Protein AF-A0A090BUZ8-F1 (afdb_monomer)

Sequence (1001 aa):
MTPTEHAFGETNLGSALNPQVFTLTNAGNISLKSPTFELTGANPLEFTFAGWGCNYKNVLLPNEQESCELMAQFIPITPGDKQADLTIQSANAPALKVPLTGTAKIPESCANVTTESVNSGDWNDPATWSANAIPREFDNVRINANHTIRGANFATVNALCIADNGVLESPDNQGTSLILHATSYLENKGIIRGQNGADQLATATTCNGDYWSTIGTPDCAQPGASLILSVGHNSENLLNNEGVIIAGRGGSGQLHHAYGGNVSLLGNVIVNHVTDTGCGIIKAGDGSLATPASAAERPGVPARCLDLLNQLTNAANDSDTAAPANNGRAGKGGDLTLWADSGLYSQGPVQVLAGNGGNCTAAQTQGGNGGRLRFNARQRVDLSGGYFAAGRGSTNCPQNGNSGAVGIEPSVISLAGAGTRIEGGDITIFGGDDWVLDLSHLDAAAIQADGDITLAVGKNGIIDLRGNSATILKAGGQVKLFSDEVLLDGNVNLKQVIQAKNIVVGPNKILYDVSFLGASKFAAQPGSGLTIPLTLANNGPTVDTYTLTLTNPQGWMISEFPATLEVKELSTYELPLQVTLPETRGASNSITVTATSQADPTVTATANILVTVAMEAAVVNPEPEPVMIDPEQPVTVNPELVTLSPTVIVPMPTSNPCPDSGTINWLCDNRERTLTNATVAENASIAGGYLAGEIDNQGLISQVTIQPETTLTGGRLTGTIINQGTLANFNFVGARVVGGTLAGQIINTSQIEGYFQDVHLAADTQITGGQLAGQISGEVQTPAVLKQLAIKPGSHLEHLIIGDAVTFAADVTFGEGVQFQDPSQDPRLISSPTEEPTPPATVICDSELPALGVTATNSKGKAVETTAQAAGGAAVNSGSFEPTVSVQLTDTVEVRGTLCVEASQVGLAAEIVVYAHYQPMDSTQVSAHYMLDSEGQVQLWDGEWEHLVALKSTILESKQSVTLYQGVFPVTGEVALSFGYRLADGTMIANAKTIVVKIAP

Radius of gyration: 33.7 Å; Cα contacts (8 Å, |Δi|>4): 3111; chains: 1; bounding box: 96×87×102 Å

Organism: NCBI:txid40754

InterPro domains:
  IPR013783 Immunoglobulin-like fold [G3DSA:2.60.40.10] (1-105)
  IPR013783 Immunoglobulin-like fold [G3DSA:2.60.40.10] (533-609)

Foldseek 3Di:
DPPLADEQEEDAAQAKGDWDKDKDAAQDQDKFAQKDKAKADDASLQKDWDDWQCVPPRIHHHDPVGIIITIMIGHGQDAAKDKIWTWIDTPPDDIRTYIYIYGYDYDCLLVDFPKEAPAADELCQLNRIPNSHRAAQDGSYEQDACHEYAADLEGHYQEYAYDANGEYEHNDQLQRAHHYEHAAEYHDQHEYEWAAHAAAAPPDPPQADDALQRESFPSHKHEWHAYHYEYHQDSRGEYRAQAEYEIYATYHYPQETAAWYAYEYYYQEYRFDYDPRGQSEYETYAQHQDDQDDPVVQPQGPPVNSVVVCVVNVHDPP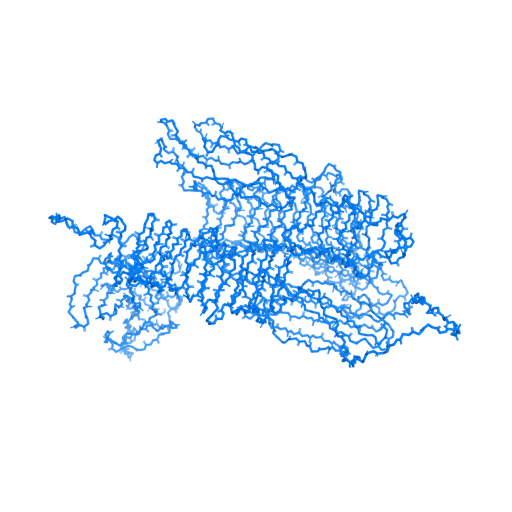PAPAAEDEQGEGYAWYAYEYAHAAEYHHEAAHYHETYAWGADHNHHQYTYAWYEYEYFYAHEYEQEQYAEETYDWYPHHNHTYAWYEYEYEYQAYHHAYENQAYETAEYEYEYEAPGEADPANYDAQNYEHQAEYEYAYYHNYEYEHENDQAAHEEHQAEYEAEEPYYHYDPVDDPVRNHHHPYYHYYYHDWDWAKEKDFRQEDEDAAQDKDKGWIKIFTRTNAKWKWQKDKDKPVPFDKPDFDRMDIAGHSGMDTRIIITGHHNDASDKIWMKMKIATPVHRVHMYIRTHIYTHHNDDDPPPDDPPPDDDDDDDDDDDDDDDDDDDDDDDDDDPAQAQPDLEEEAADEHEVAQHEREHHEYDQNYEYEEHEYYAEYHYNHEYEHYEYDDCHEHEEHEYEEEYEYNYEYEHYEYQYAEYEEYEYEYEYEYPHPNLHEYEHYEYEAAYEYADGEYEAEYEYDQVHAYEYEPYEYDAPHEYEQHEYEYNYYYDPRYYYDYNYHYPDVVPVPVPPPDDDDDDDDPPQLPPPDQFAWQAKWKAFPVRHTDDASKTKGKAKDWQPHGGDLEDEEELPIKMWIKMKIQHGPVQQQAKKFKWKKKWWDAPDPVDDTFIWIAECVRDTDGDPPDLVPTHGVDIDGHHSMDMDTNDTTGDNGAGKIWMKIWIAGPSRMIMIGNGTRIYGYDD

Secondary structure (DSSP, 8-state):
-BSS-EEEEEEETTPPPPPEEEEE---SSSPEES-EEEEESS-GGGEEEEEETTTT-SEE-SSTT--EEEEEEE--SSSEEEEEEEEEEETTEEEEEEEEEEEEE--GGGTS-SEEBSSSEETT-GGGBTTSS---TT-EEEE-TT-EEE--SSEEEEEEEE-TT-EEE-S-SSS--EEEEEEEEEEESSEEEPPPPPPPPTT--STTS-HHHHTTSTTSPPPPPPEEEEE--STT-EEEESSEEEPPPPPP-SSBPPPPPPEEEEEEEEEE---SS---EEEPPPSSSPPPPPGGGSTTS-HHHHHHHHHHHT-------PPP-S-EEPPPPPPEEEEEEEEEEE-SS-EEEPPPPPPP-TTEEEPPPPPPEEEEESSEEE-TT-EEEPPPPPSSSSBPPPPPPEEEEESSEE--STT-EEEESSEEEE--TT-EEE-TTPPTT-EEESS-EEEE--TT-EEE-TT--S--EEESSEEEEE-SEEE--TT--HHHHEESSEEEEES------EEEEE-SEEEE-TT-EEEE-EEEEE-SSS-EEEEEEEE-TT--EE----SEEEE-TTEEEE--EEEEPPSSTT-EEEEEEEEEESS-TT-EEEEEEEEEE-SS----PPPPPP-------------------------S---PBPPSSEEE-SEEEEEEEEEESEEE-TT-EEEEEEEESEEEESSEEES-EEPTT-EEESSEEESEEEESSEEES-EE-SSEEESSEEESEEEE--TT--EEES-EE-TT-EEESSEEESEEEE-SSS-EEEES-EEPTT-EEESEEE-TT-EE-TT-EE-TT-EESSGGG-TTT--------PPP-------SSPB--EEEE-TTS-B-----EEEEEEEETT---BSEEEEETT-EEEEEEEEE--TTTTT-EEEEEEEEEEEESSTTSPPEEEEE-TT--EEEE-S-GGGPPPSEEEEPPSEEEEEEEEEE-SS-EEEEEEEEEEETTS-EEEESSPEEEEEE-

Nearest PDB structures (foldseek):
  4yn3-assembly3_A  TM=6.699E-01  e=2.152E-03  Cucumis melo
  8jmw-assembly1_A  TM=7.048E-01  e=7.109E-03  Bacillus amyloliquefaciens
  3vta-assembly2_B  TM=6.366E-01  e=3.826E-03  Cucumis melo
  3vta-assembly1_A  TM=6.314E-01  e=3.826E-03  Cucumis melo
  1wic-assembly1_A  TM=4.695E-01  e=1.320E-01  Mus musculus

Solvent-accessible surface area (backbone atoms only — not comparable to full-atom values): 48483 Å² total; per-residue (Å²): 92,43,63,62,54,49,71,78,47,77,41,46,57,64,36,70,53,81,62,46,72,31,41,42,55,35,87,54,91,60,61,43,40,52,66,44,79,45,70,34,73,85,36,29,83,30,42,44,77,73,49,69,65,47,84,85,48,63,53,42,46,51,41,87,91,44,60,31,40,38,23,40,26,48,36,24,75,60,74,44,82,42,39,25,23,49,32,39,38,29,85,82,50,79,70,45,72,27,47,36,36,36,32,20,37,74,75,63,50,77,75,59,62,66,33,34,45,74,49,58,35,46,46,81,38,27,81,21,24,69,66,61,43,57,81,40,56,83,28,16,36,33,40,38,60,73,26,45,31,30,34,39,68,65,49,44,22,23,19,40,30,30,32,58,62,6,33,44,29,16,58,38,38,66,12,39,27,27,31,38,39,16,58,39,28,34,40,34,41,13,37,40,34,20,30,48,13,38,50,34,45,94,82,52,84,73,57,79,61,60,66,82,80,26,51,53,38,90,53,24,7,7,26,8,0,19,35,38,42,34,24,27,73,50,92,86,14,32,34,41,33,25,13,37,39,34,20,2,29,11,3,52,32,79,38,39,27,7,32,16,4,31,29,39,41,40,20,13,21,36,33,31,28,55,52,100,85,32,40,14,34,37,34,17,3,24,1,27,62,29,84,74,85,57,74,88,79,47,70,77,44,56,65,71,46,53,53,49,49,51,65,74,65,62,62,54,88,83,77,64,83,53,78,60,79,46,94,14,33,23,4,34,13,4,36,24,39,42,40,16,65,36,31,30,39,40,33,40,48,16,37,43,32,18,1,29,7,2,43,31,50,38,27,18,38,35,20,1,27,16,4,34,25,37,43,38,11,54,48,24,34,33,40,23,20,10,41,36,29,20,4,47,27,10,84,58,30,87,36,54,21,52,39,7,37,28,43,38,28,30,56,29,46,39,45,47,32,66,50,23,33,40,37,24,15,35,34,39,41,40,30,30,62,70,19,54,45,43,54,29,44,45,35,71,55,20,36,36,19,64,28,34,34,38,40,28,16,9,60,80,2,34,38,34,44,31,74,45,93,41,38,27,39,34,23,66,28,34,36,36,41,20,25,69,40,76,45,56,43,98,90,55,56,69,76,56,34,38,44,46,78,43,82,46,78,46,63,42,38,78,64,78,44,56,43,70,46,65,66,53,40,50,74,45,55,52,61,36,79,44,78,42,72,34,29,44,31,29,58,11,67,52,66,45,41,26,43,40,48,78,46,57,86,74,67,63,54,59,60,94,72,70,59,61,50,77,37,51,39,62,29,74,46,85,51,69,45,46,38,42,42,58,71,54,58,58,42,68,38,55,36,35,41,34,40,29,35,67,86,45,74,86,38,64,27,74,44,63,32,38,41,35,21,37,78,62,82,77,82,74,74,75,73,80,75,82,81,84,76,84,91,85,85,89,81,93,78,87,89,79,95,77,86,88,80,84,85,88,82,89,75,72,90,63,61,45,64,47,64,58,49,44,80,40,71,49,69,24,31,33,55,88,39,65,37,31,49,27,34,33,33,66,78,11,34,40,34,39,16,34,38,33,44,52,32,44,32,48,15,40,42,29,42,33,35,38,33,66,86,12,39,39,36,36,28,37,39,32,45,51,32,44,32,50,17,35,45,26,46,28,38,34,55,23,53,34,38,38,40,28,36,38,32,40,53,33,38,32,70,23,90,75,70,13,30,43,29,44,32,36,30,35,63,65,12,34,42,35,37,35,33,39,34,40,50,38,39,33,28,84,93,38,42,15,38,39,25,49,24,38,38,38,67,70,16,39,36,28,13,30,32,43,41,63,71,56,47,71,37,96,55,49,43,77,51,66,66,56,43,46,76,51,62,90,74,30,79,84,69,67,65,78,79,88,70,81,86,70,77,80,78,75,58,74,63,89,58,96,40,36,80,29,42,55,45,36,28,37,68,82,75,45,79,47,93,74,62,41,28,21,26,26,16,35,17,56,76,87,50,73,51,30,44,65,43,79,43,44,52,82,41,41,36,41,28,44,36,35,39,26,44,31,79,92,52,44,68,38,58,30,30,34,33,38,38,33,43,38,42,52,68,53,86,89,54,77,69,47,38,32,29,26,34,68,84,71,47,86,38,86,41,92,82,53,77,89,73,62,48,44,37,42,79,44,67,36,47,62,62,43,78,43,82,78,45,76,46,58,58,94,63,50,20,37,39,36,36,41,46,34,40,33,35,86,81,44,34,34,38,30,41,59,46,57,31,33,42,36,28,42,120

Mean predicted aligned error: 18.59 Å

Structure (mmCIF, N/CA/C/O backbone):
data_AF-A0A090BUZ8-F1
#
_entry.id   AF-A0A090BUZ8-F1
#
loop_
_atom_site.group_PDB
_atom_site.id
_atom_site.type_symbol
_atom_site.label_atom_id
_atom_site.label_alt_id
_atom_site.label_comp_id
_atom_site.label_asym_id
_atom_site.label_entity_id
_atom_site.label_seq_id
_atom_site.pdbx_PDB_ins_code
_atom_site.Cartn_x
_atom_site.Cartn_y
_atom_site.Cartn_z
_atom_site.occupancy
_atom_site.B_iso_or_equiv
_atom_site.auth_seq_id
_atom_site.auth_comp_id
_atom_site.auth_asym_id
_atom_site.auth_atom_id
_atom_site.pdbx_PDB_model_num
ATOM 1 N N . MET A 1 1 ? -13.950 -18.345 27.714 1.00 87.44 1 MET A N 1
ATOM 2 C CA . MET A 1 1 ? -13.983 -17.910 26.309 1.00 87.44 1 MET A CA 1
ATOM 3 C C . MET A 1 1 ? -15.000 -18.761 25.592 1.00 87.44 1 MET A C 1
ATOM 5 O O . MET A 1 1 ? -15.018 -19.962 25.851 1.00 87.44 1 MET A O 1
ATOM 9 N N . THR A 1 2 ? -15.801 -18.159 24.724 1.00 90.31 2 THR A N 1
ATOM 10 C CA . THR A 1 2 ? -16.690 -18.886 23.816 1.00 90.31 2 THR A CA 1
ATOM 11 C C . THR A 1 2 ? -16.447 -18.385 22.386 1.00 90.31 2 THR A C 1
ATOM 13 O O . THR A 1 2 ? -16.564 -17.180 22.181 1.00 90.31 2 THR A O 1
ATOM 16 N N . PRO A 1 3 ? -16.107 -19.257 21.415 1.00 93.94 3 PRO A N 1
ATOM 17 C CA . PRO A 1 3 ? -15.815 -20.685 21.589 1.00 93.94 3 PRO A CA 1
ATOM 18 C C . PRO A 1 3 ? -14.489 -20.932 22.348 1.00 93.94 3 PRO A C 1
ATOM 20 O O . PRO A 1 3 ? -13.706 -20.012 22.581 1.00 93.94 3 PRO A O 1
ATOM 23 N N . THR A 1 4 ? -14.259 -22.172 22.796 1.00 94.38 4 THR A N 1
ATOM 24 C CA . THR A 1 4 ? -13.039 -22.574 23.534 1.00 94.38 4 THR A CA 1
ATOM 25 C C . THR A 1 4 ? -11.878 -22.985 22.632 1.00 94.38 4 THR A C 1
ATOM 27 O O . THR A 1 4 ? -10.758 -23.111 23.114 1.00 94.38 4 THR A O 1
ATOM 30 N N . GLU A 1 5 ? -12.150 -23.190 21.348 1.00 96.06 5 GLU A N 1
ATOM 31 C CA . GLU A 1 5 ? -11.200 -23.467 20.272 1.00 96.06 5 GLU A CA 1
ATOM 32 C C . GLU A 1 5 ? -11.844 -23.049 18.945 1.00 96.06 5 GLU A C 1
ATOM 34 O O . GLU A 1 5 ? -13.068 -22.884 18.876 1.00 96.06 5 GLU A O 1
ATOM 39 N N . HIS A 1 6 ? -11.049 -22.889 17.891 1.00 97.00 6 HIS A N 1
ATOM 40 C CA . HIS A 1 6 ? -11.582 -22.650 16.555 1.00 97.00 6 HIS A CA 1
ATOM 41 C C . HIS A 1 6 ? -10.697 -23.247 15.455 1.00 97.00 6 HIS A C 1
ATOM 43 O O . HIS A 1 6 ? -9.470 -23.143 15.491 1.00 97.00 6 HIS A O 1
ATOM 49 N N . ALA A 1 7 ? -11.341 -23.845 14.454 1.00 96.62 7 ALA A N 1
ATOM 50 C CA . ALA A 1 7 ? -10.709 -24.308 13.228 1.00 96.62 7 ALA A CA 1
ATOM 51 C C . ALA A 1 7 ? -11.248 -23.476 12.062 1.00 96.62 7 ALA A C 1
ATOM 53 O O . ALA A 1 7 ? -12.424 -23.587 11.719 1.00 96.62 7 ALA A O 1
ATOM 54 N N . PHE A 1 8 ? -10.389 -22.655 11.462 1.00 94.94 8 PHE A N 1
ATOM 55 C CA . PHE A 1 8 ? -10.758 -21.768 10.359 1.00 94.94 8 PHE A CA 1
ATOM 56 C C . PHE A 1 8 ? -10.991 -22.530 9.045 1.00 94.94 8 PHE A C 1
ATOM 58 O O . PHE A 1 8 ? -11.668 -22.030 8.155 1.00 94.94 8 PHE A O 1
ATOM 65 N N . GLY A 1 9 ? -10.476 -23.756 8.926 1.00 94.56 9 GLY A N 1
ATOM 66 C CA . GLY A 1 9 ? -10.553 -24.544 7.697 1.00 94.56 9 GLY A CA 1
ATOM 67 C C . GLY A 1 9 ? -9.393 -24.248 6.748 1.00 94.56 9 GLY A C 1
ATOM 68 O O . GLY A 1 9 ? -8.289 -23.932 7.193 1.00 94.56 9 GLY A O 1
ATOM 69 N N . GLU A 1 10 ? -9.630 -24.403 5.446 1.00 93.69 10 GLU A N 1
ATOM 70 C CA . GLU A 1 10 ? -8.595 -24.289 4.415 1.00 93.69 10 GLU A CA 1
ATOM 71 C C . GLU A 1 10 ? -8.710 -22.973 3.631 1.00 93.69 10 GLU A C 1
ATOM 73 O O . GLU A 1 10 ? -9.812 -22.558 3.274 1.00 93.69 10 GLU A O 1
ATOM 78 N N . THR A 1 11 ? -7.577 -22.346 3.310 1.00 91.31 11 THR A N 1
ATOM 79 C CA . THR A 1 11 ? -7.505 -21.156 2.443 1.00 91.31 11 THR A CA 1
ATOM 80 C C . THR A 1 11 ? -6.189 -21.117 1.662 1.00 91.31 11 THR A C 1
ATOM 82 O O . THR A 1 11 ? -5.243 -21.841 1.985 1.00 91.31 11 THR A O 1
ATOM 85 N N . ASN A 1 12 ? -6.119 -20.288 0.622 1.00 87.88 12 ASN A N 1
ATOM 86 C CA . ASN A 1 12 ? -4.880 -20.050 -0.118 1.00 87.88 12 ASN A CA 1
ATOM 87 C C . ASN A 1 12 ? -3.917 -19.170 0.693 1.00 87.88 12 ASN A C 1
ATOM 89 O O . ASN A 1 12 ? -4.334 -18.378 1.539 1.00 87.88 12 ASN A O 1
ATOM 93 N N . LEU A 1 13 ? -2.618 -19.276 0.408 1.00 88.69 13 LEU A N 1
ATOM 94 C CA . LEU A 1 13 ? -1.616 -18.372 0.971 1.00 88.69 13 LEU A CA 1
ATOM 95 C C . LEU A 1 13 ? -1.977 -16.902 0.739 1.00 88.69 13 LEU A C 1
ATOM 97 O O . LEU A 1 13 ? -2.411 -16.511 -0.344 1.00 88.69 13 LEU A O 1
ATOM 101 N N . GLY A 1 14 ? -1.799 -16.101 1.785 1.00 82.50 14 GLY A N 1
ATOM 102 C CA . GLY A 1 14 ? -2.089 -14.676 1.816 1.00 82.50 14 GLY A CA 1
ATOM 103 C C . GLY A 1 14 ? -3.578 -14.325 1.712 1.00 82.50 14 GLY A C 1
ATOM 104 O O . GLY A 1 14 ? -3.920 -13.147 1.738 1.00 82.50 14 GLY A O 1
ATOM 105 N N . SER A 1 15 ? -4.469 -15.319 1.619 1.00 85.12 15 SER A N 1
ATOM 106 C CA . SER A 1 15 ? -5.917 -15.118 1.588 1.00 85.12 15 SER A CA 1
ATOM 107 C C . SER A 1 15 ? -6.494 -15.197 2.996 1.00 85.12 15 SER A C 1
ATOM 109 O O . SER A 1 15 ? -6.349 -16.207 3.687 1.00 85.12 15 SER A O 1
ATOM 111 N N . ALA A 1 16 ? -7.185 -14.141 3.410 1.00 81.12 16 ALA A N 1
ATOM 112 C CA . ALA A 1 16 ? -7.809 -14.071 4.720 1.00 81.12 16 ALA A CA 1
ATOM 113 C C . ALA A 1 16 ? -9.181 -14.766 4.732 1.00 81.12 16 ALA A C 1
ATOM 115 O O . ALA A 1 16 ? -10.011 -14.536 3.852 1.00 81.12 16 ALA A O 1
ATOM 116 N N . LEU A 1 17 ? -9.447 -15.584 5.752 1.00 83.00 17 LEU A N 1
ATOM 117 C CA . LEU A 1 17 ? -10.798 -16.088 6.035 1.00 83.00 17 LEU A CA 1
ATOM 118 C C . LEU A 1 17 ? -11.575 -15.107 6.915 1.00 83.00 17 LEU A C 1
ATOM 120 O O . LEU A 1 17 ? -10.983 -14.211 7.504 1.00 83.00 17 LEU A O 1
ATOM 124 N N . ASN A 1 18 ? -12.897 -15.252 7.025 1.00 84.62 18 ASN A N 1
ATOM 125 C CA . ASN A 1 18 ? -13.693 -14.376 7.893 1.00 84.62 18 ASN A CA 1
ATOM 126 C C . ASN A 1 18 ? -13.179 -14.422 9.348 1.00 84.62 18 ASN A C 1
ATOM 128 O O . ASN A 1 18 ? -12.894 -15.516 9.848 1.00 84.62 18 ASN A O 1
ATOM 132 N N . PRO A 1 19 ? -13.079 -13.275 10.047 1.00 88.50 19 PRO A N 1
ATOM 133 C CA . PRO A 1 19 ? -12.709 -13.266 11.454 1.00 88.50 19 PRO A CA 1
ATOM 134 C C . PRO A 1 19 ? -13.686 -14.072 12.315 1.00 88.50 19 PRO A C 1
ATOM 136 O O . PRO A 1 19 ? -14.904 -13.969 12.174 1.00 88.50 19 PRO A O 1
ATOM 139 N N . GLN A 1 20 ? -13.144 -14.836 13.257 1.00 93.56 20 GLN A N 1
ATOM 140 C CA . GLN A 1 20 ? -13.897 -15.508 14.302 1.00 93.56 20 GLN A CA 1
ATOM 141 C C . GLN A 1 20 ? -14.005 -14.594 15.522 1.00 93.56 20 GLN A C 1
ATOM 143 O O . GLN A 1 20 ? -12.994 -14.200 16.104 1.00 93.56 20 GLN A O 1
ATOM 148 N N . VAL A 1 21 ? -15.238 -14.322 15.948 1.00 91.94 21 VAL A N 1
ATOM 149 C CA . VAL A 1 21 ? -15.533 -13.605 17.193 1.00 91.94 21 VAL A CA 1
ATOM 150 C C . VAL A 1 21 ? -15.407 -14.556 18.384 1.00 91.94 21 VAL A C 1
ATOM 152 O O . VAL A 1 21 ? -16.013 -15.628 18.406 1.00 91.94 21 VAL A O 1
ATOM 155 N N . PHE A 1 22 ? -14.647 -14.159 19.396 1.00 90.94 22 PHE A N 1
ATOM 156 C CA . PHE A 1 22 ? -14.552 -14.836 20.680 1.00 90.94 22 PHE A CA 1
ATOM 157 C C . PHE A 1 22 ? -15.075 -13.917 21.778 1.00 90.94 22 PHE A C 1
ATOM 159 O O . PHE A 1 22 ? -14.651 -12.769 21.906 1.00 90.94 22 PHE A O 1
ATOM 166 N N . THR A 1 23 ? -15.963 -14.441 22.614 1.00 89.50 23 THR A N 1
ATOM 167 C CA . THR A 1 23 ? -16.526 -13.716 23.752 1.00 89.50 23 THR A CA 1
ATOM 168 C C . THR A 1 23 ? -15.804 -14.121 25.036 1.00 89.50 23 THR A C 1
ATOM 170 O O . THR A 1 23 ? -15.844 -15.284 25.469 1.00 89.50 23 THR A O 1
ATOM 173 N N . LEU A 1 24 ? -15.147 -13.152 25.672 1.00 86.81 24 LEU A N 1
ATOM 174 C CA . LEU A 1 24 ? -14.530 -13.293 26.984 1.00 86.81 24 LEU A CA 1
ATOM 175 C C . LEU A 1 24 ? -15.514 -12.858 28.073 1.00 86.81 24 LEU A C 1
ATOM 177 O O . LEU A 1 24 ? -15.998 -11.731 28.083 1.00 86.81 24 LEU A O 1
ATOM 181 N N . THR A 1 25 ? -15.757 -13.746 29.033 1.00 86.31 25 THR A N 1
ATOM 182 C CA . THR A 1 25 ? -16.584 -13.495 30.220 1.00 86.31 25 THR A CA 1
ATOM 183 C C . THR A 1 25 ? -15.819 -13.887 31.477 1.00 86.31 25 THR A C 1
ATOM 185 O O . THR A 1 25 ? -15.222 -14.968 31.530 1.00 86.31 25 THR A O 1
ATOM 188 N N . ASN A 1 26 ? -15.876 -13.057 32.520 1.00 84.69 26 ASN A N 1
ATOM 189 C CA . ASN A 1 26 ? -15.350 -13.416 33.833 1.00 84.69 26 ASN A CA 1
ATOM 190 C C . ASN A 1 26 ? -16.404 -14.197 34.635 1.00 84.69 26 ASN A C 1
ATOM 192 O O . ASN A 1 26 ? -17.281 -13.620 35.276 1.00 84.69 26 ASN A O 1
ATOM 196 N N . ALA A 1 27 ? -16.297 -15.526 34.604 1.00 83.44 27 ALA A N 1
ATOM 197 C CA . ALA A 1 27 ? -17.161 -16.432 35.368 1.00 83.44 27 ALA A CA 1
ATOM 198 C C . ALA A 1 27 ? -16.758 -16.569 36.854 1.00 83.44 27 ALA A C 1
ATOM 200 O O . ALA A 1 27 ? -17.388 -17.316 37.603 1.00 83.44 27 ALA A O 1
ATOM 201 N N . GLY A 1 28 ? -15.675 -15.910 37.279 1.00 81.50 28 GLY A N 1
ATOM 202 C CA . GLY A 1 28 ? -15.225 -15.896 38.667 1.00 81.50 28 GLY A CA 1
ATOM 203 C C . GLY A 1 28 ? -15.998 -14.897 39.525 1.00 81.50 28 GLY A C 1
ATOM 204 O O . GLY A 1 28 ? -16.898 -14.211 39.061 1.00 81.50 28 GLY A O 1
ATOM 205 N N . ASN A 1 29 ? -15.609 -14.785 40.795 1.00 83.06 29 ASN A N 1
ATOM 206 C CA . ASN A 1 29 ? -16.148 -13.804 41.746 1.00 83.06 29 ASN A CA 1
ATOM 207 C C . ASN A 1 29 ? -15.154 -12.671 42.077 1.00 83.06 29 ASN A C 1
ATOM 209 O O . ASN A 1 29 ? -15.409 -11.868 42.973 1.00 83.06 29 ASN A O 1
ATOM 213 N N . ILE A 1 30 ? -14.017 -12.617 41.376 1.00 82.75 30 ILE A N 1
ATOM 214 C CA . ILE A 1 30 ? -12.979 -11.588 41.507 1.00 82.75 30 ILE A CA 1
ATOM 215 C C . ILE A 1 30 ? -12.757 -10.969 40.130 1.00 82.75 30 ILE A C 1
ATOM 217 O O . ILE A 1 30 ? -12.661 -11.691 39.141 1.00 82.75 30 ILE A O 1
ATOM 221 N N . SER A 1 31 ? -12.643 -9.645 40.059 1.00 80.44 31 SER A N 1
ATOM 222 C CA . SER A 1 31 ? -12.355 -8.948 38.805 1.00 80.44 31 SER A CA 1
ATOM 223 C C . SER A 1 31 ? -10.972 -9.312 38.258 1.00 80.44 31 SER A C 1
ATOM 225 O O . SER A 1 31 ? -9.987 -9.299 39.005 1.00 80.44 31 SER A O 1
ATOM 227 N N . LEU A 1 32 ? -10.882 -9.590 36.957 1.00 78.25 32 LEU A N 1
ATOM 228 C CA . LEU A 1 32 ? -9.600 -9.760 36.272 1.00 78.25 32 LEU A CA 1
ATOM 229 C C . LEU A 1 32 ? -8.986 -8.385 36.048 1.00 78.25 32 LEU A C 1
ATOM 231 O O . LEU A 1 32 ? -9.643 -7.498 35.505 1.00 78.25 32 LEU A O 1
ATOM 235 N N . LYS A 1 33 ? -7.745 -8.194 36.490 1.00 76.94 33 LYS A N 1
ATOM 236 C CA . LYS A 1 33 ? -7.022 -6.930 36.324 1.00 76.94 33 LYS A CA 1
ATOM 237 C C . LYS A 1 33 ? -6.078 -7.031 35.139 1.00 76.94 33 LYS A C 1
ATOM 239 O O . LYS A 1 33 ? -5.303 -7.988 35.064 1.00 76.94 33 LYS A O 1
ATOM 244 N N . SER A 1 34 ? -6.151 -6.038 34.260 1.00 70.56 34 SER A N 1
ATOM 245 C CA . SER A 1 34 ? -5.290 -5.880 33.087 1.00 70.56 34 SER A CA 1
ATOM 246 C C . SER A 1 34 ? -5.179 -7.167 32.262 1.00 70.56 34 SER A C 1
ATOM 248 O O . SER A 1 34 ? -4.090 -7.738 32.194 1.00 70.56 34 SER A O 1
ATOM 250 N N . PRO A 1 35 ? -6.294 -7.693 31.712 1.00 75.31 35 PRO A N 1
ATOM 251 C CA . PRO A 1 35 ? -6.203 -8.815 30.794 1.00 75.31 35 PRO A CA 1
ATOM 252 C C . PRO A 1 35 ? -5.400 -8.403 29.548 1.00 75.31 35 PRO A C 1
ATOM 254 O O . PRO A 1 35 ? -5.726 -7.400 28.918 1.00 75.31 35 PRO A O 1
ATOM 257 N N . THR A 1 36 ? -4.358 -9.157 29.205 1.00 75.50 36 THR A N 1
ATOM 258 C CA . THR A 1 36 ? -3.585 -9.004 27.964 1.00 75.50 36 THR A CA 1
ATOM 259 C C . THR A 1 36 ? -3.894 -10.154 27.018 1.00 75.50 36 THR A C 1
ATOM 261 O O . THR A 1 36 ? -4.194 -11.263 27.463 1.00 75.50 36 THR A O 1
ATOM 264 N N . PHE A 1 37 ? -3.836 -9.887 25.717 1.00 80.00 37 PHE A N 1
ATOM 265 C CA . PHE A 1 37 ? -4.193 -10.831 24.663 1.00 80.00 37 PHE A CA 1
ATOM 266 C C . PHE A 1 37 ? -3.013 -10.986 23.711 1.00 80.00 37 PHE A C 1
ATOM 268 O O . PHE A 1 37 ? -2.471 -9.996 23.233 1.00 80.00 37 PHE A O 1
ATOM 275 N N . GLU A 1 38 ? -2.615 -12.224 23.441 1.00 81.75 38 GLU A N 1
ATOM 276 C CA . GLU A 1 38 ? -1.449 -12.547 22.620 1.00 81.75 38 GLU A CA 1
ATOM 277 C C . GLU A 1 38 ? -1.756 -13.753 21.731 1.00 81.75 38 GLU A C 1
ATOM 279 O O . GLU A 1 38 ? -2.421 -14.698 22.160 1.00 81.75 38 GLU A O 1
ATOM 284 N N . LEU A 1 39 ? -1.228 -13.760 20.508 1.00 87.06 39 LEU A N 1
ATOM 285 C CA . LEU A 1 39 ? -1.165 -14.968 19.688 1.00 87.06 39 LEU A CA 1
ATOM 286 C C . LEU A 1 39 ? 0.162 -15.671 19.963 1.00 87.06 39 LEU A C 1
ATOM 288 O O . LEU A 1 39 ? 1.239 -15.093 19.853 1.00 87.06 39 LEU A O 1
ATOM 292 N N . THR A 1 40 ? 0.078 -16.933 20.361 1.00 88.88 40 THR A N 1
ATOM 293 C CA . THR A 1 40 ? 1.221 -17.747 20.796 1.00 88.88 40 THR A CA 1
ATOM 294 C C . THR A 1 40 ? 1.157 -19.130 20.147 1.00 88.88 40 THR A C 1
ATOM 296 O O . THR A 1 40 ? 0.261 -19.404 19.357 1.00 88.88 40 THR A O 1
ATOM 299 N N . GLY A 1 41 ? 2.089 -20.028 20.461 1.00 89.50 41 GLY A N 1
ATOM 300 C CA . GLY A 1 41 ? 2.080 -21.397 19.931 1.00 89.50 41 GLY A CA 1
ATOM 301 C C . GLY A 1 41 ? 3.052 -21.590 18.769 1.00 89.50 41 GLY A C 1
ATOM 302 O O . GLY A 1 41 ? 4.072 -20.907 18.701 1.00 89.50 41 GLY A O 1
ATOM 303 N N . ALA A 1 42 ? 2.777 -22.570 17.905 1.00 89.69 42 ALA A N 1
ATOM 304 C CA . ALA A 1 42 ? 3.715 -23.011 16.870 1.00 89.69 42 ALA A CA 1
ATOM 305 C C . ALA A 1 42 ? 3.783 -22.056 15.669 1.00 89.69 42 ALA A C 1
ATOM 307 O O . ALA A 1 42 ? 4.861 -21.838 15.121 1.00 89.69 42 ALA A O 1
ATOM 308 N N . ASN A 1 43 ? 2.644 -21.486 15.270 1.00 91.12 43 ASN A N 1
ATOM 309 C CA . ASN A 1 43 ? 2.514 -20.661 14.072 1.00 91.12 43 ASN A CA 1
ATOM 310 C C . ASN A 1 43 ? 1.732 -19.356 14.332 1.00 91.12 43 ASN A C 1
ATOM 312 O O . ASN A 1 43 ? 0.762 -19.085 13.629 1.00 91.12 43 ASN A O 1
ATOM 316 N N . PRO A 1 44 ? 2.104 -18.535 15.333 1.00 86.88 44 PRO A N 1
ATOM 317 C CA . PRO A 1 44 ? 1.327 -17.351 15.706 1.00 86.88 44 PRO A CA 1
ATOM 318 C C . PRO A 1 44 ? 1.236 -16.300 14.590 1.00 86.88 44 PRO A C 1
ATOM 320 O O . PRO A 1 44 ? 0.231 -15.608 14.524 1.00 86.88 44 PRO A O 1
ATOM 323 N N . LEU A 1 45 ? 2.234 -16.225 13.700 1.00 85.50 45 LEU A N 1
ATOM 324 C CA . LEU A 1 45 ? 2.282 -15.292 12.561 1.00 85.50 45 LEU A CA 1
ATOM 325 C C . LEU A 1 45 ? 1.264 -15.606 11.449 1.00 85.50 45 LEU A C 1
ATOM 327 O O . LEU A 1 45 ? 0.994 -14.778 10.589 1.00 85.50 45 LEU A O 1
ATOM 331 N N . GLU A 1 46 ? 0.676 -16.802 11.460 1.00 90.38 46 GLU A N 1
ATOM 332 C CA . GLU A 1 46 ? -0.347 -17.205 10.483 1.00 90.38 46 GLU A CA 1
ATOM 333 C C . GLU A 1 46 ? -1.755 -16.762 10.909 1.00 90.38 46 GLU A C 1
ATOM 335 O O . GLU A 1 46 ? -2.735 -16.933 10.180 1.00 90.38 46 GLU A O 1
ATOM 340 N N . PHE A 1 47 ? -1.871 -16.238 12.129 1.00 89.88 47 PHE A N 1
ATOM 341 C CA . PHE A 1 47 ? -3.107 -15.758 12.713 1.00 89.88 47 PHE A CA 1
ATOM 342 C C . PHE A 1 47 ? -2.933 -14.299 13.088 1.00 89.88 47 PHE A C 1
ATOM 344 O O . PHE A 1 47 ? -1.839 -13.813 13.363 1.00 89.88 47 PHE A O 1
ATOM 351 N N . THR A 1 48 ? -4.040 -13.581 13.133 1.00 83.94 48 THR A N 1
ATOM 352 C CA . THR A 1 48 ? -4.017 -12.182 13.514 1.00 83.94 48 THR A CA 1
ATOM 353 C C . THR A 1 48 ? -5.276 -11.788 14.247 1.00 83.94 48 THR A C 1
ATOM 355 O O . THR A 1 48 ? -6.296 -12.469 14.182 1.00 83.94 48 THR A O 1
ATOM 358 N N . PHE A 1 49 ? -5.206 -10.671 14.948 1.00 78.94 49 PHE A N 1
ATOM 359 C CA . PHE A 1 49 ? -6.376 -10.025 15.486 1.00 78.94 49 PHE A CA 1
ATOM 360 C C . PHE A 1 49 ? -7.017 -9.113 14.436 1.00 78.94 49 PHE A C 1
ATOM 362 O O . PHE A 1 49 ? -6.316 -8.399 13.725 1.00 78.94 49 PHE A O 1
ATOM 369 N N . ALA A 1 50 ? -8.346 -9.143 14.345 1.00 67.50 50 ALA A N 1
ATOM 370 C CA . ALA A 1 50 ? -9.117 -8.396 13.344 1.00 67.50 50 ALA A CA 1
ATOM 371 C C . ALA A 1 50 ? -10.032 -7.310 13.940 1.00 67.50 50 ALA A C 1
ATOM 373 O O . ALA A 1 50 ? -10.650 -6.555 13.203 1.00 67.50 50 ALA A O 1
ATOM 374 N N . GLY A 1 51 ? -10.145 -7.231 15.267 1.00 64.50 51 GLY A N 1
ATOM 375 C CA . GLY A 1 51 ? -11.014 -6.262 15.937 1.00 64.50 51 GLY A CA 1
ATOM 376 C C . GLY A 1 51 ? -11.171 -6.572 17.420 1.00 64.50 51 GLY A C 1
ATOM 377 O O . GLY A 1 51 ? -11.270 -7.740 17.806 1.00 64.50 51 GLY A O 1
ATOM 378 N N . TRP A 1 52 ? -11.103 -5.544 18.267 1.00 64.56 52 TRP A N 1
ATOM 379 C CA . TRP A 1 52 ? -11.051 -5.688 19.726 1.00 64.56 52 TRP A CA 1
ATOM 380 C C . TRP A 1 52 ? -12.128 -4.826 20.394 1.00 64.56 52 TRP A C 1
ATOM 382 O O . TRP A 1 52 ? -12.005 -3.608 20.476 1.00 64.56 52 TRP A O 1
ATOM 392 N N . GLY A 1 53 ? -13.144 -5.466 20.971 1.00 58.06 53 GLY A N 1
ATOM 393 C CA . GLY A 1 53 ? -14.129 -4.844 21.863 1.00 58.06 53 GLY A CA 1
ATOM 394 C C . GLY A 1 53 ? -13.679 -4.781 23.330 1.00 58.06 53 GLY A C 1
ATOM 395 O O . GLY A 1 53 ? -14.461 -4.408 24.200 1.00 58.06 53 GLY A O 1
ATOM 396 N N . CYS A 1 54 ? -12.435 -5.165 23.637 1.00 58.97 54 CYS A N 1
ATOM 397 C CA . CYS A 1 54 ? -11.898 -5.209 25.004 1.00 58.97 54 CYS A CA 1
ATOM 398 C C . CYS A 1 54 ? -11.027 -3.983 25.373 1.00 58.97 54 CYS A C 1
ATOM 400 O O . CYS A 1 54 ? -10.604 -3.866 26.523 1.00 58.97 54 CYS A O 1
ATOM 402 N N . ASN A 1 55 ? -10.769 -3.060 24.434 1.00 49.66 55 ASN A N 1
ATOM 403 C CA . ASN A 1 55 ? -9.720 -2.027 24.531 1.00 49.66 55 ASN A CA 1
ATOM 404 C C . ASN A 1 55 ? -9.872 -1.000 25.669 1.00 49.66 55 ASN A C 1
ATOM 406 O O . ASN A 1 55 ? -8.877 -0.410 26.082 1.00 49.66 55 ASN A O 1
ATOM 410 N N . TYR A 1 56 ? -11.078 -0.815 26.208 1.00 48.84 56 TYR A N 1
ATOM 411 C CA . TYR A 1 56 ? -11.362 0.154 27.273 1.00 48.84 56 TYR A CA 1
ATOM 412 C C . TYR A 1 56 ? -11.379 -0.461 28.686 1.00 48.84 56 TYR A C 1
ATOM 414 O O . TYR A 1 56 ? -11.472 0.261 29.682 1.00 48.84 56 TYR A O 1
ATOM 422 N N . LYS A 1 57 ? -11.298 -1.795 28.816 1.00 53.94 57 LYS A N 1
ATOM 423 C CA . LYS A 1 57 ? -11.457 -2.484 30.105 1.00 53.94 57 LYS A CA 1
ATOM 424 C C . LYS A 1 57 ? -10.110 -2.878 30.710 1.00 53.94 57 LYS A C 1
ATOM 426 O O . LYS A 1 57 ? -9.655 -4.010 30.591 1.00 53.94 57 LYS A O 1
ATOM 431 N N . ASN A 1 58 ? -9.531 -1.972 31.501 1.00 61.84 58 ASN A N 1
ATOM 432 C CA . ASN A 1 58 ? -8.414 -2.298 32.406 1.00 61.84 58 ASN A CA 1
ATOM 433 C C . ASN A 1 58 ? -8.803 -3.296 33.515 1.00 61.84 58 ASN A C 1
ATOM 435 O O . ASN A 1 58 ? -7.941 -3.827 34.220 1.00 61.84 58 ASN A O 1
ATOM 439 N N . VAL A 1 59 ? -10.102 -3.540 33.696 1.00 69.12 59 VAL A N 1
ATOM 440 C CA . VAL A 1 59 ? -10.656 -4.495 34.652 1.00 69.12 59 VAL A CA 1
ATOM 441 C C . VAL A 1 59 ? -11.870 -5.177 34.016 1.00 69.12 59 VAL A C 1
ATOM 443 O O . VAL A 1 59 ? -12.760 -4.487 33.532 1.00 69.12 59 VAL A O 1
ATOM 446 N N . LEU A 1 60 ? -11.930 -6.511 34.055 1.00 76.62 60 LEU A N 1
ATOM 447 C CA . LEU A 1 60 ? -13.113 -7.290 33.669 1.00 76.62 60 LEU A CA 1
ATOM 448 C C . LEU A 1 60 ? -13.837 -7.767 34.936 1.00 76.62 60 LEU A C 1
ATOM 450 O O . LEU A 1 60 ? -13.322 -8.630 35.664 1.00 76.62 60 LEU A O 1
ATOM 454 N N . LEU A 1 61 ? -14.994 -7.176 35.250 1.00 78.56 61 LEU A N 1
ATOM 455 C CA . LEU A 1 61 ? -15.745 -7.492 36.467 1.00 78.56 61 LEU A CA 1
ATOM 456 C C . LEU A 1 61 ? -16.387 -8.891 36.400 1.00 78.56 61 LEU A C 1
ATOM 458 O O . LEU A 1 61 ? -16.639 -9.395 35.309 1.00 78.56 61 LEU A O 1
ATOM 462 N N . PRO A 1 62 ? -16.644 -9.537 37.553 1.00 78.06 62 PRO A N 1
ATOM 463 C CA . PRO A 1 62 ? -17.495 -10.723 37.633 1.00 78.06 62 PRO A CA 1
ATOM 464 C C . PRO A 1 62 ? -18.879 -10.490 37.009 1.00 78.06 62 PRO A C 1
ATOM 466 O O . PRO A 1 62 ? -19.452 -9.422 37.230 1.00 78.06 62 PRO A O 1
ATOM 469 N N . ASN A 1 63 ? -19.441 -11.532 36.378 1.00 61.75 63 ASN A N 1
ATOM 470 C CA . ASN A 1 63 ? -20.829 -11.677 35.880 1.00 61.75 63 ASN A CA 1
ATOM 471 C C . ASN A 1 63 ? -21.044 -11.423 34.369 1.00 61.75 63 ASN A C 1
ATOM 473 O O . ASN A 1 63 ? -20.347 -10.641 33.730 1.00 61.75 63 ASN A O 1
ATOM 477 N N . GLU A 1 64 ? -22.073 -12.079 33.808 1.00 52.56 64 GLU A N 1
ATOM 478 C CA . GLU A 1 64 ? -22.429 -12.123 32.369 1.00 52.56 64 GLU A CA 1
ATOM 479 C C . GLU A 1 64 ? -22.777 -10.764 31.734 1.00 52.56 64 GLU A C 1
ATOM 481 O O . GLU A 1 64 ? -22.863 -10.662 30.515 1.00 52.56 64 GLU A O 1
ATOM 486 N N . GLN A 1 65 ? -22.961 -9.715 32.538 1.00 53.84 65 GLN A N 1
ATOM 487 C CA . GLN A 1 65 ? -23.319 -8.372 32.063 1.00 53.84 65 GLN A CA 1
ATOM 488 C C . GLN A 1 65 ? -22.106 -7.564 31.566 1.00 53.84 65 GLN A C 1
ATOM 490 O O . GLN A 1 65 ? -22.282 -6.512 30.958 1.00 53.84 65 GLN A O 1
ATOM 495 N N . GLU A 1 66 ? -20.882 -8.062 31.774 1.00 63.25 66 GLU A N 1
ATOM 496 C CA . GLU A 1 66 ? -19.654 -7.491 31.219 1.00 63.25 66 GLU A CA 1
ATOM 497 C C . GLU A 1 66 ? -18.851 -8.548 30.449 1.00 63.25 66 GLU A C 1
ATOM 499 O O . GLU A 1 66 ? -17.790 -8.998 30.883 1.00 63.25 66 GLU A O 1
ATOM 504 N N . SER A 1 67 ? -19.336 -8.936 29.271 1.00 73.50 67 SER A N 1
ATOM 505 C CA . SER A 1 67 ? -18.492 -9.596 28.274 1.00 73.50 67 SER A CA 1
ATOM 506 C C . SER A 1 67 ? -17.586 -8.577 27.567 1.00 73.50 67 SER A C 1
ATOM 508 O O . SER A 1 67 ? -17.794 -7.359 27.642 1.00 73.50 67 SER A O 1
ATOM 510 N N . CYS A 1 68 ? -16.539 -9.066 26.908 1.00 76.69 68 CYS A N 1
ATOM 511 C CA . CYS A 1 68 ? -15.877 -8.333 25.836 1.00 76.69 68 CYS A CA 1
ATOM 512 C C . CYS A 1 68 ? -15.589 -9.281 24.671 1.00 76.69 68 CYS A C 1
ATOM 514 O O . CYS A 1 68 ? -15.382 -10.480 24.874 1.00 76.69 68 CYS A O 1
ATOM 516 N N . GLU A 1 69 ? -15.631 -8.752 23.455 1.00 84.56 69 GLU A N 1
ATOM 517 C CA . GLU A 1 69 ? -15.422 -9.525 22.236 1.00 84.56 69 GLU A CA 1
ATOM 518 C C . GLU A 1 69 ? -14.046 -9.233 21.651 1.00 84.56 69 GLU A C 1
ATOM 520 O O . GLU A 1 69 ? -13.559 -8.103 21.685 1.00 84.56 69 GLU A O 1
ATOM 525 N N . LEU A 1 70 ? -13.417 -10.264 21.110 1.00 83.88 70 LEU A N 1
ATOM 526 C CA . LEU A 1 70 ? -12.159 -10.170 20.388 1.00 83.88 70 LEU A CA 1
ATOM 527 C C . LEU A 1 70 ? -12.266 -11.018 19.126 1.00 83.88 70 LEU A C 1
ATOM 529 O O . LEU A 1 70 ? -12.841 -12.104 19.146 1.00 83.88 70 LEU A O 1
ATOM 533 N N . MET A 1 71 ? -11.722 -10.528 18.026 1.00 86.50 71 MET A N 1
ATOM 534 C CA . MET A 1 71 ? -11.788 -11.209 16.742 1.00 86.50 71 MET A CA 1
ATOM 535 C C . MET A 1 71 ? -10.401 -11.704 16.362 1.00 86.50 71 MET A C 1
ATOM 537 O O . MET A 1 71 ? -9.462 -10.908 16.323 1.00 86.50 71 MET A O 1
ATOM 541 N N . ALA A 1 72 ? -10.274 -12.999 16.075 1.00 88.88 72 ALA A N 1
ATOM 542 C CA . ALA A 1 72 ? -9.065 -13.572 15.490 1.00 88.88 72 ALA A CA 1
ATOM 543 C C . ALA A 1 72 ? -9.352 -14.062 14.069 1.00 88.88 72 ALA A C 1
ATOM 545 O O . ALA A 1 72 ? -10.461 -14.487 13.762 1.00 88.88 72 ALA A O 1
ATOM 546 N N . GLN A 1 73 ? -8.355 -14.021 13.203 1.00 90.75 73 GLN A N 1
ATOM 547 C CA . GLN A 1 73 ? -8.467 -14.329 11.787 1.00 90.75 73 GLN A CA 1
ATOM 548 C C . GLN A 1 73 ? -7.275 -15.179 11.352 1.00 90.75 73 GLN A C 1
ATOM 550 O O . GLN A 1 73 ? -6.170 -14.999 11.863 1.00 90.75 73 GLN A O 1
ATOM 555 N N . PHE A 1 74 ? -7.495 -16.102 10.417 1.00 93.12 74 PHE A N 1
ATOM 556 C CA . PHE A 1 74 ? -6.439 -16.904 9.801 1.00 93.12 74 PHE A CA 1
ATOM 557 C C . PHE A 1 74 ? -6.034 -16.291 8.459 1.00 93.12 74 PHE A C 1
ATOM 559 O O . PHE A 1 74 ? -6.874 -16.156 7.563 1.00 93.12 74 PHE A O 1
ATOM 566 N N . ILE A 1 75 ? -4.762 -15.903 8.347 1.00 89.88 75 ILE A N 1
ATOM 567 C CA . ILE A 1 75 ? -4.146 -15.335 7.144 1.00 89.88 75 ILE A CA 1
ATOM 568 C C . ILE A 1 75 ? -2.787 -16.022 6.960 1.00 89.88 75 ILE A C 1
ATOM 570 O O . ILE A 1 75 ? -1.769 -15.527 7.449 1.00 89.88 75 ILE A O 1
ATOM 574 N N . PRO A 1 76 ? -2.751 -17.195 6.314 1.00 91.88 76 PRO A N 1
ATOM 575 C CA . PRO A 1 76 ? -1.529 -17.971 6.267 1.00 91.88 76 PRO A CA 1
ATOM 576 C C . PRO A 1 76 ? -0.497 -17.386 5.304 1.00 91.88 76 PRO A C 1
ATOM 578 O O . PRO A 1 76 ? -0.813 -17.041 4.170 1.00 91.88 76 PRO A O 1
ATOM 581 N N . ILE A 1 77 ? 0.759 -17.368 5.726 1.00 89.38 77 ILE A N 1
ATOM 582 C CA . ILE A 1 77 ? 1.933 -16.938 4.964 1.00 89.38 77 ILE A CA 1
ATOM 583 C C . ILE A 1 77 ? 2.850 -18.109 4.592 1.00 89.38 77 ILE A C 1
ATOM 585 O O . ILE A 1 77 ? 3.671 -17.968 3.690 1.00 89.38 77 ILE A O 1
ATOM 589 N N . THR A 1 78 ? 2.690 -19.278 5.223 1.00 90.38 78 THR A N 1
ATOM 590 C CA . THR A 1 78 ? 3.414 -20.505 4.853 1.00 90.38 78 THR A CA 1
ATOM 591 C C . THR A 1 78 ? 2.458 -21.678 4.590 1.00 90.38 78 THR A C 1
ATOM 593 O O . THR A 1 78 ? 1.379 -21.730 5.176 1.00 90.38 78 THR A O 1
ATOM 596 N N . PRO A 1 79 ? 2.780 -22.638 3.698 1.00 89.94 79 PRO A N 1
ATOM 597 C CA . PRO A 1 79 ? 1.852 -23.715 3.332 1.00 89.94 79 PRO A CA 1
ATOM 598 C C . PRO A 1 79 ? 1.696 -24.782 4.425 1.00 89.94 79 PRO A C 1
ATOM 600 O O . PRO A 1 79 ? 2.571 -24.947 5.280 1.00 89.94 79 PRO A O 1
ATOM 603 N N . GLY A 1 80 ? 0.608 -25.554 4.364 1.00 92.94 80 GLY A N 1
ATOM 604 C CA . GLY A 1 80 ? 0.323 -26.686 5.251 1.00 92.94 80 GLY A CA 1
ATOM 605 C C . GLY A 1 80 ? -0.502 -26.331 6.491 1.00 92.94 80 GLY A C 1
ATOM 606 O O . GLY A 1 80 ? -1.040 -25.230 6.604 1.00 92.94 80 GLY A O 1
ATOM 607 N N . ASP A 1 81 ? -0.611 -27.287 7.413 1.00 95.81 81 ASP A N 1
ATOM 608 C CA . ASP A 1 81 ? -1.394 -27.144 8.644 1.00 95.81 81 ASP A CA 1
ATOM 609 C C . ASP A 1 81 ? -0.721 -26.182 9.626 1.00 95.81 81 ASP A C 1
ATOM 611 O O . ASP A 1 81 ? 0.476 -26.298 9.907 1.00 95.81 81 ASP A O 1
ATOM 615 N N . LYS A 1 82 ? -1.506 -25.244 10.160 1.00 96.50 82 LYS A N 1
ATOM 616 C CA . LYS A 1 82 ? -1.085 -24.197 11.092 1.00 96.50 82 LYS A CA 1
ATOM 617 C C . LYS A 1 82 ? -1.829 -24.307 12.402 1.00 96.50 82 LYS A C 1
ATOM 619 O O . LYS A 1 82 ? -3.036 -24.553 12.435 1.00 96.50 82 LYS A O 1
ATOM 624 N N . GLN A 1 83 ? -1.096 -24.065 13.483 1.00 96.50 83 GLN A N 1
ATOM 625 C CA . GLN A 1 83 ? -1.643 -24.044 14.827 1.00 96.50 83 GLN A CA 1
ATOM 626 C C . GLN A 1 83 ? -1.079 -22.881 15.642 1.00 96.50 83 GLN A C 1
ATOM 628 O O . GLN A 1 83 ? 0.135 -22.682 15.721 1.00 96.50 83 GLN A O 1
ATOM 633 N N . ALA A 1 84 ? -1.963 -22.167 16.325 1.00 96.44 84 ALA A N 1
ATOM 634 C CA . ALA A 1 84 ? -1.621 -21.163 17.321 1.00 96.44 84 ALA A CA 1
ATOM 635 C C . ALA A 1 84 ? -2.555 -21.278 18.532 1.00 96.44 84 ALA A C 1
ATOM 637 O O . ALA A 1 84 ? -3.530 -22.023 18.519 1.00 96.44 84 ALA A O 1
ATOM 638 N N . ASP A 1 85 ? -2.250 -20.529 19.581 1.00 95.00 85 ASP A N 1
ATOM 639 C CA . ASP A 1 85 ? -3.108 -20.321 20.736 1.00 95.00 85 ASP A CA 1
ATOM 640 C C . ASP A 1 85 ? -3.384 -18.823 20.861 1.00 95.00 85 ASP A C 1
ATOM 642 O O . ASP A 1 85 ? -2.448 -18.028 20.996 1.00 95.00 85 ASP A O 1
ATOM 646 N N . LEU A 1 86 ? -4.658 -18.446 20.914 1.00 92.38 86 LEU A N 1
ATOM 647 C CA . LEU A 1 86 ? -5.067 -17.180 21.502 1.00 92.38 86 LEU A CA 1
ATOM 648 C C . LEU A 1 86 ? -4.892 -17.284 23.024 1.00 92.38 86 LEU A C 1
ATOM 650 O O . LEU A 1 86 ? -5.631 -18.001 23.704 1.00 92.38 86 LEU A O 1
ATOM 654 N N . THR A 1 87 ? -3.906 -16.573 23.557 1.00 89.06 87 THR A N 1
ATOM 655 C CA . THR A 1 87 ? -3.565 -16.556 24.978 1.00 89.06 87 THR A CA 1
ATOM 656 C C . THR A 1 87 ? -4.079 -15.280 25.634 1.00 89.06 87 THR A C 1
ATOM 658 O O . THR A 1 87 ? -3.791 -14.178 25.181 1.00 89.06 87 THR A O 1
ATOM 661 N N . ILE A 1 88 ? -4.812 -15.431 26.736 1.00 87.00 88 ILE A N 1
ATOM 662 C CA . ILE A 1 88 ? -5.251 -14.343 27.609 1.00 87.00 88 ILE A CA 1
ATOM 663 C C . ILE A 1 88 ? -4.505 -14.466 28.930 1.00 87.00 88 ILE A C 1
ATOM 665 O O . ILE A 1 88 ? -4.625 -15.487 29.611 1.00 87.00 88 ILE A O 1
ATOM 669 N N . GLN A 1 89 ? -3.764 -13.435 29.319 1.00 85.44 89 GLN A N 1
ATOM 670 C CA . GLN A 1 89 ? -3.087 -13.371 30.614 1.00 85.44 89 GLN A CA 1
ATOM 671 C C . GLN A 1 89 ? -3.735 -12.301 31.488 1.00 85.44 89 GLN A C 1
ATOM 673 O O . GLN A 1 89 ? -4.274 -11.329 30.984 1.00 85.44 89 GLN A O 1
ATOM 678 N N . SER A 1 90 ? -3.705 -12.459 32.809 1.00 82.75 90 SER A N 1
ATOM 679 C CA . SER A 1 90 ? -4.139 -11.416 33.743 1.00 82.75 90 SER A CA 1
ATOM 680 C C . SER A 1 90 ? -3.269 -11.462 34.991 1.00 82.75 90 SER A C 1
ATOM 682 O O . SER A 1 90 ? -2.857 -12.534 35.430 1.00 82.75 90 SER A O 1
ATOM 684 N N . ALA A 1 91 ? -3.005 -10.303 35.598 1.00 79.25 91 ALA A N 1
ATOM 685 C CA . ALA A 1 91 ? -2.100 -10.192 36.745 1.00 79.25 91 ALA A CA 1
ATOM 686 C C . ALA A 1 91 ? -2.524 -11.048 37.956 1.00 79.25 91 ALA A C 1
ATOM 688 O O . ALA A 1 91 ? -1.699 -11.379 38.807 1.00 79.25 91 ALA A O 1
ATOM 689 N N . ASN A 1 92 ? -3.813 -11.383 38.058 1.00 82.62 92 ASN A N 1
ATOM 690 C CA . ASN A 1 92 ? -4.393 -12.128 39.171 1.00 82.62 92 ASN A CA 1
ATOM 691 C C . ASN A 1 92 ? -5.114 -13.422 38.755 1.00 82.62 92 ASN A C 1
ATOM 693 O O . ASN A 1 92 ? -5.894 -13.945 39.554 1.00 82.62 92 ASN A O 1
ATOM 697 N N . ALA A 1 93 ? -4.855 -13.955 37.555 1.00 82.31 93 ALA A N 1
ATOM 698 C CA . ALA A 1 93 ? -5.417 -15.229 37.105 1.00 82.31 93 ALA A CA 1
ATOM 699 C C . ALA A 1 93 ? -4.433 -16.043 36.241 1.00 82.31 93 ALA A C 1
ATOM 701 O O . ALA A 1 93 ? -3.556 -15.467 35.599 1.00 82.31 93 ALA A O 1
ATOM 702 N N . PRO A 1 94 ? -4.561 -17.385 36.200 1.00 86.06 94 PRO A N 1
ATOM 703 C CA . PRO A 1 94 ? -3.804 -18.214 35.266 1.00 86.06 94 PRO A CA 1
ATOM 704 C C . PRO A 1 94 ? -4.079 -17.829 33.809 1.00 86.06 94 PRO A C 1
ATOM 706 O O . PRO A 1 94 ? -5.201 -17.449 33.474 1.00 86.06 94 PRO A O 1
ATOM 709 N N . ALA A 1 95 ? -3.074 -17.992 32.945 1.00 88.12 95 ALA A N 1
ATOM 710 C CA . ALA A 1 95 ? -3.241 -17.767 31.515 1.00 88.12 95 ALA A CA 1
ATOM 711 C C . ALA A 1 95 ? -4.267 -18.747 30.920 1.00 88.12 95 ALA A C 1
ATOM 713 O O . ALA A 1 95 ? -4.188 -19.959 31.145 1.00 88.12 95 ALA A O 1
ATOM 714 N N . LEU A 1 96 ? -5.215 -18.219 30.150 1.00 90.44 96 LEU A N 1
ATOM 715 C CA . LEU A 1 96 ? -6.181 -18.985 29.371 1.00 90.44 96 LEU A CA 1
ATOM 716 C C . LEU A 1 96 ? -5.666 -19.112 27.938 1.00 90.44 96 LEU A C 1
ATOM 718 O O . LEU A 1 96 ? -5.267 -18.114 27.353 1.00 90.44 96 LEU A O 1
ATOM 722 N N . LYS A 1 97 ? -5.706 -20.318 27.372 1.00 94.38 97 LYS A N 1
ATOM 723 C CA . LYS A 1 97 ? -5.322 -20.583 25.983 1.00 94.38 97 LYS A CA 1
ATOM 724 C C . LYS A 1 97 ? -6.504 -21.125 25.199 1.00 94.38 97 LYS A C 1
ATOM 726 O O . LYS A 1 97 ? -7.203 -22.011 25.689 1.00 94.38 97 LYS A O 1
ATOM 731 N N . VAL A 1 98 ? -6.705 -20.590 24.006 1.00 95.69 98 VAL A N 1
ATOM 732 C CA . VAL A 1 98 ? -7.783 -20.940 23.082 1.00 95.69 98 VAL A CA 1
ATOM 733 C C . VAL A 1 98 ? -7.126 -21.406 21.781 1.00 95.69 98 VAL A C 1
ATOM 735 O O . VAL A 1 98 ? -6.575 -20.568 21.064 1.00 95.69 98 VAL A O 1
ATOM 738 N N . PRO A 1 99 ? -7.126 -22.718 21.488 1.00 97.38 99 PRO A N 1
ATOM 739 C CA . PRO A 1 99 ? -6.463 -23.254 20.305 1.00 97.38 99 PRO A CA 1
ATOM 740 C C . PRO A 1 99 ? -7.092 -22.743 19.009 1.00 97.38 99 PRO A C 1
ATOM 742 O O . PRO A 1 99 ? -8.316 -22.723 18.864 1.00 97.38 99 PRO A O 1
ATOM 745 N N . LEU A 1 100 ? -6.239 -22.381 18.056 1.00 97.62 100 LEU A N 1
ATOM 746 C CA . LEU A 1 100 ? -6.579 -21.956 16.705 1.00 97.62 100 LEU A CA 1
ATOM 747 C C . LEU A 1 100 ? -5.902 -22.891 15.703 1.00 97.62 100 LEU A C 1
ATOM 749 O O . LEU A 1 100 ? -4.715 -23.194 15.836 1.00 97.62 100 LEU A O 1
ATOM 753 N N . THR A 1 101 ? -6.644 -23.337 14.693 1.00 97.56 101 THR A N 1
ATOM 754 C CA . THR A 1 101 ? -6.111 -24.183 13.614 1.00 97.56 101 THR A CA 1
ATOM 755 C C . THR A 1 101 ? -6.609 -23.736 12.245 1.00 97.56 101 THR A C 1
ATOM 757 O O . THR A 1 101 ? -7.693 -23.164 12.130 1.00 97.56 101 THR A O 1
ATOM 760 N N . GLY A 1 102 ? -5.825 -23.997 11.203 1.00 96.50 102 GLY A N 1
ATOM 761 C CA . GLY A 1 102 ? -6.179 -23.741 9.807 1.00 96.50 102 GLY A CA 1
ATOM 762 C C . GLY A 1 102 ? -5.172 -24.399 8.867 1.00 96.50 102 GLY A C 1
ATOM 763 O O . GLY A 1 102 ? -4.084 -24.771 9.301 1.00 96.50 102 GLY A O 1
ATOM 764 N N . THR A 1 103 ? -5.513 -24.548 7.592 1.00 95.75 103 THR A N 1
ATOM 765 C CA . THR A 1 103 ? -4.639 -25.173 6.589 1.00 95.75 103 THR A CA 1
ATOM 766 C C . THR A 1 103 ? -4.447 -24.238 5.404 1.00 95.75 103 THR A C 1
ATOM 768 O O . THR A 1 103 ? -5.401 -23.692 4.851 1.00 95.75 103 THR A O 1
ATOM 771 N N . ALA A 1 104 ? -3.195 -24.063 5.001 1.00 92.75 104 ALA A N 1
ATOM 772 C CA . ALA A 1 104 ? -2.805 -23.174 3.921 1.00 92.75 104 ALA A CA 1
ATOM 773 C C . ALA A 1 104 ? -2.445 -23.947 2.648 1.00 92.75 104 ALA A C 1
ATOM 775 O O . ALA A 1 104 ? -1.619 -24.866 2.686 1.00 92.75 104 ALA A O 1
ATOM 776 N N . LYS A 1 105 ? -3.015 -23.546 1.510 1.00 89.56 105 LYS A N 1
ATOM 777 C CA . LYS A 1 1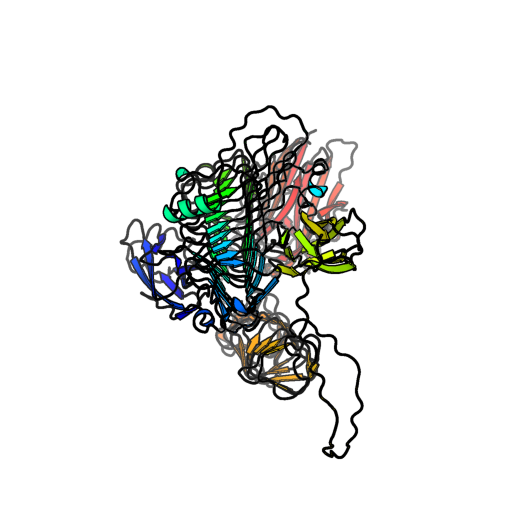05 ? -2.729 -24.121 0.189 1.00 89.56 105 LYS A CA 1
ATOM 778 C C . LYS A 1 105 ? -1.925 -23.158 -0.680 1.00 89.56 105 LYS A C 1
ATOM 780 O O . LYS A 1 105 ? -2.128 -21.947 -0.644 1.00 89.56 105 LYS A O 1
ATOM 785 N N . ILE A 1 106 ? -1.021 -23.717 -1.480 1.00 81.44 106 ILE A N 1
ATOM 786 C CA . ILE A 1 106 ? -0.367 -23.003 -2.583 1.00 81.44 106 ILE A CA 1
ATOM 787 C C . ILE A 1 106 ? -1.219 -23.122 -3.853 1.00 81.44 106 ILE A C 1
ATOM 789 O O . ILE A 1 106 ? -1.824 -24.179 -4.060 1.00 81.44 106 ILE A O 1
ATOM 793 N N . PRO A 1 107 ? -1.244 -22.096 -4.723 1.00 79.44 107 PRO A N 1
ATOM 794 C CA . PRO A 1 107 ? -1.848 -22.211 -6.046 1.00 79.44 107 PRO A CA 1
ATOM 795 C C . PRO A 1 107 ? -1.292 -23.408 -6.833 1.00 79.44 107 PRO A C 1
ATOM 797 O O . PRO A 1 107 ? -0.083 -23.655 -6.851 1.00 79.44 107 PRO A O 1
ATOM 800 N N . GLU A 1 108 ? -2.164 -24.141 -7.533 1.00 80.12 108 GLU A N 1
ATOM 801 C CA . GLU A 1 108 ? -1.769 -25.342 -8.288 1.00 80.12 108 GLU A CA 1
ATOM 802 C C . GLU A 1 108 ? -0.893 -25.039 -9.520 1.00 80.12 108 GLU A C 1
ATOM 804 O O . GLU A 1 108 ? -0.333 -25.960 -10.118 1.00 80.12 108 GLU A O 1
ATOM 809 N N . SER A 1 109 ? -0.723 -23.770 -9.909 1.00 85.44 109 SER A N 1
ATOM 810 C CA . SER A 1 109 ? 0.019 -23.383 -11.117 1.00 85.44 109 SER A CA 1
ATOM 811 C C . SER A 1 109 ? 1.446 -23.945 -11.146 1.00 85.44 109 SER A C 1
ATOM 813 O O . SER A 1 109 ? 1.889 -24.439 -12.182 1.00 85.44 109 SER A O 1
ATOM 815 N N . CYS A 1 110 ? 2.147 -23.970 -10.005 1.00 86.75 110 CYS A N 1
ATOM 816 C CA . CYS A 1 110 ? 3.492 -24.553 -9.924 1.00 86.75 110 CYS A CA 1
ATOM 817 C C . CYS A 1 110 ? 3.515 -26.083 -9.795 1.00 86.75 110 CYS A C 1
ATOM 819 O O . CYS A 1 110 ? 4.589 -26.678 -9.921 1.00 86.75 110 CYS A O 1
ATOM 821 N N . ALA A 1 111 ? 2.366 -26.736 -9.605 1.00 87.94 111 ALA A N 1
ATOM 822 C CA . ALA A 1 111 ? 2.220 -28.184 -9.754 1.00 87.94 111 ALA A CA 1
ATOM 823 C C . ALA A 1 111 ? 1.976 -28.584 -11.224 1.00 87.94 111 ALA A C 1
ATOM 825 O O . ALA A 1 111 ? 2.469 -29.622 -11.662 1.00 87.94 111 ALA A O 1
ATOM 826 N N . ASN A 1 112 ? 1.295 -27.732 -11.998 1.00 92.38 112 ASN A N 1
ATOM 827 C CA . ASN A 1 112 ? 0.887 -27.979 -13.385 1.00 92.38 112 ASN A CA 1
ATOM 828 C C . ASN A 1 112 ? 1.781 -27.250 -14.408 1.00 92.38 112 ASN A C 1
ATOM 830 O O . ASN A 1 112 ? 1.307 -26.422 -15.185 1.00 92.38 112 ASN A O 1
ATOM 834 N N . VAL A 1 113 ? 3.083 -27.544 -14.408 1.00 96.81 113 VAL A N 1
ATOM 835 C CA . VAL A 1 113 ? 4.063 -26.910 -15.312 1.00 96.81 113 VAL A CA 1
ATOM 836 C C . VAL A 1 113 ? 3.802 -27.274 -16.777 1.00 96.81 113 VAL A C 1
ATOM 838 O O . VAL A 1 113 ? 3.686 -28.453 -17.111 1.00 96.81 113 VAL A O 1
ATOM 841 N N . THR A 1 114 ? 3.753 -26.270 -17.657 1.00 97.75 114 THR A N 1
ATOM 842 C CA . THR A 1 114 ? 3.571 -26.457 -19.111 1.00 97.75 114 THR A CA 1
ATOM 843 C C . THR A 1 114 ? 4.891 -26.445 -19.870 1.00 97.75 114 THR A C 1
ATOM 845 O O . THR A 1 114 ? 5.011 -27.086 -20.912 1.00 97.75 114 THR A O 1
ATOM 848 N N . THR A 1 115 ? 5.886 -25.727 -19.350 1.00 98.25 115 THR A N 1
ATOM 849 C CA . THR A 1 115 ? 7.230 -25.649 -19.917 1.00 98.25 115 THR A CA 1
ATOM 850 C C . THR A 1 115 ? 8.248 -25.393 -18.811 1.00 98.25 115 THR A C 1
ATOM 852 O O . THR A 1 115 ? 7.988 -24.666 -17.851 1.00 98.25 115 THR A O 1
ATOM 855 N N . GLU A 1 116 ? 9.420 -26.003 -18.923 1.00 98.62 116 GLU A N 1
ATOM 856 C CA . GLU A 1 116 ? 10.486 -25.876 -17.933 1.00 98.62 116 GLU A CA 1
ATOM 857 C C . GLU A 1 116 ? 11.850 -25.735 -18.594 1.00 98.62 116 GLU A C 1
ATOM 859 O O . GLU A 1 116 ? 12.046 -26.176 -19.730 1.00 98.62 116 GLU A O 1
ATOM 864 N N . SER A 1 117 ? 12.805 -25.127 -17.892 1.00 98.62 117 SER A N 1
ATOM 865 C CA . SER A 1 117 ? 14.155 -24.999 -18.426 1.00 98.62 117 SER A CA 1
ATOM 866 C C . SER A 1 117 ? 14.861 -26.357 -18.482 1.00 98.62 117 SER A C 1
ATOM 868 O O . SER A 1 117 ? 14.952 -27.065 -17.475 1.00 98.62 117 SER A O 1
ATOM 870 N N . VAL A 1 118 ? 15.399 -26.715 -19.650 1.00 98.25 118 VAL A N 1
ATOM 871 C CA . VAL A 1 118 ? 16.167 -27.959 -19.865 1.00 98.25 118 VAL A CA 1
ATOM 872 C C . VAL A 1 118 ? 17.677 -27.756 -19.708 1.00 98.25 118 VAL A C 1
ATOM 874 O O . VAL A 1 118 ? 18.400 -28.708 -19.419 1.00 98.25 118 VAL A O 1
ATOM 877 N N . ASN A 1 119 ? 18.143 -26.511 -19.820 1.00 96.25 119 ASN A N 1
ATOM 878 C CA . ASN A 1 119 ? 19.500 -26.071 -19.506 1.00 96.25 119 ASN A CA 1
ATOM 879 C C . ASN A 1 119 ? 19.510 -24.582 -19.131 1.00 96.25 119 ASN A C 1
ATOM 881 O O . ASN A 1 119 ? 18.532 -23.865 -19.338 1.00 96.25 119 ASN A O 1
ATOM 885 N N . SER A 1 120 ? 20.642 -24.103 -18.612 1.00 98.31 120 SER A N 1
ATOM 886 C CA . SER A 1 120 ? 20.925 -22.664 -18.553 1.00 98.31 120 SER A CA 1
ATOM 887 C C . SER A 1 120 ? 20.977 -22.080 -19.965 1.00 98.31 120 SER A C 1
ATOM 889 O O . SER A 1 120 ? 21.543 -22.708 -20.863 1.00 98.31 120 SER A O 1
ATOM 891 N N . GLY A 1 121 ? 20.429 -20.887 -20.168 1.00 97.38 121 GLY A N 1
ATOM 892 C CA . GLY A 1 121 ? 20.288 -20.306 -21.501 1.00 97.38 121 GLY A CA 1
ATOM 893 C C . GLY A 1 121 ? 19.576 -18.960 -21.503 1.00 97.38 121 GLY A C 1
ATOM 894 O O . GLY A 1 121 ? 19.350 -18.356 -20.454 1.00 97.38 121 GLY A O 1
ATOM 895 N N . ASP A 1 122 ? 19.240 -18.486 -22.697 1.00 96.94 122 ASP A N 1
ATOM 896 C CA . ASP A 1 122 ? 18.472 -17.258 -22.895 1.00 96.94 122 ASP A CA 1
ATOM 897 C C . ASP A 1 122 ? 16.971 -17.556 -22.878 1.00 96.94 122 ASP A C 1
ATOM 899 O O . ASP A 1 122 ? 16.517 -18.527 -23.483 1.00 96.94 122 ASP A O 1
ATOM 903 N N . TRP A 1 123 ? 16.180 -16.695 -22.236 1.00 97.00 123 TRP A N 1
ATOM 904 C CA . TRP A 1 123 ? 14.719 -16.810 -22.187 1.00 97.00 123 TRP A CA 1
ATOM 905 C C . TRP A 1 123 ? 14.101 -16.851 -23.588 1.00 97.00 123 TRP A C 1
ATOM 907 O O . TRP A 1 123 ? 13.152 -17.590 -23.833 1.00 97.00 123 TRP A O 1
ATOM 917 N N . ASN A 1 124 ? 14.665 -16.080 -24.518 1.00 94.38 124 ASN A N 1
ATOM 918 C CA . ASN A 1 124 ? 14.191 -15.984 -25.898 1.00 94.38 124 ASN A CA 1
ATOM 919 C C . ASN A 1 124 ? 14.758 -17.072 -26.827 1.00 94.38 124 ASN A C 1
ATOM 921 O O . ASN A 1 124 ? 14.471 -17.041 -28.022 1.00 94.38 124 ASN A O 1
ATOM 925 N N . ASP A 1 125 ? 15.554 -18.017 -26.319 1.00 96.75 125 ASP A N 1
ATOM 926 C CA . ASP A 1 125 ? 15.998 -19.181 -27.086 1.00 96.75 125 ASP A CA 1
ATOM 927 C C . ASP A 1 125 ? 15.020 -20.351 -26.861 1.00 96.75 125 ASP A C 1
ATOM 929 O O . ASP A 1 125 ? 14.919 -20.850 -25.735 1.00 96.75 125 ASP A O 1
ATOM 933 N N . PRO A 1 126 ? 14.303 -20.827 -27.900 1.00 97.25 126 PRO A N 1
ATOM 934 C CA . PRO A 1 126 ? 13.437 -21.998 -27.794 1.00 97.25 126 PRO A CA 1
ATOM 935 C C . PRO A 1 126 ? 14.134 -23.234 -27.209 1.00 97.25 126 PRO A C 1
ATOM 937 O O . PRO A 1 126 ? 13.486 -23.996 -26.495 1.00 97.25 126 PRO A O 1
ATOM 940 N N . ALA A 1 127 ? 15.439 -23.415 -27.451 1.00 97.38 127 ALA A N 1
ATOM 941 C CA . ALA A 1 127 ? 16.201 -24.566 -26.965 1.00 97.38 127 ALA A CA 1
ATOM 942 C C . ALA A 1 127 ? 16.399 -24.569 -25.439 1.00 97.38 127 ALA A C 1
ATOM 944 O O . ALA A 1 127 ? 16.704 -25.613 -24.867 1.00 97.38 127 ALA A O 1
ATOM 945 N N . THR A 1 128 ? 16.199 -23.429 -24.771 1.00 98.19 128 THR A N 1
ATOM 946 C CA . THR A 1 128 ? 16.220 -23.324 -23.306 1.00 98.19 128 THR A CA 1
ATOM 947 C C . THR A 1 128 ? 15.051 -24.074 -22.660 1.00 98.19 128 THR A C 1
ATOM 949 O O . THR A 1 128 ? 15.156 -24.487 -21.503 1.00 98.19 128 THR A O 1
ATOM 952 N N . TRP A 1 129 ? 13.949 -24.284 -23.388 1.00 98.31 129 TRP A N 1
ATOM 953 C CA . TRP A 1 129 ? 12.661 -24.710 -22.842 1.00 98.31 129 TRP A CA 1
ATOM 954 C C . TRP A 1 129 ? 12.237 -26.097 -23.329 1.00 98.31 129 TRP A C 1
ATOM 956 O O . TRP A 1 129 ? 12.394 -26.439 -24.500 1.00 98.31 129 TRP A O 1
ATOM 966 N N . SER A 1 130 ? 11.622 -26.893 -22.452 1.00 98.38 130 SER A N 1
ATOM 967 C CA . SER A 1 130 ? 11.167 -28.257 -22.762 1.00 98.38 130 SER A CA 1
ATOM 968 C C . SER A 1 130 ? 10.107 -28.318 -23.867 1.00 98.38 130 SER A C 1
ATOM 970 O O . SER A 1 130 ? 10.048 -29.302 -24.605 1.00 98.38 130 SER A O 1
ATOM 972 N N . ALA A 1 131 ? 9.315 -27.254 -24.035 1.00 96.56 131 ALA A N 1
ATOM 973 C CA . ALA A 1 131 ? 8.360 -27.112 -25.134 1.00 96.56 131 ALA A CA 1
ATOM 974 C C . ALA A 1 131 ? 9.019 -26.777 -26.490 1.00 96.56 131 ALA A C 1
ATOM 976 O O . ALA A 1 131 ? 8.324 -26.720 -27.505 1.00 96.56 131 ALA A O 1
ATOM 977 N N . ASN A 1 132 ? 10.338 -26.538 -26.519 1.00 96.50 132 ASN A N 1
ATOM 978 C CA . ASN A 1 132 ? 11.083 -26.028 -27.672 1.00 96.50 132 ASN A CA 1
ATOM 979 C C . ASN A 1 132 ? 10.428 -24.772 -28.284 1.00 96.50 132 ASN A C 1
ATOM 981 O O . ASN A 1 132 ? 10.302 -24.633 -29.503 1.00 96.50 132 ASN A O 1
ATOM 985 N N . ALA A 1 133 ? 9.952 -23.882 -27.413 1.00 95.81 133 ALA A N 1
ATOM 986 C CA . ALA A 1 133 ? 9.266 -22.640 -27.742 1.00 95.81 133 ALA A CA 1
ATOM 987 C C . ALA A 1 133 ? 9.497 -21.611 -26.626 1.00 95.81 133 ALA A C 1
ATOM 989 O O . ALA A 1 133 ? 9.660 -21.983 -25.465 1.00 95.81 133 ALA A O 1
ATOM 990 N N . ILE A 1 134 ? 9.491 -20.324 -26.981 1.00 96.44 134 ILE A N 1
ATOM 991 C CA . ILE A 1 134 ? 9.584 -19.225 -26.008 1.00 96.44 134 ILE A CA 1
ATOM 992 C C . ILE A 1 134 ? 8.292 -19.203 -25.168 1.00 96.44 134 ILE A C 1
ATOM 994 O O . ILE A 1 134 ? 7.210 -19.237 -25.767 1.00 96.44 134 ILE A O 1
ATOM 998 N N . PRO A 1 135 ? 8.369 -19.131 -23.825 1.00 97.38 135 PRO A N 1
ATOM 999 C CA . PRO A 1 135 ? 7.193 -19.069 -22.969 1.00 97.38 135 PRO A CA 1
ATOM 1000 C C . PRO A 1 135 ? 6.317 -17.843 -23.232 1.00 97.38 135 PRO A C 1
ATOM 1002 O O . PRO A 1 135 ? 6.822 -16.751 -23.507 1.00 97.38 135 PRO A O 1
ATOM 1005 N N . ARG A 1 136 ? 5.001 -18.029 -23.123 1.00 93.12 136 ARG A N 1
ATOM 1006 C CA . ARG A 1 136 ? 3.955 -17.029 -23.381 1.00 93.12 136 ARG A CA 1
ATOM 1007 C C . ARG A 1 136 ? 2.958 -16.950 -22.224 1.00 93.12 136 ARG A C 1
ATOM 1009 O O . ARG A 1 136 ? 3.031 -17.712 -21.266 1.00 93.12 136 ARG A O 1
ATOM 1016 N N . GLU A 1 137 ? 1.988 -16.047 -22.347 1.00 92.88 137 GLU A N 1
ATOM 1017 C CA . GLU A 1 137 ? 1.040 -15.651 -21.292 1.00 92.88 137 GLU A CA 1
ATOM 1018 C C . GLU A 1 137 ? 0.193 -16.774 -20.674 1.00 92.88 137 GLU A C 1
ATOM 1020 O O . GLU A 1 137 ? -0.346 -16.597 -19.589 1.00 92.88 137 GLU A O 1
ATOM 1025 N N . PHE A 1 138 ? 0.073 -17.924 -21.337 1.00 94.31 138 PHE A N 1
ATOM 1026 C CA . PHE A 1 138 ? -0.672 -19.089 -20.848 1.00 94.31 138 PHE A CA 1
ATOM 1027 C C . PHE A 1 138 ? 0.230 -20.191 -20.274 1.00 94.31 138 PHE A C 1
ATOM 1029 O O . PHE A 1 138 ? -0.271 -21.216 -19.814 1.00 94.31 138 PHE A O 1
ATOM 1036 N N . ASP A 1 139 ? 1.552 -20.009 -20.305 1.00 97.56 139 ASP A N 1
ATOM 1037 C CA . ASP A 1 139 ? 2.496 -21.006 -19.817 1.00 97.56 139 ASP A CA 1
ATOM 1038 C C . ASP A 1 139 ? 2.717 -20.896 -18.302 1.00 97.56 139 ASP A C 1
ATOM 1040 O O . ASP A 1 139 ? 2.961 -19.815 -17.759 1.00 97.56 139 ASP A O 1
ATOM 1044 N N . ASN A 1 140 ? 2.691 -22.045 -17.625 1.00 97.69 140 ASN A N 1
ATOM 1045 C CA . ASN A 1 140 ? 3.215 -22.217 -16.274 1.00 97.69 140 ASN A CA 1
ATOM 1046 C C . ASN A 1 140 ? 4.691 -22.586 -16.393 1.00 97.69 140 ASN A C 1
ATOM 1048 O O . ASN A 1 140 ? 5.032 -23.741 -16.669 1.00 97.69 140 ASN A O 1
ATOM 1052 N N . VAL A 1 141 ? 5.556 -21.592 -16.228 1.00 98.50 141 VAL A N 1
ATOM 1053 C CA . VAL A 1 141 ? 6.989 -21.694 -16.492 1.00 98.50 141 VAL A CA 1
ATOM 1054 C C . VAL A 1 141 ? 7.734 -22.114 -15.238 1.00 98.50 141 VAL A C 1
ATOM 1056 O O . VAL A 1 141 ? 7.660 -21.434 -14.216 1.00 98.50 141 VAL A O 1
ATOM 1059 N N . ARG A 1 142 ? 8.529 -23.183 -15.329 1.00 98.56 142 ARG A N 1
ATOM 1060 C CA . ARG A 1 142 ? 9.478 -23.555 -14.273 1.00 98.56 142 ARG A CA 1
ATOM 1061 C C . ARG A 1 142 ? 10.923 -23.288 -14.678 1.00 98.56 142 ARG A C 1
ATOM 1063 O O . ARG A 1 142 ? 11.405 -23.797 -15.686 1.00 98.56 142 ARG A O 1
ATOM 1070 N N . ILE A 1 143 ? 11.652 -22.565 -13.834 1.00 98.62 143 ILE A N 1
ATOM 1071 C CA . ILE A 1 143 ? 13.114 -22.525 -13.886 1.00 98.62 143 ILE A CA 1
ATOM 1072 C C . ILE A 1 143 ? 13.636 -23.584 -12.923 1.00 98.62 143 ILE A C 1
ATOM 1074 O O . ILE A 1 143 ? 13.467 -23.476 -11.707 1.00 98.62 143 ILE A O 1
ATOM 1078 N N . ASN A 1 144 ? 14.243 -24.625 -13.487 1.00 98.50 144 ASN A N 1
ATOM 1079 C CA . ASN A 1 144 ? 14.761 -25.749 -12.726 1.00 98.50 144 ASN A CA 1
ATOM 1080 C C . ASN A 1 144 ? 15.986 -25.375 -11.885 1.00 98.50 144 ASN A C 1
ATOM 1082 O O . ASN A 1 144 ? 16.729 -24.437 -12.185 1.00 98.50 144 ASN A O 1
ATOM 1086 N N . ALA A 1 145 ? 16.189 -26.141 -10.814 1.00 97.38 145 ALA A N 1
ATOM 1087 C CA . ALA A 1 145 ? 17.302 -25.952 -9.895 1.00 97.38 145 ALA A CA 1
ATOM 1088 C C . ALA A 1 145 ? 18.646 -25.975 -10.639 1.00 97.38 145 ALA A C 1
ATOM 1090 O O . ALA A 1 145 ? 18.874 -26.819 -11.506 1.00 97.38 145 ALA A O 1
ATOM 1091 N N . ASN A 1 146 ? 19.559 -25.078 -10.259 1.00 96.75 146 ASN A N 1
ATOM 1092 C CA . ASN A 1 146 ? 20.884 -24.894 -10.865 1.00 96.75 146 ASN A CA 1
ATOM 1093 C C . ASN A 1 146 ? 20.886 -24.410 -12.326 1.00 96.75 146 ASN A C 1
ATOM 1095 O O . ASN A 1 146 ? 21.962 -24.290 -12.915 1.00 96.75 146 ASN A O 1
ATOM 1099 N N . HIS A 1 147 ? 19.729 -24.120 -12.926 1.00 98.44 147 HIS A N 1
ATOM 1100 C CA . HIS A 1 147 ? 19.682 -23.439 -14.217 1.00 98.44 147 HIS A CA 1
ATOM 1101 C C . HIS A 1 147 ? 19.762 -21.928 -14.012 1.00 98.44 147 HIS A C 1
ATOM 1103 O O . HIS A 1 147 ? 19.169 -21.375 -13.088 1.00 98.44 147 HIS A O 1
ATOM 1109 N N . THR A 1 148 ? 20.496 -21.256 -14.893 1.00 98.38 148 THR A N 1
ATOM 1110 C CA . THR A 1 148 ? 20.544 -19.795 -14.978 1.00 98.38 148 THR A CA 1
ATOM 1111 C C . THR A 1 148 ? 19.936 -19.364 -16.298 1.00 98.38 148 THR A C 1
ATOM 1113 O O . THR A 1 148 ? 20.438 -19.731 -17.362 1.00 98.38 148 THR A O 1
ATOM 1116 N N . ILE A 1 149 ? 18.848 -18.609 -16.215 1.00 98.56 149 ILE A N 1
ATOM 1117 C CA . ILE A 1 149 ? 18.110 -18.094 -17.359 1.00 98.56 149 ILE A CA 1
ATOM 1118 C C . ILE A 1 149 ? 18.356 -16.597 -17.451 1.00 98.56 149 ILE A C 1
ATOM 1120 O O . ILE A 1 149 ? 17.989 -15.849 -16.542 1.00 98.56 149 ILE A O 1
ATOM 1124 N N . ARG A 1 150 ? 18.963 -16.159 -18.555 1.00 97.44 150 ARG A N 1
ATOM 1125 C CA . ARG A 1 150 ? 19.033 -14.737 -18.901 1.00 97.44 150 ARG A CA 1
ATOM 1126 C C . ARG A 1 150 ? 17.668 -14.319 -19.426 1.00 97.44 150 ARG A C 1
ATOM 1128 O O . ARG A 1 150 ? 17.207 -14.824 -20.446 1.00 97.44 150 ARG A O 1
ATOM 1135 N N . GLY A 1 151 ? 16.990 -13.471 -18.671 1.00 91.88 151 GLY A N 1
ATOM 1136 C CA . GLY A 1 151 ? 15.625 -13.040 -18.916 1.00 91.88 151 GLY A CA 1
ATOM 1137 C C . GLY A 1 151 ? 15.480 -12.237 -20.203 1.00 91.88 151 GLY A C 1
ATOM 1138 O O . GLY A 1 151 ? 16.451 -11.742 -20.772 1.00 91.88 151 GLY A O 1
ATOM 1139 N N . ALA A 1 152 ? 14.240 -12.107 -20.662 1.00 86.44 152 ALA A N 1
ATOM 1140 C CA . ALA A 1 152 ? 13.889 -11.189 -21.735 1.00 86.44 152 ALA A CA 1
ATOM 1141 C C . ALA A 1 152 ? 13.764 -9.751 -21.204 1.00 86.44 152 ALA A C 1
ATOM 1143 O O . ALA A 1 152 ? 13.567 -9.532 -20.008 1.00 86.44 152 ALA A O 1
ATOM 1144 N N . ASN A 1 153 ? 13.817 -8.765 -22.106 1.00 75.69 153 ASN A N 1
ATOM 1145 C CA . ASN A 1 153 ? 13.529 -7.365 -21.762 1.00 75.69 153 ASN A CA 1
ATOM 1146 C C . ASN A 1 153 ? 12.102 -7.209 -21.206 1.00 75.69 153 ASN A C 1
ATOM 1148 O O . ASN A 1 153 ? 11.863 -6.391 -20.324 1.00 75.69 153 ASN A O 1
ATOM 1152 N N . PHE A 1 154 ? 11.168 -7.997 -21.743 1.00 85.69 154 PHE A N 1
ATOM 1153 C CA . PHE A 1 154 ? 9.785 -8.097 -21.301 1.00 85.69 154 PHE A CA 1
ATOM 1154 C C . PHE A 1 154 ? 9.287 -9.528 -21.523 1.00 85.69 154 PHE A C 1
ATOM 1156 O O . PHE A 1 154 ? 9.517 -10.094 -22.594 1.00 85.69 154 PHE A O 1
ATOM 1163 N N . ALA A 1 155 ? 8.604 -10.101 -20.535 1.00 88.44 155 ALA A N 1
ATOM 1164 C CA . ALA A 1 155 ? 7.933 -11.391 -20.656 1.00 88.44 155 ALA A CA 1
ATOM 1165 C C . ALA A 1 155 ? 6.583 -11.384 -19.929 1.00 88.44 155 ALA A C 1
ATOM 1167 O O . ALA A 1 155 ? 6.454 -10.824 -18.839 1.00 88.44 155 ALA A O 1
ATOM 1168 N N . THR A 1 156 ? 5.597 -12.066 -20.510 1.00 93.56 156 THR A N 1
ATOM 1169 C CA . THR A 1 156 ? 4.310 -12.348 -19.867 1.00 93.56 156 THR A CA 1
ATOM 1170 C C . THR A 1 156 ? 4.078 -13.851 -19.848 1.00 93.56 156 THR A C 1
ATOM 1172 O O . THR A 1 156 ? 4.236 -14.504 -20.879 1.00 93.56 156 THR A O 1
ATOM 1175 N N . VAL A 1 157 ? 3.722 -14.392 -18.685 1.00 97.00 157 VAL A N 1
ATOM 1176 C CA . VAL A 1 157 ? 3.482 -15.826 -18.443 1.00 97.00 157 VAL A CA 1
ATOM 1177 C C . VAL A 1 157 ? 2.246 -16.020 -17.572 1.00 97.00 157 VAL A C 1
ATOM 1179 O O . VAL A 1 157 ? 1.815 -15.072 -16.917 1.00 97.00 157 VAL A O 1
ATOM 1182 N N . ASN A 1 158 ? 1.691 -17.231 -17.509 1.00 95.75 158 ASN A N 1
ATOM 1183 C CA . ASN A 1 158 ? 0.585 -17.488 -16.586 1.00 95.75 158 ASN A CA 1
ATOM 1184 C C . ASN A 1 158 ? 1.096 -17.596 -15.152 1.00 95.75 158 ASN A C 1
ATOM 1186 O O . ASN A 1 158 ? 0.588 -16.940 -14.238 1.00 95.75 158 ASN A O 1
ATOM 1190 N N . ALA A 1 159 ? 2.135 -18.409 -14.971 1.00 97.00 159 ALA A N 1
ATOM 1191 C CA . ALA A 1 159 ? 2.837 -18.532 -13.708 1.00 97.00 159 ALA A CA 1
ATOM 1192 C C . ALA A 1 159 ? 4.346 -18.654 -13.911 1.00 97.00 159 ALA A C 1
ATOM 1194 O O . ALA A 1 159 ? 4.804 -19.223 -14.903 1.00 97.00 159 ALA A O 1
ATOM 1195 N N . LEU A 1 160 ? 5.114 -18.149 -12.948 1.00 98.25 160 LEU A N 1
ATOM 1196 C CA . LEU A 1 160 ? 6.564 -18.311 -12.887 1.00 98.25 160 LEU A CA 1
ATOM 1197 C C . LEU A 1 160 ? 6.950 -19.029 -11.595 1.00 98.25 160 LEU A C 1
ATOM 1199 O O . LEU A 1 160 ? 6.667 -18.541 -10.507 1.00 98.25 160 LEU A O 1
ATOM 1203 N N . CYS A 1 161 ? 7.643 -20.154 -11.727 1.00 97.56 161 CYS A N 1
ATOM 1204 C CA . CYS A 1 161 ? 8.064 -21.004 -10.622 1.00 97.56 161 CYS A CA 1
ATOM 1205 C C . CYS A 1 161 ? 9.585 -21.168 -10.661 1.00 97.56 161 CYS A C 1
ATOM 1207 O O . CYS A 1 161 ? 10.121 -21.883 -11.512 1.00 97.56 161 CYS A O 1
ATOM 1209 N N . ILE A 1 162 ? 10.301 -20.518 -9.750 1.00 98.12 162 ILE A N 1
ATOM 1210 C CA . ILE A 1 162 ? 11.758 -20.634 -9.655 1.00 98.12 162 ILE A CA 1
ATOM 1211 C C . ILE A 1 162 ? 12.090 -21.601 -8.531 1.00 98.12 162 ILE A C 1
ATOM 1213 O O . ILE A 1 162 ? 11.872 -21.297 -7.359 1.00 98.12 162 ILE A O 1
ATOM 1217 N N . ALA A 1 163 ? 12.621 -22.765 -8.902 1.00 96.81 163 ALA A N 1
ATOM 1218 C CA . ALA A 1 163 ? 13.049 -23.778 -7.951 1.00 96.81 163 ALA A CA 1
ATOM 1219 C C . ALA A 1 163 ? 14.253 -23.307 -7.116 1.00 96.81 163 ALA A C 1
ATOM 1221 O O . ALA A 1 163 ? 14.975 -22.386 -7.505 1.00 96.81 163 ALA A O 1
ATOM 1222 N N . ASP A 1 164 ? 14.508 -23.990 -5.998 1.00 94.00 164 ASP A N 1
ATOM 1223 C CA . ASP A 1 164 ? 15.700 -23.773 -5.172 1.00 94.00 164 ASP A CA 1
ATOM 1224 C C . ASP A 1 164 ? 16.976 -23.753 -6.030 1.00 94.00 164 ASP A C 1
ATOM 1226 O O . ASP A 1 164 ? 17.205 -24.639 -6.857 1.00 94.00 164 ASP A O 1
ATOM 1230 N N . ASN A 1 165 ? 17.831 -22.747 -5.829 1.00 91.88 165 ASN A N 1
ATOM 1231 C CA . ASN A 1 165 ? 19.059 -22.509 -6.608 1.00 91.88 165 ASN A CA 1
ATOM 1232 C C . ASN A 1 165 ? 18.861 -22.298 -8.126 1.00 91.88 165 ASN A C 1
ATOM 1234 O O . ASN A 1 165 ? 19.847 -22.238 -8.863 1.00 91.88 165 ASN A O 1
ATOM 1238 N N . GLY A 1 166 ? 17.628 -22.203 -8.625 1.00 97.81 166 GLY A N 1
ATOM 1239 C CA . GLY A 1 166 ? 17.347 -21.671 -9.957 1.00 97.81 166 GLY A CA 1
ATOM 1240 C C . GLY A 1 166 ? 17.611 -20.165 -9.987 1.00 97.81 166 GLY A C 1
ATOM 1241 O O . GLY A 1 166 ? 17.402 -19.473 -8.988 1.00 97.81 166 GLY A O 1
ATOM 1242 N N . VAL A 1 167 ? 18.089 -19.645 -11.116 1.00 98.44 167 VAL A N 1
ATOM 1243 C CA . VAL A 1 167 ? 18.410 -18.222 -11.279 1.00 98.44 167 VAL A CA 1
ATOM 1244 C C . VAL A 1 167 ? 17.694 -17.666 -12.502 1.00 98.44 167 VAL A C 1
ATOM 1246 O O . VAL A 1 167 ? 17.886 -18.162 -13.610 1.00 98.44 167 VAL A O 1
ATOM 1249 N N . LEU A 1 168 ? 16.916 -16.605 -12.307 1.00 98.56 168 LEU A N 1
ATOM 1250 C CA . LEU A 1 168 ? 16.464 -15.711 -13.367 1.00 98.56 168 LEU A CA 1
ATOM 1251 C C . LEU A 1 168 ? 17.244 -14.405 -13.244 1.00 98.56 168 LEU A C 1
ATOM 1253 O O . LEU A 1 168 ? 17.206 -13.761 -12.197 1.00 98.56 168 LEU A O 1
ATOM 1257 N N . GLU A 1 169 ? 17.955 -14.002 -14.288 1.00 96.69 169 GLU A N 1
ATOM 1258 C CA . GLU A 1 169 ? 18.718 -12.755 -14.275 1.00 96.69 169 GLU A CA 1
ATOM 1259 C C . GLU A 1 169 ? 18.310 -11.792 -15.385 1.00 96.69 169 GLU A C 1
ATOM 1261 O O . GLU A 1 169 ? 17.736 -12.212 -16.383 1.00 96.69 169 GLU A O 1
ATOM 1266 N N . SER A 1 170 ? 18.577 -10.495 -15.227 1.00 94.69 170 SER A N 1
ATOM 1267 C CA . SER A 1 170 ? 18.333 -9.516 -16.294 1.00 94.69 170 SER A CA 1
ATOM 1268 C C . SER A 1 170 ? 19.108 -9.858 -17.577 1.00 94.69 170 SER A C 1
ATOM 1270 O O . SER A 1 170 ? 20.102 -10.584 -17.505 1.00 94.69 170 SER A O 1
ATOM 1272 N N . PRO A 1 171 ? 18.704 -9.328 -18.748 1.00 91.38 171 PRO A N 1
ATOM 1273 C CA . PRO A 1 171 ? 19.289 -9.717 -20.037 1.00 91.38 171 PRO A CA 1
ATOM 1274 C C . PRO A 1 171 ? 20.803 -9.482 -20.135 1.00 91.38 171 PRO A C 1
ATOM 1276 O O . PRO A 1 171 ? 21.546 -10.309 -20.661 1.00 91.38 171 PRO A O 1
ATOM 1279 N N . ASP A 1 172 ? 21.271 -8.353 -19.604 1.00 90.19 172 ASP A N 1
ATOM 1280 C CA . ASP A 1 172 ? 22.657 -7.912 -19.714 1.00 90.19 172 ASP A CA 1
ATOM 1281 C C . ASP A 1 172 ? 23.100 -7.082 -18.499 1.00 90.19 172 ASP A C 1
ATOM 1283 O O . ASP A 1 172 ? 22.315 -6.772 -17.599 1.00 90.19 172 ASP A O 1
ATOM 1287 N N . ASN A 1 173 ? 24.378 -6.701 -18.512 1.00 91.50 173 ASN A N 1
ATOM 1288 C CA . ASN A 1 173 ? 25.025 -5.796 -17.564 1.00 91.50 173 ASN A CA 1
ATOM 1289 C C . ASN A 1 173 ? 25.059 -4.330 -18.051 1.00 91.50 173 ASN A C 1
ATOM 1291 O O . ASN A 1 173 ? 25.861 -3.529 -17.573 1.00 91.50 173 ASN A O 1
ATOM 1295 N N . GLN A 1 174 ? 24.230 -3.965 -19.028 1.00 89.88 174 GLN A N 1
ATOM 1296 C CA . GLN A 1 174 ? 24.127 -2.609 -19.576 1.00 89.88 174 GLN A CA 1
ATOM 1297 C C . GLN A 1 174 ? 23.006 -1.803 -18.905 1.00 89.88 174 GLN A C 1
ATOM 1299 O O . GLN A 1 174 ? 22.666 -0.710 -19.361 1.00 89.88 174 GLN A O 1
ATOM 1304 N N . GLY A 1 175 ? 22.437 -2.320 -17.816 1.00 87.31 175 GLY A N 1
ATOM 1305 C CA . GLY A 1 175 ? 21.325 -1.704 -17.098 1.00 87.31 175 GLY A CA 1
ATOM 1306 C C . GLY A 1 175 ? 19.959 -1.993 -17.718 1.00 87.31 175 GLY A C 1
ATOM 1307 O O . GLY A 1 175 ? 18.989 -1.339 -17.339 1.00 87.31 175 GLY A O 1
ATOM 1308 N N . THR A 1 176 ? 19.864 -2.948 -18.651 1.00 88.31 176 THR A N 1
ATOM 1309 C CA . THR A 1 176 ? 18.581 -3.400 -19.199 1.00 88.31 176 THR A CA 1
ATOM 1310 C C . THR A 1 176 ? 17.758 -4.063 -18.098 1.00 88.31 176 THR A C 1
ATOM 1312 O O . THR A 1 176 ? 18.205 -5.011 -17.452 1.00 88.31 176 THR A O 1
ATOM 1315 N N . SER A 1 177 ? 16.554 -3.547 -17.859 1.00 89.62 177 SER A N 1
ATOM 1316 C CA . SER A 1 177 ? 15.656 -4.066 -16.828 1.00 89.62 177 SER A CA 1
ATOM 1317 C C . SER A 1 177 ? 15.122 -5.458 -17.150 1.00 89.62 177 SER A C 1
ATOM 1319 O O . SER A 1 177 ? 14.881 -5.791 -18.308 1.00 89.62 177 SER A O 1
ATOM 1321 N N . LEU A 1 178 ? 14.883 -6.244 -16.100 1.00 91.94 178 LEU A N 1
ATOM 1322 C CA . LEU A 1 178 ? 14.061 -7.446 -16.177 1.00 91.94 178 LEU A CA 1
ATOM 1323 C C . LEU A 1 178 ? 12.616 -7.056 -15.868 1.00 91.94 178 LEU A C 1
ATOM 1325 O O . LEU A 1 178 ? 12.318 -6.670 -14.734 1.00 91.94 178 LEU A O 1
ATOM 1329 N N . ILE A 1 179 ? 11.742 -7.150 -16.868 1.00 90.75 179 ILE A N 1
ATOM 1330 C CA . ILE A 1 179 ? 10.312 -6.868 -16.725 1.00 90.75 179 ILE A CA 1
ATOM 1331 C C . ILE A 1 179 ? 9.546 -8.164 -16.964 1.00 90.75 179 ILE A C 1
ATOM 1333 O O . ILE A 1 179 ? 9.607 -8.733 -18.055 1.00 90.75 179 ILE A O 1
ATOM 1337 N N . LEU A 1 180 ? 8.837 -8.641 -15.945 1.00 94.25 180 LEU A N 1
ATOM 1338 C CA . LEU A 1 180 ? 8.080 -9.883 -16.026 1.00 94.25 180 LEU A CA 1
ATOM 1339 C C . LEU A 1 180 ? 6.707 -9.732 -15.381 1.00 94.25 180 LEU A C 1
ATOM 1341 O O . LEU A 1 180 ? 6.597 -9.329 -14.224 1.00 94.25 180 LEU A O 1
ATOM 1345 N N . HIS A 1 181 ? 5.677 -10.113 -16.129 1.00 94.19 181 HIS A N 1
ATOM 1346 C CA . HIS A 1 181 ? 4.303 -10.183 -15.655 1.00 94.19 181 HIS A CA 1
ATOM 1347 C C . HIS A 1 181 ? 3.834 -11.642 -15.596 1.00 94.19 181 HIS A C 1
ATOM 1349 O O . HIS A 1 181 ? 3.832 -12.333 -16.615 1.00 94.19 181 HIS A O 1
ATOM 1355 N N . ALA A 1 182 ? 3.429 -12.111 -14.419 1.00 96.12 182 ALA A N 1
ATOM 1356 C CA . ALA A 1 182 ? 2.720 -13.373 -14.248 1.00 96.12 182 ALA A CA 1
ATOM 1357 C C . ALA A 1 182 ? 1.219 -13.092 -14.087 1.00 96.12 182 ALA A C 1
ATOM 1359 O O . ALA A 1 182 ? 0.810 -12.388 -13.171 1.00 96.12 182 ALA A O 1
ATOM 1360 N N . THR A 1 183 ? 0.358 -13.632 -14.940 1.00 93.12 183 THR A N 1
ATOM 1361 C CA . THR A 1 183 ? -1.075 -13.296 -14.874 1.00 93.12 183 THR A CA 1
ATOM 1362 C C . THR A 1 183 ? -1.770 -13.887 -13.644 1.00 93.12 183 THR A C 1
ATOM 1364 O O . THR A 1 183 ? -2.772 -13.322 -13.205 1.00 93.12 183 THR A O 1
ATOM 1367 N N . SER A 1 184 ? -1.237 -14.969 -13.054 1.00 91.75 184 SER A N 1
ATOM 1368 C CA . SER A 1 184 ? -1.836 -15.653 -11.896 1.00 91.75 184 SER A CA 1
ATOM 1369 C C . SER A 1 184 ? -0.909 -15.820 -10.686 1.00 91.75 184 SER A C 1
ATOM 1371 O O . SER A 1 184 ? -1.316 -15.536 -9.561 1.00 91.75 184 SER A O 1
ATOM 1373 N N . TYR A 1 185 ? 0.332 -16.282 -10.879 1.00 95.12 185 TYR A N 1
ATOM 1374 C CA . TYR A 1 185 ? 1.167 -16.716 -9.754 1.00 95.12 185 TYR A CA 1
ATOM 1375 C C . TYR A 1 185 ? 2.667 -16.550 -10.005 1.00 95.12 185 TYR A C 1
ATOM 1377 O O . TYR A 1 185 ? 3.178 -16.927 -11.059 1.00 95.12 185 TYR A O 1
ATOM 1385 N N . LEU A 1 186 ? 3.399 -16.044 -9.014 1.00 97.56 186 LEU A N 1
ATOM 1386 C CA . LEU A 1 186 ? 4.861 -16.044 -9.013 1.00 97.56 186 LEU A CA 1
ATOM 1387 C C . LEU A 1 186 ? 5.358 -16.697 -7.724 1.00 97.56 186 LEU A C 1
ATOM 1389 O O . LEU A 1 186 ? 5.122 -16.181 -6.637 1.00 97.56 186 LEU A O 1
ATOM 1393 N N . GLU A 1 187 ? 6.078 -17.809 -7.853 1.00 96.31 187 GLU A N 1
ATOM 1394 C CA . GLU A 1 187 ? 6.792 -18.474 -6.765 1.00 96.31 187 GLU A CA 1
ATOM 1395 C C . GLU A 1 187 ? 8.301 -18.336 -6.984 1.00 96.31 187 GLU A C 1
ATOM 1397 O O . GLU A 1 187 ? 8.847 -18.826 -7.977 1.00 96.31 187 GLU A O 1
ATOM 1402 N N . ASN A 1 188 ? 8.993 -17.703 -6.038 1.00 97.69 188 ASN A N 1
ATOM 1403 C CA . ASN A 1 188 ? 10.447 -17.617 -6.046 1.00 97.69 188 ASN A CA 1
ATOM 1404 C C . ASN A 1 188 ? 11.048 -18.325 -4.833 1.00 97.69 188 ASN A C 1
ATOM 1406 O O . ASN A 1 188 ? 11.026 -17.779 -3.732 1.00 97.69 188 ASN A O 1
ATOM 1410 N N . LYS A 1 189 ? 11.654 -19.495 -5.054 1.00 96.00 189 LYS A N 1
ATOM 1411 C CA . LYS A 1 189 ? 12.515 -20.183 -4.075 1.00 96.00 189 LYS A CA 1
ATOM 1412 C C . LYS A 1 189 ? 14.009 -20.034 -4.389 1.00 96.00 189 LYS A C 1
ATOM 1414 O O . LYS A 1 189 ? 14.860 -20.251 -3.532 1.00 96.00 189 LYS A O 1
ATOM 1419 N N . GLY A 1 190 ? 14.332 -19.635 -5.619 1.00 96.75 190 GLY A N 1
ATOM 1420 C CA . GLY A 1 190 ? 15.693 -19.401 -6.094 1.00 96.75 190 GLY A CA 1
ATOM 1421 C C . GLY A 1 190 ? 16.124 -17.935 -6.009 1.00 96.75 190 GLY A C 1
ATOM 1422 O O . GLY A 1 190 ? 15.969 -17.269 -4.983 1.00 96.75 190 GLY A O 1
ATOM 1423 N N . ILE A 1 191 ? 16.730 -17.440 -7.089 1.00 97.50 191 ILE A N 1
ATOM 1424 C CA . ILE A 1 191 ? 17.267 -16.080 -7.187 1.00 97.50 191 ILE A CA 1
ATOM 1425 C C . ILE A 1 191 ? 16.690 -15.389 -8.423 1.00 97.50 191 ILE A C 1
ATOM 1427 O O . ILE A 1 191 ? 16.910 -15.837 -9.546 1.00 97.50 191 ILE A O 1
ATOM 1431 N N . ILE A 1 192 ? 16.039 -14.245 -8.227 1.00 98.44 192 ILE A N 1
ATOM 1432 C CA . ILE A 1 192 ? 15.746 -13.277 -9.286 1.00 98.44 192 ILE A CA 1
ATOM 1433 C C . ILE A 1 192 ? 16.715 -12.114 -9.123 1.00 98.44 192 ILE A C 1
ATOM 1435 O O . ILE A 1 192 ? 16.723 -11.465 -8.075 1.00 98.44 192 ILE A O 1
ATOM 1439 N N . ARG A 1 193 ? 17.558 -11.843 -10.123 1.00 96.25 193 ARG A N 1
ATOM 1440 C CA . ARG A 1 193 ? 18.593 -10.809 -10.000 1.00 96.25 193 ARG A CA 1
ATOM 1441 C C . ARG A 1 193 ? 18.714 -9.864 -11.187 1.00 96.25 193 ARG A C 1
ATOM 1443 O O . ARG A 1 193 ? 18.682 -10.273 -12.339 1.00 96.25 193 ARG A O 1
ATOM 1450 N N . GLY A 1 194 ? 18.944 -8.589 -10.910 1.00 94.81 194 GLY A N 1
ATOM 1451 C CA . GLY A 1 194 ? 19.487 -7.661 -11.890 1.00 94.81 194 GLY A CA 1
ATOM 1452 C C . GLY A 1 194 ? 20.997 -7.854 -11.972 1.00 94.81 194 GLY A C 1
ATOM 1453 O O . GLY A 1 194 ? 21.671 -7.919 -10.944 1.00 94.81 194 GLY A O 1
ATOM 1454 N N . GLN A 1 195 ? 21.552 -7.948 -13.176 1.00 93.81 195 GLN A N 1
ATOM 1455 C CA . GLN A 1 195 ? 22.999 -7.920 -13.348 1.00 93.81 195 GLN A CA 1
ATOM 1456 C C . GLN A 1 195 ? 23.548 -6.544 -12.950 1.00 93.81 195 GLN A C 1
ATOM 1458 O O . GLN A 1 195 ? 22.931 -5.498 -13.181 1.00 93.81 195 GLN A O 1
ATOM 1463 N N . ASN A 1 196 ? 24.738 -6.554 -12.352 1.00 92.69 196 ASN A N 1
ATOM 1464 C CA . ASN A 1 196 ? 25.467 -5.334 -12.030 1.00 92.69 196 ASN A CA 1
ATOM 1465 C C . ASN A 1 196 ? 25.834 -4.592 -13.314 1.00 92.69 196 ASN A C 1
ATOM 1467 O O . ASN A 1 196 ? 26.266 -5.218 -14.277 1.00 92.69 196 ASN A O 1
ATOM 1471 N N . GLY A 1 197 ? 25.710 -3.270 -13.300 1.00 91.69 197 GLY A N 1
ATOM 1472 C CA . GLY A 1 197 ? 26.123 -2.419 -14.401 1.00 91.69 197 GLY A CA 1
ATOM 1473 C C . GLY A 1 197 ? 27.621 -2.541 -14.672 1.00 91.69 197 GLY A C 1
ATOM 1474 O O . GLY A 1 197 ? 28.430 -2.595 -13.742 1.00 91.69 197 GLY A O 1
ATOM 1475 N N . ALA A 1 198 ? 27.992 -2.589 -15.948 1.00 91.50 198 ALA A N 1
ATOM 1476 C CA . ALA A 1 198 ? 29.379 -2.572 -16.383 1.00 91.50 198 ALA A CA 1
ATOM 1477 C C . ALA A 1 198 ? 30.099 -1.292 -15.924 1.00 91.50 198 ALA A C 1
ATOM 1479 O O . ALA A 1 198 ? 29.558 -0.184 -15.999 1.00 91.50 198 ALA A O 1
ATOM 1480 N N . ASP A 1 199 ? 31.340 -1.453 -15.475 1.00 90.12 199 ASP A N 1
ATOM 1481 C CA . ASP A 1 199 ? 32.218 -0.335 -15.144 1.00 90.12 199 ASP A CA 1
ATOM 1482 C C . ASP A 1 199 ? 32.639 0.421 -16.419 1.00 90.12 199 ASP A C 1
ATOM 1484 O O . ASP A 1 199 ? 32.640 -0.127 -17.524 1.00 90.12 199 ASP A O 1
ATOM 1488 N N . GLN A 1 200 ? 33.030 1.687 -16.262 1.00 89.62 200 GLN A N 1
ATOM 1489 C CA . GLN A 1 200 ? 33.600 2.486 -17.345 1.00 89.62 200 GLN A CA 1
ATOM 1490 C C . GLN A 1 200 ? 34.839 1.790 -17.928 1.00 89.62 200 GLN A C 1
ATOM 1492 O O . GLN A 1 200 ? 35.747 1.384 -17.197 1.00 89.62 200 GLN A O 1
ATOM 1497 N N . LEU A 1 201 ? 34.931 1.727 -19.257 1.00 88.19 201 LEU A N 1
ATOM 1498 C CA . LEU A 1 201 ? 36.116 1.212 -19.932 1.00 88.19 201 LEU A CA 1
ATOM 1499 C C . LEU A 1 201 ? 37.309 2.147 -19.711 1.00 88.19 201 LEU A C 1
ATOM 1501 O O . LEU A 1 201 ? 37.203 3.367 -19.832 1.00 88.19 201 LEU A O 1
ATOM 1505 N N . ALA A 1 202 ? 38.491 1.575 -19.481 1.00 83.12 202 ALA A N 1
ATOM 1506 C CA . ALA A 1 202 ? 39.721 2.348 -19.284 1.00 83.12 202 ALA A CA 1
ATOM 1507 C C . ALA A 1 202 ? 40.080 3.259 -20.481 1.00 83.12 202 ALA A C 1
ATOM 1509 O O . ALA A 1 202 ? 40.828 4.221 -20.325 1.00 83.12 202 ALA A O 1
ATOM 1510 N N . THR A 1 203 ? 39.561 2.956 -21.674 1.00 85.00 203 THR A N 1
ATOM 1511 C CA . THR A 1 203 ? 39.769 3.713 -22.918 1.00 85.00 203 THR A CA 1
ATOM 1512 C C . THR A 1 203 ? 38.736 4.815 -23.153 1.00 85.00 203 THR A C 1
ATOM 1514 O O . THR A 1 203 ? 38.847 5.539 -24.143 1.00 85.00 203 THR A O 1
ATOM 1517 N N . ALA A 1 204 ? 37.726 4.949 -22.290 1.00 83.62 204 ALA A N 1
ATOM 1518 C CA . ALA A 1 204 ? 36.645 5.904 -22.486 1.00 83.62 204 ALA A CA 1
ATOM 1519 C C . ALA A 1 204 ? 37.145 7.350 -22.321 1.00 83.62 204 ALA A C 1
ATOM 1521 O O . ALA A 1 204 ? 37.712 7.711 -21.291 1.00 83.62 204 ALA A O 1
ATOM 1522 N N . THR A 1 205 ? 36.917 8.193 -23.332 1.00 79.38 205 THR A N 1
ATOM 1523 C CA . THR A 1 205 ? 37.324 9.617 -23.331 1.00 79.38 205 THR A CA 1
ATOM 1524 C C . THR A 1 205 ? 36.145 10.586 -23.211 1.00 79.38 205 THR A C 1
ATOM 1526 O O . THR A 1 205 ? 36.341 11.781 -22.995 1.00 79.38 205 THR A O 1
ATOM 1529 N N . THR A 1 206 ? 34.918 10.075 -23.320 1.00 80.06 206 THR A N 1
ATOM 1530 C CA . THR A 1 206 ? 33.662 10.838 -23.387 1.00 80.06 206 THR A CA 1
ATOM 1531 C C . THR A 1 206 ? 32.928 10.939 -22.048 1.00 80.06 206 THR A C 1
ATOM 1533 O O . THR A 1 206 ? 31.971 11.700 -21.944 1.00 80.06 206 THR A O 1
ATOM 1536 N N . CYS A 1 207 ? 33.390 10.252 -20.996 1.00 85.31 207 CYS A N 1
ATOM 1537 C CA . CYS A 1 207 ? 32.690 10.156 -19.706 1.00 85.31 207 CYS A CA 1
ATOM 1538 C C . CYS A 1 207 ? 32.883 11.367 -18.769 1.00 85.31 207 CYS A C 1
ATOM 1540 O O . CYS A 1 207 ? 32.908 11.215 -17.549 1.00 85.31 207 CYS A O 1
ATOM 1542 N N . ASN A 1 208 ? 33.035 12.563 -19.344 1.00 80.94 208 ASN A N 1
ATOM 1543 C CA . ASN A 1 208 ? 33.412 13.796 -18.641 1.00 80.94 208 ASN A CA 1
ATOM 1544 C C . ASN A 1 208 ? 32.302 14.872 -18.640 1.00 80.94 208 ASN A C 1
ATOM 1546 O O . ASN A 1 208 ? 32.573 16.016 -18.279 1.00 80.94 208 ASN A O 1
ATOM 1550 N N . GLY A 1 209 ? 31.095 14.542 -19.118 1.00 80.38 209 GLY A N 1
ATOM 1551 C CA . GLY A 1 209 ? 29.950 15.459 -19.196 1.00 80.38 209 GLY A CA 1
ATOM 1552 C C . GLY A 1 209 ? 29.107 15.501 -17.918 1.00 80.38 209 GLY A C 1
ATOM 1553 O O . GLY A 1 209 ? 29.466 14.913 -16.903 1.00 80.38 209 GLY A O 1
ATOM 1554 N N . ASP A 1 210 ? 27.947 16.164 -17.971 1.00 83.38 210 ASP A N 1
ATOM 1555 C CA . ASP A 1 210 ? 27.009 16.204 -16.843 1.00 83.38 210 ASP A CA 1
ATOM 1556 C C . ASP A 1 210 ? 26.508 14.798 -16.487 1.00 83.38 210 ASP A C 1
ATOM 1558 O O . ASP A 1 210 ? 26.252 13.982 -17.381 1.00 83.38 210 ASP A O 1
ATOM 1562 N N . TYR A 1 211 ? 26.294 14.544 -15.187 1.00 82.31 211 TYR A N 1
ATOM 1563 C CA . TYR A 1 211 ? 25.937 13.230 -14.634 1.00 82.31 211 TYR A CA 1
ATOM 1564 C C . TYR A 1 211 ? 24.861 12.513 -15.466 1.00 82.31 211 TYR A C 1
ATOM 1566 O O . TYR A 1 211 ? 25.159 11.534 -16.144 1.00 82.31 211 TYR A O 1
ATOM 1574 N N . TRP A 1 212 ? 23.636 13.050 -15.512 1.00 79.69 212 TRP A N 1
ATOM 1575 C CA . TRP A 1 212 ? 22.488 12.411 -16.175 1.00 79.69 212 TRP A CA 1
ATOM 1576 C C . TRP A 1 212 ? 22.622 12.241 -17.693 1.00 79.69 212 TRP A C 1
ATOM 1578 O O . TRP A 1 212 ? 21.891 11.447 -18.274 1.00 79.69 212 TRP A O 1
ATOM 1588 N N . SER A 1 213 ? 23.537 12.974 -18.330 1.00 77.19 213 SER A N 1
ATOM 158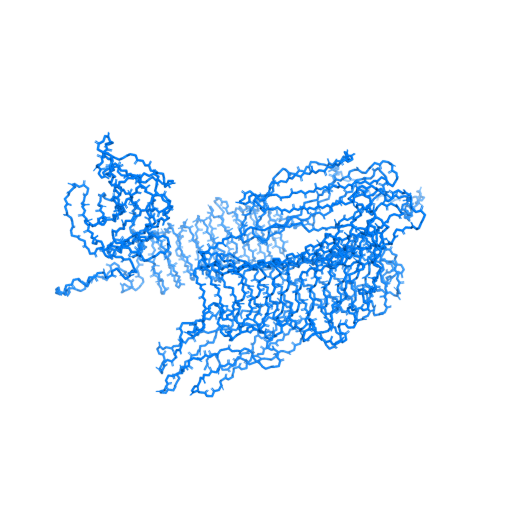9 C CA . SER A 1 213 ? 23.814 12.851 -19.767 1.00 77.19 213 SER A CA 1
ATOM 1590 C C . SER A 1 213 ? 24.924 11.847 -20.089 1.00 77.19 213 SER A C 1
ATOM 1592 O O . SER A 1 213 ? 25.071 11.449 -21.240 1.00 77.19 213 SER A O 1
ATOM 1594 N N . THR A 1 214 ? 25.695 11.437 -19.077 1.00 84.81 214 THR A N 1
ATOM 1595 C CA . THR A 1 214 ? 26.909 10.630 -19.238 1.00 84.81 214 THR A CA 1
ATOM 1596 C C . THR A 1 214 ? 26.710 9.185 -18.791 1.00 84.81 214 THR A C 1
ATOM 1598 O O . THR A 1 214 ? 27.173 8.263 -19.467 1.00 84.81 214 THR A O 1
ATOM 1601 N N . ILE A 1 215 ? 26.031 8.955 -17.661 1.00 87.38 215 ILE A N 1
ATOM 1602 C CA . ILE A 1 215 ? 25.844 7.593 -17.135 1.00 87.38 215 ILE A CA 1
ATOM 1603 C C . ILE A 1 215 ? 25.028 6.762 -18.127 1.00 87.38 215 ILE A C 1
ATOM 1605 O O . ILE A 1 215 ? 24.046 7.247 -18.683 1.00 87.38 215 ILE A O 1
ATOM 1609 N N . GLY A 1 216 ? 25.406 5.502 -18.334 1.00 86.12 216 GLY A N 1
ATOM 1610 C CA . GLY A 1 216 ? 24.666 4.579 -19.192 1.00 86.12 216 GLY A CA 1
ATOM 1611 C C . GLY A 1 216 ? 24.844 4.801 -20.696 1.00 86.12 216 GLY A C 1
ATOM 1612 O O . GLY A 1 216 ? 24.220 4.085 -21.481 1.00 86.12 216 GLY A O 1
ATOM 1613 N N . THR A 1 217 ? 25.684 5.758 -21.100 1.00 85.81 217 THR A N 1
ATOM 1614 C CA . THR A 1 217 ? 26.148 5.919 -22.489 1.00 85.81 217 THR A CA 1
ATOM 1615 C C . THR A 1 217 ? 27.264 4.914 -22.815 1.00 85.81 217 THR A C 1
ATOM 1617 O O . THR A 1 217 ? 27.828 4.333 -21.883 1.00 85.81 217 THR A O 1
ATOM 1620 N N . PRO A 1 218 ? 27.580 4.652 -24.101 1.00 84.75 218 PRO A N 1
ATOM 1621 C CA . PRO A 1 218 ? 28.634 3.707 -24.475 1.00 84.75 218 PRO A CA 1
ATOM 1622 C C . PRO A 1 218 ? 29.972 4.002 -23.783 1.00 84.75 218 PRO A C 1
ATOM 1624 O O . PRO A 1 218 ? 30.336 5.160 -23.594 1.00 84.75 218 PRO A O 1
ATOM 1627 N N . ASP A 1 219 ? 30.693 2.946 -23.403 1.00 87.94 219 ASP A N 1
ATOM 1628 C CA . ASP A 1 219 ? 31.991 2.959 -22.705 1.00 87.94 219 ASP A CA 1
ATOM 1629 C C . ASP A 1 219 ? 32.007 3.577 -21.290 1.00 87.94 219 ASP A C 1
ATOM 1631 O O . ASP A 1 219 ? 32.979 3.384 -20.555 1.00 87.94 219 ASP A O 1
ATOM 1635 N N . CYS A 1 220 ? 30.952 4.282 -20.876 1.00 89.81 220 CYS A N 1
ATOM 1636 C CA . CYS A 1 220 ? 30.804 4.842 -19.534 1.00 89.81 220 CYS A CA 1
ATOM 1637 C C . CYS A 1 220 ? 30.167 3.849 -18.555 1.00 89.81 220 CYS A C 1
ATOM 1639 O O . CYS A 1 220 ? 29.649 2.803 -18.946 1.00 89.81 220 CYS A O 1
ATOM 1641 N N . ALA A 1 221 ? 30.204 4.183 -17.261 1.00 90.31 221 ALA A N 1
ATOM 1642 C CA . ALA A 1 221 ? 29.594 3.364 -16.218 1.00 90.31 221 ALA A CA 1
ATOM 1643 C C . ALA A 1 221 ? 28.096 3.146 -16.492 1.00 90.31 221 ALA A C 1
ATOM 1645 O O . ALA A 1 221 ? 27.350 4.107 -16.715 1.00 90.31 221 ALA A O 1
ATOM 1646 N N . GLN A 1 222 ? 27.659 1.888 -16.470 1.00 91.56 222 GLN A N 1
ATOM 1647 C CA . GLN A 1 222 ? 26.277 1.502 -16.738 1.00 91.56 222 GLN A CA 1
ATOM 1648 C C . GLN A 1 222 ? 25.464 1.418 -15.443 1.00 91.56 222 GLN A C 1
ATOM 1650 O O . GLN A 1 222 ? 25.990 0.975 -14.419 1.00 91.56 222 GLN A O 1
ATOM 1655 N N . PRO A 1 223 ? 24.180 1.812 -15.463 1.00 92.00 223 PRO A N 1
ATOM 1656 C CA . PRO A 1 223 ? 23.268 1.555 -14.359 1.00 92.00 223 PRO A CA 1
ATOM 1657 C C . PRO A 1 223 ? 23.159 0.073 -14.022 1.00 92.00 223 PRO A C 1
ATOM 1659 O O . PRO A 1 223 ? 23.313 -0.787 -14.889 1.00 92.00 223 PRO A O 1
ATOM 1662 N N . GLY A 1 224 ? 22.831 -0.219 -12.770 1.00 92.44 224 GLY A N 1
ATOM 1663 C CA . GLY A 1 224 ? 22.409 -1.558 -12.391 1.00 92.44 224 GLY A CA 1
ATOM 1664 C C . GLY A 1 224 ? 21.039 -1.902 -12.975 1.00 92.44 224 GLY A C 1
ATOM 1665 O O . GLY A 1 224 ? 20.157 -1.044 -13.052 1.00 92.44 224 GLY A O 1
ATOM 1666 N N . ALA A 1 225 ? 20.843 -3.154 -13.390 1.00 92.81 225 ALA A N 1
ATOM 1667 C CA . ALA A 1 225 ? 19.568 -3.582 -13.954 1.00 92.81 225 ALA A CA 1
ATOM 1668 C C . ALA A 1 225 ? 18.450 -3.551 -12.898 1.00 92.81 225 ALA A C 1
ATOM 1670 O O . ALA A 1 225 ? 18.594 -4.117 -11.810 1.00 92.81 225 ALA A O 1
ATOM 1671 N N . SER A 1 226 ? 17.335 -2.891 -13.229 1.00 93.94 226 SER A N 1
ATOM 1672 C CA . SER A 1 226 ? 16.146 -2.846 -12.363 1.00 93.94 226 SER A CA 1
ATOM 1673 C C . SER A 1 226 ? 15.279 -4.095 -12.543 1.00 93.94 226 SER A C 1
ATOM 1675 O O . SER A 1 226 ? 15.277 -4.696 -13.619 1.00 93.94 226 SER A O 1
ATOM 1677 N N . LEU A 1 227 ? 14.521 -4.450 -11.509 1.00 94.88 227 LEU A N 1
ATOM 1678 C CA . LEU A 1 227 ? 13.582 -5.568 -11.492 1.00 94.88 227 LEU A CA 1
ATOM 1679 C C . LEU A 1 227 ? 12.154 -5.045 -11.368 1.00 94.88 227 LEU A C 1
ATOM 1681 O O . LEU A 1 227 ? 11.841 -4.332 -10.416 1.00 94.88 227 LEU A O 1
ATOM 1685 N N . ILE A 1 228 ? 11.296 -5.409 -12.316 1.00 93.06 228 ILE A N 1
ATOM 1686 C CA . ILE A 1 228 ? 9.873 -5.067 -12.307 1.00 93.06 228 ILE A CA 1
ATOM 1687 C C . ILE A 1 228 ? 9.112 -6.371 -12.468 1.00 93.06 228 ILE A C 1
ATOM 1689 O O . ILE A 1 228 ? 9.072 -6.945 -13.556 1.00 93.06 228 ILE A O 1
ATOM 1693 N N . LEU A 1 229 ? 8.567 -6.857 -11.360 1.00 95.50 229 LEU A N 1
ATOM 1694 C CA . LEU A 1 229 ? 7.838 -8.115 -11.307 1.00 95.50 229 LEU A CA 1
ATOM 1695 C C . LEU A 1 229 ? 6.404 -7.804 -10.908 1.00 95.50 229 LEU A C 1
ATOM 1697 O O . LEU A 1 229 ? 6.175 -7.170 -9.877 1.00 95.50 229 LEU A O 1
ATOM 1701 N N . SER A 1 230 ? 5.445 -8.246 -11.708 1.00 93.88 230 SER A N 1
ATOM 1702 C CA . SER A 1 230 ? 4.034 -8.077 -11.388 1.00 93.88 230 SER A CA 1
ATOM 1703 C C . SER A 1 230 ? 3.283 -9.393 -11.463 1.00 93.88 230 SER A C 1
ATOM 1705 O O . SER A 1 230 ? 3.553 -10.228 -12.325 1.00 93.88 230 SER A O 1
ATOM 1707 N N . VAL A 1 231 ? 2.327 -9.562 -10.559 1.00 93.94 231 VAL A N 1
ATOM 1708 C CA . VAL A 1 231 ? 1.306 -10.602 -10.635 1.00 93.94 231 VAL A CA 1
ATOM 1709 C C . VAL A 1 231 ? -0.042 -9.930 -10.900 1.00 93.94 231 VAL A C 1
ATOM 1711 O O . VAL A 1 231 ? -0.255 -8.807 -10.452 1.00 93.94 231 VAL A O 1
ATOM 1714 N N . GLY A 1 232 ? -0.943 -10.562 -11.656 1.00 87.50 232 GLY A N 1
ATOM 1715 C CA . GLY A 1 232 ? -2.270 -9.995 -11.922 1.00 87.50 232 GLY A CA 1
ATOM 1716 C C . GLY A 1 232 ? -3.052 -9.644 -10.644 1.00 87.50 232 GLY A C 1
ATOM 1717 O O . GLY A 1 232 ? -2.745 -10.127 -9.554 1.00 87.50 232 GLY A O 1
ATOM 1718 N N . HIS A 1 233 ? -4.123 -8.873 -10.799 1.00 84.69 233 HIS A N 1
ATOM 1719 C CA . HIS A 1 233 ? -4.836 -8.216 -9.695 1.00 84.69 233 HIS A CA 1
ATOM 1720 C C . HIS A 1 233 ? -6.048 -8.997 -9.144 1.00 84.69 233 HIS A C 1
ATOM 1722 O O . HIS A 1 233 ? -6.783 -8.492 -8.300 1.00 84.69 233 HIS A O 1
ATOM 1728 N N . ASN A 1 234 ? -6.287 -10.226 -9.612 1.00 85.88 234 ASN A N 1
ATOM 1729 C CA . ASN A 1 234 ? -7.406 -11.036 -9.123 1.00 85.88 234 ASN A CA 1
ATOM 1730 C C . ASN A 1 234 ? -7.180 -11.472 -7.668 1.00 85.88 234 ASN A C 1
ATOM 1732 O O . ASN A 1 234 ? -6.044 -11.669 -7.244 1.00 85.88 234 ASN A O 1
ATOM 1736 N N . SER A 1 235 ? -8.261 -11.709 -6.922 1.00 79.88 235 SER A N 1
ATOM 1737 C CA . SER A 1 235 ? -8.207 -12.031 -5.486 1.00 79.88 235 SER A CA 1
ATOM 1738 C C . SER A 1 235 ? -7.397 -13.288 -5.135 1.00 79.88 235 SER A C 1
ATOM 1740 O O . SER A 1 235 ? -6.922 -13.409 -4.012 1.00 79.88 235 SER A O 1
ATOM 1742 N N . GLU A 1 236 ? -7.237 -14.220 -6.076 1.00 82.62 236 GLU A N 1
ATOM 1743 C CA . GLU A 1 236 ? -6.486 -15.474 -5.891 1.00 82.62 236 GLU A CA 1
ATOM 1744 C C . GLU A 1 236 ? -5.004 -15.357 -6.276 1.00 82.62 236 GLU A C 1
ATOM 1746 O O . GLU A 1 236 ? -4.217 -16.274 -6.035 1.00 82.62 236 GLU A O 1
ATOM 1751 N N . ASN A 1 237 ? -4.621 -14.239 -6.891 1.00 89.88 237 ASN A N 1
ATOM 1752 C CA . ASN A 1 237 ? -3.289 -14.058 -7.428 1.00 89.88 237 ASN A CA 1
ATOM 1753 C C . ASN A 1 237 ? -2.286 -13.703 -6.333 1.00 89.88 237 ASN A C 1
ATOM 1755 O O . ASN A 1 237 ? -2.543 -12.857 -5.472 1.00 89.88 237 ASN A O 1
ATOM 1759 N N . LEU A 1 238 ? -1.110 -14.322 -6.417 1.00 93.25 238 LEU A N 1
ATOM 1760 C CA . LEU A 1 238 ? -0.114 -14.286 -5.355 1.00 93.25 238 LEU A CA 1
ATOM 1761 C C . LEU A 1 238 ? 1.307 -14.155 -5.912 1.00 93.25 238 LEU A C 1
ATOM 1763 O O . LEU A 1 238 ? 1.715 -14.885 -6.816 1.00 93.25 238 LEU A O 1
ATOM 1767 N N . LEU A 1 239 ? 2.086 -13.266 -5.303 1.00 96.56 239 LEU A N 1
ATOM 1768 C CA . LEU A 1 239 ? 3.543 -13.275 -5.376 1.00 96.56 239 LEU A CA 1
ATOM 1769 C C . LEU A 1 239 ? 4.075 -13.874 -4.071 1.00 96.56 239 LEU A C 1
ATOM 1771 O O . LEU A 1 239 ? 3.986 -13.238 -3.025 1.00 96.56 239 LEU A O 1
ATOM 1775 N N . ASN A 1 240 ? 4.624 -15.086 -4.126 1.00 95.50 240 ASN A N 1
ATOM 1776 C CA . ASN A 1 240 ? 5.257 -15.759 -2.995 1.00 95.50 240 ASN A CA 1
ATOM 1777 C C . ASN A 1 240 ? 6.785 -15.752 -3.152 1.00 95.50 240 ASN A C 1
ATOM 1779 O O . ASN A 1 240 ? 7.329 -16.396 -4.054 1.00 95.50 240 ASN A O 1
ATOM 1783 N N . ASN A 1 241 ? 7.482 -15.046 -2.263 1.00 97.06 241 ASN A N 1
ATOM 1784 C CA . ASN A 1 241 ? 8.937 -15.011 -2.209 1.00 97.06 241 ASN A CA 1
ATOM 1785 C C . ASN A 1 241 ? 9.473 -15.716 -0.956 1.00 97.06 241 ASN A C 1
ATOM 1787 O O . ASN A 1 241 ? 9.308 -15.244 0.167 1.00 97.06 241 ASN A O 1
ATOM 1791 N N . GLU A 1 242 ? 10.202 -16.801 -1.191 1.00 94.25 242 GLU A N 1
ATOM 1792 C CA . GLU A 1 242 ? 11.004 -17.527 -0.202 1.00 94.25 242 GLU A CA 1
ATOM 1793 C C . GLU A 1 242 ? 12.505 -17.346 -0.474 1.00 94.25 242 GLU A C 1
ATOM 1795 O O . GLU A 1 242 ? 13.334 -17.466 0.424 1.00 94.25 242 GLU A O 1
ATOM 1800 N N . GLY A 1 243 ? 12.871 -17.056 -1.721 1.00 95.81 243 GLY A N 1
ATOM 1801 C CA . GLY A 1 243 ? 14.240 -16.932 -2.199 1.00 95.81 243 GLY A CA 1
ATOM 1802 C C . GLY A 1 243 ? 14.821 -15.525 -2.052 1.00 95.81 243 GLY A C 1
ATOM 1803 O O . GLY A 1 243 ? 14.665 -14.846 -1.031 1.00 95.81 243 GLY A O 1
ATOM 1804 N N . VAL A 1 244 ? 15.543 -15.098 -3.090 1.00 97.12 244 VAL A N 1
ATOM 1805 C CA . VAL A 1 244 ? 16.171 -13.774 -3.176 1.00 97.12 244 VAL A CA 1
ATOM 1806 C C . VAL A 1 244 ? 15.680 -13.028 -4.410 1.00 97.12 244 VAL A C 1
ATOM 1808 O O . VAL A 1 244 ? 15.710 -13.569 -5.513 1.00 97.12 244 VAL A O 1
ATOM 1811 N N . ILE A 1 245 ? 15.301 -11.767 -4.234 1.00 98.44 245 ILE A N 1
ATOM 1812 C CA . ILE A 1 245 ? 15.057 -10.799 -5.306 1.00 98.44 245 ILE A CA 1
ATOM 1813 C C . ILE A 1 245 ? 16.050 -9.652 -5.111 1.00 98.44 245 ILE A C 1
ATOM 1815 O O . ILE A 1 245 ? 15.998 -8.964 -4.094 1.00 98.44 245 ILE A O 1
ATOM 1819 N N . ILE A 1 246 ? 16.981 -9.441 -6.043 1.00 96.31 246 ILE A N 1
ATOM 1820 C CA . ILE A 1 246 ? 18.026 -8.417 -5.886 1.00 96.31 246 ILE A CA 1
ATOM 1821 C C . ILE A 1 246 ? 18.333 -7.663 -7.181 1.00 96.31 246 ILE A C 1
ATOM 1823 O O . ILE A 1 246 ? 18.776 -8.257 -8.154 1.00 96.31 246 ILE A O 1
ATOM 1827 N N . ALA A 1 247 ? 18.135 -6.347 -7.218 1.00 95.19 247 ALA A N 1
ATOM 1828 C CA . ALA A 1 247 ? 18.495 -5.546 -8.390 1.00 95.19 247 ALA A CA 1
ATOM 1829 C C . ALA A 1 247 ? 20.011 -5.300 -8.491 1.00 95.19 247 ALA A C 1
ATOM 1831 O O . ALA A 1 247 ? 20.753 -5.399 -7.512 1.00 95.19 247 ALA A O 1
ATOM 1832 N N . GLY A 1 248 ? 20.468 -4.969 -9.698 1.00 93.38 248 GLY A N 1
ATOM 1833 C CA . GLY A 1 248 ? 21.887 -4.820 -9.997 1.00 93.38 248 GLY A CA 1
ATOM 1834 C C . GLY A 1 248 ? 22.502 -3.579 -9.358 1.00 93.38 248 GLY A C 1
ATOM 1835 O O . GLY A 1 248 ? 21.881 -2.520 -9.297 1.00 93.38 248 GLY A O 1
ATOM 1836 N N . ARG A 1 249 ? 23.759 -3.675 -8.932 1.00 91.94 249 ARG A N 1
ATOM 1837 C CA . ARG A 1 249 ? 24.580 -2.528 -8.518 1.00 91.94 249 ARG A CA 1
ATOM 1838 C C . ARG A 1 249 ? 24.933 -1.649 -9.720 1.00 91.94 249 ARG A C 1
ATOM 1840 O O . ARG A 1 249 ? 25.141 -2.172 -10.811 1.00 91.94 249 ARG A O 1
ATOM 1847 N N . GLY A 1 250 ? 25.069 -0.342 -9.523 1.00 91.31 250 GLY A N 1
ATOM 1848 C CA . GLY A 1 250 ? 25.629 0.557 -10.532 1.00 91.31 250 GLY A CA 1
ATOM 1849 C C . GLY A 1 250 ? 27.119 0.309 -10.800 1.00 91.31 250 GLY A C 1
ATOM 1850 O O . GLY A 1 250 ? 27.885 -0.013 -9.886 1.00 91.31 250 GLY A O 1
ATOM 1851 N N . GLY A 1 251 ? 27.535 0.464 -12.057 1.00 89.94 251 GLY A N 1
ATOM 1852 C CA . GLY A 1 251 ? 28.932 0.379 -12.474 1.00 89.94 251 GLY A CA 1
ATOM 1853 C C . GLY A 1 251 ? 29.794 1.524 -11.936 1.00 89.94 251 GLY A C 1
ATOM 1854 O O . GLY A 1 251 ? 29.334 2.646 -11.691 1.00 89.94 251 GLY A O 1
ATOM 1855 N N . SER A 1 252 ? 31.080 1.251 -11.768 1.00 86.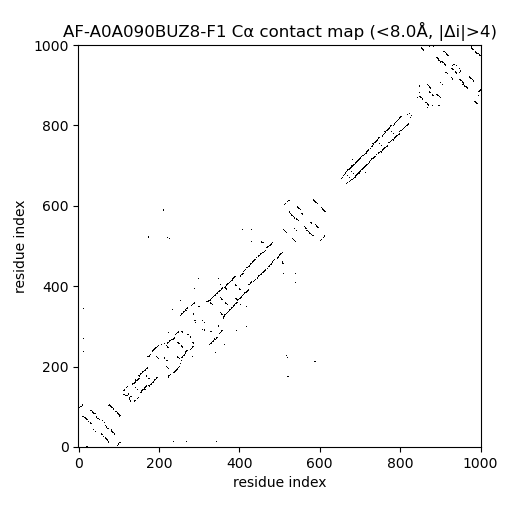81 252 SER A N 1
ATOM 1856 C CA . SER A 1 252 ? 32.079 2.222 -11.344 1.00 86.81 252 SER A CA 1
ATOM 1857 C C . SER A 1 252 ? 32.582 3.057 -12.521 1.00 86.81 252 SER A C 1
ATOM 1859 O O . SER A 1 252 ? 32.979 2.513 -13.547 1.00 86.81 252 SER A O 1
ATOM 1861 N N . GLY A 1 253 ? 32.608 4.383 -12.372 1.00 86.12 253 GLY A N 1
ATOM 1862 C CA . GLY A 1 253 ? 33.198 5.294 -13.355 1.00 86.12 253 GLY A CA 1
ATOM 1863 C C . GLY A 1 253 ? 34.311 6.140 -12.753 1.00 86.12 253 GLY A C 1
ATOM 1864 O O . GLY A 1 253 ? 34.395 6.295 -11.536 1.00 86.12 253 GLY A O 1
ATOM 1865 N N . GLN A 1 254 ? 35.164 6.700 -13.611 1.00 81.81 254 GLN A N 1
ATOM 1866 C CA . GLN A 1 254 ? 36.268 7.557 -13.178 1.00 81.81 254 GLN A CA 1
ATOM 1867 C C . GLN A 1 254 ? 35.754 8.873 -12.606 1.00 81.81 254 GLN A C 1
ATOM 1869 O O . GLN A 1 254 ? 36.180 9.265 -11.532 1.00 81.81 254 GLN A O 1
ATOM 1874 N N . LEU A 1 255 ? 34.834 9.548 -13.303 1.00 82.94 255 LEU A N 1
ATOM 1875 C CA . LEU A 1 255 ? 34.236 10.797 -12.825 1.00 82.94 255 LEU A CA 1
ATOM 1876 C C . LEU A 1 255 ? 32.874 10.557 -12.169 1.00 82.94 255 LEU A C 1
ATOM 1878 O O . LEU A 1 255 ? 32.589 11.103 -11.104 1.00 82.94 255 LEU A O 1
ATOM 1882 N N . HIS A 1 256 ? 32.038 9.709 -12.766 1.00 86.81 256 HIS A N 1
ATOM 1883 C CA . HIS A 1 256 ? 30.690 9.456 -12.273 1.00 86.81 256 HIS A CA 1
ATOM 1884 C C . HIS A 1 256 ? 30.407 7.965 -12.108 1.00 86.81 256 HIS A C 1
ATOM 1886 O O . HIS A 1 256 ? 30.500 7.207 -13.071 1.00 86.81 256 HIS A O 1
ATOM 1892 N N . HIS A 1 257 ? 30.017 7.559 -10.900 1.00 89.44 257 HIS A N 1
ATOM 1893 C CA . HIS A 1 257 ? 29.492 6.217 -10.662 1.00 89.44 257 HIS A CA 1
ATOM 1894 C C . HIS A 1 257 ? 28.014 6.150 -11.056 1.00 89.44 257 HIS A C 1
ATOM 1896 O O . HIS A 1 257 ? 27.253 7.105 -10.855 1.00 89.44 257 HIS A O 1
ATOM 1902 N N . ALA A 1 258 ? 27.603 5.019 -11.621 1.00 90.44 258 ALA A N 1
ATOM 1903 C CA . ALA A 1 258 ? 26.236 4.824 -12.067 1.00 90.44 258 ALA A CA 1
ATOM 1904 C C . ALA A 1 258 ? 25.300 4.471 -10.913 1.00 90.44 258 ALA A C 1
ATOM 1906 O O . ALA A 1 258 ? 25.725 3.917 -9.913 1.00 90.44 258 ALA A O 1
ATOM 1907 N N . TYR A 1 259 ? 24.015 4.773 -11.046 1.00 91.19 259 TYR A N 1
ATOM 1908 C CA . TYR A 1 259 ? 23.026 4.433 -10.025 1.00 91.19 259 TYR A CA 1
ATOM 1909 C C . TYR A 1 259 ? 22.677 2.933 -10.027 1.00 91.19 259 TYR A C 1
ATOM 1911 O O . TYR A 1 259 ? 22.825 2.238 -11.037 1.00 91.19 259 TYR A O 1
ATOM 1919 N N . GLY A 1 260 ? 22.218 2.437 -8.878 1.00 91.88 260 GLY A N 1
ATOM 1920 C CA . GLY A 1 260 ? 21.743 1.065 -8.713 1.00 91.88 260 GLY A CA 1
ATOM 1921 C C . GLY A 1 260 ? 20.341 0.854 -9.286 1.00 91.88 260 GLY A C 1
ATOM 1922 O O . GLY A 1 260 ? 19.571 1.801 -9.446 1.00 91.88 260 GLY A O 1
ATOM 1923 N N . GLY A 1 261 ? 20.017 -0.395 -9.613 1.00 92.81 261 GLY A N 1
ATOM 1924 C CA . GLY A 1 261 ? 18.716 -0.774 -10.159 1.00 92.81 261 GLY A CA 1
ATOM 1925 C C . GLY A 1 261 ? 17.603 -0.721 -9.112 1.00 92.81 261 GLY A C 1
ATOM 1926 O O . GLY A 1 261 ? 17.811 -1.076 -7.950 1.00 92.81 261 GLY A O 1
ATOM 1927 N N . ASN A 1 262 ? 16.410 -0.311 -9.535 1.00 93.88 262 ASN A N 1
ATOM 1928 C CA . ASN A 1 262 ? 15.215 -0.296 -8.691 1.00 93.88 262 ASN A CA 1
ATOM 1929 C C . ASN A 1 262 ? 14.603 -1.699 -8.572 1.00 93.88 262 ASN A C 1
ATOM 1931 O O . ASN A 1 262 ? 14.823 -2.554 -9.431 1.00 93.88 262 ASN A O 1
ATOM 1935 N N . VAL A 1 263 ? 13.785 -1.915 -7.545 1.00 95.75 263 VAL A N 1
ATOM 1936 C CA . VAL A 1 263 ? 12.900 -3.084 -7.438 1.00 95.75 263 VAL A CA 1
ATOM 1937 C C . VAL A 1 263 ? 11.461 -2.601 -7.290 1.00 95.75 263 VAL A C 1
ATOM 1939 O O . VAL A 1 263 ? 11.148 -1.857 -6.363 1.00 95.75 263 VAL A O 1
ATOM 1942 N N . SER A 1 264 ? 10.585 -3.043 -8.186 1.00 94.56 264 SER A N 1
ATOM 1943 C CA . SER A 1 264 ? 9.143 -2.806 -8.122 1.00 94.56 264 SER A CA 1
ATOM 1944 C C . SER A 1 264 ? 8.417 -4.144 -8.170 1.00 94.56 264 SER A C 1
ATOM 1946 O O . SER A 1 264 ? 8.487 -4.847 -9.178 1.00 94.56 264 SER A O 1
ATOM 1948 N N . LEU A 1 265 ? 7.751 -4.498 -7.072 1.00 95.81 265 LEU A N 1
ATOM 1949 C CA . LEU A 1 265 ? 6.919 -5.695 -6.973 1.00 95.81 265 LEU A CA 1
ATOM 1950 C C . LEU A 1 265 ? 5.458 -5.272 -6.887 1.00 95.81 265 LEU A C 1
ATOM 1952 O O . LEU A 1 265 ? 5.106 -4.508 -5.990 1.00 95.81 265 LEU A O 1
ATOM 1956 N N . LEU A 1 266 ? 4.633 -5.760 -7.810 1.00 92.69 266 LEU A N 1
ATOM 1957 C CA . LEU A 1 266 ? 3.205 -5.455 -7.864 1.00 92.69 266 LEU A CA 1
ATOM 1958 C C . LEU A 1 266 ? 2.383 -6.745 -7.816 1.00 92.69 266 LEU A C 1
ATOM 1960 O O . LEU A 1 266 ? 2.760 -7.743 -8.427 1.00 92.69 266 LEU A O 1
ATOM 1964 N N . GLY A 1 267 ? 1.250 -6.742 -7.129 1.00 91.56 267 GLY A N 1
ATOM 1965 C CA . GLY A 1 267 ? 0.323 -7.872 -7.160 1.00 91.56 267 GLY A CA 1
ATOM 1966 C C . GLY A 1 267 ? -0.949 -7.616 -6.372 1.00 91.56 267 GLY A C 1
ATOM 1967 O O . GLY A 1 267 ? -1.091 -6.579 -5.736 1.00 91.56 267 GLY A O 1
ATOM 1968 N N . ASN A 1 268 ? -1.876 -8.572 -6.380 1.00 90.31 268 ASN A N 1
ATOM 1969 C CA . ASN A 1 268 ? -3.006 -8.529 -5.454 1.00 90.31 268 ASN A CA 1
ATOM 1970 C C . ASN A 1 268 ? -2.552 -8.799 -4.010 1.00 90.31 268 ASN A C 1
ATOM 1972 O O . ASN A 1 268 ? -2.781 -7.983 -3.116 1.00 90.31 268 ASN A O 1
ATOM 1976 N N . VAL A 1 269 ? -1.855 -9.920 -3.802 1.00 92.44 269 VAL A N 1
ATOM 1977 C CA . VAL A 1 269 ? -1.217 -10.263 -2.529 1.00 92.44 269 VAL A CA 1
ATOM 1978 C C . VAL A 1 269 ? 0.264 -10.556 -2.741 1.00 92.44 269 VAL A C 1
ATOM 1980 O O . VAL A 1 269 ? 0.649 -11.266 -3.673 1.00 92.44 269 VAL A O 1
ATOM 1983 N N . ILE A 1 270 ? 1.099 -10.020 -1.853 1.00 95.62 270 ILE A N 1
ATOM 1984 C CA . ILE A 1 270 ? 2.539 -10.277 -1.815 1.00 95.62 270 ILE A CA 1
ATOM 1985 C C . ILE A 1 270 ? 2.871 -10.918 -0.469 1.00 95.62 270 ILE A C 1
ATOM 1987 O O . ILE A 1 270 ? 2.635 -10.327 0.584 1.00 95.62 270 ILE A O 1
ATOM 1991 N N . VAL A 1 271 ? 3.453 -12.112 -0.505 1.00 95.19 271 VAL A N 1
ATOM 1992 C CA . VAL A 1 271 ? 3.973 -12.820 0.665 1.00 95.19 271 VAL A CA 1
ATOM 1993 C C . VAL A 1 271 ? 5.485 -12.941 0.527 1.00 95.19 271 VAL A C 1
ATOM 1995 O O . VAL A 1 271 ? 5.998 -13.434 -0.476 1.00 95.19 271 VAL A O 1
ATOM 1998 N N . ASN A 1 272 ? 6.209 -12.502 1.549 1.00 95.56 272 ASN A N 1
ATOM 1999 C CA . ASN A 1 272 ? 7.650 -12.650 1.673 1.00 95.56 272 ASN A CA 1
ATOM 2000 C C . ASN A 1 272 ? 7.959 -13.271 3.034 1.00 95.56 272 ASN A C 1
ATOM 2002 O O . ASN A 1 272 ? 7.599 -12.708 4.067 1.00 95.56 272 ASN A O 1
ATOM 2006 N N . HIS A 1 273 ? 8.613 -14.427 3.049 1.00 91.31 273 HIS A N 1
ATOM 2007 C CA . HIS A 1 273 ? 8.871 -15.139 4.294 1.00 91.31 273 HIS A CA 1
ATOM 2008 C C . HIS A 1 273 ? 10.173 -15.940 4.243 1.00 91.31 273 HIS A C 1
ATOM 2010 O O . HIS A 1 273 ? 10.731 -16.227 3.184 1.00 91.31 273 HIS A O 1
ATOM 2016 N N . VAL A 1 274 ? 10.676 -16.294 5.425 1.00 89.81 274 VAL A N 1
ATOM 2017 C CA . VAL A 1 274 ? 11.853 -17.153 5.584 1.00 89.81 274 VAL A CA 1
ATOM 2018 C C . VAL A 1 274 ? 11.394 -18.588 5.833 1.00 89.81 274 VAL A C 1
ATOM 2020 O O . VAL A 1 274 ? 10.555 -18.826 6.697 1.00 89.81 274 VAL A O 1
ATOM 2023 N N . THR A 1 275 ? 11.976 -19.548 5.117 1.00 88.75 275 THR A N 1
ATOM 2024 C CA . THR A 1 275 ? 11.809 -20.992 5.370 1.00 88.75 275 THR A CA 1
ATOM 2025 C C . THR A 1 275 ? 13.114 -21.591 5.896 1.00 88.75 275 THR A C 1
ATOM 2027 O O . THR A 1 275 ? 14.086 -20.868 6.106 1.00 88.75 275 THR A O 1
ATOM 2030 N N . ASP A 1 276 ? 13.194 -22.907 6.107 1.00 84.12 276 ASP A N 1
ATOM 2031 C CA . ASP A 1 276 ? 14.444 -23.560 6.536 1.00 84.12 276 ASP A CA 1
ATOM 2032 C C . ASP A 1 276 ? 15.582 -23.408 5.508 1.00 84.12 276 ASP A C 1
ATOM 2034 O O . ASP A 1 276 ? 16.758 -23.344 5.882 1.00 84.12 276 ASP A O 1
ATOM 2038 N N . THR A 1 277 ? 15.238 -23.298 4.221 1.00 84.00 277 THR A N 1
ATOM 2039 C CA . THR A 1 277 ? 16.175 -23.212 3.087 1.00 84.00 277 THR A CA 1
ATOM 2040 C C . THR A 1 277 ? 16.139 -21.862 2.369 1.00 84.00 277 THR A C 1
ATOM 2042 O O . THR A 1 277 ? 17.177 -21.414 1.882 1.00 84.00 277 THR A O 1
ATOM 2045 N N . GLY A 1 278 ? 14.996 -21.174 2.365 1.00 88.81 278 GLY A N 1
ATOM 2046 C CA . GLY A 1 278 ? 14.791 -19.842 1.790 1.00 88.81 278 GLY A CA 1
ATOM 2047 C C . GLY A 1 278 ? 15.203 -18.710 2.733 1.00 88.81 278 GLY A C 1
ATOM 2048 O O . GLY A 1 278 ? 15.414 -18.932 3.925 1.00 88.81 278 GLY A O 1
ATOM 2049 N N . CYS A 1 279 ? 15.371 -17.499 2.211 1.00 90.31 279 CYS A N 1
ATOM 2050 C CA . CYS A 1 279 ? 15.828 -16.327 2.958 1.00 90.31 279 CYS A CA 1
ATOM 2051 C C . CYS A 1 279 ? 14.892 -15.114 2.914 1.00 90.31 279 CYS A C 1
ATOM 2053 O O . CYS A 1 279 ? 15.141 -14.177 3.671 1.00 90.31 279 CYS A O 1
ATOM 2055 N N . GLY A 1 280 ? 13.862 -15.101 2.061 1.00 93.44 280 GLY A N 1
ATOM 2056 C CA . GLY A 1 280 ? 12.905 -13.992 1.973 1.00 93.44 280 GLY A CA 1
ATOM 2057 C C . GLY A 1 280 ? 13.575 -12.620 1.803 1.00 93.44 280 GLY A C 1
ATOM 2058 O O . GLY A 1 280 ? 13.213 -11.654 2.480 1.00 93.44 280 GLY A O 1
ATOM 2059 N N . ILE A 1 281 ? 14.628 -12.547 0.979 1.00 95.50 281 ILE A N 1
ATOM 2060 C CA . ILE A 1 281 ? 15.412 -11.319 0.771 1.00 95.50 281 ILE A CA 1
ATOM 2061 C C . ILE A 1 281 ? 14.864 -10.573 -0.437 1.00 95.50 281 ILE A C 1
ATOM 2063 O O . ILE A 1 281 ? 14.773 -11.138 -1.526 1.00 95.50 281 ILE A O 1
ATOM 2067 N N . ILE A 1 282 ? 14.617 -9.276 -0.273 1.00 98.00 282 ILE A N 1
ATOM 2068 C CA . ILE A 1 282 ? 14.319 -8.353 -1.365 1.00 98.00 282 ILE A CA 1
ATOM 2069 C C . ILE A 1 282 ? 15.252 -7.146 -1.228 1.00 98.00 282 ILE A C 1
ATOM 2071 O O . ILE A 1 282 ? 15.249 -6.466 -0.204 1.00 98.00 282 ILE A O 1
ATOM 2075 N N . LYS A 1 283 ? 16.082 -6.865 -2.235 1.00 96.06 283 LYS A N 1
ATOM 2076 C CA . LYS A 1 283 ? 17.042 -5.756 -2.183 1.00 96.06 283 LYS A CA 1
ATOM 2077 C C . LYS A 1 283 ? 17.136 -4.977 -3.495 1.00 96.06 283 LYS A C 1
ATOM 2079 O O . LYS A 1 283 ? 17.348 -5.556 -4.554 1.00 96.06 283 LYS A O 1
ATOM 2084 N N . ALA A 1 284 ? 17.062 -3.652 -3.427 1.00 95.56 284 ALA A N 1
ATOM 2085 C CA . ALA A 1 284 ? 17.412 -2.792 -4.553 1.00 95.56 284 ALA A CA 1
ATOM 2086 C C . ALA A 1 284 ? 18.933 -2.590 -4.658 1.00 95.56 284 ALA A C 1
ATOM 2088 O O . ALA A 1 284 ? 19.683 -2.756 -3.688 1.00 95.56 284 ALA A O 1
ATOM 2089 N N . GLY A 1 285 ? 19.385 -2.256 -5.862 1.00 93.12 285 GLY A N 1
ATOM 2090 C CA . GLY A 1 285 ? 20.794 -2.200 -6.216 1.00 93.12 285 GLY A CA 1
ATOM 2091 C C . GLY A 1 285 ? 21.516 -1.019 -5.583 1.00 93.12 285 GLY A C 1
ATOM 2092 O O . GLY A 1 285 ? 20.979 0.083 -5.509 1.00 93.12 285 GLY A O 1
ATOM 2093 N N . ASP A 1 286 ? 22.757 -1.215 -5.154 1.00 91.31 286 ASP A N 1
ATOM 2094 C CA . ASP A 1 286 ? 23.563 -0.127 -4.598 1.00 91.31 286 ASP A CA 1
ATOM 2095 C C . ASP A 1 286 ? 24.124 0.777 -5.711 1.00 91.31 286 ASP A C 1
ATOM 2097 O O . ASP A 1 286 ? 24.374 0.337 -6.834 1.00 91.31 286 ASP A O 1
ATOM 2101 N N . GLY A 1 287 ? 24.340 2.055 -5.405 1.00 85.94 287 GLY A N 1
ATOM 2102 C CA . GLY A 1 287 ? 24.821 3.057 -6.360 1.00 85.94 287 GLY A CA 1
ATOM 2103 C C . GLY A 1 287 ? 26.314 2.991 -6.701 1.00 85.94 287 GLY A C 1
ATOM 2104 O O . GLY A 1 287 ? 26.797 3.823 -7.451 1.00 85.94 287 GLY A O 1
ATOM 2105 N N . SER A 1 288 ? 27.067 2.067 -6.106 1.00 75.06 288 SER A N 1
ATOM 2106 C CA . SER A 1 288 ? 28.393 1.574 -6.523 1.00 75.06 288 SER A CA 1
ATOM 2107 C C . SER A 1 288 ? 28.929 0.702 -5.379 1.00 75.06 288 SER A C 1
ATOM 2109 O O . SER A 1 288 ? 28.156 -0.017 -4.750 1.00 75.06 288 SER A O 1
ATOM 2111 N N . LEU A 1 289 ? 30.237 0.721 -5.096 1.00 66.50 289 LEU A N 1
ATOM 2112 C CA . LEU A 1 289 ? 30.817 0.099 -3.906 1.00 66.50 289 LEU A CA 1
ATOM 2113 C C . LEU A 1 289 ? 30.293 0.815 -2.648 1.00 66.50 289 LEU A C 1
ATOM 2115 O O . LEU A 1 289 ? 30.775 1.883 -2.265 1.00 66.50 289 LEU A O 1
ATOM 2119 N N . ALA A 1 290 ? 29.271 0.233 -2.028 1.00 58.72 290 ALA A N 1
ATOM 2120 C CA . ALA A 1 290 ? 28.743 0.663 -0.742 1.00 58.72 290 ALA A CA 1
ATOM 2121 C C . ALA A 1 290 ? 29.399 -0.127 0.399 1.00 58.72 290 ALA A C 1
ATOM 2123 O O . ALA A 1 290 ? 29.902 -1.237 0.205 1.00 58.72 290 ALA A O 1
ATOM 2124 N N . THR A 1 291 ? 29.396 0.442 1.604 1.00 57.22 291 THR A N 1
ATOM 2125 C CA . THR A 1 291 ? 29.853 -0.271 2.799 1.00 57.22 291 THR A CA 1
ATOM 2126 C C . THR A 1 291 ? 28.895 -1.429 3.114 1.00 57.22 291 THR A C 1
ATOM 2128 O O . THR A 1 291 ? 27.677 -1.227 3.129 1.00 57.22 291 THR A O 1
ATOM 2131 N N . PRO A 1 292 ? 29.408 -2.646 3.369 1.00 55.47 292 PRO A N 1
ATOM 2132 C CA . PRO A 1 292 ? 28.567 -3.758 3.788 1.00 55.47 292 PRO A CA 1
ATOM 2133 C C . PRO A 1 292 ? 27.992 -3.488 5.181 1.00 55.47 292 PRO A C 1
ATOM 2135 O O . PRO A 1 292 ? 28.672 -2.932 6.045 1.00 55.47 292 PRO A O 1
ATOM 2138 N N . ALA A 1 293 ? 26.749 -3.914 5.403 1.00 52.00 293 ALA A N 1
ATOM 2139 C CA . ALA A 1 293 ? 26.151 -3.910 6.733 1.00 52.00 293 ALA A CA 1
ATOM 2140 C C . ALA A 1 293 ? 26.726 -5.062 7.574 1.00 52.00 293 ALA A C 1
ATOM 2142 O O . ALA A 1 293 ? 26.960 -6.165 7.076 1.00 52.00 293 ALA A O 1
ATOM 2143 N N . SER A 1 294 ? 26.956 -4.816 8.858 1.00 53.22 294 SER A N 1
ATOM 2144 C CA . SER A 1 294 ? 27.480 -5.805 9.798 1.00 53.22 294 SER A CA 1
ATOM 2145 C C . SER A 1 294 ? 26.370 -6.678 10.393 1.00 53.22 294 SER A C 1
ATOM 2147 O O . SER A 1 294 ? 25.228 -6.250 10.541 1.00 53.22 294 SER A O 1
ATOM 2149 N N . ALA A 1 295 ? 26.714 -7.897 10.822 1.00 52.38 295 ALA A N 1
ATOM 2150 C CA . ALA A 1 295 ? 25.779 -8.798 11.508 1.00 52.38 295 ALA A CA 1
ATOM 2151 C C . ALA A 1 295 ? 25.186 -8.201 12.800 1.00 52.38 295 ALA A C 1
ATOM 2153 O O . ALA A 1 295 ? 24.082 -8.559 13.199 1.00 52.38 295 ALA A O 1
ATOM 2154 N N . ALA A 1 296 ? 25.899 -7.269 13.441 1.00 50.66 296 ALA A N 1
ATOM 2155 C CA . ALA A 1 296 ? 25.422 -6.570 14.631 1.00 50.66 296 ALA A CA 1
ATOM 2156 C C . ALA A 1 296 ? 24.247 -5.617 14.338 1.00 50.66 296 ALA A C 1
ATOM 2158 O O . ALA A 1 296 ? 23.502 -5.279 15.253 1.00 50.66 296 ALA A O 1
ATOM 2159 N N . GLU A 1 297 ? 24.068 -5.205 13.080 1.00 60.44 297 GLU A N 1
ATOM 2160 C CA . GLU A 1 297 ? 23.002 -4.291 12.652 1.00 60.44 297 GLU A CA 1
ATOM 2161 C C . GLU A 1 297 ? 21.698 -5.021 12.294 1.00 60.44 297 GLU A C 1
ATOM 2163 O O . GLU A 1 297 ? 20.685 -4.365 12.084 1.00 60.44 297 GLU A O 1
ATOM 2168 N N . ARG A 1 298 ? 21.694 -6.364 12.219 1.00 73.06 298 ARG A N 1
ATOM 2169 C CA . ARG A 1 298 ? 20.545 -7.160 11.735 1.00 73.06 298 ARG A CA 1
ATOM 2170 C C . ARG A 1 298 ? 20.204 -8.334 12.660 1.00 73.06 298 ARG A C 1
ATOM 2172 O O . ARG A 1 298 ? 20.367 -9.496 12.275 1.00 73.06 298 ARG A O 1
ATOM 2179 N N . PRO A 1 299 ? 19.773 -8.056 13.902 1.00 66.38 299 PRO A N 1
ATOM 2180 C CA . PRO A 1 299 ? 19.422 -9.096 14.862 1.00 66.38 299 PRO A CA 1
ATOM 2181 C C . PRO A 1 299 ? 18.236 -9.936 14.360 1.00 66.38 299 PRO A C 1
ATOM 2183 O O . PRO A 1 299 ? 17.297 -9.405 13.782 1.00 66.38 299 PRO A O 1
ATOM 2186 N N . GLY A 1 300 ? 18.277 -11.251 14.587 1.00 73.12 300 GLY A N 1
ATOM 2187 C CA . GLY A 1 300 ? 17.193 -12.179 14.223 1.00 73.12 300 GLY A CA 1
ATOM 2188 C C . GLY A 1 300 ? 17.298 -12.791 12.822 1.00 73.12 300 GLY A C 1
ATOM 2189 O O . GLY A 1 300 ? 16.740 -13.861 12.594 1.00 73.12 300 GLY A O 1
ATOM 2190 N N . VAL A 1 301 ? 18.076 -12.194 11.913 1.00 80.25 301 VAL A N 1
ATOM 2191 C CA . VAL A 1 301 ? 18.303 -12.732 10.562 1.00 80.25 301 VAL A CA 1
ATOM 2192 C C . VAL A 1 301 ? 19.175 -13.998 10.616 1.00 80.25 301 VAL A C 1
ATOM 2194 O O . VAL A 1 301 ? 20.246 -13.973 11.233 1.00 80.25 301 VAL A O 1
ATOM 2197 N N . PRO A 1 302 ? 18.795 -15.106 9.943 1.00 86.25 302 PRO A N 1
ATOM 2198 C CA . PRO A 1 302 ? 19.640 -16.293 9.867 1.00 86.25 302 PRO A CA 1
ATOM 2199 C C . PRO A 1 302 ? 21.012 -15.982 9.254 1.00 86.25 302 PRO A C 1
ATOM 2201 O O . PRO A 1 302 ? 21.096 -15.387 8.180 1.00 86.25 302 PRO A O 1
ATOM 2204 N N . ALA A 1 303 ? 22.094 -16.454 9.883 1.00 85.50 303 ALA A N 1
ATOM 2205 C CA . ALA A 1 303 ? 23.466 -16.207 9.417 1.00 85.50 303 ALA A CA 1
ATOM 2206 C C . ALA A 1 303 ? 23.680 -16.599 7.943 1.00 85.50 303 ALA A C 1
ATOM 2208 O O . ALA A 1 303 ? 24.266 -15.833 7.184 1.00 85.50 303 ALA A O 1
ATOM 2209 N N . ARG A 1 304 ? 23.098 -17.728 7.503 1.00 89.06 304 ARG A N 1
ATOM 2210 C CA . ARG A 1 304 ? 23.138 -18.166 6.095 1.00 89.06 304 ARG A CA 1
ATOM 2211 C C . ARG A 1 304 ? 22.568 -17.128 5.122 1.00 89.06 304 ARG A C 1
ATOM 2213 O O . ARG A 1 304 ? 23.070 -16.990 4.013 1.00 89.06 304 ARG A O 1
ATOM 2220 N N . CYS A 1 305 ? 21.538 -16.395 5.538 1.00 88.75 305 CYS A N 1
ATOM 2221 C CA . CYS A 1 305 ? 20.889 -15.380 4.719 1.00 88.75 305 CYS A CA 1
ATOM 2222 C C . CYS A 1 305 ? 21.699 -14.088 4.677 1.00 88.75 305 CYS A C 1
ATOM 2224 O O . CYS A 1 305 ? 21.748 -13.432 3.639 1.00 88.75 305 CYS A O 1
ATOM 2226 N N . LEU A 1 306 ? 22.385 -13.745 5.768 1.00 84.44 306 LEU A N 1
ATOM 2227 C CA . LEU A 1 306 ? 23.332 -12.635 5.771 1.00 84.44 306 LEU A CA 1
ATOM 2228 C C . LEU A 1 306 ? 24.553 -12.937 4.889 1.00 84.44 306 LEU A C 1
ATOM 2230 O O . LEU A 1 306 ? 24.953 -12.092 4.092 1.00 84.44 306 LEU A O 1
ATOM 2234 N N . ASP A 1 307 ? 25.105 -14.148 4.980 1.00 84.94 307 ASP A N 1
ATOM 2235 C CA . ASP A 1 307 ? 26.219 -14.587 4.137 1.00 84.94 307 ASP A CA 1
ATOM 2236 C C . ASP A 1 307 ? 25.831 -14.593 2.656 1.00 84.94 307 ASP A C 1
ATOM 2238 O O . ASP A 1 307 ? 26.578 -14.073 1.827 1.00 84.94 307 ASP A O 1
ATOM 2242 N N . LEU A 1 308 ? 24.646 -15.121 2.323 1.00 87.25 308 LEU A N 1
ATOM 2243 C CA . LEU A 1 308 ? 24.114 -15.100 0.960 1.00 87.25 308 LEU A CA 1
ATOM 2244 C C . LEU A 1 308 ? 23.943 -13.666 0.450 1.00 87.25 308 LEU A C 1
ATOM 2246 O O . LEU A 1 308 ? 24.372 -13.349 -0.657 1.00 87.25 308 LEU A O 1
ATOM 2250 N N . LEU A 1 309 ? 23.368 -12.779 1.262 1.00 85.88 309 LEU A N 1
ATOM 2251 C CA . LEU A 1 309 ? 23.213 -11.379 0.889 1.00 85.88 309 LEU A CA 1
ATOM 2252 C C . LEU A 1 309 ? 24.564 -10.710 0.618 1.00 85.88 309 LEU A C 1
ATOM 2254 O O . LEU A 1 309 ? 24.707 -10.034 -0.400 1.00 85.88 309 LEU A O 1
ATOM 2258 N N . ASN A 1 310 ? 25.555 -10.928 1.486 1.00 81.06 310 ASN A N 1
ATOM 2259 C CA . ASN A 1 310 ? 26.908 -10.386 1.336 1.00 81.06 310 ASN A CA 1
ATOM 2260 C C . ASN A 1 310 ? 27.601 -10.910 0.068 1.00 81.06 310 ASN A C 1
ATOM 2262 O O . ASN A 1 310 ? 28.257 -10.144 -0.638 1.00 81.06 310 ASN A O 1
ATOM 2266 N N . GLN A 1 311 ? 27.422 -12.194 -0.254 1.00 83.38 311 GLN A N 1
ATOM 2267 C CA . GLN A 1 311 ? 27.926 -12.788 -1.496 1.00 83.38 311 GLN A CA 1
ATOM 2268 C C . GLN A 1 311 ? 27.278 -12.159 -2.735 1.00 83.38 311 GLN A C 1
ATOM 2270 O O . GLN A 1 311 ? 27.962 -11.895 -3.720 1.00 83.38 311 GLN A O 1
ATOM 2275 N N . LEU A 1 312 ? 25.972 -11.888 -2.694 1.00 82.12 312 LEU A N 1
ATOM 2276 C CA . LEU A 1 312 ? 25.239 -11.326 -3.832 1.00 82.12 312 LEU A CA 1
ATOM 2277 C C . LEU A 1 312 ? 25.472 -9.821 -4.023 1.00 82.12 312 LEU A C 1
ATOM 2279 O O . LEU A 1 312 ? 25.360 -9.329 -5.143 1.00 82.12 312 LEU A O 1
ATOM 2283 N N . THR A 1 313 ? 25.830 -9.091 -2.965 1.00 74.56 313 THR A N 1
ATOM 2284 C CA . THR A 1 313 ? 26.117 -7.647 -3.037 1.00 74.56 313 THR A CA 1
ATOM 2285 C C . THR A 1 313 ? 27.572 -7.311 -3.374 1.00 74.56 313 THR A C 1
ATOM 2287 O O . THR A 1 313 ? 27.828 -6.179 -3.776 1.00 74.56 313 THR A O 1
ATOM 2290 N N . ASN A 1 314 ? 28.513 -8.268 -3.284 1.00 56.75 314 ASN A N 1
ATOM 2291 C CA . ASN A 1 314 ? 29.945 -8.096 -3.598 1.00 56.75 314 ASN A CA 1
ATOM 2292 C C . ASN A 1 314 ? 30.529 -6.765 -3.078 1.00 56.75 314 ASN A C 1
ATOM 2294 O O . ASN A 1 314 ? 30.991 -5.916 -3.845 1.00 56.75 314 ASN A O 1
ATOM 2298 N N . ALA A 1 315 ? 30.514 -6.584 -1.756 1.00 47.56 315 ALA A N 1
ATOM 2299 C CA . ALA A 1 315 ? 31.136 -5.437 -1.105 1.00 47.56 315 ALA A CA 1
ATOM 2300 C C . ALA A 1 315 ? 32.662 -5.441 -1.316 1.00 47.56 315 ALA A C 1
ATOM 2302 O O . ALA A 1 315 ? 33.352 -6.353 -0.860 1.00 47.56 315 ALA A O 1
ATOM 2303 N N . ALA A 1 316 ? 33.207 -4.412 -1.969 1.00 41.41 316 ALA A N 1
ATOM 2304 C CA . ALA A 1 316 ? 34.643 -4.147 -1.933 1.00 41.41 316 ALA A CA 1
ATOM 2305 C C . ALA A 1 316 ? 34.943 -3.058 -0.895 1.00 41.41 316 ALA A C 1
ATOM 2307 O O . ALA A 1 316 ? 34.232 -2.058 -0.800 1.00 41.41 316 ALA A O 1
ATOM 2308 N N . ASN A 1 317 ? 36.022 -3.254 -0.137 1.00 38.28 317 ASN A N 1
ATOM 2309 C CA . ASN A 1 317 ? 36.618 -2.217 0.698 1.00 38.28 317 ASN A CA 1
ATOM 2310 C C . ASN A 1 317 ? 37.335 -1.220 -0.217 1.00 38.28 317 ASN A C 1
ATOM 2312 O O . ASN A 1 317 ? 38.503 -1.433 -0.540 1.00 38.28 317 ASN A O 1
ATOM 2316 N N . ASP A 1 318 ? 36.657 -0.161 -0.651 1.00 43.12 318 ASP A N 1
ATOM 2317 C CA . ASP A 1 318 ? 37.363 0.950 -1.284 1.00 43.12 318 ASP A CA 1
ATOM 2318 C C . ASP A 1 318 ? 37.922 1.866 -0.191 1.00 43.12 318 ASP A C 1
ATOM 2320 O O . ASP A 1 318 ? 37.203 2.629 0.456 1.00 43.12 318 ASP A O 1
ATOM 2324 N N . SER A 1 319 ? 39.208 1.685 0.099 1.00 38.38 319 SER A N 1
ATOM 2325 C CA . SER A 1 319 ? 39.956 2.456 1.090 1.00 38.38 319 SER A CA 1
ATOM 2326 C C . SER A 1 319 ? 40.765 3.591 0.456 1.00 38.38 319 SER A C 1
ATOM 2328 O O . SER A 1 319 ? 41.733 4.039 1.072 1.00 38.38 319 SER A O 1
ATOM 2330 N N . ASP A 1 320 ? 40.462 4.015 -0.776 1.00 42.19 320 ASP A N 1
ATOM 2331 C CA . ASP A 1 320 ? 41.315 4.976 -1.475 1.00 42.19 320 ASP A CA 1
ATOM 2332 C C . ASP A 1 320 ? 41.084 6.419 -0.985 1.00 42.19 320 ASP A C 1
ATOM 2334 O O . ASP A 1 320 ? 40.095 7.082 -1.293 1.00 42.19 320 ASP A O 1
ATOM 2338 N N . THR A 1 321 ? 42.017 6.909 -0.166 1.00 38.69 321 THR A N 1
ATOM 2339 C CA . THR A 1 321 ? 41.972 8.207 0.532 1.00 38.69 321 THR A CA 1
ATOM 2340 C C . THR A 1 321 ? 42.601 9.362 -0.261 1.00 38.69 321 THR A C 1
ATOM 2342 O O . THR A 1 321 ? 43.115 10.313 0.337 1.00 38.69 321 THR A O 1
ATOM 2345 N N . ALA A 1 322 ? 42.658 9.299 -1.592 1.00 42.59 322 ALA A N 1
ATOM 2346 C CA . ALA A 1 322 ? 43.258 10.379 -2.376 1.00 42.59 322 ALA A CA 1
ATOM 2347 C C . ALA A 1 322 ? 42.338 11.618 -2.473 1.00 42.59 322 ALA A C 1
ATOM 2349 O O . ALA A 1 322 ? 41.114 11.524 -2.525 1.00 42.59 322 ALA A O 1
ATOM 2350 N N . ALA A 1 323 ? 42.953 12.806 -2.450 1.00 42.62 323 ALA A N 1
ATOM 2351 C CA . ALA A 1 323 ? 42.245 14.084 -2.406 1.00 42.62 323 ALA A CA 1
ATOM 2352 C C . ALA A 1 323 ? 41.469 14.352 -3.716 1.00 42.62 323 ALA A C 1
ATOM 2354 O O . ALA A 1 323 ? 42.061 14.237 -4.792 1.00 42.62 323 ALA A O 1
ATOM 2355 N N . PRO A 1 324 ? 40.182 14.745 -3.641 1.00 49.94 324 PRO A N 1
ATOM 2356 C CA . PRO A 1 324 ? 39.320 14.891 -4.807 1.00 49.94 324 PRO A CA 1
ATOM 2357 C C . PRO A 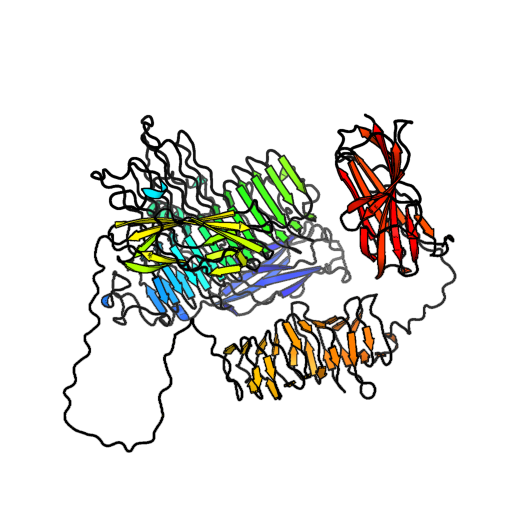1 324 ? 39.742 16.046 -5.721 1.00 49.94 324 PRO A C 1
ATOM 2359 O O . PRO A 1 324 ? 39.957 17.163 -5.251 1.00 49.94 324 PRO A O 1
ATOM 2362 N N . ALA A 1 325 ? 39.835 15.788 -7.031 1.00 51.94 325 ALA A N 1
ATOM 2363 C CA . ALA A 1 325 ? 40.283 16.777 -8.023 1.00 51.94 325 ALA A CA 1
ATOM 2364 C C . ALA A 1 325 ? 39.174 17.340 -8.942 1.00 51.94 325 ALA A C 1
ATOM 2366 O O . ALA A 1 325 ? 39.405 18.366 -9.577 1.00 51.94 325 ALA A O 1
ATOM 2367 N N . ASN A 1 326 ? 37.986 16.712 -9.018 1.00 61.66 326 ASN A N 1
ATOM 2368 C CA . ASN A 1 326 ? 36.952 17.011 -10.029 1.00 61.66 326 ASN A CA 1
ATOM 2369 C C . ASN A 1 326 ? 35.509 17.032 -9.461 1.00 61.66 326 ASN A C 1
ATOM 2371 O O . ASN A 1 326 ? 35.257 16.535 -8.368 1.00 61.66 326 ASN A O 1
ATOM 2375 N N . ASN A 1 327 ? 34.534 17.557 -10.223 1.00 69.94 327 ASN A N 1
ATOM 2376 C CA . ASN A 1 327 ? 33.101 17.641 -9.851 1.00 69.94 327 ASN A CA 1
ATOM 2377 C C . ASN A 1 327 ? 32.322 16.312 -10.026 1.00 69.94 327 ASN A C 1
ATOM 2379 O O . ASN A 1 327 ? 31.139 16.309 -10.378 1.00 69.94 327 ASN A O 1
ATOM 2383 N N . GLY A 1 328 ? 32.988 15.174 -9.825 1.00 73.94 328 GLY A N 1
ATOM 2384 C CA . GLY A 1 328 ? 32.398 13.848 -9.974 1.00 73.94 328 GLY A CA 1
ATOM 2385 C C . GLY A 1 328 ? 31.318 13.538 -8.935 1.00 73.94 328 GLY A C 1
ATOM 2386 O O . GLY A 1 328 ? 31.273 14.145 -7.861 1.00 73.94 328 GLY A O 1
ATOM 2387 N N . ARG A 1 32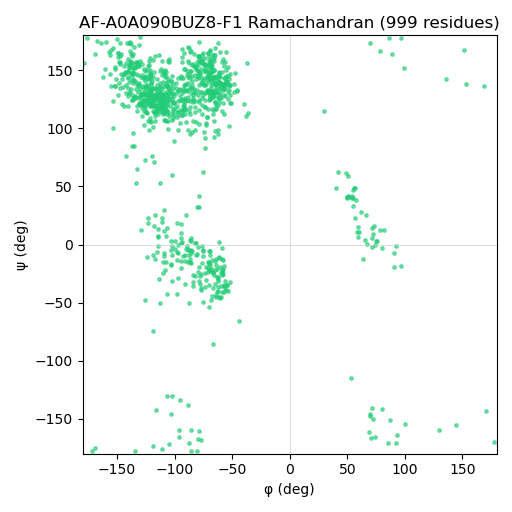9 ? 30.459 12.557 -9.237 1.00 85.31 329 ARG A N 1
ATOM 2388 C CA . ARG A 1 329 ? 29.356 12.131 -8.354 1.00 85.31 329 ARG A CA 1
ATOM 2389 C C . ARG A 1 329 ? 29.333 10.619 -8.187 1.00 85.31 329 ARG A C 1
ATOM 2391 O O . ARG A 1 329 ? 29.475 9.898 -9.176 1.00 85.31 329 ARG A O 1
ATOM 2398 N N . ALA A 1 330 ? 29.128 10.152 -6.964 1.00 87.44 330 ALA A N 1
ATOM 2399 C CA . ALA A 1 330 ? 28.837 8.753 -6.707 1.00 87.44 330 ALA A CA 1
ATOM 2400 C C . ALA A 1 330 ? 27.367 8.421 -7.014 1.00 87.44 330 ALA A C 1
ATOM 2402 O O . ALA A 1 330 ? 26.520 9.313 -7.104 1.00 87.44 330 ALA A O 1
ATOM 2403 N N . GLY A 1 331 ? 27.074 7.145 -7.259 1.00 88.94 331 GLY A N 1
ATOM 2404 C CA . GLY A 1 331 ? 25.771 6.739 -7.762 1.00 88.94 331 GLY A CA 1
ATOM 2405 C C . GLY A 1 331 ? 24.729 6.665 -6.658 1.00 88.94 331 GLY A C 1
ATOM 2406 O O . GLY A 1 331 ? 25.022 6.319 -5.512 1.00 88.94 331 GLY A O 1
ATOM 2407 N N . LYS A 1 332 ? 23.489 6.997 -7.013 1.00 91.94 332 LYS A N 1
ATOM 2408 C CA . LYS A 1 332 ? 22.332 6.831 -6.130 1.00 91.94 332 LYS A CA 1
ATOM 2409 C C . LYS A 1 332 ? 22.028 5.338 -5.954 1.00 91.94 332 LYS A C 1
ATOM 2411 O O . LYS A 1 332 ? 22.102 4.584 -6.924 1.00 91.94 332 LYS A O 1
ATOM 2416 N N . GLY A 1 333 ? 21.654 4.924 -4.750 1.00 92.25 333 GLY A N 1
ATOM 2417 C CA . GLY A 1 333 ? 21.045 3.617 -4.534 1.00 92.25 333 GLY A CA 1
ATOM 2418 C C . GLY A 1 333 ? 19.655 3.511 -5.173 1.00 92.25 333 GLY A C 1
ATOM 2419 O O . GLY A 1 333 ? 18.933 4.506 -5.283 1.00 92.25 333 GLY A O 1
ATOM 2420 N N . GLY A 1 334 ? 19.297 2.311 -5.618 1.00 92.81 334 GLY A N 1
ATOM 2421 C CA . GLY A 1 334 ? 18.009 2.015 -6.235 1.00 92.81 334 GLY A CA 1
ATOM 2422 C C . GLY A 1 334 ? 16.855 2.084 -5.236 1.00 92.81 334 GLY A C 1
ATOM 2423 O O . GLY A 1 334 ? 16.996 1.696 -4.074 1.00 92.81 334 GLY A O 1
ATOM 2424 N N . ASP A 1 335 ? 15.710 2.572 -5.698 1.00 93.88 335 ASP A N 1
ATOM 2425 C CA . ASP A 1 335 ? 14.476 2.618 -4.917 1.00 93.88 335 ASP A CA 1
ATOM 2426 C C . ASP A 1 335 ? 13.809 1.228 -4.893 1.00 93.88 335 ASP A C 1
ATOM 2428 O O . ASP A 1 335 ? 13.919 0.448 -5.844 1.00 93.88 335 ASP A O 1
ATOM 2432 N N . LEU A 1 336 ? 13.115 0.912 -3.801 1.00 95.81 336 LEU A N 1
ATOM 2433 C CA . LEU A 1 336 ? 12.394 -0.345 -3.607 1.00 95.81 336 LEU A CA 1
ATOM 2434 C C . LEU A 1 336 ? 10.929 -0.040 -3.292 1.00 95.81 336 LEU A C 1
ATOM 2436 O O . LEU A 1 336 ? 10.633 0.732 -2.380 1.00 95.81 336 LEU A O 1
ATOM 2440 N N . THR A 1 337 ? 10.004 -0.624 -4.049 1.00 94.50 337 THR A N 1
ATOM 2441 C CA . THR A 1 337 ? 8.562 -0.487 -3.809 1.00 94.50 337 THR A CA 1
ATOM 2442 C C . THR A 1 337 ? 7.861 -1.834 -3.906 1.00 94.50 337 THR A C 1
ATOM 2444 O O . THR A 1 337 ? 7.998 -2.539 -4.906 1.00 94.50 337 THR A O 1
ATOM 2447 N N . LEU A 1 338 ? 7.105 -2.168 -2.861 1.00 95.31 338 LEU A N 1
ATOM 2448 C CA . LEU A 1 338 ? 6.154 -3.275 -2.839 1.00 95.31 338 LEU A CA 1
ATOM 2449 C C . LEU A 1 338 ? 4.748 -2.687 -2.835 1.00 95.31 338 LEU A C 1
ATOM 2451 O O . LEU A 1 338 ? 4.416 -1.878 -1.968 1.00 95.31 338 LEU A O 1
ATOM 2455 N N . TRP A 1 339 ? 3.951 -3.105 -3.808 1.00 92.19 339 TRP A N 1
ATOM 2456 C CA . TRP A 1 339 ? 2.596 -2.633 -4.018 1.00 92.19 339 TRP A CA 1
ATOM 2457 C C . TRP A 1 339 ? 1.635 -3.816 -4.086 1.00 92.19 339 TRP A C 1
ATOM 2459 O O . TRP A 1 339 ? 1.708 -4.618 -5.019 1.00 92.19 339 TRP A O 1
ATOM 2469 N N . ALA A 1 340 ? 0.731 -3.915 -3.117 1.00 91.56 340 ALA A N 1
ATOM 2470 C CA . ALA A 1 340 ? -0.304 -4.939 -3.085 1.00 91.56 340 ALA A CA 1
ATOM 2471 C C . ALA A 1 340 ? -1.703 -4.311 -3.175 1.00 91.56 340 ALA A C 1
ATOM 2473 O O . ALA A 1 340 ? -2.007 -3.369 -2.454 1.00 91.56 340 ALA A O 1
ATOM 2474 N N . ASP A 1 341 ? -2.599 -4.834 -4.007 1.00 87.00 341 ASP A N 1
ATOM 2475 C CA . ASP A 1 341 ? -3.973 -4.309 -4.043 1.00 87.00 341 ASP A CA 1
ATOM 2476 C C . ASP A 1 341 ? -4.797 -4.714 -2.821 1.00 87.00 341 ASP A C 1
ATOM 2478 O O . ASP A 1 341 ? -5.748 -4.020 -2.479 1.00 87.00 341 ASP A O 1
ATOM 2482 N N . SER A 1 342 ? -4.448 -5.817 -2.160 1.00 86.69 342 SER A N 1
ATOM 2483 C CA . SER A 1 342 ? -5.107 -6.298 -0.946 1.00 86.69 342 SER A CA 1
ATOM 2484 C C . SER A 1 342 ? -4.113 -6.342 0.213 1.00 86.69 342 SER A C 1
ATOM 2486 O O . SER A 1 342 ? -4.144 -5.465 1.081 1.00 86.69 342 SER A O 1
ATOM 2488 N N . GLY A 1 343 ? -3.210 -7.324 0.219 1.00 89.19 343 GLY A N 1
ATOM 2489 C CA . GLY A 1 343 ? -2.378 -7.633 1.380 1.00 89.19 343 GLY A CA 1
ATOM 2490 C C . GLY A 1 343 ? -0.896 -7.753 1.052 1.00 89.19 343 GLY A C 1
ATOM 2491 O O . GLY A 1 343 ? -0.502 -8.452 0.119 1.00 89.19 343 GLY A O 1
ATOM 2492 N N . LEU A 1 344 ? -0.062 -7.114 1.864 1.00 93.50 344 LEU A N 1
ATOM 2493 C CA . LEU A 1 344 ? 1.376 -7.326 1.886 1.00 93.50 344 LEU A CA 1
ATOM 2494 C C . LEU A 1 344 ? 1.781 -7.965 3.216 1.00 93.50 344 LEU A C 1
ATOM 2496 O O . LEU A 1 344 ? 1.641 -7.351 4.272 1.00 93.50 344 LEU A O 1
ATOM 2500 N N . TYR A 1 345 ? 2.352 -9.163 3.155 1.00 92.81 345 TYR A N 1
ATOM 2501 C CA . TYR A 1 345 ? 2.792 -9.922 4.321 1.00 92.81 345 TYR A CA 1
ATOM 2502 C C . TYR A 1 345 ? 4.280 -10.233 4.194 1.00 92.81 345 TYR A C 1
ATOM 2504 O O . TYR A 1 345 ? 4.675 -11.164 3.496 1.00 92.81 345 TYR A O 1
ATOM 2512 N N . SER A 1 346 ? 5.121 -9.444 4.856 1.00 91.94 346 SER A N 1
ATOM 2513 C CA . SER A 1 346 ? 6.571 -9.634 4.880 1.00 91.94 346 SER A CA 1
ATOM 2514 C C . SER A 1 346 ? 7.022 -9.855 6.319 1.00 91.94 346 SER A C 1
ATOM 2516 O O . SER A 1 346 ? 7.556 -8.943 6.941 1.00 91.94 346 SER A O 1
ATOM 2518 N N . GLN A 1 347 ? 6.784 -11.056 6.846 1.00 86.25 347 GLN A N 1
ATOM 2519 C CA . GLN A 1 347 ? 6.886 -11.354 8.278 1.00 86.25 347 GLN A CA 1
ATOM 2520 C C . GLN A 1 347 ? 8.029 -12.318 8.623 1.00 86.25 347 GLN A C 1
ATOM 2522 O O . GLN A 1 347 ? 8.548 -13.050 7.776 1.00 86.25 347 GLN A O 1
ATOM 2527 N N . GLY A 1 348 ? 8.392 -12.360 9.905 1.00 83.81 348 GLY A N 1
ATOM 2528 C CA . GLY A 1 348 ? 9.537 -13.116 10.404 1.00 83.81 348 GLY A CA 1
ATOM 2529 C C . GLY A 1 348 ? 10.860 -12.432 10.042 1.00 83.81 348 GLY A C 1
ATOM 2530 O O . GLY A 1 348 ? 10.855 -11.275 9.643 1.00 83.81 348 GLY A O 1
ATOM 2531 N N . PRO A 1 349 ? 12.014 -13.111 10.147 1.00 88.00 349 PRO A N 1
ATOM 2532 C CA . PRO A 1 349 ? 13.334 -12.483 10.022 1.00 88.00 349 PRO A CA 1
ATOM 2533 C C . PRO A 1 349 ? 13.759 -12.210 8.562 1.00 88.00 349 PRO A C 1
ATOM 2535 O O . PRO A 1 349 ? 14.903 -12.460 8.167 1.00 88.00 349 PRO A O 1
ATOM 2538 N N . VAL A 1 350 ? 12.820 -11.730 7.745 1.00 91.69 350 VAL A N 1
ATOM 2539 C CA . VAL A 1 350 ? 13.013 -11.307 6.355 1.00 91.69 350 VAL A CA 1
ATOM 2540 C C . VAL A 1 350 ? 13.827 -10.018 6.263 1.00 91.69 350 VAL A C 1
ATOM 2542 O O . VAL A 1 350 ? 13.954 -9.263 7.230 1.00 91.69 350 VAL A O 1
ATOM 2545 N N . GLN A 1 351 ? 14.367 -9.746 5.073 1.00 92.75 351 GLN A N 1
ATOM 2546 C CA . GLN A 1 351 ? 15.112 -8.519 4.790 1.00 92.75 351 GLN A CA 1
ATOM 2547 C C . GLN A 1 351 ? 14.556 -7.830 3.546 1.00 92.75 351 GLN A C 1
ATOM 2549 O O . GLN A 1 351 ? 14.625 -8.395 2.454 1.00 92.75 351 GLN A O 1
ATOM 2554 N N . VAL A 1 352 ? 14.087 -6.589 3.694 1.00 95.81 352 VAL A N 1
ATOM 2555 C CA . VAL A 1 352 ? 13.671 -5.742 2.566 1.00 95.81 352 VAL A CA 1
ATOM 2556 C C . VAL A 1 352 ? 14.452 -4.431 2.593 1.00 95.81 352 VAL A C 1
ATOM 2558 O O . VAL A 1 352 ? 14.325 -3.630 3.517 1.00 95.81 352 VAL A O 1
ATOM 2561 N N . LEU A 1 353 ? 15.305 -4.226 1.592 1.00 94.75 353 LEU A N 1
ATOM 2562 C CA . LEU A 1 353 ? 16.373 -3.228 1.646 1.00 94.75 353 LEU A CA 1
ATOM 2563 C C . LEU A 1 353 ? 16.415 -2.392 0.371 1.00 94.75 353 LEU A C 1
ATOM 2565 O O . LEU A 1 353 ? 16.700 -2.919 -0.704 1.00 94.75 353 LEU A O 1
ATOM 2569 N N . ALA A 1 354 ? 16.230 -1.081 0.467 1.00 95.75 354 ALA A N 1
ATOM 2570 C CA . ALA A 1 354 ? 16.565 -0.220 -0.661 1.00 95.75 354 ALA A CA 1
ATOM 2571 C C . ALA A 1 354 ? 18.097 -0.166 -0.883 1.00 95.75 354 ALA A C 1
ATOM 2573 O O . ALA A 1 354 ? 18.901 -0.650 -0.076 1.00 95.75 354 ALA A O 1
ATOM 2574 N N . GLY A 1 355 ? 18.517 0.368 -2.027 1.00 93.44 355 GLY A N 1
ATOM 2575 C CA . GLY A 1 355 ? 19.923 0.447 -2.406 1.00 93.44 355 GLY A CA 1
ATOM 2576 C C . GLY A 1 355 ? 20.667 1.511 -1.609 1.00 93.44 355 GLY A C 1
ATOM 2577 O O . GLY A 1 355 ? 20.177 2.626 -1.458 1.00 93.44 355 GLY A O 1
ATOM 2578 N N . ASN A 1 356 ? 21.874 1.219 -1.143 1.00 91.69 356 ASN A N 1
ATOM 2579 C CA . ASN A 1 356 ? 22.750 2.211 -0.528 1.00 91.69 356 ASN A CA 1
ATOM 2580 C C . ASN A 1 356 ? 23.352 3.138 -1.590 1.00 91.69 356 ASN A C 1
ATOM 2582 O O . ASN A 1 356 ? 23.612 2.733 -2.727 1.00 91.69 356 ASN A O 1
ATOM 2586 N N . GLY A 1 357 ? 23.610 4.383 -1.205 1.00 89.69 357 GLY A N 1
ATOM 2587 C CA . GLY A 1 357 ? 24.384 5.313 -2.011 1.00 89.69 357 GLY A CA 1
ATOM 2588 C C . GLY A 1 357 ? 25.844 4.877 -2.137 1.00 89.69 357 GLY A C 1
ATOM 2589 O O . GLY A 1 357 ? 26.438 4.363 -1.189 1.00 89.69 357 GLY A O 1
ATOM 2590 N N . GLY A 1 358 ? 26.431 5.082 -3.314 1.00 85.56 358 GLY A N 1
ATOM 2591 C CA . GLY A 1 358 ? 27.839 4.784 -3.566 1.00 85.56 358 GLY A CA 1
ATOM 2592 C C . GLY A 1 358 ? 28.782 5.743 -2.837 1.00 85.56 358 GLY A C 1
ATOM 2593 O O . GLY A 1 358 ? 28.497 6.940 -2.741 1.00 85.56 358 GLY A O 1
ATOM 2594 N N . ASN A 1 359 ? 29.921 5.241 -2.357 1.00 81.00 359 ASN A N 1
ATOM 2595 C CA . ASN A 1 359 ? 30.979 6.084 -1.790 1.00 81.00 359 ASN A CA 1
ATOM 2596 C C . ASN A 1 359 ? 31.792 6.800 -2.880 1.00 81.00 359 ASN A C 1
ATOM 2598 O O . ASN A 1 359 ? 31.822 6.374 -4.035 1.00 81.00 359 ASN A O 1
ATOM 2602 N N . CYS A 1 360 ? 32.443 7.903 -2.502 1.00 78.62 360 CYS A N 1
ATOM 2603 C CA . CYS A 1 360 ? 33.344 8.641 -3.381 1.00 78.62 360 CYS A CA 1
ATOM 2604 C C . CYS A 1 360 ? 34.730 7.997 -3.413 1.00 78.62 360 CYS A C 1
ATOM 2606 O O . CYS A 1 360 ? 35.225 7.530 -2.390 1.00 78.62 360 CYS A O 1
ATOM 2608 N N . THR A 1 361 ? 35.376 8.074 -4.575 1.00 76.31 361 THR A N 1
ATOM 2609 C CA . THR A 1 361 ? 36.827 7.904 -4.726 1.00 76.31 361 THR A CA 1
ATOM 2610 C C . THR A 1 361 ? 37.481 9.277 -4.943 1.00 76.31 361 THR A C 1
ATOM 2612 O O . THR A 1 361 ? 36.822 10.319 -4.860 1.00 76.31 361 THR A O 1
ATOM 2615 N N . ALA A 1 362 ? 38.773 9.308 -5.278 1.00 69.62 362 ALA A N 1
ATOM 2616 C CA . ALA A 1 362 ? 39.571 10.523 -5.483 1.00 69.62 362 ALA A CA 1
ATOM 2617 C C . ALA A 1 362 ? 39.102 11.467 -6.615 1.00 69.62 362 ALA A C 1
ATOM 2619 O O . ALA A 1 362 ? 39.754 12.469 -6.906 1.00 69.62 362 ALA A O 1
ATOM 2620 N N . ALA A 1 363 ? 38.003 11.170 -7.303 1.00 71.31 363 ALA A N 1
ATOM 2621 C CA . ALA A 1 363 ? 37.479 11.983 -8.397 1.00 71.31 363 ALA A CA 1
ATOM 2622 C C . ALA A 1 363 ? 36.069 12.539 -8.137 1.00 71.31 363 ALA A C 1
ATOM 2624 O O . ALA A 1 363 ? 35.610 13.385 -8.909 1.00 71.31 363 ALA A O 1
ATOM 2625 N N . GLN A 1 364 ? 35.392 12.108 -7.066 1.00 79.06 364 GLN A N 1
ATOM 2626 C CA . GLN A 1 364 ? 34.032 12.529 -6.728 1.00 79.06 364 GLN A CA 1
ATOM 2627 C C . GLN A 1 364 ? 34.016 13.462 -5.517 1.00 79.06 364 GLN A C 1
ATOM 2629 O O . GLN A 1 364 ? 34.698 13.239 -4.519 1.00 79.06 364 GLN A O 1
ATOM 2634 N N . THR A 1 365 ? 33.191 14.504 -5.591 1.00 81.38 365 THR A N 1
ATOM 2635 C CA . THR A 1 365 ? 32.962 15.434 -4.475 1.00 81.38 365 THR A CA 1
ATOM 2636 C C . THR A 1 365 ? 31.585 15.267 -3.848 1.00 81.38 365 THR A C 1
ATOM 2638 O O . THR A 1 365 ? 31.415 15.622 -2.681 1.00 81.38 365 THR A O 1
ATOM 2641 N N . GLN A 1 366 ? 30.626 14.696 -4.585 1.00 87.00 366 GLN A N 1
ATOM 2642 C CA . GLN A 1 366 ? 29.273 14.428 -4.110 1.00 87.00 366 GLN A CA 1
ATOM 2643 C C . GLN A 1 366 ? 29.000 12.930 -3.992 1.00 87.00 366 GLN A C 1
ATOM 2645 O O . GLN A 1 366 ? 29.164 12.169 -4.946 1.00 87.00 366 GLN A O 1
ATOM 2650 N N . GLY A 1 367 ? 28.531 12.548 -2.816 1.00 86.81 367 GLY A N 1
ATOM 2651 C CA . GLY A 1 367 ? 28.139 11.206 -2.455 1.00 86.81 367 GLY A CA 1
ATOM 2652 C C . GLY A 1 367 ? 26.795 10.761 -3.004 1.00 86.81 367 GLY A C 1
ATOM 2653 O O . GLY A 1 367 ? 25.927 11.576 -3.325 1.00 86.81 367 GLY A O 1
ATOM 2654 N N . GLY A 1 368 ? 26.630 9.445 -3.110 1.00 89.44 368 GLY A N 1
ATOM 2655 C CA . GLY A 1 368 ? 25.386 8.831 -3.535 1.00 89.44 368 GLY A CA 1
ATOM 2656 C C . GLY A 1 368 ? 24.324 8.942 -2.449 1.00 89.44 368 GLY A C 1
ATOM 2657 O O . GLY A 1 368 ? 24.575 8.595 -1.295 1.00 89.44 368 GLY A O 1
ATOM 2658 N N . ASN A 1 369 ? 23.123 9.383 -2.816 1.00 92.69 369 ASN A N 1
ATOM 2659 C CA . ASN A 1 369 ? 21.968 9.275 -1.927 1.00 92.69 369 ASN A CA 1
ATOM 2660 C C . ASN A 1 369 ? 21.505 7.815 -1.848 1.00 92.69 369 ASN A C 1
ATOM 2662 O O . ASN A 1 369 ? 21.600 7.075 -2.832 1.00 92.69 369 ASN A O 1
ATOM 2666 N N . GLY A 1 370 ? 20.966 7.424 -0.700 1.00 92.69 370 GLY A N 1
ATOM 2667 C CA . GLY A 1 370 ? 20.280 6.152 -0.546 1.00 92.69 370 GLY A CA 1
ATOM 2668 C C . GLY A 1 370 ? 18.957 6.104 -1.314 1.00 92.69 370 GLY A C 1
ATOM 2669 O O . GLY A 1 370 ? 18.322 7.132 -1.570 1.00 92.69 370 GLY A O 1
ATOM 2670 N N . GLY A 1 371 ? 18.552 4.899 -1.696 1.00 94.00 371 GLY A N 1
ATOM 2671 C CA . GLY A 1 371 ? 17.257 4.625 -2.305 1.00 94.00 371 GLY A CA 1
ATOM 2672 C C . GLY A 1 371 ? 16.116 4.682 -1.291 1.00 94.00 371 GLY A C 1
ATOM 2673 O O . GLY A 1 371 ? 16.302 4.396 -0.107 1.00 94.00 371 GLY A O 1
ATOM 2674 N N . ARG A 1 372 ? 14.925 5.056 -1.753 1.00 94.81 372 ARG A N 1
ATOM 2675 C CA . ARG A 1 372 ? 13.695 5.082 -0.951 1.00 94.81 372 ARG A CA 1
ATOM 2676 C C . ARG A 1 372 ? 13.103 3.683 -0.815 1.00 94.81 372 ARG A C 1
ATOM 2678 O O . ARG A 1 372 ? 13.216 2.876 -1.736 1.00 94.81 372 ARG A O 1
ATOM 2685 N N . LEU A 1 373 ? 12.434 3.436 0.304 1.00 96.25 373 LEU A N 1
ATOM 2686 C CA . LEU A 1 373 ? 11.686 2.210 0.568 1.00 96.25 373 LEU A CA 1
ATOM 2687 C C . LEU A 1 373 ? 10.196 2.536 0.694 1.00 96.25 373 LEU A C 1
ATOM 2689 O O . LEU A 1 373 ? 9.838 3.428 1.462 1.00 96.25 373 LEU A O 1
ATOM 2693 N N . ARG A 1 374 ? 9.340 1.830 -0.052 1.00 94.50 374 ARG A N 1
ATOM 2694 C CA . ARG A 1 374 ? 7.883 1.982 0.032 1.00 94.50 374 ARG A CA 1
ATOM 2695 C C . ARG A 1 374 ? 7.143 0.658 0.164 1.00 94.50 374 ARG A C 1
ATOM 2697 O O . ARG A 1 374 ? 7.453 -0.299 -0.550 1.00 94.50 374 ARG A O 1
ATOM 2704 N N . PHE A 1 375 ? 6.135 0.665 1.027 1.00 94.44 375 PHE A N 1
ATOM 2705 C CA . PHE A 1 375 ? 5.177 -0.418 1.218 1.00 94.44 375 PHE A CA 1
ATOM 2706 C C . PHE A 1 375 ? 3.769 0.145 1.125 1.00 94.44 375 PHE A C 1
ATOM 2708 O O . PHE A 1 375 ? 3.403 0.969 1.960 1.00 94.44 375 PHE A O 1
ATOM 2715 N N . ASN A 1 376 ? 3.004 -0.322 0.141 1.00 89.75 376 ASN A N 1
ATOM 2716 C CA . ASN A 1 376 ? 1.630 0.117 -0.064 1.00 89.75 376 ASN A CA 1
ATOM 2717 C C . ASN A 1 376 ? 0.697 -1.090 -0.157 1.00 89.75 376 ASN A C 1
ATOM 2719 O O . ASN A 1 376 ? 0.977 -2.012 -0.934 1.00 89.75 376 ASN A O 1
ATOM 2723 N N . ALA A 1 377 ? -0.403 -1.080 0.602 1.00 88.62 377 ALA A N 1
ATOM 2724 C CA . ALA A 1 377 ? -1.490 -2.032 0.387 1.00 88.62 377 ALA A CA 1
ATOM 2725 C C . ALA A 1 377 ? -2.869 -1.519 0.810 1.00 88.62 377 ALA A C 1
ATOM 2727 O O . ALA A 1 377 ? -3.029 -1.015 1.917 1.00 88.62 377 ALA A O 1
ATOM 2728 N N . ARG A 1 378 ? -3.910 -1.740 -0.008 1.00 79.69 378 ARG A N 1
ATOM 2729 C CA . ARG A 1 378 ? -5.246 -1.193 0.304 1.00 79.69 378 ARG A CA 1
ATOM 2730 C C . ARG A 1 378 ? -5.924 -1.808 1.510 1.00 79.69 378 ARG A C 1
ATOM 2732 O O . ARG A 1 378 ? -6.852 -1.194 2.012 1.00 79.69 378 ARG A O 1
ATOM 2739 N N . GLN A 1 379 ? -5.575 -3.017 1.935 1.00 78.56 379 GLN A N 1
ATOM 2740 C CA . GLN A 1 379 ? -6.207 -3.617 3.114 1.00 78.56 379 GLN A CA 1
ATOM 2741 C C . GLN A 1 379 ? -5.218 -3.744 4.254 1.00 78.56 379 GLN A C 1
ATOM 2743 O O . GLN A 1 379 ? -5.532 -3.331 5.367 1.00 78.56 379 GLN A O 1
ATOM 2748 N N . ARG A 1 380 ? -4.034 -4.312 4.001 1.00 83.75 380 ARG A N 1
ATOM 2749 C CA . ARG A 1 380 ? -3.114 -4.626 5.092 1.00 83.75 380 ARG A CA 1
ATOM 2750 C C . ARG A 1 380 ? -1.651 -4.689 4.683 1.00 83.75 380 ARG A C 1
ATOM 2752 O O . ARG A 1 380 ? -1.306 -5.351 3.710 1.00 83.75 380 ARG A O 1
ATOM 2759 N N . VAL A 1 381 ? -0.792 -4.102 5.510 1.00 88.88 381 VAL A N 1
ATOM 2760 C CA . VAL A 1 381 ? 0.660 -4.317 5.512 1.00 88.88 381 VAL A CA 1
ATOM 2761 C C . VAL A 1 381 ? 1.052 -4.937 6.854 1.00 88.88 381 VAL A C 1
ATOM 2763 O O . VAL A 1 381 ? 0.843 -4.341 7.909 1.00 88.88 381 VAL A O 1
ATOM 2766 N N . ASP A 1 382 ? 1.624 -6.137 6.825 1.00 88.50 382 ASP A N 1
ATOM 2767 C CA . ASP A 1 382 ? 2.157 -6.821 8.005 1.00 88.50 382 ASP A CA 1
ATOM 2768 C C . ASP A 1 382 ? 3.659 -7.050 7.846 1.00 88.50 382 ASP A C 1
ATOM 2770 O O . ASP A 1 382 ? 4.100 -7.788 6.959 1.00 88.50 382 ASP A O 1
ATOM 2774 N N . LEU A 1 383 ? 4.437 -6.383 8.695 1.00 89.69 383 LEU A N 1
ATOM 2775 C CA . LEU A 1 383 ? 5.903 -6.366 8.661 1.00 89.69 383 LEU A CA 1
ATOM 2776 C C . LEU A 1 383 ? 6.505 -6.963 9.945 1.00 89.69 383 LEU A C 1
ATOM 2778 O O . LEU A 1 383 ? 7.677 -6.748 10.256 1.00 89.69 383 LEU A O 1
ATOM 2782 N N . SER A 1 384 ? 5.702 -7.679 10.727 1.00 83.81 384 SER A N 1
ATOM 2783 C CA . SER A 1 384 ? 6.095 -8.201 12.035 1.00 83.81 384 SER A CA 1
ATOM 2784 C C . SER A 1 384 ? 7.355 -9.084 11.977 1.00 83.81 384 SER A C 1
ATOM 2786 O O . SER A 1 384 ? 7.464 -10.030 11.199 1.00 83.81 384 SER A O 1
ATOM 2788 N N . GLY A 1 385 ? 8.345 -8.773 12.818 1.00 83.38 385 GLY A N 1
ATOM 2789 C CA . GLY A 1 385 ? 9.587 -9.536 12.981 1.00 83.38 385 GLY A CA 1
ATOM 2790 C C . GLY A 1 385 ? 10.678 -9.300 11.926 1.00 83.38 385 GLY A C 1
ATOM 2791 O O . GLY A 1 385 ? 11.758 -9.880 12.065 1.00 83.38 385 GLY A O 1
ATOM 2792 N N . GLY A 1 386 ? 10.428 -8.479 10.900 1.00 89.00 386 GLY A N 1
ATOM 2793 C CA . GLY A 1 386 ? 11.360 -8.272 9.783 1.00 89.00 386 GLY A CA 1
ATOM 2794 C C . GLY A 1 386 ? 12.310 -7.084 9.935 1.00 89.00 386 GLY A C 1
ATOM 2795 O O . GLY A 1 386 ? 12.137 -6.222 10.798 1.00 89.00 386 GLY A O 1
ATOM 2796 N N . TYR A 1 387 ? 13.318 -7.024 9.058 1.00 91.31 387 TYR A N 1
ATOM 2797 C CA . TYR A 1 387 ? 14.254 -5.903 8.951 1.00 91.31 387 TYR A CA 1
ATOM 2798 C C . TYR A 1 387 ? 14.050 -5.147 7.629 1.00 91.31 387 TYR A C 1
ATOM 2800 O O . TYR A 1 387 ? 14.313 -5.669 6.539 1.00 91.31 387 TYR A O 1
ATOM 2808 N N . PHE A 1 388 ? 13.621 -3.893 7.739 1.00 93.81 388 PHE A N 1
ATOM 2809 C CA . PHE A 1 388 ? 13.245 -3.019 6.633 1.00 93.81 388 PHE A CA 1
ATOM 2810 C C . PHE A 1 388 ? 14.102 -1.761 6.679 1.00 93.81 388 PHE A C 1
ATOM 2812 O O . PHE A 1 388 ? 14.101 -1.042 7.675 1.00 93.81 388 PHE A O 1
ATOM 2819 N N . ALA A 1 389 ? 14.847 -1.477 5.617 1.00 94.00 389 ALA A N 1
ATOM 2820 C CA . ALA A 1 389 ? 15.707 -0.301 5.606 1.00 94.00 389 ALA A CA 1
ATOM 2821 C C . ALA A 1 389 ? 15.688 0.407 4.257 1.00 94.00 389 ALA A C 1
ATOM 2823 O O . ALA A 1 389 ? 15.902 -0.207 3.206 1.00 94.00 389 ALA A O 1
ATOM 2824 N N . ALA A 1 390 ? 15.483 1.721 4.292 1.00 96.12 390 ALA A N 1
ATOM 2825 C CA . ALA A 1 390 ? 15.858 2.563 3.174 1.00 96.12 390 ALA A CA 1
ATOM 2826 C C . ALA A 1 390 ? 17.389 2.580 3.012 1.00 96.12 390 ALA A C 1
ATOM 2828 O O . ALA A 1 390 ? 18.153 2.203 3.904 1.00 96.12 390 ALA A O 1
ATOM 2829 N N . GLY A 1 391 ? 17.846 3.009 1.842 1.00 93.06 391 GLY A N 1
ATOM 2830 C CA . GLY A 1 391 ? 19.260 3.074 1.532 1.00 93.06 391 GLY A CA 1
ATOM 2831 C C . GLY A 1 391 ? 19.971 4.084 2.415 1.00 93.06 391 GLY A C 1
ATOM 2832 O O . GLY A 1 391 ? 19.486 5.200 2.599 1.00 93.06 391 GLY A O 1
ATOM 2833 N N . ARG A 1 392 ? 21.162 3.746 2.898 1.00 91.00 392 ARG A N 1
ATOM 2834 C CA . ARG A 1 392 ? 22.026 4.718 3.573 1.00 91.00 392 ARG A CA 1
ATOM 2835 C C . ARG A 1 392 ? 22.696 5.619 2.544 1.00 91.00 392 ARG A C 1
ATOM 2837 O O . ARG A 1 392 ? 23.122 5.154 1.484 1.00 91.00 392 ARG A O 1
ATOM 2844 N N . GLY A 1 393 ? 22.786 6.908 2.853 1.00 88.69 393 GLY A N 1
ATOM 2845 C CA . GLY A 1 393 ? 23.624 7.827 2.092 1.00 88.69 393 GLY A CA 1
ATOM 2846 C C . GLY A 1 393 ? 25.105 7.496 2.279 1.00 88.69 393 GLY A C 1
ATOM 2847 O O . GLY A 1 393 ? 25.505 6.916 3.290 1.00 88.69 393 GLY A O 1
ATOM 2848 N N . SER A 1 394 ? 25.941 7.851 1.310 1.00 85.56 394 SER A N 1
ATOM 2849 C CA . SER A 1 394 ? 27.383 7.626 1.429 1.00 85.56 394 SER A CA 1
ATOM 2850 C C . SER A 1 394 ? 27.993 8.454 2.566 1.00 85.56 394 SER A C 1
ATOM 2852 O O . SER A 1 394 ? 27.719 9.652 2.660 1.00 85.56 394 SER A O 1
ATOM 2854 N N . THR A 1 395 ? 28.899 7.873 3.350 1.00 77.81 395 THR A N 1
ATOM 2855 C CA . THR A 1 395 ? 29.540 8.560 4.489 1.00 77.81 395 THR A CA 1
ATOM 2856 C C . THR A 1 395 ? 30.960 9.053 4.204 1.00 77.81 395 THR A C 1
ATOM 2858 O O . THR A 1 395 ? 31.528 9.773 5.026 1.00 77.81 395 THR A O 1
ATOM 2861 N N . ASN A 1 396 ? 31.532 8.669 3.058 1.00 77.69 396 ASN A N 1
ATOM 2862 C CA . ASN A 1 396 ? 32.937 8.895 2.712 1.00 77.69 396 ASN A CA 1
ATOM 2863 C C . ASN A 1 396 ? 33.092 9.881 1.541 1.00 77.69 396 ASN A C 1
ATOM 2865 O O . ASN A 1 396 ? 33.733 9.564 0.542 1.00 77.69 396 ASN A O 1
ATOM 2869 N N . CYS A 1 397 ? 32.489 11.068 1.637 1.00 80.12 397 CYS A N 1
ATOM 2870 C CA . CYS A 1 397 ? 32.538 12.088 0.587 1.00 80.12 397 CYS A CA 1
ATOM 2871 C C . CYS A 1 397 ? 32.710 13.507 1.159 1.00 80.12 397 CYS A C 1
ATOM 2873 O O . CYS A 1 397 ? 32.263 13.782 2.272 1.00 80.12 397 CYS A O 1
ATOM 2875 N N . PRO A 1 398 ? 33.285 14.460 0.395 1.00 84.44 398 PRO A N 1
ATOM 2876 C CA . PRO A 1 398 ? 33.286 15.876 0.781 1.00 84.44 398 PRO A CA 1
ATOM 2877 C C . PRO A 1 398 ? 31.878 16.441 1.003 1.00 84.44 398 PRO A C 1
ATOM 2879 O O . PRO A 1 398 ? 31.672 17.283 1.876 1.00 84.44 398 PRO A O 1
ATOM 2882 N N . GLN A 1 399 ? 30.914 15.987 0.202 1.00 88.94 399 GLN A N 1
ATOM 2883 C CA . GLN A 1 399 ? 29.484 16.158 0.425 1.00 88.94 399 GLN A CA 1
ATOM 2884 C C . GLN A 1 399 ? 28.863 14.767 0.505 1.00 88.94 399 GLN A C 1
ATOM 2886 O O . GLN A 1 399 ? 28.750 14.085 -0.512 1.00 88.94 399 GLN A O 1
ATOM 2891 N N . ASN A 1 400 ? 28.504 14.334 1.710 1.00 87.56 400 ASN A N 1
ATOM 2892 C CA . ASN A 1 400 ? 27.855 13.044 1.922 1.00 87.56 400 ASN A CA 1
ATOM 2893 C C . ASN A 1 400 ? 26.466 13.007 1.278 1.00 87.56 400 ASN A C 1
ATOM 2895 O O . ASN A 1 400 ? 25.803 14.036 1.140 1.00 87.56 400 ASN A O 1
ATOM 2899 N N . GLY A 1 401 ? 26.052 11.812 0.866 1.00 89.19 401 GLY A N 1
ATOM 2900 C CA . GLY A 1 401 ? 24.697 11.589 0.388 1.00 89.19 401 GLY A CA 1
ATOM 2901 C C . GLY A 1 401 ? 23.714 11.514 1.550 1.00 89.19 401 GLY A C 1
ATOM 2902 O O . GLY A 1 401 ? 24.086 11.188 2.677 1.00 89.19 401 GLY A O 1
ATOM 2903 N N . ASN A 1 402 ? 22.447 11.777 1.258 1.00 93.56 402 ASN A N 1
ATOM 2904 C CA . ASN A 1 402 ? 21.364 11.633 2.225 1.00 93.56 402 ASN A CA 1
ATOM 2905 C C . ASN A 1 402 ? 20.841 10.193 2.232 1.00 93.56 402 ASN A C 1
ATOM 2907 O O . ASN A 1 402 ? 20.743 9.564 1.173 1.00 93.56 402 ASN A O 1
ATOM 2911 N N . SER A 1 403 ? 20.471 9.690 3.408 1.00 94.06 403 SER A N 1
ATOM 2912 C CA . SER A 1 403 ? 19.722 8.438 3.537 1.00 94.06 403 SER A CA 1
ATOM 2913 C C . SER A 1 403 ? 18.350 8.564 2.866 1.00 94.06 403 SER A C 1
ATOM 2915 O O . SER A 1 403 ? 17.730 9.629 2.872 1.00 94.06 403 SER A O 1
ATOM 2917 N N . GLY A 1 404 ? 17.894 7.484 2.237 1.00 95.31 404 GLY A N 1
ATOM 2918 C CA . GLY A 1 404 ? 16.590 7.426 1.588 1.00 95.31 404 GLY A CA 1
ATOM 2919 C C . GLY A 1 404 ? 15.455 7.422 2.607 1.00 95.31 404 GLY A C 1
ATOM 2920 O O . GLY A 1 404 ? 15.627 6.974 3.737 1.00 95.31 404 GLY A O 1
ATOM 2921 N N . ALA A 1 405 ? 14.289 7.922 2.210 1.00 96.00 405 ALA A N 1
ATOM 2922 C CA . ALA A 1 405 ? 13.106 7.919 3.064 1.00 96.00 405 ALA A CA 1
ATOM 2923 C C . ALA A 1 405 ? 12.389 6.557 3.049 1.00 96.00 405 ALA A C 1
ATOM 2925 O O . ALA A 1 405 ? 12.455 5.830 2.050 1.00 96.00 405 ALA A O 1
ATOM 2926 N N . VAL A 1 406 ? 11.674 6.255 4.132 1.00 96.19 406 VAL A N 1
ATOM 2927 C CA . VAL A 1 406 ? 10.712 5.150 4.221 1.00 96.19 406 VAL A CA 1
ATOM 2928 C C . VAL A 1 406 ? 9.302 5.736 4.200 1.00 96.19 406 VAL A C 1
ATOM 2930 O O . VAL A 1 406 ? 8.992 6.611 5.005 1.00 96.19 406 VAL A O 1
ATOM 2933 N N . GLY A 1 407 ? 8.463 5.255 3.287 1.00 93.38 407 GLY A N 1
ATOM 2934 C CA . GLY A 1 407 ? 7.034 5.563 3.239 1.00 93.38 407 GLY A CA 1
ATOM 2935 C C . GLY A 1 407 ? 6.217 4.288 3.397 1.00 93.38 407 GLY A C 1
ATOM 2936 O O . GLY A 1 407 ? 6.472 3.312 2.690 1.00 93.38 407 GLY A O 1
ATOM 2937 N N . ILE A 1 408 ? 5.267 4.278 4.326 1.00 86.19 408 ILE A N 1
ATOM 2938 C CA . ILE A 1 408 ? 4.365 3.144 4.533 1.00 86.19 408 ILE A CA 1
ATOM 2939 C C . ILE A 1 408 ? 2.940 3.665 4.592 1.00 86.19 408 ILE A C 1
ATOM 2941 O O . ILE A 1 408 ? 2.630 4.476 5.466 1.00 86.19 408 ILE A O 1
ATOM 2945 N N . GLU A 1 409 ? 2.105 3.167 3.688 1.00 82.00 409 GLU A N 1
ATOM 2946 C CA . GLU A 1 409 ? 0.672 3.437 3.679 1.00 82.00 409 GLU A CA 1
ATOM 2947 C C . GLU A 1 409 ? -0.088 2.115 3.507 1.00 82.00 409 GLU A C 1
ATOM 2949 O O . GLU A 1 409 ? 0.046 1.421 2.492 1.00 82.00 409 GLU A O 1
ATOM 2954 N N . PRO A 1 410 ? -0.858 1.723 4.529 1.00 70.06 410 PRO A N 1
ATOM 2955 C CA . PRO A 1 410 ? -1.922 0.752 4.336 1.00 70.06 410 PRO A CA 1
ATOM 2956 C C . PRO A 1 410 ? -3.258 1.187 4.943 1.00 70.06 410 PRO A C 1
ATOM 2958 O O . PRO A 1 410 ? -3.294 2.060 5.799 1.00 70.06 410 PRO A O 1
ATOM 2961 N N . SER A 1 411 ? -4.343 0.448 4.678 1.00 61.25 411 SER A N 1
ATOM 2962 C CA . SER A 1 411 ? -5.582 0.573 5.485 1.00 61.25 411 SER A CA 1
ATOM 2963 C C . SER A 1 411 ? -5.516 -0.102 6.859 1.00 61.25 411 SER A C 1
ATOM 2965 O O . SER A 1 411 ? -6.326 0.205 7.724 1.00 61.25 411 SER A O 1
ATOM 2967 N N . VAL A 1 412 ? -4.546 -0.990 7.093 1.00 63.03 412 VAL A N 1
ATOM 2968 C CA . VAL A 1 412 ? -4.188 -1.536 8.414 1.00 63.03 412 VAL A CA 1
ATOM 2969 C C . VAL A 1 412 ? -2.694 -1.844 8.405 1.00 63.03 412 VAL A C 1
ATOM 2971 O O . VAL A 1 412 ? -2.225 -2.556 7.513 1.00 63.03 412 VAL A O 1
ATOM 2974 N N . ILE A 1 413 ? -1.936 -1.358 9.390 1.00 73.12 413 ILE A N 1
ATOM 2975 C CA . ILE A 1 413 ? -0.538 -1.766 9.578 1.00 73.12 413 ILE A CA 1
ATOM 2976 C C . ILE A 1 413 ? -0.387 -2.601 10.843 1.00 73.12 413 ILE A C 1
ATOM 2978 O O . ILE A 1 413 ? -0.874 -2.236 11.908 1.00 73.12 413 ILE A O 1
ATOM 2982 N N . SER A 1 414 ? 0.339 -3.707 10.724 1.00 72.88 414 SER A N 1
ATOM 2983 C CA . 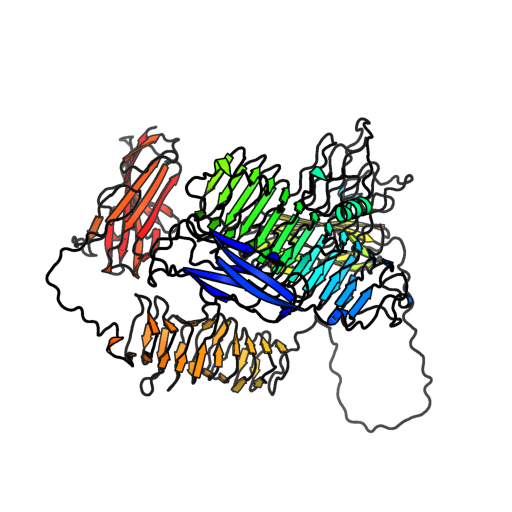SER A 1 414 ? 0.843 -4.456 11.868 1.00 72.88 414 SER A CA 1
ATOM 2984 C C . SER A 1 414 ? 2.366 -4.430 11.835 1.00 72.88 414 SER A C 1
ATOM 2986 O O . SER A 1 414 ? 2.997 -5.020 10.953 1.00 72.88 414 SER A O 1
ATOM 2988 N N . LEU A 1 415 ? 2.957 -3.716 12.795 1.00 75.75 415 LEU A N 1
ATOM 2989 C CA . LEU A 1 415 ? 4.393 -3.777 13.089 1.00 75.75 415 LEU A CA 1
ATOM 2990 C C . LEU A 1 415 ? 4.691 -4.607 14.349 1.00 75.75 415 LEU A C 1
ATOM 2992 O O . LEU A 1 415 ? 5.862 -4.815 14.676 1.00 75.75 415 LEU A O 1
ATOM 2996 N N . ALA A 1 416 ? 3.645 -5.070 15.043 1.00 62.66 416 ALA A N 1
ATOM 2997 C CA . ALA A 1 416 ? 3.715 -5.704 16.352 1.00 62.66 416 ALA A CA 1
ATOM 2998 C C . ALA A 1 416 ? 4.575 -6.979 16.332 1.00 62.66 416 ALA A C 1
ATOM 3000 O O . ALA A 1 416 ? 4.400 -7.856 15.487 1.00 62.66 416 ALA A O 1
ATOM 3001 N N . GLY A 1 417 ? 5.506 -7.090 17.283 1.00 62.88 417 GLY A N 1
ATOM 3002 C CA . GLY A 1 417 ? 6.364 -8.264 17.445 1.00 62.88 417 GLY A CA 1
ATOM 3003 C C . GLY A 1 417 ? 7.836 -7.933 17.691 1.00 62.88 417 GLY A C 1
ATOM 3004 O O . GLY A 1 417 ? 8.412 -7.013 17.106 1.00 62.88 417 GLY A O 1
ATOM 3005 N N . ALA A 1 418 ? 8.473 -8.731 18.550 1.00 64.88 418 ALA A N 1
ATOM 3006 C CA . ALA A 1 418 ? 9.916 -8.666 18.760 1.00 64.88 418 ALA A CA 1
ATOM 3007 C C . ALA A 1 418 ? 10.660 -8.965 17.443 1.00 64.88 418 ALA A C 1
ATOM 3009 O O . ALA A 1 418 ? 10.288 -9.864 16.692 1.00 64.88 418 ALA A O 1
ATOM 3010 N N . GLY A 1 419 ? 11.727 -8.219 17.167 1.00 77.00 419 GLY A N 1
ATOM 3011 C CA . GLY A 1 419 ? 12.531 -8.329 15.948 1.00 77.00 419 GLY A CA 1
ATOM 3012 C C . GLY A 1 419 ? 12.192 -7.333 14.834 1.00 77.00 419 GLY A C 1
ATOM 3013 O O . GLY A 1 419 ? 13.073 -7.080 14.017 1.00 77.00 419 GLY A O 1
ATOM 3014 N N . THR A 1 420 ? 11.009 -6.697 14.824 1.00 87.06 420 THR A N 1
ATOM 3015 C CA . THR A 1 420 ? 10.664 -5.689 13.798 1.00 87.06 420 THR A CA 1
ATOM 3016 C C . THR A 1 420 ? 11.631 -4.503 13.851 1.00 87.06 420 THR A C 1
ATOM 3018 O O . THR A 1 420 ? 11.817 -3.892 14.909 1.00 87.06 420 THR A O 1
ATOM 3021 N N . ARG A 1 421 ? 12.262 -4.157 12.725 1.00 91.00 421 ARG A N 1
ATOM 3022 C CA . ARG A 1 421 ? 13.167 -3.004 12.592 1.00 91.00 421 ARG A CA 1
ATOM 3023 C C . ARG A 1 421 ? 12.881 -2.229 11.312 1.00 91.00 421 ARG A C 1
ATOM 3025 O O . ARG A 1 421 ? 12.902 -2.813 10.235 1.00 91.00 421 ARG A O 1
ATOM 3032 N N . ILE A 1 422 ? 12.673 -0.920 11.432 1.00 93.94 422 ILE A N 1
ATOM 3033 C CA . ILE A 1 422 ? 12.502 0.013 10.314 1.00 93.94 422 ILE A CA 1
ATOM 3034 C C . ILE A 1 422 ? 13.553 1.119 10.427 1.00 93.94 422 ILE A C 1
ATOM 3036 O O . ILE A 1 422 ? 13.585 1.840 11.424 1.00 93.94 422 ILE A O 1
ATOM 3040 N N . GLU A 1 423 ? 14.399 1.265 9.407 1.00 95.06 423 GLU A N 1
ATOM 3041 C CA . GLU A 1 423 ? 15.471 2.269 9.365 1.00 95.06 423 GLU A CA 1
ATOM 3042 C C . GLU A 1 423 ? 15.399 3.143 8.104 1.00 95.06 423 GLU A C 1
ATOM 3044 O O . GLU A 1 423 ? 15.153 2.652 7.000 1.00 95.06 423 GLU A O 1
ATOM 3049 N N . GLY A 1 424 ? 15.662 4.443 8.238 1.00 95.62 424 GLY A N 1
ATOM 3050 C CA . GLY A 1 424 ? 15.711 5.348 7.089 1.00 95.62 424 GLY A CA 1
ATOM 3051 C C . GLY A 1 424 ? 16.207 6.754 7.403 1.00 95.62 424 GLY A C 1
ATOM 3052 O O . GLY A 1 424 ? 16.577 7.068 8.529 1.00 95.62 424 GLY A O 1
ATOM 3053 N N . GLY A 1 425 ? 16.217 7.605 6.377 1.00 95.56 425 GLY A N 1
ATOM 3054 C CA . GLY A 1 425 ? 16.434 9.044 6.498 1.00 95.56 425 GLY A CA 1
ATOM 3055 C C . GLY A 1 425 ? 15.268 9.691 7.235 1.00 95.56 425 GLY A C 1
ATOM 3056 O O . GLY A 1 425 ? 15.314 9.821 8.451 1.00 95.56 425 GLY A O 1
ATOM 3057 N N . ASP A 1 426 ? 14.214 10.034 6.501 1.00 97.12 426 ASP A N 1
ATOM 3058 C CA . ASP A 1 426 ? 12.909 10.350 7.087 1.00 97.12 426 ASP A CA 1
ATOM 3059 C C . ASP A 1 426 ? 12.008 9.111 7.022 1.00 97.12 426 ASP A C 1
ATOM 3061 O O . ASP A 1 426 ? 12.060 8.352 6.048 1.00 97.12 426 ASP A O 1
ATOM 3065 N N . ILE A 1 427 ? 11.179 8.901 8.042 1.00 97.81 427 ILE A N 1
ATOM 3066 C CA . ILE A 1 427 ? 10.198 7.811 8.080 1.00 97.81 427 ILE A CA 1
ATOM 3067 C C . ILE A 1 427 ? 8.804 8.414 8.192 1.00 97.81 427 ILE A C 1
ATOM 3069 O O . ILE A 1 427 ? 8.503 9.113 9.159 1.00 97.81 427 ILE A O 1
ATOM 3073 N N . THR A 1 428 ? 7.940 8.096 7.235 1.00 95.81 428 THR A N 1
ATOM 3074 C CA . THR A 1 428 ? 6.530 8.489 7.251 1.00 95.81 428 THR A CA 1
ATOM 3075 C C . THR A 1 428 ? 5.669 7.234 7.221 1.00 95.81 428 THR A C 1
ATOM 3077 O O . THR A 1 428 ? 5.742 6.452 6.274 1.00 95.81 428 THR A O 1
ATOM 3080 N N . ILE A 1 429 ? 4.856 7.048 8.257 1.00 93.56 429 ILE A N 1
ATOM 3081 C CA . ILE A 1 429 ? 3.836 5.998 8.324 1.00 93.56 429 ILE A CA 1
ATOM 3082 C C . ILE A 1 429 ? 2.501 6.709 8.453 1.00 93.56 429 ILE A C 1
ATOM 3084 O O . ILE A 1 429 ? 2.314 7.503 9.380 1.00 93.56 429 ILE A O 1
ATOM 3088 N N . PHE A 1 430 ? 1.604 6.478 7.506 1.00 91.62 430 PHE A N 1
ATOM 3089 C CA . PHE A 1 430 ? 0.353 7.211 7.460 1.00 91.62 430 PHE A CA 1
ATOM 3090 C C . PHE A 1 430 ? -0.804 6.372 6.929 1.00 91.62 430 PHE A C 1
ATOM 3092 O O . PHE A 1 430 ? -0.578 5.301 6.374 1.00 91.62 430 PHE A O 1
ATOM 3099 N N . GLY A 1 431 ? -2.026 6.846 7.164 1.00 86.12 431 GLY A N 1
ATOM 3100 C CA . GLY A 1 431 ? -3.259 6.185 6.745 1.00 86.12 431 GLY A CA 1
ATOM 3101 C C . GLY A 1 431 ? -4.451 7.144 6.702 1.00 86.12 431 GLY A C 1
ATOM 3102 O O . GLY A 1 431 ? -4.341 8.315 7.081 1.00 86.12 431 GLY A O 1
ATOM 3103 N N . GLY A 1 432 ? -5.582 6.638 6.210 1.00 84.19 432 GLY A N 1
ATOM 3104 C CA . GLY A 1 432 ? -6.834 7.381 6.041 1.00 84.19 432 GLY A CA 1
ATOM 3105 C C . GLY A 1 432 ? -7.657 7.572 7.317 1.00 84.19 432 GLY A C 1
ATOM 3106 O O . GLY A 1 432 ? -7.146 7.479 8.433 1.00 84.19 432 GLY A O 1
ATOM 3107 N N . ASP A 1 433 ? -8.944 7.866 7.135 1.00 80.75 433 ASP A N 1
ATOM 3108 C CA . ASP A 1 433 ? -9.924 7.963 8.223 1.00 80.75 433 ASP A CA 1
ATOM 3109 C C . ASP A 1 433 ? -10.203 6.582 8.858 1.00 80.75 433 ASP A C 1
ATOM 3111 O O . ASP A 1 433 ? -9.981 5.541 8.239 1.00 80.75 433 ASP A O 1
ATOM 3115 N N . ASP A 1 434 ? -10.665 6.581 10.112 1.00 71.56 434 ASP A N 1
ATOM 3116 C CA . ASP A 1 434 ? -10.988 5.414 10.951 1.00 71.56 434 ASP A CA 1
ATOM 3117 C C . ASP A 1 434 ? -9.817 4.429 11.145 1.00 71.56 434 ASP A C 1
ATOM 3119 O O . ASP A 1 434 ? -9.994 3.248 11.458 1.00 71.56 434 ASP A O 1
ATOM 3123 N N . TRP A 1 435 ? -8.592 4.923 10.963 1.00 75.75 435 TRP A N 1
ATOM 3124 C CA . TRP A 1 435 ? -7.396 4.096 10.892 1.00 75.75 435 TRP A CA 1
ATOM 3125 C C . TRP A 1 435 ? -6.745 3.828 12.250 1.00 75.75 435 TRP A C 1
ATOM 3127 O O . TRP A 1 435 ? -6.655 4.715 13.098 1.00 75.75 435 TRP A O 1
ATOM 3137 N N . VAL A 1 436 ? -6.199 2.624 12.439 1.00 74.44 436 VAL A N 1
ATOM 3138 C CA . VAL A 1 436 ? -5.430 2.263 13.640 1.00 74.44 436 VAL A CA 1
ATOM 3139 C C . VAL A 1 436 ? -3.978 1.972 13.269 1.00 74.44 436 VAL A C 1
ATOM 3141 O O . VAL A 1 436 ? -3.676 0.983 12.600 1.00 74.44 436 VAL A O 1
ATOM 3144 N N . LEU A 1 437 ? -3.074 2.818 13.765 1.00 82.31 437 LEU A N 1
ATOM 3145 C CA . LEU A 1 437 ? -1.631 2.609 13.729 1.00 82.31 437 LEU A CA 1
ATOM 3146 C C . LEU A 1 437 ? -1.198 1.788 14.944 1.00 82.31 437 LEU A C 1
ATOM 3148 O O . LEU A 1 437 ? -0.955 2.352 16.014 1.00 82.31 437 LEU A O 1
ATOM 3152 N N . ASP A 1 438 ? -1.078 0.471 14.791 1.00 77.94 438 ASP A N 1
ATOM 3153 C CA . ASP A 1 438 ? -0.615 -0.395 15.877 1.00 77.94 438 ASP A CA 1
ATOM 3154 C C . ASP A 1 438 ? 0.923 -0.446 15.945 1.00 77.94 438 ASP A C 1
ATOM 3156 O O . ASP A 1 438 ? 1.598 -1.063 15.112 1.00 77.94 438 ASP A O 1
ATOM 3160 N N . LEU A 1 439 ? 1.477 0.221 16.960 1.00 84.12 439 LEU A N 1
ATOM 3161 C CA . LEU A 1 439 ? 2.894 0.214 17.331 1.00 84.12 439 LEU A CA 1
ATOM 3162 C C . LEU A 1 439 ? 3.098 -0.387 18.728 1.00 84.12 439 LEU A C 1
ATOM 3164 O O . LEU A 1 439 ? 4.062 -0.047 19.424 1.00 84.12 439 LEU A O 1
ATOM 3168 N N . SER A 1 440 ? 2.186 -1.250 19.169 1.00 77.50 440 SER A N 1
ATOM 3169 C CA . SER A 1 440 ? 2.265 -1.904 20.467 1.00 77.50 440 SER A CA 1
ATOM 3170 C C . SER A 1 440 ? 3.312 -3.025 20.491 1.00 77.50 440 SER A C 1
ATOM 3172 O O . SER A 1 440 ? 3.676 -3.605 19.465 1.00 77.50 440 SER A O 1
ATOM 3174 N N . HIS A 1 441 ? 3.821 -3.332 21.688 1.00 77.94 441 HIS A N 1
ATOM 3175 C CA . HIS A 1 441 ? 4.707 -4.483 21.933 1.00 77.94 441 HIS A CA 1
ATOM 3176 C C . HIS A 1 441 ? 5.957 -4.555 21.029 1.00 77.94 441 HIS A C 1
ATOM 3178 O O . HIS A 1 441 ? 6.368 -5.632 20.584 1.00 77.94 441 HIS A O 1
ATOM 3184 N N . LEU A 1 442 ? 6.580 -3.406 20.766 1.00 83.94 442 LEU A N 1
ATOM 3185 C CA . LEU A 1 442 ? 7.791 -3.289 19.964 1.00 83.94 442 LEU A CA 1
ATOM 3186 C C . LEU A 1 442 ? 9.061 -3.377 20.819 1.00 83.94 442 LEU A C 1
ATOM 3188 O O . LEU A 1 442 ? 9.120 -2.965 21.981 1.00 83.94 442 LEU A O 1
ATOM 3192 N N . ASP A 1 443 ? 10.132 -3.868 20.201 1.00 85.19 443 ASP A N 1
ATOM 3193 C CA . ASP A 1 443 ? 11.464 -3.834 20.797 1.00 85.19 443 ASP A CA 1
ATOM 3194 C C . ASP A 1 443 ? 12.024 -2.409 20.891 1.00 85.19 443 ASP A C 1
ATOM 3196 O O . ASP A 1 443 ? 11.700 -1.511 20.109 1.00 85.19 443 ASP A O 1
ATOM 3200 N N . ALA A 1 444 ? 13.003 -2.233 21.780 1.00 87.31 444 ALA A N 1
ATOM 3201 C CA . ALA A 1 444 ? 13.782 -1.006 21.835 1.00 87.31 444 ALA A CA 1
ATOM 3202 C C . ALA A 1 444 ? 14.403 -0.659 20.466 1.00 87.31 444 ALA A C 1
ATOM 3204 O O . ALA A 1 444 ? 15.083 -1.479 19.845 1.00 87.31 444 ALA A O 1
ATOM 3205 N N . ALA A 1 445 ? 14.230 0.601 20.060 1.00 86.62 445 ALA A N 1
ATOM 3206 C CA . ALA A 1 445 ? 14.676 1.157 18.787 1.00 86.62 445 ALA A CA 1
ATOM 3207 C C . ALA A 1 445 ? 14.115 0.422 17.554 1.00 86.62 445 ALA A C 1
ATOM 3209 O O . ALA A 1 445 ? 14.829 0.248 16.568 1.00 86.62 445 ALA A O 1
ATOM 3210 N N . ALA A 1 446 ? 12.853 -0.009 17.613 1.00 91.12 446 ALA A N 1
ATOM 3211 C CA . ALA A 1 446 ? 12.168 -0.625 16.481 1.00 91.12 446 ALA A CA 1
ATOM 3212 C C . ALA A 1 446 ? 12.131 0.281 15.239 1.00 91.12 446 ALA A C 1
ATOM 3214 O O . ALA A 1 446 ? 12.361 -0.205 14.138 1.00 91.12 446 ALA A O 1
ATOM 3215 N N . ILE A 1 447 ? 11.896 1.587 15.399 1.00 94.38 447 ILE A N 1
ATOM 3216 C CA . ILE A 1 447 ? 11.820 2.541 14.282 1.00 94.38 447 ILE A CA 1
ATOM 3217 C C . ILE A 1 447 ? 12.876 3.629 14.480 1.00 94.38 447 ILE A C 1
ATOM 3219 O O . ILE A 1 447 ? 12.860 4.346 15.487 1.00 94.38 447 ILE A O 1
ATOM 3223 N N . GLN A 1 448 ? 13.806 3.746 13.531 1.00 95.75 448 GLN A N 1
ATOM 3224 C CA . GLN A 1 448 ? 14.955 4.645 13.618 1.00 95.75 448 GLN A CA 1
ATOM 3225 C C . GLN A 1 448 ? 15.110 5.497 12.356 1.00 95.75 448 GLN A C 1
ATOM 3227 O O . GLN A 1 448 ? 15.310 4.976 11.263 1.00 95.75 448 GLN A O 1
ATOM 3232 N N . ALA A 1 449 ? 15.072 6.815 12.529 1.00 97.06 449 ALA A N 1
ATOM 3233 C CA . ALA A 1 449 ? 15.257 7.791 11.464 1.00 97.06 449 ALA A CA 1
ATOM 3234 C C . ALA A 1 449 ? 16.491 8.669 11.726 1.00 97.06 449 ALA A C 1
ATOM 3236 O O . ALA A 1 449 ? 16.657 9.200 12.830 1.00 97.06 449 ALA A O 1
ATOM 3237 N N . ASP A 1 450 ? 17.325 8.883 10.706 1.00 94.81 450 ASP A N 1
ATOM 3238 C CA . ASP A 1 450 ? 18.393 9.896 10.749 1.00 94.81 450 ASP A CA 1
ATOM 3239 C C . ASP A 1 450 ? 17.800 11.319 10.844 1.00 94.81 450 ASP A C 1
ATOM 3241 O O . ASP A 1 450 ? 18.370 12.211 11.481 1.00 94.81 450 ASP A O 1
ATOM 3245 N N . GLY A 1 451 ? 16.642 11.520 10.211 1.00 96.38 451 GLY A N 1
ATOM 3246 C CA . GLY A 1 451 ? 15.848 12.741 10.160 1.00 96.38 451 GLY A CA 1
ATOM 3247 C C . GLY A 1 451 ? 14.583 12.647 11.012 1.00 96.38 451 GLY A C 1
ATOM 3248 O O . GLY A 1 451 ? 14.651 12.322 12.201 1.00 96.38 451 GLY A O 1
ATOM 3249 N N . ASP A 1 452 ? 13.441 12.997 10.428 1.00 97.62 452 ASP A N 1
ATOM 3250 C CA . ASP A 1 452 ? 12.147 13.053 11.109 1.00 97.62 452 ASP A CA 1
ATOM 3251 C C . ASP A 1 452 ? 11.403 11.704 11.050 1.00 97.62 452 ASP A C 1
ATOM 3253 O O . ASP A 1 452 ? 11.484 10.967 10.067 1.00 97.62 452 ASP A O 1
ATOM 3257 N N . ILE A 1 453 ? 10.605 11.415 12.082 1.00 98.38 453 ILE A N 1
ATOM 3258 C CA . ILE A 1 453 ? 9.544 10.397 12.021 1.00 98.38 453 ILE A CA 1
ATOM 3259 C C . ILE A 1 453 ? 8.199 11.121 12.030 1.00 98.38 453 ILE A C 1
ATOM 3261 O O . ILE A 1 453 ? 7.929 11.926 12.923 1.00 98.38 453 ILE A O 1
ATOM 3265 N N . THR A 1 454 ? 7.343 10.828 11.059 1.00 97.19 454 THR A N 1
ATOM 3266 C CA . THR A 1 454 ? 5.972 11.340 10.990 1.00 97.19 454 THR A CA 1
ATOM 3267 C C . THR A 1 454 ? 4.995 10.175 11.013 1.00 97.19 454 THR A C 1
ATOM 3269 O O . THR A 1 454 ? 5.028 9.321 10.132 1.00 97.19 454 THR A O 1
ATOM 3272 N N . LEU A 1 455 ? 4.130 10.156 12.023 1.00 95.38 455 LEU A N 1
ATOM 3273 C CA . LEU A 1 455 ? 3.019 9.224 12.161 1.00 95.38 455 LEU A CA 1
ATOM 3274 C C . LEU A 1 455 ? 1.725 10.024 11.999 1.00 95.38 455 LEU A C 1
ATOM 3276 O O . LEU A 1 455 ? 1.497 10.953 12.779 1.00 95.38 455 LEU A O 1
ATOM 3280 N N . ALA A 1 456 ? 0.925 9.727 10.977 1.00 93.25 456 ALA A N 1
ATOM 3281 C CA . ALA A 1 456 ? -0.248 10.536 10.645 1.00 93.25 456 ALA A CA 1
ATOM 3282 C C . ALA A 1 456 ? -1.451 9.694 10.228 1.00 93.25 456 ALA A C 1
ATOM 3284 O O . ALA A 1 456 ? -1.351 8.862 9.339 1.00 93.25 456 ALA A O 1
ATOM 3285 N N . VAL A 1 457 ? -2.592 9.932 10.856 1.00 88.06 457 VAL A N 1
ATOM 3286 C CA . VAL A 1 457 ? -3.836 9.200 10.599 1.00 88.06 457 VAL A CA 1
ATOM 3287 C C . VAL A 1 457 ? -4.956 10.203 10.337 1.00 88.06 457 VAL A C 1
ATOM 3289 O O . VAL A 1 457 ? -4.853 11.357 10.765 1.00 88.06 457 VAL A O 1
ATOM 3292 N N . GLY A 1 458 ? -5.997 9.790 9.618 1.00 82.00 458 GLY A N 1
ATOM 3293 C CA . GLY A 1 458 ? -7.185 10.598 9.348 1.00 82.00 458 GLY A CA 1
ATOM 3294 C C . GLY A 1 458 ? -8.143 10.687 10.538 1.00 82.00 458 GLY A C 1
ATOM 3295 O O . GLY A 1 458 ? -7.811 10.333 11.674 1.00 82.00 458 GLY A O 1
ATOM 3296 N N . LYS A 1 459 ? -9.348 11.191 10.280 1.00 79.88 459 LYS A N 1
ATOM 3297 C CA . LYS A 1 459 ? -10.407 11.378 11.278 1.00 79.88 459 LYS A CA 1
ATOM 3298 C C . LYS A 1 459 ? -10.738 10.060 11.980 1.00 79.88 459 LYS A C 1
ATOM 3300 O O . LYS A 1 459 ? -10.755 9.019 11.346 1.00 79.88 459 LYS A O 1
ATOM 3305 N N . ASN A 1 460 ? -11.028 10.113 13.276 1.00 70.75 460 ASN A N 1
ATOM 3306 C CA . ASN A 1 460 ? -11.215 8.979 14.187 1.00 70.75 460 ASN A CA 1
ATOM 3307 C C . ASN A 1 460 ? -9.995 8.047 14.291 1.00 70.75 460 ASN A C 1
ATOM 3309 O O . ASN A 1 460 ? -10.100 6.957 14.853 1.00 70.75 460 ASN A O 1
ATOM 3313 N N . GLY A 1 461 ? -8.844 8.448 13.748 1.00 69.62 461 GLY A N 1
ATOM 3314 C CA . GLY A 1 461 ? -7.667 7.604 13.721 1.00 69.62 461 GLY A CA 1
ATOM 3315 C C . GLY A 1 461 ? -6.934 7.560 15.063 1.00 69.62 461 GLY A C 1
ATOM 3316 O O . GLY A 1 461 ? -6.837 8.555 15.794 1.00 69.62 461 GLY A O 1
ATOM 3317 N N . ILE A 1 462 ? -6.363 6.395 15.357 1.00 77.62 462 ILE A N 1
ATOM 3318 C CA . ILE A 1 462 ? -5.712 6.056 16.622 1.00 77.62 462 ILE A CA 1
ATOM 3319 C C . ILE A 1 462 ? -4.251 5.691 16.362 1.00 77.62 462 ILE A C 1
ATOM 3321 O O . ILE A 1 462 ? -3.942 4.935 15.443 1.00 77.62 462 ILE A O 1
ATOM 3325 N N . ILE A 1 463 ? -3.350 6.172 17.218 1.00 85.06 463 ILE A N 1
ATOM 3326 C CA . ILE A 1 463 ? -1.973 5.674 17.304 1.00 85.06 463 ILE A CA 1
ATOM 3327 C C . ILE A 1 463 ? -1.815 4.896 18.608 1.00 85.06 463 ILE A C 1
ATOM 3329 O O . ILE A 1 463 ? -1.875 5.483 19.688 1.00 85.06 463 ILE A O 1
ATOM 3333 N N . ASP A 1 464 ? -1.598 3.585 18.527 1.00 80.56 464 ASP A N 1
ATOM 3334 C CA . ASP A 1 464 ? -1.444 2.724 19.700 1.00 80.56 464 ASP A CA 1
ATOM 3335 C C . ASP A 1 464 ? 0.032 2.475 20.034 1.00 80.56 464 ASP A C 1
ATOM 3337 O O . ASP A 1 464 ? 0.762 1.843 19.275 1.00 80.56 464 ASP A O 1
ATOM 3341 N N . LEU A 1 465 ? 0.478 2.978 21.187 1.00 85.31 465 LEU A N 1
ATOM 3342 C CA . LEU A 1 465 ? 1.835 2.820 21.719 1.00 85.31 465 LEU A CA 1
ATOM 3343 C C . LEU A 1 465 ? 1.856 1.989 23.015 1.00 85.31 465 LEU A C 1
ATOM 3345 O O . LEU A 1 465 ? 2.866 2.000 23.730 1.00 85.31 465 LEU A O 1
ATOM 3349 N N . ARG A 1 466 ? 0.769 1.290 23.358 1.00 79.38 466 ARG A N 1
ATOM 3350 C CA . ARG A 1 466 ? 0.663 0.470 24.577 1.00 79.38 466 ARG A CA 1
ATOM 3351 C C . ARG A 1 466 ? 1.609 -0.733 24.556 1.00 79.38 466 ARG A C 1
ATOM 3353 O O . ARG A 1 466 ? 2.129 -1.135 23.520 1.00 79.38 466 ARG A O 1
ATOM 3360 N N . GLY A 1 467 ? 1.892 -1.299 25.726 1.00 77.50 467 GLY A N 1
ATOM 3361 C CA . GLY A 1 467 ? 2.775 -2.462 25.853 1.00 77.50 467 GLY A CA 1
ATOM 3362 C C . GLY A 1 467 ? 4.264 -2.178 25.616 1.00 77.50 467 GLY A C 1
ATOM 3363 O O . GLY A 1 467 ? 5.068 -3.111 25.621 1.00 77.50 467 GLY A O 1
ATOM 3364 N N . ASN A 1 468 ? 4.654 -0.911 25.438 1.00 84.06 468 ASN A N 1
ATOM 3365 C CA . ASN A 1 468 ? 6.037 -0.496 25.215 1.00 84.06 468 ASN A CA 1
ATOM 3366 C C . ASN A 1 468 ? 6.659 0.069 26.498 1.00 84.06 468 ASN A C 1
ATOM 3368 O O . ASN A 1 468 ? 6.281 1.135 26.983 1.00 84.06 468 ASN A O 1
ATOM 3372 N N . SER A 1 469 ? 7.678 -0.612 27.028 1.00 78.25 469 SER A N 1
ATOM 3373 C CA . SER A 1 469 ? 8.399 -0.181 28.239 1.00 78.25 469 SER A CA 1
ATOM 3374 C C . SER A 1 469 ? 9.765 0.462 27.965 1.00 78.25 469 SER A C 1
ATOM 3376 O O . SER A 1 469 ? 10.501 0.771 28.903 1.00 78.25 469 SER A O 1
ATOM 3378 N N . ALA A 1 470 ? 10.142 0.620 26.695 1.00 88.00 470 ALA A N 1
ATOM 3379 C CA . ALA A 1 470 ? 11.422 1.172 26.256 1.00 88.00 470 ALA A CA 1
ATOM 3380 C C . ALA A 1 470 ? 11.224 2.187 25.123 1.00 88.00 470 ALA A C 1
ATOM 3382 O O . ALA A 1 470 ? 10.143 2.304 24.555 1.00 88.00 470 ALA A O 1
ATOM 3383 N N . THR A 1 471 ? 12.287 2.913 24.775 1.00 93.88 471 THR A N 1
ATOM 3384 C CA . THR A 1 471 ? 12.285 3.802 23.610 1.00 93.88 471 THR A CA 1
ATOM 3385 C C . THR A 1 471 ? 12.185 2.985 22.328 1.00 93.88 471 THR A C 1
ATOM 3387 O O . THR A 1 471 ? 13.143 2.292 21.981 1.00 93.88 471 THR A O 1
ATOM 3390 N N . ILE A 1 472 ? 11.064 3.099 21.621 1.00 93.75 472 ILE A N 1
ATOM 3391 C CA . ILE A 1 472 ? 10.773 2.378 20.374 1.00 93.75 472 ILE A CA 1
ATOM 3392 C C . ILE A 1 472 ? 10.959 3.258 19.133 1.00 93.75 472 ILE A C 1
ATOM 3394 O O . ILE A 1 472 ? 11.399 2.754 18.103 1.00 93.75 472 ILE A O 1
ATOM 3398 N N . LEU A 1 473 ? 10.721 4.571 19.250 1.00 96.44 473 LEU A N 1
ATOM 3399 C CA . LEU A 1 473 ? 10.942 5.549 18.182 1.00 96.44 473 LEU A CA 1
ATOM 3400 C C . LEU A 1 473 ? 12.215 6.350 18.469 1.00 96.44 473 LEU A C 1
ATOM 3402 O O . LEU A 1 473 ? 12.324 6.984 19.524 1.00 96.44 473 LEU A O 1
ATOM 3406 N N . LYS A 1 474 ? 13.169 6.356 17.535 1.00 97.44 474 LYS A N 1
ATOM 3407 C CA . LYS A 1 474 ? 14.377 7.191 17.608 1.00 97.44 474 LYS A CA 1
ATOM 3408 C C . LYS A 1 474 ? 14.523 8.040 16.354 1.00 97.44 474 LYS A C 1
ATOM 3410 O O . LYS A 1 474 ? 14.690 7.501 15.270 1.00 97.44 474 LYS A O 1
ATOM 3415 N N . ALA A 1 475 ? 14.524 9.356 16.517 1.00 97.56 475 ALA A N 1
ATOM 3416 C CA . ALA A 1 475 ? 14.708 10.305 15.426 1.00 97.56 475 ALA A CA 1
ATOM 3417 C C . ALA A 1 475 ? 15.910 11.217 15.701 1.00 97.56 475 ALA A C 1
ATOM 3419 O O . ALA A 1 475 ? 16.031 11.793 16.789 1.00 97.56 475 ALA A O 1
ATOM 3420 N N . GLY A 1 476 ? 16.784 11.399 14.710 1.00 96.00 476 GLY A N 1
ATOM 3421 C CA . GLY A 1 476 ? 17.803 12.452 14.739 1.00 96.00 476 GLY A CA 1
ATOM 3422 C C . GLY A 1 476 ? 17.201 13.859 14.602 1.00 96.00 476 GLY A C 1
ATOM 3423 O O . GLY A 1 476 ? 17.814 14.849 15.026 1.00 96.00 476 GLY A O 1
ATOM 3424 N N . GLY A 1 477 ? 15.994 13.952 14.043 1.00 96.06 477 GLY A N 1
ATOM 3425 C CA . GLY A 1 477 ? 15.142 15.131 13.931 1.00 96.06 477 GLY A CA 1
ATOM 3426 C C . GLY A 1 477 ? 14.011 15.141 14.962 1.00 96.06 477 GLY A C 1
ATOM 3427 O O . GLY A 1 477 ? 14.243 15.016 16.169 1.00 96.06 477 GLY A O 1
ATOM 3428 N N . GLN A 1 478 ? 12.790 15.370 14.494 1.00 96.56 478 GLN A N 1
ATOM 3429 C CA . GLN A 1 478 ? 11.573 15.432 15.300 1.00 96.56 478 GLN A CA 1
ATOM 3430 C C . GLN A 1 478 ? 10.723 14.176 15.120 1.00 96.56 478 GLN A C 1
ATOM 3432 O O . GLN A 1 478 ? 10.801 13.499 14.099 1.00 96.56 478 GLN A O 1
ATOM 3437 N N . VAL A 1 479 ? 9.863 13.904 16.098 1.00 97.62 479 VAL A N 1
ATOM 3438 C CA . VAL A 1 479 ? 8.785 12.920 15.960 1.00 97.62 479 VAL A CA 1
ATOM 3439 C C . VAL A 1 479 ? 7.456 13.660 15.983 1.00 97.62 479 VAL A C 1
ATOM 3441 O O . VAL A 1 479 ? 7.184 14.390 16.936 1.00 97.62 479 VAL A O 1
ATOM 3444 N N . LYS A 1 480 ? 6.658 13.499 14.927 1.00 96.12 480 LYS A N 1
ATOM 3445 C CA . LYS A 1 480 ? 5.346 14.130 14.750 1.00 96.12 480 LYS A CA 1
ATOM 3446 C C . LYS A 1 480 ? 4.263 13.060 14.834 1.00 96.12 480 LYS A C 1
ATOM 3448 O O . LYS A 1 480 ? 4.338 12.079 14.101 1.00 96.12 480 LYS A O 1
ATOM 3453 N N . LEU A 1 481 ? 3.291 13.258 15.717 1.00 94.44 481 LEU A N 1
ATOM 3454 C CA . LEU A 1 481 ? 2.124 12.400 15.902 1.00 94.44 481 LEU A CA 1
ATOM 3455 C C . LEU A 1 481 ? 0.877 13.212 15.538 1.00 94.44 481 LEU A C 1
ATOM 3457 O O . LEU A 1 481 ? 0.595 14.215 16.194 1.00 94.44 481 LEU A O 1
ATOM 3461 N N . PHE A 1 482 ? 0.166 12.803 14.492 1.00 92.62 482 PHE A N 1
ATOM 3462 C CA . PHE A 1 482 ? -1.078 13.425 14.041 1.00 92.62 482 PHE A CA 1
ATOM 3463 C C . PHE A 1 482 ? -2.198 12.396 14.115 1.00 92.62 482 PHE A C 1
ATOM 3465 O O . PHE A 1 482 ? -2.277 11.526 13.252 1.00 92.62 482 PHE A O 1
ATOM 3472 N N . SER A 1 483 ? -3.025 12.470 15.153 1.00 85.19 483 SER A N 1
ATOM 3473 C CA . SER A 1 483 ? -4.151 11.559 15.373 1.00 85.19 483 SER A CA 1
ATOM 3474 C C . SER A 1 483 ? -5.210 12.197 16.261 1.00 85.19 483 SER A C 1
ATOM 3476 O O . SER A 1 483 ? -4.951 13.213 16.909 1.00 85.19 483 SER A O 1
ATOM 3478 N N . ASP A 1 484 ? -6.403 11.602 16.292 1.00 75.12 484 ASP A N 1
ATOM 3479 C CA . ASP A 1 484 ? -7.433 11.993 17.258 1.00 75.12 484 ASP A CA 1
ATOM 3480 C C . ASP A 1 484 ? -7.162 11.391 18.636 1.00 75.12 484 ASP A C 1
ATOM 3482 O O . ASP A 1 484 ? -7.431 12.026 19.657 1.00 75.12 484 ASP A O 1
ATOM 3486 N N . GLU A 1 485 ? -6.558 10.202 18.671 1.00 79.94 485 GLU A N 1
ATOM 3487 C CA . GLU A 1 485 ? -6.183 9.531 19.910 1.00 79.94 485 GLU A CA 1
ATOM 3488 C C . GLU A 1 485 ? -4.772 8.929 19.832 1.00 79.94 485 GLU A C 1
ATOM 3490 O O . GLU A 1 485 ? -4.341 8.410 18.798 1.00 79.94 485 GLU A O 1
ATOM 3495 N N . VAL A 1 486 ? -4.032 9.004 20.943 1.00 82.81 486 VAL A N 1
ATOM 3496 C CA . VAL A 1 486 ? -2.753 8.306 21.136 1.00 82.81 486 VAL A CA 1
ATOM 3497 C C . VAL A 1 486 ? -2.857 7.467 22.406 1.00 82.81 486 VAL A C 1
ATOM 3499 O O . VAL A 1 486 ? -2.954 8.014 23.506 1.00 82.81 486 VAL A O 1
ATOM 3502 N N . LEU A 1 487 ? -2.820 6.143 22.267 1.00 79.00 487 LEU A N 1
ATOM 3503 C CA . LEU A 1 487 ? -2.954 5.210 23.382 1.00 79.00 487 LEU A CA 1
ATOM 3504 C C . LEU A 1 487 ? -1.590 4.896 24.000 1.00 79.00 487 LEU A C 1
ATOM 3506 O O . LEU A 1 487 ? -0.630 4.568 23.307 1.00 79.00 487 LEU A O 1
ATOM 3510 N N . LEU A 1 488 ? -1.513 4.964 25.328 1.00 82.44 488 LEU A N 1
ATOM 3511 C CA . LEU A 1 488 ? -0.331 4.645 26.131 1.00 82.44 488 LEU A CA 1
ATOM 3512 C C . LEU A 1 488 ? -0.752 3.859 27.374 1.00 82.44 488 LEU A C 1
ATOM 3514 O O . LEU A 1 488 ? -1.876 3.995 27.863 1.00 82.44 488 LEU A O 1
ATOM 3518 N N . ASP A 1 489 ? 0.163 3.062 27.923 1.00 78.69 489 ASP A N 1
ATOM 3519 C CA . ASP A 1 489 ? -0.066 2.429 29.222 1.00 78.69 489 ASP A CA 1
ATOM 3520 C C . ASP A 1 489 ? -0.169 3.505 30.313 1.00 78.69 489 ASP A C 1
ATOM 3522 O O . ASP A 1 489 ? 0.564 4.491 30.292 1.00 78.69 489 ASP A O 1
ATOM 3526 N N . GLY A 1 490 ? -1.024 3.304 31.322 1.00 68.06 490 GLY A N 1
ATOM 3527 C CA . GLY A 1 490 ? -1.370 4.353 32.299 1.00 68.06 490 GLY A CA 1
ATOM 3528 C C . GLY A 1 490 ? -0.208 4.954 33.114 1.00 68.06 490 GLY A C 1
ATOM 3529 O O . GLY A 1 490 ? -0.392 5.986 33.752 1.00 68.06 490 GLY A O 1
ATOM 3530 N N . ASN A 1 491 ? 0.982 4.340 33.095 1.00 78.12 491 ASN A N 1
ATOM 3531 C CA . ASN A 1 491 ? 2.198 4.842 33.754 1.00 78.12 491 ASN A CA 1
ATOM 3532 C C . ASN A 1 491 ? 3.317 5.238 32.768 1.00 78.12 491 ASN A C 1
ATOM 3534 O O . ASN A 1 491 ? 4.436 5.523 33.203 1.00 78.12 491 ASN A O 1
ATOM 3538 N N . VAL A 1 492 ? 3.048 5.219 31.462 1.00 81.62 492 VAL A N 1
ATOM 3539 C CA . VAL A 1 492 ? 4.014 5.502 30.398 1.00 81.62 492 VAL A CA 1
ATOM 3540 C C . VAL A 1 492 ? 3.676 6.842 29.747 1.00 81.62 492 VAL A C 1
ATOM 3542 O O . VAL A 1 492 ? 2.522 7.142 29.465 1.00 81.62 492 VAL A O 1
ATOM 3545 N N . ASN A 1 493 ? 4.691 7.669 29.502 1.00 85.50 493 ASN A N 1
ATOM 3546 C CA . ASN A 1 493 ? 4.560 8.912 28.742 1.00 85.50 493 ASN A CA 1
ATOM 3547 C C . ASN A 1 493 ? 5.398 8.879 27.456 1.00 85.50 493 ASN A C 1
ATOM 3549 O O . ASN A 1 493 ? 6.354 8.111 27.337 1.00 85.50 493 ASN A O 1
ATOM 3553 N N . LEU A 1 494 ? 5.089 9.779 26.516 1.00 90.81 494 LEU A N 1
ATOM 3554 C CA . LEU A 1 494 ? 5.746 9.841 25.205 1.00 90.81 494 LEU A CA 1
ATOM 3555 C C . LEU A 1 494 ? 7.278 9.938 25.279 1.00 90.81 494 LEU A C 1
ATOM 3557 O O . LEU A 1 494 ? 7.957 9.336 24.459 1.00 90.81 494 LEU A O 1
ATOM 3561 N N . LYS A 1 495 ? 7.855 10.623 26.276 1.00 90.56 495 LYS A N 1
ATOM 3562 C CA . LYS A 1 495 ? 9.323 10.756 26.402 1.00 90.56 495 LYS A CA 1
ATOM 3563 C C . LYS A 1 495 ? 10.025 9.457 26.805 1.00 90.56 495 LYS A C 1
ATOM 3565 O O . LYS A 1 495 ? 11.246 9.382 26.716 1.00 90.56 495 LYS A O 1
ATOM 3570 N N . GLN A 1 496 ? 9.289 8.460 27.295 1.00 90.69 496 GLN A N 1
ATOM 3571 C CA . GLN A 1 496 ? 9.846 7.142 27.611 1.00 90.69 496 GLN A CA 1
ATOM 3572 C C . GLN A 1 496 ? 9.907 6.253 26.365 1.00 90.69 496 GLN A C 1
ATOM 3574 O O . GLN A 1 496 ? 10.876 5.512 26.190 1.00 90.69 496 GLN A O 1
ATOM 3579 N N . VAL A 1 497 ? 8.912 6.371 25.482 1.00 94.00 497 VAL A N 1
ATOM 3580 C CA . VAL A 1 497 ? 8.794 5.568 24.255 1.00 94.00 497 VAL A CA 1
ATOM 3581 C C . VAL A 1 497 ? 9.399 6.249 23.019 1.00 94.00 497 VAL A C 1
ATOM 3583 O O . VAL A 1 497 ? 9.693 5.571 22.036 1.00 94.00 497 VAL A O 1
ATOM 3586 N N . ILE A 1 498 ? 9.687 7.554 23.087 1.00 96.12 498 ILE A N 1
ATOM 3587 C CA . ILE A 1 498 ? 10.231 8.364 21.987 1.00 96.12 498 ILE A CA 1
ATOM 3588 C C . ILE A 1 498 ? 11.518 9.087 22.399 1.00 96.12 498 ILE A C 1
ATOM 3590 O O . ILE A 1 498 ? 11.553 9.816 23.390 1.00 96.12 498 ILE A O 1
ATOM 3594 N N . GLN A 1 499 ? 12.554 8.966 21.567 1.00 97.25 499 GLN A N 1
ATOM 3595 C CA . GLN A 1 499 ? 13.775 9.767 21.619 1.00 97.25 499 GLN A CA 1
ATOM 3596 C C . GLN A 1 499 ? 13.881 10.621 20.352 1.00 97.25 499 GLN A C 1
ATOM 3598 O O . GLN A 1 499 ? 14.061 10.097 19.257 1.00 97.25 499 GLN A O 1
ATOM 3603 N N . ALA A 1 500 ? 13.808 11.941 20.506 1.00 96.75 500 ALA A N 1
ATOM 3604 C CA . ALA A 1 500 ? 13.877 12.898 19.404 1.00 96.75 500 ALA A CA 1
ATOM 3605 C C . ALA A 1 500 ? 14.362 14.264 19.899 1.00 96.75 500 ALA A C 1
ATOM 3607 O O . ALA A 1 500 ? 14.364 14.519 21.107 1.00 96.75 500 ALA A O 1
ATOM 3608 N N . LYS A 1 501 ? 14.721 15.173 18.982 1.00 93.69 501 LYS A N 1
ATOM 3609 C CA . LYS A 1 501 ? 14.984 16.580 19.338 1.00 93.69 501 LYS A CA 1
ATOM 3610 C C . LYS A 1 501 ? 13.721 17.261 19.857 1.00 93.69 501 LYS A C 1
ATOM 3612 O O . LYS A 1 501 ? 13.784 17.937 20.875 1.00 93.69 501 LYS A O 1
ATOM 3617 N N . ASN A 1 502 ? 12.599 17.047 19.169 1.00 90.94 502 ASN A N 1
ATOM 3618 C CA . ASN A 1 502 ? 11.271 17.522 19.552 1.00 90.94 502 ASN A CA 1
ATOM 3619 C C . ASN A 1 502 ? 10.240 16.411 19.344 1.00 90.94 502 ASN A C 1
ATOM 3621 O O . ASN A 1 502 ? 10.368 15.613 18.416 1.00 90.94 502 ASN A O 1
ATOM 3625 N N . ILE A 1 503 ? 9.207 16.410 20.183 1.00 92.44 503 ILE A N 1
ATOM 3626 C CA . ILE A 1 503 ? 8.003 15.598 20.006 1.00 92.44 503 ILE A CA 1
ATOM 3627 C C . ILE A 1 503 ? 6.865 16.582 19.749 1.00 92.44 503 ILE A C 1
ATOM 3629 O O . ILE A 1 503 ? 6.621 17.461 20.575 1.00 92.44 503 ILE A O 1
ATOM 3633 N N . VAL A 1 504 ? 6.219 16.458 18.596 1.00 89.12 504 VAL A N 1
ATOM 3634 C CA . VAL A 1 504 ? 5.101 17.296 18.163 1.00 89.12 504 VAL A CA 1
ATOM 3635 C C . VAL A 1 504 ? 3.862 16.417 18.127 1.00 89.12 504 VAL A C 1
ATOM 3637 O O . VAL A 1 504 ? 3.871 15.380 17.472 1.00 89.12 504 VAL A O 1
ATOM 3640 N N . VAL A 1 505 ? 2.812 16.827 18.829 1.00 88.00 505 VAL A N 1
ATOM 3641 C CA . VAL A 1 505 ? 1.503 16.167 18.790 1.00 88.00 505 VAL A CA 1
ATOM 3642 C C . VAL A 1 505 ? 0.512 17.178 18.236 1.00 88.00 505 VAL A C 1
ATOM 3644 O O . VAL A 1 505 ? 0.480 18.318 18.701 1.00 88.00 505 VAL A O 1
ATOM 3647 N N . GLY A 1 506 ? -0.238 16.787 17.215 1.00 76.62 506 GLY A N 1
ATOM 3648 C CA . GLY A 1 506 ? -1.246 17.616 16.567 1.00 76.62 506 GLY A CA 1
ATOM 3649 C C . GLY A 1 506 ? -2.503 16.811 16.239 1.00 76.62 506 GLY A C 1
ATOM 3650 O O . GLY A 1 506 ? -2.504 15.595 16.431 1.00 76.62 506 GLY A O 1
ATOM 3651 N N . PRO A 1 507 ? -3.562 17.480 15.750 1.00 78.12 507 PRO A N 1
ATOM 3652 C CA . PRO A 1 507 ? -4.781 16.798 15.323 1.00 78.12 507 PRO A CA 1
ATOM 3653 C C . PRO A 1 507 ? -4.495 15.814 14.184 1.00 78.12 507 PRO A C 1
ATOM 3655 O O . PRO A 1 507 ? -3.439 15.893 13.545 1.00 78.12 507 PRO A O 1
ATOM 3658 N N . ASN A 1 508 ? -5.456 14.925 13.916 1.00 85.31 508 ASN A N 1
ATOM 3659 C CA . ASN A 1 508 ? -5.439 14.048 12.749 1.00 85.31 508 ASN A CA 1
ATOM 3660 C C . ASN A 1 508 ? -5.116 14.818 11.451 1.00 85.31 508 ASN A C 1
ATOM 3662 O O . ASN A 1 508 ? -5.416 16.011 11.312 1.00 85.31 508 ASN A O 1
ATOM 3666 N N . LYS A 1 509 ? -4.439 14.150 10.515 1.00 89.06 509 LYS A N 1
ATOM 3667 C CA . LYS A 1 509 ? -3.968 14.756 9.271 1.00 89.06 509 LYS A CA 1
ATOM 3668 C C . LYS A 1 509 ? -3.825 13.715 8.166 1.00 89.06 509 LYS A C 1
ATOM 3670 O O . LYS A 1 509 ? -3.000 12.813 8.269 1.00 89.06 509 LYS A O 1
ATOM 3675 N N . ILE A 1 510 ? -4.516 13.947 7.052 1.00 89.44 510 ILE A N 1
ATOM 3676 C CA . ILE A 1 510 ? -4.270 13.241 5.792 1.00 89.44 510 ILE A CA 1
ATOM 3677 C C . ILE A 1 510 ? -2.973 13.752 5.151 1.00 89.44 510 ILE A C 1
ATOM 3679 O O . ILE A 1 510 ? -2.764 14.964 5.020 1.00 89.44 510 ILE A O 1
ATOM 3683 N N . LEU A 1 511 ? -2.096 12.825 4.762 1.00 92.44 511 LEU A N 1
ATOM 3684 C CA . LEU A 1 511 ? -0.878 13.107 4.004 1.00 92.44 511 LEU A CA 1
ATOM 3685 C C . LEU A 1 511 ? -1.027 12.625 2.560 1.00 92.44 511 LEU A C 1
ATOM 3687 O O . LEU A 1 511 ? -1.631 11.588 2.309 1.00 92.44 511 LEU A O 1
ATOM 3691 N N . TYR A 1 512 ? -0.424 13.363 1.632 1.00 93.00 512 TYR A N 1
ATOM 3692 C CA . TYR A 1 512 ? -0.342 12.993 0.222 1.00 93.00 512 TYR A CA 1
ATOM 3693 C C . TYR A 1 512 ? 1.059 12.455 -0.078 1.00 93.00 512 TYR A C 1
ATOM 3695 O O . TYR A 1 512 ? 2.056 12.992 0.410 1.00 93.00 512 TYR A O 1
ATOM 3703 N N . ASP A 1 513 ? 1.152 11.412 -0.898 1.00 93.56 513 ASP A N 1
ATOM 3704 C CA . ASP A 1 513 ? 2.421 10.916 -1.427 1.00 93.56 513 ASP A CA 1
ATOM 3705 C C . ASP A 1 513 ? 2.217 10.373 -2.843 1.00 93.56 513 ASP A C 1
ATOM 3707 O O . ASP A 1 513 ? 1.170 9.826 -3.187 1.00 93.56 513 ASP A O 1
ATOM 3711 N N . VAL A 1 514 ? 3.238 10.535 -3.679 1.00 94.06 514 VAL A N 1
ATOM 3712 C CA . VAL A 1 514 ? 3.220 10.070 -5.065 1.00 94.06 514 VAL A CA 1
ATOM 3713 C C . VAL A 1 514 ? 4.546 9.422 -5.423 1.00 94.06 514 VAL A C 1
ATOM 3715 O O . VAL A 1 514 ? 5.626 9.790 -4.941 1.00 94.06 514 VAL A O 1
ATOM 3718 N N . SER A 1 515 ? 4.487 8.427 -6.300 1.00 92.19 515 SER A N 1
ATOM 3719 C CA . SER A 1 515 ? 5.684 7.804 -6.845 1.00 92.19 515 SER A CA 1
ATOM 3720 C C . SER A 1 515 ? 5.500 7.330 -8.275 1.00 92.19 515 SER A C 1
ATOM 3722 O O . SER A 1 515 ? 4.389 7.086 -8.731 1.00 92.19 515 SER A O 1
ATOM 3724 N N . PHE A 1 516 ? 6.618 7.205 -8.984 1.00 90.62 516 PHE A N 1
ATOM 3725 C CA . PHE A 1 516 ? 6.660 6.507 -10.258 1.00 90.62 516 PHE A CA 1
ATOM 3726 C C . PHE A 1 516 ? 7.236 5.112 -10.053 1.00 90.62 516 PHE A C 1
ATOM 3728 O O . PHE A 1 516 ? 8.273 4.958 -9.403 1.00 90.62 516 PHE A O 1
ATOM 3735 N N . LEU A 1 517 ? 6.586 4.121 -10.651 1.00 84.81 517 LEU A N 1
ATOM 3736 C CA . LEU A 1 517 ? 7.075 2.757 -10.793 1.00 84.81 517 LEU A CA 1
ATOM 3737 C C . LEU A 1 517 ? 7.447 2.558 -12.264 1.00 84.81 517 LEU A C 1
ATOM 3739 O O . LEU A 1 517 ? 6.737 3.015 -13.160 1.00 84.81 517 LEU A O 1
ATOM 3743 N N . GLY A 1 518 ? 8.586 1.928 -12.527 1.00 74.06 518 GLY A N 1
ATOM 3744 C CA . GLY A 1 518 ? 9.073 1.754 -13.891 1.00 74.06 518 GLY A CA 1
ATOM 3745 C C . GLY A 1 518 ? 10.589 1.679 -13.980 1.00 74.06 518 GLY A C 1
ATOM 3746 O O . GLY A 1 518 ? 11.319 1.967 -13.025 1.00 74.06 518 GLY A O 1
ATOM 3747 N N . ALA A 1 519 ? 11.066 1.262 -15.148 1.00 72.56 519 ALA A N 1
ATOM 3748 C CA . ALA A 1 519 ? 12.489 1.099 -15.387 1.00 72.56 519 ALA A CA 1
ATOM 3749 C C . ALA A 1 519 ? 13.154 2.451 -15.648 1.00 72.56 519 ALA A C 1
ATOM 3751 O O . ALA A 1 519 ? 12.576 3.368 -16.230 1.00 72.56 519 ALA A O 1
ATOM 3752 N N . SER A 1 520 ? 14.408 2.552 -15.228 1.00 73.81 520 SER A N 1
ATOM 3753 C CA . SER A 1 520 ? 15.226 3.755 -15.372 1.00 73.81 520 SER A CA 1
ATOM 3754 C C . SER A 1 520 ? 15.961 3.830 -16.712 1.00 73.81 520 SER A C 1
ATOM 3756 O O . SER A 1 520 ? 16.430 4.907 -17.083 1.00 73.81 520 SER A O 1
ATOM 3758 N N . LYS A 1 521 ? 16.053 2.719 -17.460 1.00 83.56 521 LYS A N 1
ATOM 3759 C CA . LYS A 1 521 ? 16.730 2.660 -18.759 1.00 83.56 521 LYS A CA 1
ATOM 3760 C C . LYS A 1 521 ? 15.999 1.765 -19.760 1.00 83.56 521 LYS A C 1
ATOM 3762 O O . LYS A 1 521 ? 15.607 0.650 -19.429 1.00 83.56 521 LYS A O 1
ATOM 3767 N N . PHE A 1 522 ? 15.903 2.237 -21.000 1.00 85.06 522 PHE A N 1
ATOM 3768 C CA . PHE A 1 522 ? 15.391 1.483 -22.144 1.00 85.06 522 PHE A CA 1
ATOM 3769 C C . PHE A 1 522 ? 16.298 1.649 -23.365 1.00 85.06 522 PHE A C 1
ATOM 3771 O O . PHE A 1 522 ? 16.936 2.688 -23.544 1.00 85.06 522 PHE A O 1
ATOM 3778 N N . ALA A 1 523 ? 16.316 0.639 -24.233 1.00 83.50 523 ALA A N 1
ATOM 3779 C CA . ALA A 1 523 ? 17.033 0.678 -25.500 1.00 83.50 523 ALA A CA 1
ATOM 3780 C C . ALA A 1 523 ? 16.185 0.078 -26.626 1.00 83.50 523 ALA A C 1
ATOM 3782 O O . ALA A 1 523 ? 15.503 -0.928 -26.426 1.00 83.50 523 ALA A O 1
ATOM 3783 N N . ALA A 1 524 ? 16.248 0.678 -27.813 1.00 85.44 524 ALA A N 1
ATOM 3784 C CA . ALA A 1 524 ? 15.586 0.160 -29.009 1.00 85.44 524 ALA A CA 1
ATOM 3785 C C . ALA A 1 524 ? 16.378 0.488 -30.287 1.00 85.44 524 ALA A C 1
ATOM 3787 O O . ALA A 1 524 ? 17.414 1.161 -30.256 1.00 85.44 524 ALA A O 1
ATOM 3788 N N . GLN A 1 525 ? 15.930 -0.060 -31.418 1.00 87.19 525 GLN A N 1
ATOM 3789 C CA . GLN A 1 525 ? 16.603 0.095 -32.709 1.00 87.19 525 GLN A CA 1
ATOM 3790 C C . GLN A 1 525 ? 16.432 1.516 -33.282 1.00 87.19 525 GLN A C 1
ATOM 3792 O O . GLN A 1 525 ? 15.444 2.188 -32.966 1.00 87.19 525 GLN A O 1
ATOM 3797 N N . PRO A 1 526 ? 17.361 1.982 -34.139 1.00 89.94 526 PRO A N 1
ATOM 3798 C CA . PRO A 1 526 ? 17.229 3.274 -34.814 1.00 89.94 526 PRO A CA 1
ATOM 3799 C C . PRO A 1 526 ? 15.907 3.406 -35.574 1.00 89.94 526 PRO A C 1
ATOM 3801 O O . PRO A 1 526 ? 15.441 2.435 -36.170 1.00 89.94 526 PRO A O 1
ATOM 3804 N N . GLY A 1 527 ? 15.297 4.592 -35.516 1.00 88.38 527 GLY A N 1
ATOM 3805 C CA . GLY A 1 527 ? 14.052 4.904 -36.230 1.00 88.38 527 GLY A CA 1
ATOM 3806 C C . GLY A 1 527 ? 12.782 4.230 -35.685 1.00 88.38 527 GLY A C 1
ATOM 3807 O O . GLY A 1 527 ? 11.698 4.466 -36.214 1.00 88.38 527 GLY A O 1
ATOM 3808 N N . SER A 1 528 ? 12.882 3.393 -34.645 1.00 90.69 528 SER A N 1
ATOM 3809 C CA . SER A 1 528 ? 11.734 2.664 -34.084 1.00 90.69 528 SER A CA 1
ATOM 3810 C C . SER A 1 528 ? 10.924 3.488 -33.073 1.00 90.69 528 SER A C 1
ATOM 3812 O O . SER A 1 528 ? 11.436 4.416 -32.443 1.00 90.69 528 SER A O 1
ATOM 3814 N N . GLY A 1 529 ? 9.645 3.134 -32.908 1.00 89.38 529 GLY A N 1
ATOM 3815 C CA . GLY A 1 529 ? 8.816 3.599 -31.796 1.00 89.38 529 GLY A CA 1
ATOM 3816 C C . GLY A 1 529 ? 9.009 2.703 -30.572 1.00 89.38 529 GLY A C 1
ATOM 3817 O O . GLY A 1 529 ? 8.932 1.481 -30.683 1.00 89.38 529 GLY A O 1
ATOM 3818 N N . LEU A 1 530 ? 9.255 3.307 -29.414 1.00 88.75 530 LEU A N 1
ATOM 3819 C CA . LEU A 1 530 ? 9.436 2.635 -28.133 1.00 88.75 530 LEU A CA 1
ATOM 3820 C C . LEU A 1 530 ? 8.323 3.047 -27.168 1.00 88.75 530 LEU A C 1
ATOM 3822 O O . LEU A 1 530 ? 8.177 4.228 -26.855 1.00 88.75 530 LEU A O 1
ATOM 3826 N N . THR A 1 531 ? 7.593 2.062 -26.648 1.00 88.31 531 THR A N 1
ATOM 3827 C CA . THR A 1 531 ? 6.652 2.247 -25.540 1.00 88.31 531 THR A CA 1
ATOM 3828 C C . THR A 1 531 ? 7.369 2.031 -24.215 1.00 88.31 531 THR A C 1
ATOM 3830 O O . THR A 1 531 ? 7.829 0.927 -23.930 1.00 88.31 531 THR A O 1
ATOM 3833 N N . ILE A 1 532 ? 7.450 3.072 -23.395 1.00 86.69 532 ILE A N 1
ATOM 3834 C CA . ILE A 1 532 ? 7.998 3.001 -22.042 1.00 86.69 532 ILE A CA 1
ATOM 3835 C C . ILE A 1 532 ? 6.841 2.763 -21.060 1.00 86.69 532 ILE A C 1
ATOM 3837 O O . ILE A 1 532 ? 5.993 3.650 -20.924 1.00 86.69 532 ILE A O 1
ATOM 3841 N N . PRO A 1 533 ? 6.784 1.606 -20.373 1.00 84.38 533 PRO A N 1
ATOM 3842 C CA . PRO A 1 533 ? 5.809 1.352 -19.320 1.00 84.38 533 PRO A CA 1
ATOM 3843 C C . PRO A 1 533 ? 6.206 2.128 -18.059 1.00 84.38 533 PRO A C 1
ATOM 3845 O O . PRO A 1 533 ? 7.075 1.708 -17.292 1.00 84.38 533 PRO A O 1
ATOM 3848 N N . LEU A 1 534 ? 5.597 3.297 -17.880 1.00 87.50 534 LEU A N 1
ATOM 3849 C CA . LEU A 1 534 ? 5.694 4.099 -16.668 1.00 87.50 534 LEU A CA 1
ATOM 3850 C C . LEU A 1 534 ? 4.365 3.989 -15.924 1.00 87.50 534 LEU A C 1
ATOM 3852 O O . LEU A 1 534 ? 3.309 4.081 -16.538 1.00 87.50 534 LEU A O 1
ATOM 3856 N N . THR A 1 535 ? 4.407 3.830 -14.611 1.00 89.88 535 THR A N 1
ATOM 3857 C CA . THR A 1 535 ? 3.212 3.738 -13.772 1.00 89.88 535 THR A CA 1
ATOM 3858 C C . THR A 1 535 ? 3.269 4.842 -12.731 1.00 89.88 535 THR A C 1
ATOM 3860 O O . THR A 1 535 ? 4.268 4.978 -12.023 1.00 89.88 535 THR A O 1
ATOM 3863 N N . LEU A 1 536 ? 2.212 5.647 -12.638 1.00 93.81 536 LEU A N 1
ATOM 3864 C CA . LEU A 1 536 ? 2.047 6.628 -11.571 1.00 93.81 536 LEU A CA 1
ATOM 3865 C C . LEU A 1 536 ? 1.274 5.978 -10.426 1.00 93.81 536 LEU A C 1
ATOM 3867 O O . LEU A 1 536 ? 0.242 5.356 -10.654 1.00 93.81 536 LEU A O 1
ATOM 3871 N N . ALA A 1 537 ? 1.767 6.125 -9.207 1.00 92.06 537 ALA A N 1
ATOM 3872 C CA . ALA A 1 537 ? 1.153 5.583 -8.010 1.00 92.06 537 ALA A CA 1
ATOM 3873 C C . ALA A 1 537 ? 0.759 6.725 -7.071 1.00 92.06 537 ALA A C 1
ATOM 3875 O O . ALA A 1 537 ? 1.633 7.480 -6.630 1.00 92.06 537 ALA A O 1
ATOM 3876 N N . ASN A 1 538 ? -0.540 6.834 -6.778 1.00 93.06 538 ASN A N 1
ATOM 3877 C CA . ASN A 1 538 ? -1.031 7.634 -5.663 1.00 93.06 538 ASN A CA 1
ATOM 3878 C C . ASN A 1 538 ? -0.879 6.798 -4.396 1.00 93.06 538 ASN A C 1
ATOM 3880 O O . ASN A 1 538 ? -1.626 5.846 -4.183 1.00 93.06 538 ASN A O 1
ATOM 3884 N N . ASN A 1 539 ? 0.115 7.142 -3.584 1.00 90.69 539 ASN A N 1
ATOM 3885 C CA . ASN A 1 539 ? 0.405 6.438 -2.340 1.00 90.69 539 ASN A CA 1
ATOM 3886 C C . ASN A 1 539 ? -0.423 7.002 -1.168 1.00 90.69 539 ASN A C 1
ATOM 3888 O O . ASN A 1 539 ? -0.172 6.622 -0.035 1.00 90.69 539 ASN A O 1
ATOM 3892 N N . GLY A 1 540 ? -1.322 7.960 -1.415 1.00 90.69 540 GLY A N 1
ATOM 3893 C CA . GLY A 1 540 ? -2.163 8.601 -0.411 1.00 90.69 540 GLY A CA 1
ATOM 3894 C C . GLY A 1 540 ? -3.478 7.858 -0.138 1.00 90.69 540 GLY A C 1
ATOM 3895 O O . GLY A 1 540 ? -3.985 7.167 -1.028 1.00 90.69 540 GLY A O 1
ATOM 3896 N N . PRO A 1 541 ? -4.076 8.063 1.053 1.00 87.50 541 PRO A N 1
ATOM 3897 C CA . PRO A 1 541 ? -5.370 7.492 1.439 1.00 87.50 541 PRO A CA 1
ATOM 3898 C C . PRO A 1 541 ? -6.568 8.183 0.773 1.00 87.50 541 PRO A C 1
ATOM 3900 O O . PRO A 1 541 ? -7.710 7.777 0.974 1.00 87.50 541 PRO A O 1
ATOM 3903 N N . THR A 1 542 ? -6.338 9.251 0.009 1.00 90.50 542 THR A N 1
ATOM 3904 C CA . THR A 1 542 ? -7.380 10.004 -0.690 1.00 90.50 542 THR A CA 1
ATOM 3905 C C . THR A 1 542 ? -7.058 10.122 -2.174 1.00 90.50 542 THR A C 1
ATOM 3907 O O . THR A 1 542 ? -5.896 10.106 -2.588 1.00 90.50 542 THR A O 1
ATOM 3910 N N . VAL A 1 543 ? -8.106 10.222 -2.994 1.00 93.19 543 VAL A N 1
ATOM 3911 C CA . VAL A 1 543 ? -7.974 10.542 -4.419 1.00 93.19 543 VAL A CA 1
ATOM 3912 C C . VAL A 1 543 ? -7.211 11.856 -4.599 1.00 93.19 543 VAL A C 1
ATOM 3914 O O . VAL A 1 543 ? -7.421 12.817 -3.858 1.00 93.19 543 VAL A O 1
ATOM 3917 N N . ASP A 1 544 ? -6.335 11.901 -5.599 1.00 96.25 544 ASP A N 1
ATOM 3918 C CA . ASP A 1 544 ? -5.552 13.087 -5.928 1.00 96.25 544 ASP A CA 1
ATOM 3919 C C . ASP A 1 544 ? -5.456 13.260 -7.445 1.00 96.25 544 ASP A C 1
ATOM 3921 O O . ASP A 1 544 ? -5.526 12.304 -8.223 1.00 96.25 544 ASP A O 1
ATOM 3925 N N . THR A 1 545 ? -5.289 14.506 -7.870 1.00 97.88 545 THR A N 1
ATOM 3926 C CA . THR A 1 545 ? -5.015 14.862 -9.256 1.00 97.88 545 THR A CA 1
ATOM 3927 C C . THR A 1 545 ? -3.599 15.391 -9.363 1.00 97.88 545 THR A C 1
ATOM 3929 O O . THR A 1 545 ? -3.214 16.335 -8.681 1.00 97.88 545 THR A O 1
ATOM 3932 N N . TYR A 1 546 ? -2.820 14.825 -10.276 1.00 97.75 546 TYR A N 1
ATOM 3933 C CA . TYR A 1 546 ? -1.437 15.219 -10.490 1.00 97.75 546 TYR A CA 1
ATOM 3934 C C . TYR A 1 546 ? -1.303 16.100 -11.716 1.00 97.75 546 TYR A C 1
ATOM 3936 O O . TYR A 1 546 ? -1.751 15.741 -12.802 1.00 97.75 546 TYR A O 1
ATOM 3944 N N . THR A 1 547 ? -0.619 17.229 -11.560 1.00 98.12 547 THR A N 1
ATOM 3945 C CA . THR A 1 547 ? -0.095 18.008 -12.683 1.00 98.12 547 THR A CA 1
ATOM 3946 C C . THR A 1 547 ? 1.175 17.337 -13.185 1.00 98.12 547 THR A C 1
ATOM 3948 O O . THR A 1 547 ? 2.112 17.123 -12.414 1.00 98.12 547 THR A O 1
ATOM 3951 N N . LEU A 1 548 ? 1.211 17.004 -14.472 1.00 97.25 548 LEU A N 1
ATOM 3952 C CA . LEU A 1 548 ? 2.311 16.285 -15.096 1.00 97.25 548 LEU A CA 1
ATOM 3953 C C . LEU A 1 548 ? 3.127 17.218 -15.991 1.00 97.25 548 LEU A C 1
ATOM 3955 O O . LEU A 1 548 ? 2.593 17.939 -16.834 1.00 97.25 548 LEU A O 1
ATOM 3959 N N . THR A 1 549 ? 4.447 17.186 -15.827 1.00 95.06 549 THR A N 1
ATOM 3960 C CA . THR A 1 549 ? 5.387 17.916 -16.685 1.00 95.06 549 THR A CA 1
ATOM 3961 C C . THR A 1 549 ? 6.428 16.968 -17.258 1.00 95.06 549 THR A C 1
ATOM 3963 O O . THR A 1 549 ? 6.860 16.024 -16.596 1.00 95.06 549 THR A O 1
ATOM 3966 N N . LEU A 1 550 ? 6.828 17.218 -18.504 1.00 94.44 550 LEU A N 1
ATOM 3967 C CA . LEU A 1 550 ? 7.788 16.395 -19.229 1.00 94.44 550 LEU A CA 1
ATOM 3968 C C . LEU A 1 550 ? 8.919 17.266 -19.775 1.00 94.44 550 LEU A C 1
ATOM 3970 O O . LEU A 1 550 ? 8.680 18.263 -20.454 1.00 94.44 550 LEU A O 1
ATOM 3974 N N . THR A 1 551 ? 10.160 16.865 -19.504 1.00 92.31 551 THR A N 1
ATOM 3975 C CA . THR A 1 551 ? 11.368 17.463 -20.082 1.00 92.31 551 THR A CA 1
ATOM 3976 C C . THR A 1 551 ? 12.050 16.460 -21.005 1.00 92.31 551 THR A C 1
ATOM 3978 O O . THR A 1 551 ? 12.286 15.315 -20.630 1.00 92.31 551 THR A O 1
ATOM 3981 N N . ASN A 1 552 ? 12.385 16.910 -22.214 1.00 91.81 552 ASN A N 1
ATOM 3982 C CA . ASN A 1 552 ? 12.975 16.103 -23.280 1.00 91.81 552 ASN A CA 1
ATOM 3983 C C . ASN A 1 552 ? 14.119 16.893 -23.948 1.00 91.81 552 ASN A C 1
ATOM 3985 O O . ASN A 1 552 ? 13.888 17.586 -24.943 1.00 91.81 552 ASN A O 1
ATOM 3989 N N . PRO A 1 553 ? 15.345 16.846 -23.394 1.00 89.38 553 PRO A N 1
ATOM 3990 C CA . PRO A 1 553 ? 16.443 17.722 -23.810 1.00 89.38 553 PRO A CA 1
ATOM 3991 C C . PRO A 1 553 ? 16.885 17.543 -25.266 1.00 89.38 553 PRO A C 1
ATOM 3993 O O . PRO A 1 553 ? 17.325 18.505 -25.888 1.00 89.38 553 PRO A O 1
ATOM 3996 N N . GLN A 1 554 ? 16.772 16.329 -25.814 1.00 90.25 554 GLN A N 1
ATOM 3997 C CA . GLN A 1 554 ? 17.165 16.044 -27.200 1.00 90.25 554 GLN A CA 1
ATOM 3998 C C . GLN A 1 554 ? 16.033 16.261 -28.212 1.00 90.25 554 GLN A C 1
ATOM 4000 O O . GLN A 1 554 ? 16.238 16.056 -29.407 1.00 90.25 554 GLN A O 1
ATOM 4005 N N . GLY A 1 555 ? 14.837 16.650 -27.757 1.00 90.69 555 GLY A N 1
ATOM 4006 C CA . GLY A 1 555 ? 13.702 16.946 -28.630 1.00 90.69 555 GLY A CA 1
ATOM 4007 C C . GLY A 1 555 ? 13.228 15.757 -29.470 1.00 90.69 555 GLY A C 1
ATOM 4008 O O . GLY A 1 555 ? 12.717 15.961 -30.569 1.00 90.69 555 GLY A O 1
ATOM 4009 N N . TRP A 1 556 ? 13.417 14.518 -28.993 1.00 93.06 556 TRP A N 1
ATOM 4010 C CA . TRP A 1 556 ? 12.901 13.327 -29.682 1.00 93.06 556 TRP A CA 1
ATOM 4011 C C . TRP A 1 556 ? 11.374 13.388 -29.763 1.00 93.06 556 TRP A C 1
ATOM 4013 O O . TRP A 1 556 ? 10.734 13.960 -28.884 1.00 93.06 556 TRP A O 1
ATOM 4023 N N . MET A 1 557 ? 10.771 12.825 -30.808 1.00 92.00 557 MET A N 1
ATOM 4024 C CA . MET A 1 557 ? 9.317 12.898 -30.965 1.00 92.00 557 MET A CA 1
ATOM 4025 C C . MET A 1 557 ? 8.635 12.021 -29.909 1.00 92.00 557 MET A C 1
ATOM 4027 O O . MET A 1 557 ? 8.927 10.830 -29.808 1.00 92.00 557 MET A O 1
ATOM 4031 N N . ILE A 1 558 ? 7.737 12.622 -29.130 1.00 91.06 558 ILE A N 1
ATOM 4032 C CA . ILE A 1 558 ? 6.931 11.965 -28.096 1.00 91.06 558 ILE A CA 1
ATOM 4033 C C . ILE A 1 558 ? 5.459 12.171 -28.465 1.00 91.06 558 ILE A C 1
ATOM 4035 O O . ILE A 1 558 ? 5.101 13.248 -28.948 1.00 91.06 558 ILE A O 1
ATOM 4039 N N . SER A 1 559 ? 4.625 11.142 -28.293 1.00 86.00 559 SER A N 1
ATOM 4040 C CA . SER A 1 559 ? 3.173 11.261 -28.497 1.00 86.00 559 SER A CA 1
ATOM 4041 C C . SER A 1 559 ? 2.538 12.262 -27.525 1.00 86.00 559 SER A C 1
ATOM 4043 O O . SER A 1 559 ? 3.183 12.744 -26.597 1.00 86.00 559 SER A O 1
ATOM 4045 N N . GLU A 1 560 ? 1.251 12.559 -27.710 1.00 85.69 560 GLU A N 1
ATOM 4046 C CA . GLU A 1 560 ? 0.503 13.356 -26.735 1.00 85.69 560 GLU A CA 1
ATOM 4047 C C . GLU A 1 560 ? 0.637 12.750 -25.327 1.00 85.69 560 GLU A C 1
ATOM 4049 O O . GLU A 1 560 ? 0.547 11.532 -25.150 1.00 85.69 560 GLU A O 1
ATOM 4054 N N . PHE A 1 561 ? 0.924 13.610 -24.349 1.00 87.25 561 PHE A N 1
ATOM 4055 C CA . PHE A 1 561 ? 1.141 13.253 -22.952 1.00 87.25 561 PHE A CA 1
ATOM 4056 C C . PHE A 1 561 ? 0.212 14.118 -22.092 1.00 87.25 561 PHE A C 1
ATOM 4058 O O . PHE A 1 561 ? 0.182 15.337 -22.296 1.00 87.25 561 PHE A O 1
ATOM 4065 N N . PRO A 1 562 ? -0.573 13.529 -21.173 1.00 93.69 562 PRO A N 1
ATOM 4066 C CA . PRO A 1 562 ? -1.587 14.270 -20.433 1.00 93.69 562 PRO A CA 1
ATOM 4067 C C . PRO A 1 562 ? -0.950 15.327 -19.525 1.00 93.69 562 PRO A C 1
ATOM 4069 O O . PRO A 1 562 ? 0.059 15.071 -18.875 1.00 93.69 562 PRO A O 1
ATOM 4072 N N . ALA A 1 563 ? -1.560 16.513 -19.459 1.00 94.31 563 ALA A N 1
ATOM 4073 C CA . ALA A 1 563 ? -1.118 17.582 -18.559 1.00 94.31 563 ALA A CA 1
ATOM 4074 C C . ALA A 1 563 ? -1.560 17.348 -17.105 1.00 94.31 563 ALA A C 1
ATOM 4076 O O . ALA A 1 563 ? -0.908 17.824 -16.177 1.00 94.31 563 ALA A O 1
ATOM 4077 N N . THR A 1 564 ? -2.663 16.624 -16.903 1.00 96.69 564 THR A N 1
ATOM 4078 C CA . THR A 1 564 ? -3.193 16.262 -15.586 1.00 96.69 564 THR A CA 1
ATOM 4079 C C . THR A 1 564 ? -3.701 14.826 -15.577 1.00 96.69 564 THR A C 1
ATOM 4081 O O . THR A 1 564 ? -4.213 14.354 -16.593 1.00 96.69 564 THR A O 1
ATOM 4084 N N . LEU A 1 565 ? -3.602 14.151 -14.434 1.00 97.19 565 LEU A N 1
ATOM 4085 C CA . LEU A 1 565 ? -4.072 12.779 -14.253 1.00 97.19 565 LEU A CA 1
ATOM 4086 C C . LEU A 1 565 ? -4.647 12.600 -12.844 1.00 97.19 565 LEU A C 1
ATOM 4088 O O . LEU A 1 565 ? -3.923 12.780 -11.869 1.00 97.19 565 LEU A O 1
ATOM 4092 N N . GLU A 1 566 ? -5.927 12.243 -12.745 1.00 97.06 566 GLU A N 1
ATOM 4093 C CA . GLU A 1 566 ? -6.561 11.846 -11.483 1.00 97.06 566 GLU A CA 1
ATOM 4094 C C . GLU A 1 566 ? -6.277 10.367 -11.208 1.00 97.06 566 GLU A C 1
ATOM 4096 O O . GLU A 1 566 ? -6.447 9.517 -12.086 1.00 97.06 566 GLU A O 1
ATOM 4101 N N . VAL A 1 567 ? -5.829 10.054 -9.994 1.00 95.06 567 VAL A N 1
ATOM 4102 C CA . VAL A 1 567 ? -5.559 8.686 -9.553 1.00 95.06 567 VAL A CA 1
ATOM 4103 C C . VAL A 1 567 ? -6.221 8.479 -8.197 1.00 95.06 567 VAL A C 1
ATOM 4105 O O . VAL A 1 567 ? -5.996 9.243 -7.256 1.00 95.06 567 VAL A O 1
ATOM 4108 N N . LYS A 1 568 ? -7.040 7.427 -8.101 1.00 92.25 568 LYS A N 1
ATOM 4109 C CA . LYS A 1 568 ? -7.715 7.036 -6.856 1.00 92.25 568 LYS A CA 1
ATOM 4110 C C . LYS A 1 568 ? -6.715 6.802 -5.726 1.00 92.25 568 LYS A C 1
ATOM 4112 O O . LYS A 1 568 ? -5.550 6.497 -5.983 1.00 92.25 568 LYS A O 1
ATOM 4117 N N . GLU A 1 569 ? -7.199 6.914 -4.500 1.00 88.06 569 GLU A N 1
ATOM 4118 C CA . GLU A 1 569 ? -6.482 6.520 -3.295 1.00 88.06 569 GLU A CA 1
ATOM 4119 C C . GLU A 1 569 ? -5.884 5.123 -3.443 1.00 88.06 569 GLU A C 1
ATOM 4121 O O . GLU A 1 569 ? -6.516 4.214 -4.006 1.00 88.06 569 GLU A O 1
ATOM 4126 N N . LEU A 1 570 ? -4.645 4.971 -2.972 1.00 86.62 570 LEU A N 1
ATOM 4127 C CA . LEU A 1 570 ? -3.903 3.710 -2.991 1.00 86.62 570 LEU A CA 1
ATOM 4128 C C . LEU A 1 570 ? -4.106 2.942 -4.289 1.00 86.62 570 LEU A C 1
ATOM 4130 O O . LEU A 1 570 ? -4.457 1.759 -4.309 1.00 86.62 570 LEU A O 1
ATOM 4134 N N . SER A 1 571 ? -3.942 3.654 -5.399 1.00 88.00 571 SER A N 1
ATOM 4135 C CA . SER A 1 571 ? -4.101 3.113 -6.737 1.00 88.00 571 SER A CA 1
ATOM 4136 C C . SER A 1 571 ? -2.913 3.481 -7.598 1.00 88.00 571 SER A C 1
ATOM 4138 O O . SER A 1 571 ? -2.255 4.509 -7.424 1.00 88.00 571 SER A O 1
ATOM 4140 N N . THR A 1 572 ? -2.677 2.634 -8.587 1.00 89.19 572 THR A N 1
ATOM 4141 C CA . THR A 1 572 ? -1.763 2.934 -9.678 1.00 89.19 572 THR A CA 1
ATOM 4142 C C . THR A 1 572 ? -2.537 3.273 -10.944 1.00 89.19 572 THR A C 1
ATOM 4144 O O . THR A 1 572 ? -3.716 2.938 -11.086 1.00 89.19 572 THR A O 1
ATOM 4147 N N . TYR A 1 573 ? -1.862 3.964 -11.855 1.00 91.81 573 TYR A N 1
ATOM 4148 C CA . TYR A 1 573 ? -2.323 4.242 -13.202 1.00 91.81 573 TYR A CA 1
ATOM 4149 C C . TYR A 1 573 ? -1.173 4.005 -14.184 1.00 91.81 573 TYR A C 1
ATOM 4151 O O . TYR A 1 573 ? -0.089 4.580 -14.038 1.00 91.81 573 TYR A O 1
ATOM 4159 N N . GLU A 1 574 ? -1.398 3.160 -15.190 1.00 89.62 574 GLU A N 1
ATOM 4160 C CA . GLU A 1 574 ? -0.430 2.933 -16.263 1.00 89.62 574 GLU A CA 1
ATOM 4161 C C . GLU A 1 574 ? -0.389 4.140 -17.206 1.00 89.62 574 GLU A C 1
ATOM 4163 O O . GLU A 1 574 ? -1.370 4.499 -17.855 1.00 89.62 574 GLU A O 1
ATOM 4168 N N . LEU A 1 575 ? 0.775 4.770 -17.289 1.00 89.94 575 LEU A N 1
ATOM 4169 C CA . LEU A 1 575 ? 1.043 5.986 -18.045 1.00 89.94 575 LEU A CA 1
ATOM 4170 C C . LEU A 1 575 ? 2.101 5.703 -19.129 1.00 89.94 575 LEU A C 1
ATOM 4172 O O . LEU A 1 575 ? 3.248 6.139 -19.008 1.00 89.94 575 LEU A O 1
ATOM 4176 N N . PRO A 1 576 ? 1.764 4.948 -20.192 1.00 88.81 576 PRO A N 1
ATOM 4177 C CA . PRO A 1 576 ? 2.730 4.582 -21.219 1.00 88.81 576 PRO A CA 1
ATOM 4178 C C . PRO A 1 576 ? 3.241 5.817 -21.968 1.00 88.81 576 PRO A C 1
ATOM 4180 O O . PRO A 1 576 ? 2.464 6.638 -22.457 1.00 88.81 576 PRO A O 1
ATOM 4183 N N . LEU A 1 577 ? 4.560 5.920 -22.113 1.00 89.81 577 LEU A N 1
ATOM 4184 C CA . LEU A 1 577 ? 5.215 7.007 -22.837 1.00 89.81 577 LEU A CA 1
ATOM 4185 C C . LEU A 1 577 ? 5.750 6.493 -24.179 1.00 89.81 577 LEU A C 1
ATOM 4187 O O . LEU A 1 577 ? 6.660 5.667 -24.209 1.00 89.81 577 LEU A O 1
ATOM 4191 N N . GLN A 1 578 ? 5.203 6.984 -25.294 1.00 91.31 578 GLN A N 1
ATOM 4192 C CA . GLN A 1 578 ? 5.648 6.600 -26.639 1.00 91.31 578 GLN A CA 1
ATOM 4193 C C . GLN A 1 578 ? 6.729 7.555 -27.142 1.00 91.31 578 GLN A C 1
ATOM 4195 O O . GLN A 1 578 ? 6.486 8.754 -27.290 1.00 91.31 578 GLN A O 1
ATOM 4200 N N . VAL A 1 579 ? 7.910 7.021 -27.448 1.00 93.31 579 VAL A N 1
ATOM 4201 C CA . VAL A 1 579 ? 9.075 7.782 -27.915 1.00 93.31 579 VAL A CA 1
ATOM 4202 C C . VAL A 1 579 ? 9.513 7.259 -29.279 1.00 93.31 579 VAL A C 1
ATOM 4204 O O . VAL A 1 579 ? 9.745 6.066 -29.440 1.00 93.31 579 VAL A O 1
ATOM 4207 N N . THR A 1 580 ? 9.675 8.139 -30.265 1.00 93.44 580 THR A N 1
ATOM 4208 C CA . THR A 1 580 ? 10.280 7.784 -31.560 1.00 93.44 580 THR A CA 1
ATOM 4209 C C . THR A 1 580 ? 11.782 8.040 -31.508 1.00 93.44 580 THR A C 1
ATOM 4211 O O . THR A 1 580 ? 12.217 9.174 -31.285 1.00 93.44 580 THR A O 1
ATOM 4214 N N . LEU A 1 581 ? 12.576 6.989 -31.707 1.00 92.88 581 LEU A N 1
ATOM 4215 C CA . LEU A 1 581 ? 14.034 7.054 -31.653 1.00 92.88 581 LEU A CA 1
ATOM 4216 C C . LEU A 1 581 ? 14.612 7.628 -32.959 1.00 92.88 581 LEU A C 1
ATOM 4218 O O . LEU A 1 581 ? 14.102 7.329 -34.040 1.00 92.88 581 LEU A O 1
ATOM 4222 N N . PRO A 1 582 ? 15.704 8.416 -32.904 1.00 93.62 582 PRO A N 1
ATOM 4223 C CA . PRO A 1 582 ? 16.380 8.893 -34.105 1.00 93.62 582 PRO A CA 1
ATOM 4224 C C . PRO A 1 582 ? 17.129 7.760 -34.826 1.00 93.62 582 PRO A C 1
ATOM 4226 O O . PRO A 1 582 ? 17.422 6.710 -34.256 1.00 93.62 582 PRO A O 1
ATOM 4229 N N . GLU A 1 583 ? 17.512 8.008 -36.079 1.00 92.25 583 GLU A N 1
ATOM 4230 C CA . GLU A 1 583 ? 18.340 7.086 -36.881 1.00 92.25 583 GLU A CA 1
ATOM 4231 C C . GLU A 1 583 ? 19.799 6.993 -36.387 1.00 92.25 583 GLU A C 1
ATOM 4233 O O . GLU A 1 583 ? 20.551 6.078 -36.731 1.00 92.25 583 GLU A O 1
ATOM 4238 N N . THR A 1 584 ? 20.232 7.956 -35.571 1.00 90.19 584 THR A N 1
ATOM 4239 C CA . THR A 1 584 ? 21.604 8.034 -35.066 1.00 90.19 584 THR A CA 1
ATOM 4240 C C . THR A 1 584 ? 21.855 6.960 -34.007 1.00 90.19 584 THR A C 1
ATOM 4242 O O . THR A 1 584 ? 21.473 7.109 -32.846 1.00 90.19 584 THR A O 1
ATOM 4245 N N . ARG A 1 585 ? 22.549 5.885 -34.392 1.00 85.06 585 ARG A N 1
ATOM 4246 C CA . ARG A 1 585 ? 22.999 4.822 -33.476 1.00 85.06 585 ARG A CA 1
ATOM 4247 C C . ARG A 1 585 ? 23.824 5.386 -32.321 1.00 85.06 585 ARG A C 1
ATOM 4249 O O . ARG A 1 585 ? 24.674 6.249 -32.523 1.00 85.06 585 ARG A O 1
ATOM 4256 N N . GLY A 1 586 ? 23.585 4.873 -31.116 1.00 80.38 586 GLY A N 1
ATOM 4257 C CA . GLY A 1 586 ? 24.247 5.314 -29.887 1.00 80.38 586 GLY A CA 1
ATOM 4258 C C . GLY A 1 586 ? 23.781 6.666 -29.353 1.00 80.38 586 GLY A C 1
ATOM 4259 O O . GLY A 1 586 ? 24.277 7.084 -28.310 1.00 80.38 586 GLY A O 1
ATOM 4260 N N . ALA A 1 587 ? 22.839 7.347 -30.018 1.00 87.25 587 ALA A N 1
ATOM 4261 C CA . ALA A 1 587 ? 22.217 8.533 -29.447 1.00 87.25 587 ALA A CA 1
ATOM 4262 C C . ALA A 1 587 ? 21.478 8.170 -28.151 1.00 87.25 587 ALA A C 1
ATOM 4264 O O . ALA A 1 587 ? 20.900 7.088 -28.030 1.00 87.25 587 ALA A O 1
ATOM 4265 N N . SER A 1 588 ? 21.488 9.082 -27.188 1.00 88.25 588 SER A N 1
ATOM 4266 C CA . SER A 1 588 ? 20.820 8.912 -25.903 1.00 88.25 588 SER A CA 1
ATOM 4267 C C . SER A 1 588 ? 19.998 10.144 -25.557 1.00 88.25 588 SER A C 1
ATOM 4269 O O . SER A 1 588 ? 20.293 11.250 -26.010 1.00 88.25 588 SER A O 1
ATOM 4271 N N . ASN A 1 589 ? 18.959 9.953 -24.751 1.00 89.38 589 ASN A N 1
ATOM 4272 C CA . ASN A 1 589 ? 18.107 11.021 -24.258 1.00 89.38 589 ASN A CA 1
ATOM 4273 C C . ASN A 1 589 ? 17.658 10.710 -22.829 1.00 89.38 589 ASN A C 1
ATOM 4275 O O . ASN A 1 589 ? 17.279 9.578 -22.536 1.00 89.38 589 ASN A O 1
ATOM 4279 N N . SER A 1 590 ? 17.706 11.706 -21.947 1.00 89.50 590 SER A N 1
ATOM 4280 C CA . SER A 1 590 ? 17.249 11.580 -20.562 1.00 89.50 590 SER A CA 1
ATOM 4281 C C . SER A 1 590 ? 15.919 12.308 -20.433 1.00 89.50 590 SER A C 1
ATOM 4283 O O . SER A 1 590 ? 15.883 13.538 -20.386 1.00 89.50 590 SER A O 1
ATOM 4285 N N . ILE A 1 591 ? 14.827 11.548 -20.479 1.00 90.88 591 ILE A N 1
ATOM 4286 C CA . ILE A 1 591 ? 13.470 12.078 -20.376 1.00 90.88 591 ILE A CA 1
ATOM 4287 C C . ILE A 1 591 ? 13.105 12.134 -18.896 1.00 90.88 591 ILE A C 1
ATOM 4289 O O . ILE A 1 591 ? 13.192 11.130 -18.187 1.00 90.88 591 ILE A O 1
ATOM 4293 N N . THR A 1 592 ? 12.678 13.306 -18.439 1.00 91.69 592 THR A N 1
ATOM 4294 C CA . THR A 1 592 ? 12.240 13.509 -17.058 1.00 91.69 592 THR A CA 1
ATOM 4295 C C . THR A 1 592 ? 10.743 13.758 -17.034 1.00 91.69 592 THR A C 1
ATOM 4297 O O . THR A 1 592 ? 10.265 14.688 -17.685 1.00 91.69 592 THR A O 1
ATOM 4300 N N . VAL A 1 593 ? 10.020 12.953 -16.262 1.00 94.19 593 VAL A N 1
ATOM 4301 C CA . VAL A 1 593 ? 8.593 13.140 -15.987 1.00 94.19 593 VAL A CA 1
ATOM 4302 C C . VAL A 1 593 ? 8.441 13.524 -14.524 1.00 94.19 593 VAL A C 1
ATOM 4304 O O . VAL A 1 593 ? 8.966 12.833 -13.651 1.00 94.19 593 VAL A O 1
ATOM 4307 N N . THR A 1 594 ? 7.721 14.607 -14.251 1.00 95.75 594 THR A N 1
ATOM 4308 C CA . THR A 1 594 ? 7.416 15.051 -12.890 1.00 95.75 594 THR A CA 1
ATOM 4309 C C . THR A 1 594 ? 5.912 15.083 -12.686 1.00 95.75 594 THR A C 1
ATOM 4311 O O . THR A 1 594 ? 5.200 15.683 -13.488 1.00 95.75 594 THR A O 1
ATOM 4314 N N . ALA A 1 595 ? 5.457 14.468 -11.600 1.00 97.62 595 ALA A N 1
ATOM 4315 C CA . ALA A 1 595 ? 4.100 14.570 -11.090 1.00 97.62 595 ALA A CA 1
ATOM 4316 C C . ALA A 1 595 ? 4.094 15.467 -9.849 1.00 97.62 595 ALA A C 1
ATOM 4318 O O . ALA A 1 595 ? 4.912 15.279 -8.947 1.00 97.62 595 ALA A O 1
ATOM 4319 N N . THR A 1 596 ? 3.174 16.424 -9.806 1.00 98.00 596 THR A N 1
ATOM 4320 C CA . THR A 1 596 ? 2.950 17.323 -8.667 1.00 98.00 596 THR A CA 1
ATOM 4321 C C . THR A 1 596 ? 1.506 17.190 -8.222 1.00 98.00 596 THR A C 1
ATOM 4323 O O . THR A 1 596 ? 0.608 17.397 -9.039 1.00 98.00 596 THR A O 1
ATOM 4326 N N . SER A 1 597 ? 1.288 16.840 -6.956 1.00 97.81 597 SER A N 1
ATOM 4327 C CA . SER A 1 597 ? -0.055 16.776 -6.372 1.00 97.81 597 SER A CA 1
ATOM 4328 C C . SER A 1 597 ? -0.738 18.142 -6.467 1.00 97.81 597 SER A C 1
ATOM 4330 O O . SER A 1 597 ? -0.107 19.181 -6.255 1.00 97.81 597 SER A O 1
ATOM 4332 N N . GLN A 1 598 ? -2.019 18.160 -6.833 1.00 97.38 598 GLN A N 1
ATOM 4333 C CA . GLN A 1 598 ? -2.827 19.378 -6.792 1.00 97.38 598 GLN A CA 1
ATOM 4334 C C . GLN A 1 598 ? -3.409 19.619 -5.400 1.00 97.38 598 GLN A C 1
ATOM 4336 O O . GLN A 1 598 ? -3.646 20.774 -5.045 1.00 97.38 598 GLN A O 1
ATOM 4341 N N . ALA A 1 599 ? -3.601 18.561 -4.610 1.00 94.38 599 ALA A N 1
ATOM 4342 C CA . ALA A 1 599 ? -4.056 18.673 -3.232 1.00 94.38 599 ALA A CA 1
ATOM 4343 C C . ALA A 1 599 ? -2.957 19.200 -2.288 1.00 94.38 599 ALA A C 1
ATOM 4345 O O . ALA A 1 599 ? -3.241 20.009 -1.403 1.00 94.38 599 ALA A O 1
ATOM 4346 N N . ASP A 1 600 ? -1.696 18.816 -2.513 1.00 95.69 600 ASP A N 1
ATOM 4347 C CA . ASP A 1 600 ? -0.520 19.366 -1.834 1.00 95.69 600 ASP A CA 1
ATOM 4348 C C . ASP A 1 600 ? 0.625 19.625 -2.835 1.00 95.69 600 ASP A C 1
ATOM 4350 O O . ASP A 1 600 ? 1.432 18.736 -3.116 1.00 95.69 600 ASP A O 1
ATOM 4354 N N . PRO A 1 601 ? 0.775 20.867 -3.338 1.00 95.38 601 PRO A N 1
ATOM 4355 C CA . PRO A 1 601 ? 1.812 21.212 -4.313 1.00 95.38 601 PRO A CA 1
ATOM 4356 C C . PRO A 1 601 ? 3.261 21.012 -3.841 1.00 95.38 601 PRO A C 1
ATOM 4358 O O . PRO A 1 601 ? 4.185 21.121 -4.651 1.00 95.38 601 PRO A O 1
ATOM 4361 N N . THR A 1 602 ? 3.496 20.751 -2.549 1.00 94.50 602 THR A N 1
ATOM 4362 C CA . THR A 1 602 ? 4.830 20.403 -2.036 1.00 94.50 602 THR A CA 1
ATOM 4363 C C . THR A 1 602 ? 5.195 18.942 -2.303 1.00 94.50 602 THR A C 1
ATOM 4365 O O . THR A 1 602 ? 6.379 18.592 -2.330 1.00 94.50 602 THR A O 1
ATOM 4368 N N . VAL A 1 603 ? 4.197 18.096 -2.568 1.00 94.44 603 VAL A N 1
ATOM 4369 C CA . VAL A 1 603 ? 4.361 16.674 -2.849 1.00 94.44 603 VAL A CA 1
ATOM 4370 C C . VAL A 1 603 ? 4.603 16.478 -4.343 1.00 94.44 603 VAL A C 1
ATOM 4372 O O . VAL A 1 603 ? 3.756 16.749 -5.198 1.00 94.44 603 VAL A O 1
ATOM 4375 N N . THR A 1 604 ? 5.805 15.996 -4.664 1.00 95.69 604 THR A N 1
ATOM 4376 C CA . THR A 1 604 ? 6.244 15.766 -6.043 1.00 95.69 604 THR A CA 1
ATOM 4377 C C . THR A 1 604 ? 6.988 14.441 -6.194 1.00 95.69 604 THR A C 1
ATOM 4379 O O . THR A 1 604 ? 7.722 14.005 -5.303 1.00 95.69 604 THR A O 1
ATOM 4382 N N . ALA A 1 605 ? 6.836 13.817 -7.360 1.00 93.56 605 ALA A N 1
ATOM 4383 C CA . ALA A 1 605 ? 7.608 12.656 -7.786 1.00 93.56 605 ALA A CA 1
ATOM 4384 C C . ALA A 1 605 ? 8.253 12.917 -9.143 1.00 93.56 605 ALA A C 1
ATOM 4386 O O . ALA A 1 605 ? 7.638 13.513 -10.023 1.00 93.56 605 ALA A O 1
ATOM 4387 N N . THR A 1 606 ? 9.473 12.417 -9.331 1.00 91.88 606 THR A N 1
ATOM 4388 C CA . THR A 1 606 ? 10.205 12.545 -10.593 1.00 91.88 606 THR A CA 1
ATOM 4389 C C . THR A 1 606 ? 10.731 11.188 -11.041 1.00 91.88 606 THR A C 1
ATOM 4391 O O . THR A 1 606 ? 11.450 10.525 -10.293 1.00 91.88 606 THR A O 1
ATOM 4394 N N . ALA A 1 607 ? 10.415 10.803 -12.276 1.00 89.62 607 ALA A N 1
ATOM 4395 C CA . ALA A 1 607 ? 11.032 9.689 -12.980 1.00 89.62 607 ALA A CA 1
ATOM 4396 C C . ALA A 1 607 ? 12.081 10.221 -13.961 1.00 89.62 607 ALA A C 1
ATOM 4398 O O . ALA A 1 607 ? 11.781 11.086 -14.784 1.00 89.62 607 ALA A O 1
ATOM 4399 N N . ASN A 1 608 ? 13.303 9.690 -13.884 1.00 87.44 608 ASN A N 1
ATOM 4400 C CA . ASN A 1 608 ? 14.365 9.960 -14.852 1.00 87.44 608 ASN A CA 1
ATOM 4401 C C . ASN A 1 608 ? 14.588 8.702 -15.687 1.00 87.44 608 ASN A C 1
ATOM 4403 O O . ASN A 1 608 ? 15.006 7.677 -15.147 1.00 87.44 608 ASN A O 1
ATOM 4407 N N . ILE A 1 609 ? 14.294 8.791 -16.982 1.00 88.00 609 ILE A N 1
ATOM 4408 C CA . ILE A 1 609 ? 14.297 7.656 -17.900 1.00 88.00 609 ILE A CA 1
ATOM 4409 C C . ILE A 1 609 ? 15.355 7.896 -18.972 1.00 88.00 609 ILE A C 1
ATOM 4411 O O . ILE A 1 609 ? 15.235 8.802 -19.799 1.00 88.00 609 ILE A O 1
ATOM 4415 N N . LEU A 1 610 ? 16.394 7.066 -18.971 1.00 87.44 610 LEU A N 1
ATOM 4416 C CA . LEU A 1 610 ? 17.423 7.076 -20.001 1.00 87.44 610 LEU A CA 1
ATOM 4417 C C . LEU A 1 610 ? 16.993 6.192 -21.175 1.00 87.44 610 LEU A C 1
ATOM 4419 O O . LEU A 1 610 ? 16.853 4.980 -21.030 1.00 87.44 610 LEU A O 1
ATOM 4423 N N . VAL A 1 611 ? 16.843 6.780 -22.356 1.00 89.50 611 VAL A N 1
ATOM 4424 C CA . VAL A 1 611 ? 16.553 6.051 -23.594 1.00 89.50 611 VAL A CA 1
ATOM 4425 C C . VAL A 1 611 ? 17.785 6.078 -24.490 1.00 89.50 611 VAL A C 1
ATOM 4427 O O . VAL A 1 611 ? 18.325 7.153 -24.754 1.00 89.50 611 VAL A O 1
ATOM 4430 N N . THR A 1 612 ? 18.239 4.918 -24.970 1.00 87.12 612 THR A N 1
ATOM 4431 C CA . THR A 1 612 ? 19.385 4.810 -25.887 1.00 87.12 612 THR A CA 1
ATOM 4432 C C . THR A 1 612 ? 19.025 4.129 -27.209 1.00 87.12 612 THR A C 1
ATOM 4434 O O . THR A 1 612 ? 18.198 3.219 -27.274 1.00 87.12 612 THR A O 1
ATOM 4437 N N . VAL A 1 613 ? 19.673 4.564 -28.291 1.00 86.62 613 VAL A N 1
ATOM 4438 C CA . VAL A 1 613 ? 19.593 3.918 -29.605 1.00 86.62 613 VAL A CA 1
ATOM 4439 C C . VAL A 1 613 ? 20.674 2.845 -29.698 1.00 86.62 613 VAL A C 1
ATOM 4441 O O . VAL A 1 613 ? 21.860 3.140 -29.538 1.00 86.62 613 VAL A O 1
ATOM 4444 N N . ALA A 1 614 ? 20.287 1.606 -29.990 1.00 80.25 614 ALA A N 1
ATOM 4445 C CA . ALA A 1 614 ? 21.207 0.473 -30.054 1.00 80.25 614 ALA A CA 1
ATOM 4446 C C . ALA A 1 614 ? 22.372 0.697 -31.046 1.00 80.25 614 ALA A C 1
ATOM 4448 O O . ALA A 1 614 ? 22.179 1.137 -32.186 1.00 80.25 614 ALA A O 1
ATOM 4449 N N . MET A 1 615 ? 23.594 0.365 -30.610 1.00 68.50 615 MET A N 1
ATOM 4450 C CA . MET A 1 615 ? 24.814 0.444 -31.430 1.00 68.50 615 MET A CA 1
ATOM 4451 C C . MET A 1 615 ? 24.842 -0.621 -32.536 1.00 68.50 615 MET A C 1
ATOM 4453 O O . MET A 1 615 ? 25.272 -0.329 -33.649 1.00 68.50 615 MET A O 1
ATOM 4457 N N . GLU A 1 616 ? 24.310 -1.815 -32.272 1.00 60.94 616 GLU A N 1
ATOM 4458 C CA . GLU A 1 616 ? 24.210 -2.908 -33.244 1.00 60.94 616 GLU A CA 1
ATOM 4459 C C . GLU A 1 616 ? 22.754 -3.145 -33.667 1.00 60.94 616 GLU A C 1
ATOM 4461 O O . GLU A 1 616 ? 21.809 -2.906 -32.907 1.00 60.94 616 GLU A O 1
ATOM 4466 N N . ALA A 1 617 ? 22.557 -3.597 -34.908 1.00 46.56 617 ALA A N 1
ATOM 4467 C CA . ALA A 1 617 ? 21.270 -4.141 -35.316 1.00 46.56 617 ALA A CA 1
ATOM 4468 C C . ALA A 1 617 ? 21.023 -5.407 -34.489 1.00 46.56 617 ALA A C 1
ATOM 4470 O O . ALA A 1 617 ? 21.840 -6.324 -34.534 1.00 46.56 617 ALA A O 1
ATOM 4471 N N . ALA A 1 618 ? 19.929 -5.452 -33.724 1.00 41.69 618 ALA A N 1
ATOM 4472 C CA . ALA A 1 618 ? 19.496 -6.691 -33.094 1.00 41.69 618 ALA A CA 1
ATOM 4473 C C . ALA A 1 618 ? 19.427 -7.756 -34.191 1.00 41.69 618 ALA A C 1
ATOM 4475 O O . ALA A 1 618 ? 18.856 -7.505 -35.255 1.00 41.69 618 ALA A O 1
ATOM 4476 N N . VAL A 1 619 ? 20.061 -8.905 -33.962 1.00 33.19 619 VAL A N 1
ATOM 4477 C CA . VAL A 1 619 ? 19.989 -10.035 -34.883 1.00 33.19 619 VAL A CA 1
ATOM 4478 C C . VAL A 1 619 ? 18.523 -10.452 -34.945 1.00 33.19 619 VAL A C 1
ATOM 4480 O O . VAL A 1 619 ? 18.017 -11.123 -34.050 1.00 33.19 619 VAL A O 1
ATOM 4483 N N . VAL A 1 620 ? 17.819 -9.997 -35.979 1.00 33.44 620 VAL A N 1
ATOM 4484 C CA . VAL A 1 620 ? 16.507 -10.520 -36.336 1.00 33.44 620 VAL A CA 1
ATOM 4485 C C . VAL A 1 620 ? 16.765 -11.954 -36.767 1.00 33.44 620 VAL A C 1
ATOM 4487 O O . VAL A 1 620 ? 17.343 -12.193 -37.827 1.00 33.44 620 VAL A O 1
ATOM 4490 N N . ASN A 1 621 ? 16.396 -12.910 -35.921 1.00 34.22 621 ASN A N 1
ATOM 4491 C CA . ASN A 1 621 ? 16.253 -14.284 -36.371 1.00 34.22 621 ASN A CA 1
ATOM 4492 C C . ASN A 1 621 ? 15.141 -14.247 -37.434 1.00 34.22 621 ASN A C 1
ATOM 4494 O O . ASN A 1 621 ? 14.058 -13.745 -37.116 1.00 34.22 621 ASN A O 1
ATOM 4498 N N . PRO A 1 622 ? 15.396 -14.636 -38.696 1.00 33.91 622 PRO A N 1
ATOM 4499 C CA . PRO A 1 622 ? 14.398 -14.498 -39.740 1.00 33.91 622 PRO A CA 1
ATOM 4500 C C . PRO A 1 622 ? 13.158 -15.296 -39.345 1.00 33.91 622 PRO A C 1
ATOM 4502 O O . PRO A 1 622 ? 13.238 -16.482 -39.019 1.00 33.91 622 PRO A O 1
ATOM 4505 N N . GLU A 1 623 ? 12.017 -14.613 -39.357 1.00 38.56 623 GLU A N 1
ATOM 4506 C CA . GLU A 1 623 ? 10.700 -15.233 -39.376 1.00 38.56 623 GLU A CA 1
ATOM 4507 C C . GLU A 1 623 ? 10.717 -16.354 -40.436 1.00 38.56 623 GLU A C 1
ATOM 4509 O O . GLU A 1 623 ? 11.259 -16.134 -41.527 1.00 38.56 623 GLU A O 1
ATOM 4514 N N . PRO A 1 624 ? 10.234 -17.575 -40.136 1.00 38.19 624 PRO A N 1
ATOM 4515 C CA . PRO A 1 624 ? 10.294 -18.666 -41.098 1.00 38.19 624 PRO A CA 1
ATOM 4516 C C . PRO A 1 624 ? 9.552 -18.254 -42.371 1.00 38.19 624 PRO A C 1
ATOM 4518 O O . PRO A 1 624 ? 8.372 -17.906 -42.320 1.00 38.19 624 PRO A O 1
ATOM 4521 N N . GLU A 1 625 ? 10.261 -18.271 -43.505 1.00 34.19 625 GLU A N 1
ATOM 4522 C CA . GLU A 1 625 ? 9.691 -17.919 -44.804 1.00 34.19 625 GLU A CA 1
ATOM 4523 C C . GLU A 1 625 ? 8.401 -18.720 -45.057 1.00 34.19 625 GLU A C 1
ATOM 4525 O O . GLU A 1 625 ? 8.364 -19.932 -44.799 1.00 34.19 625 GLU A O 1
ATOM 4530 N N . PRO A 1 626 ? 7.335 -18.088 -45.580 1.00 37.75 626 PRO A N 1
ATOM 4531 C CA . PRO A 1 626 ? 6.125 -18.806 -45.933 1.00 37.75 626 PRO A CA 1
ATOM 4532 C C . PRO A 1 626 ? 6.448 -19.836 -47.016 1.00 37.75 626 PRO A C 1
ATOM 4534 O O . PRO A 1 626 ? 6.936 -19.512 -48.100 1.00 37.75 626 PRO A O 1
ATOM 4537 N N . VAL A 1 627 ? 6.156 -21.099 -46.709 1.00 33.75 627 VAL A N 1
ATOM 4538 C CA . VAL A 1 627 ? 6.268 -22.221 -47.640 1.00 33.75 627 VAL A CA 1
ATOM 4539 C C . VAL A 1 627 ? 5.411 -21.925 -48.873 1.00 33.75 627 VAL A C 1
ATOM 4541 O O . VAL A 1 627 ? 4.183 -21.884 -48.800 1.00 33.75 627 VAL A O 1
ATOM 4544 N N . MET A 1 628 ? 6.065 -21.720 -50.016 1.00 34.22 628 MET A N 1
ATOM 4545 C CA . MET A 1 628 ? 5.418 -21.612 -51.321 1.00 34.22 628 MET A CA 1
ATOM 4546 C C . MET A 1 628 ? 4.786 -22.957 -51.692 1.00 34.22 628 MET A C 1
ATOM 4548 O O . MET A 1 628 ? 5.496 -23.944 -51.887 1.00 34.22 628 MET A O 1
ATOM 4552 N N . ILE A 1 629 ? 3.457 -22.995 -51.804 1.00 33.34 629 ILE A N 1
ATOM 4553 C CA . ILE A 1 629 ? 2.720 -24.143 -52.341 1.00 33.34 629 ILE A CA 1
ATOM 4554 C C . ILE A 1 629 ? 2.424 -23.879 -53.825 1.00 33.34 629 ILE A C 1
ATOM 4556 O O . ILE A 1 629 ? 1.829 -22.863 -54.180 1.00 33.34 629 ILE A O 1
ATOM 4560 N N . ASP A 1 630 ? 2.879 -24.803 -54.668 1.00 33.53 630 ASP A N 1
ATOM 4561 C CA . ASP A 1 630 ? 2.674 -24.882 -56.120 1.00 33.53 630 ASP A CA 1
ATOM 4562 C C . ASP A 1 630 ? 1.178 -25.086 -56.468 1.00 33.53 630 ASP A C 1
ATOM 4564 O O . ASP A 1 630 ? 0.547 -25.978 -55.887 1.00 33.53 630 ASP A O 1
ATOM 4568 N N . PRO A 1 631 ? 0.562 -24.285 -57.365 1.00 40.62 631 PRO A N 1
ATOM 4569 C CA . PRO A 1 631 ? -0.862 -24.368 -57.640 1.00 40.62 631 PRO A CA 1
ATOM 4570 C C . PRO A 1 631 ? -1.143 -25.219 -58.882 1.00 40.62 631 PRO A C 1
ATOM 4572 O O . PRO A 1 631 ? -1.150 -24.710 -59.998 1.00 40.62 631 PRO A O 1
ATOM 4575 N N . GLU A 1 632 ? -1.507 -26.487 -58.701 1.00 39.41 632 GLU A N 1
ATOM 4576 C CA . GLU A 1 632 ? -2.251 -27.220 -59.732 1.00 39.41 632 GLU A CA 1
ATOM 4577 C C . GLU A 1 632 ? -3.109 -28.343 -59.123 1.00 39.41 632 GLU A C 1
ATOM 4579 O O . GLU A 1 632 ? -2.618 -29.418 -58.795 1.00 39.41 632 GLU A O 1
ATOM 4584 N N . GLN A 1 633 ? -4.410 -28.060 -58.965 1.00 32.50 633 GLN A N 1
ATOM 4585 C CA . GLN A 1 633 ? -5.588 -28.885 -59.317 1.00 32.50 633 GLN A CA 1
ATOM 4586 C C . GLN A 1 633 ? -6.796 -28.541 -58.406 1.00 32.50 633 GLN A C 1
ATOM 4588 O O . GLN A 1 633 ? -6.629 -28.337 -57.204 1.00 32.50 633 GLN A O 1
ATOM 4593 N N . PRO A 1 634 ? -8.023 -28.438 -58.959 1.00 35.28 634 PRO A N 1
ATOM 4594 C CA . PRO A 1 634 ? -9.130 -27.723 -58.329 1.00 35.28 634 PRO A CA 1
ATOM 4595 C C . PRO A 1 634 ? -10.045 -28.638 -57.504 1.00 35.28 634 PRO A C 1
ATOM 4597 O O . PRO A 1 634 ? -10.370 -29.749 -57.921 1.00 35.28 634 PRO A O 1
ATOM 4600 N N . VAL A 1 635 ? -10.571 -28.120 -56.391 1.00 30.22 635 VAL A N 1
ATOM 4601 C CA . VAL A 1 635 ? -11.766 -28.673 -55.738 1.00 30.22 635 VAL A CA 1
ATOM 4602 C C . VAL A 1 635 ? -12.843 -27.593 -55.723 1.00 30.22 635 VAL A C 1
ATOM 4604 O O . VAL A 1 635 ? -12.650 -26.487 -55.228 1.00 30.22 635 VAL A O 1
ATOM 4607 N N . THR A 1 636 ? -13.968 -27.915 -56.349 1.00 30.95 636 THR A N 1
ATOM 4608 C CA . THR A 1 636 ? -15.139 -27.063 -56.554 1.00 30.95 636 THR A CA 1
ATOM 4609 C C . THR A 1 636 ? -15.888 -26.782 -55.254 1.00 30.95 636 THR A C 1
ATOM 4611 O O . THR A 1 636 ? -16.324 -27.724 -54.592 1.00 30.95 636 THR A O 1
ATOM 4614 N N . VAL A 1 637 ? -16.149 -25.504 -54.962 1.00 29.45 637 VAL A N 1
ATOM 4615 C CA . VAL A 1 637 ? -17.160 -25.074 -53.983 1.00 29.45 637 VAL A CA 1
ATOM 4616 C C . VAL A 1 637 ? -18.072 -24.028 -54.632 1.00 29.45 637 VAL A C 1
ATOM 4618 O O . VAL A 1 637 ? -17.603 -23.095 -55.282 1.00 29.45 637 VAL A O 1
ATOM 4621 N N . ASN A 1 638 ? -19.380 -24.250 -54.508 1.00 29.50 638 ASN A N 1
ATOM 4622 C CA . ASN A 1 638 ? -20.474 -23.414 -55.012 1.00 29.50 638 ASN A CA 1
ATOM 4623 C C . ASN A 1 638 ? -20.583 -22.108 -54.184 1.00 29.50 638 ASN A C 1
ATOM 4625 O O . ASN A 1 638 ? -20.359 -22.176 -52.975 1.00 29.50 638 ASN A O 1
ATOM 4629 N N . PRO A 1 639 ? -20.917 -20.944 -54.779 1.00 36.56 639 PRO A N 1
ATOM 4630 C CA . PRO A 1 639 ? -20.753 -19.645 -54.144 1.00 36.56 639 PRO A CA 1
ATOM 4631 C C . PRO A 1 639 ? -22.045 -19.174 -53.473 1.00 36.56 639 PRO A C 1
ATOM 4633 O O . PRO A 1 639 ? -23.106 -19.152 -54.094 1.00 36.56 639 PRO A O 1
ATOM 4636 N N . GLU A 1 640 ? -21.931 -18.687 -52.243 1.00 30.88 640 GLU A N 1
ATOM 4637 C CA . GLU A 1 640 ? -22.904 -17.758 -51.679 1.00 30.88 640 GLU A CA 1
ATOM 4638 C C . GLU A 1 640 ? -22.141 -16.530 -51.166 1.00 30.88 640 GLU A C 1
ATOM 4640 O O . GLU A 1 640 ? -21.128 -16.646 -50.475 1.00 30.88 640 GLU A O 1
ATOM 4645 N N . LEU A 1 641 ? -22.556 -15.351 -51.638 1.00 35.28 641 LEU A N 1
ATOM 4646 C CA . LEU A 1 641 ? -21.897 -14.068 -51.403 1.00 35.28 641 LEU A CA 1
ATOM 4647 C C . LEU A 1 641 ? -21.978 -13.664 -49.925 1.00 35.28 641 LEU A C 1
ATOM 4649 O O . LEU A 1 641 ? -23.076 -13.479 -49.407 1.00 35.28 641 LEU A O 1
ATOM 4653 N N . VAL A 1 642 ? -20.831 -13.348 -49.317 1.00 26.23 642 VAL A N 1
ATOM 4654 C CA . VAL A 1 642 ? -20.752 -12.405 -48.191 1.00 26.23 642 VAL A CA 1
ATOM 4655 C C . VAL A 1 642 ? -19.644 -11.393 -48.475 1.00 26.23 642 VAL A C 1
ATOM 4657 O O . VAL A 1 642 ? -18.489 -11.736 -48.716 1.00 26.23 642 VAL A O 1
ATOM 4660 N N . THR A 1 643 ? -20.034 -10.125 -48.494 1.00 27.61 643 THR A N 1
ATOM 4661 C CA . THR A 1 643 ? -19.181 -8.946 -48.636 1.00 27.61 643 THR A CA 1
ATOM 4662 C C . THR A 1 643 ? -18.353 -8.712 -47.371 1.00 27.61 643 THR A C 1
ATOM 4664 O O . THR A 1 643 ? -18.900 -8.681 -46.271 1.00 27.61 643 THR A O 1
ATOM 4667 N N . LEU A 1 644 ? -17.045 -8.507 -47.540 1.00 26.38 644 LEU A N 1
ATOM 4668 C CA . LEU A 1 644 ? -16.090 -8.189 -46.475 1.00 26.38 644 LEU A CA 1
ATOM 4669 C C . LEU A 1 644 ? -16.271 -6.748 -45.961 1.00 26.38 644 LEU A C 1
ATOM 4671 O O . LEU A 1 644 ? -16.426 -5.820 -46.753 1.00 26.38 644 LEU A O 1
ATOM 4675 N N . SER A 1 645 ? -16.201 -6.582 -44.637 1.00 28.72 645 SER A N 1
ATOM 4676 C CA . SER A 1 645 ? -16.112 -5.294 -43.923 1.00 28.72 645 SER A CA 1
ATOM 4677 C C . SER A 1 645 ? -14.673 -5.062 -43.410 1.00 28.72 645 SER A C 1
ATOM 4679 O O . SER A 1 645 ? -13.929 -6.036 -43.281 1.00 28.72 645 SER A O 1
ATOM 4681 N N . PRO A 1 646 ? -14.248 -3.806 -43.155 1.00 32.75 646 PRO A N 1
ATOM 4682 C CA . PRO A 1 646 ? -12.839 -3.444 -42.976 1.00 32.75 646 PRO A CA 1
ATOM 4683 C C . PRO A 1 646 ? -12.255 -3.712 -41.573 1.00 32.75 646 PRO A C 1
ATOM 4685 O O . PRO A 1 646 ? -12.950 -3.642 -40.568 1.00 32.75 646 PRO A O 1
ATOM 4688 N N . THR A 1 647 ? -10.940 -3.971 -41.595 1.00 23.97 647 THR A N 1
ATOM 4689 C CA . THR A 1 647 ? -9.838 -3.766 -40.626 1.00 23.97 647 THR A CA 1
ATOM 4690 C C . THR A 1 647 ? -10.126 -3.790 -39.117 1.00 23.97 647 THR A C 1
ATOM 4692 O O . THR A 1 647 ? -10.711 -2.866 -38.559 1.00 23.97 647 THR A O 1
ATOM 4695 N N . VAL A 1 648 ? -9.559 -4.800 -38.444 1.00 26.38 648 VAL A N 1
ATOM 4696 C CA . VAL A 1 648 ? -9.558 -4.991 -36.984 1.00 26.38 648 VAL A CA 1
ATOM 4697 C C . VAL A 1 648 ? -8.274 -4.422 -36.363 1.00 26.38 648 VAL A C 1
ATOM 4699 O O . VAL A 1 648 ? -7.169 -4.805 -36.739 1.00 26.38 648 VAL A O 1
ATOM 4702 N N . ILE A 1 649 ? -8.453 -3.521 -35.397 1.00 22.95 649 ILE A N 1
ATOM 4703 C CA . ILE A 1 649 ? -7.474 -3.066 -34.398 1.00 22.95 649 ILE A CA 1
ATOM 4704 C C . ILE A 1 649 ? -7.612 -4.013 -33.195 1.00 22.95 649 ILE A C 1
ATOM 4706 O O . ILE A 1 649 ? -8.741 -4.269 -32.781 1.00 22.95 649 ILE A O 1
ATOM 4710 N N . VAL A 1 650 ? -6.518 -4.540 -32.636 1.00 23.50 650 VAL A N 1
ATOM 4711 C CA . VAL A 1 650 ? -6.566 -5.432 -31.456 1.00 23.50 650 VAL A CA 1
ATOM 4712 C C . VAL A 1 650 ? -6.342 -4.611 -30.168 1.00 23.50 650 VAL A C 1
ATOM 4714 O O . VAL A 1 650 ? -5.266 -4.030 -30.030 1.00 23.50 650 VAL A O 1
ATOM 4717 N N . PRO A 1 651 ? -7.322 -4.515 -29.243 1.00 28.55 651 PRO A N 1
ATOM 4718 C CA . PRO A 1 651 ? -7.190 -3.861 -27.934 1.00 28.55 651 PRO A CA 1
ATOM 4719 C C . PRO A 1 651 ? -6.624 -4.813 -26.855 1.00 28.55 651 PRO A C 1
ATOM 4721 O O . PRO A 1 651 ? -6.608 -6.025 -27.059 1.00 28.55 651 PRO A O 1
ATOM 4724 N N . MET A 1 652 ? -6.210 -4.248 -25.703 1.00 23.47 652 MET A N 1
ATOM 4725 C CA . MET A 1 652 ? -5.939 -4.919 -24.402 1.00 23.47 652 MET A CA 1
ATOM 4726 C C . MET A 1 652 ? -6.935 -6.056 -24.113 1.00 23.47 652 MET A C 1
ATOM 4728 O O . MET A 1 652 ? -8.043 -5.944 -24.640 1.00 23.47 652 MET A O 1
ATOM 4732 N N . PRO A 1 653 ? -6.623 -7.084 -23.279 1.00 31.81 653 PRO A N 1
ATOM 4733 C CA . PRO A 1 653 ? -7.523 -8.213 -23.049 1.00 31.81 653 PRO A CA 1
ATOM 4734 C C . PRO A 1 653 ? -8.882 -7.668 -22.651 1.00 31.81 653 PRO A C 1
ATOM 4736 O O . PRO A 1 653 ? -9.100 -7.159 -21.552 1.00 31.81 653 PRO A O 1
ATOM 4739 N N . THR A 1 654 ? -9.784 -7.679 -23.624 1.00 37.56 654 THR A N 1
ATOM 4740 C CA . THR A 1 654 ? -11.120 -7.192 -23.421 1.00 37.56 654 THR A CA 1
ATOM 4741 C C . THR A 1 654 ? -11.707 -8.203 -22.466 1.00 37.56 654 THR A C 1
ATOM 4743 O O . THR A 1 654 ? -11.846 -9.369 -22.837 1.00 37.56 654 THR A O 1
ATOM 4746 N N . SER A 1 655 ? -12.065 -7.772 -21.257 1.00 50.03 655 SER A N 1
ATOM 4747 C CA . SER A 1 655 ? -13.247 -8.324 -20.612 1.00 50.03 655 SER A CA 1
ATOM 4748 C C . SER A 1 655 ? -14.256 -8.561 -21.733 1.00 50.03 655 SER A C 1
ATOM 4750 O O . SER A 1 655 ? -14.576 -7.615 -22.465 1.00 50.03 655 SER A O 1
ATOM 4752 N N . ASN A 1 656 ? -14.572 -9.833 -22.021 1.00 61.75 656 ASN A N 1
ATOM 4753 C CA . ASN A 1 656 ? -15.402 -10.154 -23.178 1.00 61.75 656 ASN A CA 1
ATOM 4754 C C . ASN A 1 656 ? -16.635 -9.258 -23.061 1.00 61.75 656 ASN A C 1
ATOM 4756 O O . ASN A 1 656 ? -17.268 -9.291 -22.001 1.00 61.75 656 ASN A O 1
ATOM 4760 N N . PRO A 1 657 ? -16.934 -8.402 -24.055 1.00 74.69 657 PRO A N 1
ATOM 4761 C CA . PRO A 1 657 ? -18.100 -7.553 -23.952 1.00 74.69 657 PRO A CA 1
ATOM 4762 C C . PRO A 1 657 ? -19.305 -8.466 -23.776 1.00 74.69 657 PRO A C 1
ATOM 4764 O O . PRO A 1 657 ? -19.411 -9.491 -24.461 1.00 74.69 657 PRO A O 1
ATOM 4767 N N . CYS A 1 658 ? -20.183 -8.128 -22.838 1.00 82.38 658 CYS A N 1
ATOM 4768 C CA . CYS A 1 658 ? -21.416 -8.884 -22.697 1.00 82.38 658 CYS A CA 1
ATOM 4769 C C . CYS A 1 658 ? -22.165 -8.890 -24.046 1.00 82.38 658 CYS A C 1
ATOM 4771 O O . CYS A 1 658 ? -22.135 -7.886 -24.770 1.00 82.38 658 CYS A O 1
ATOM 4773 N N . PRO A 1 659 ? -22.789 -10.016 -24.437 1.00 86.69 659 PRO A N 1
ATOM 4774 C CA . PRO A 1 659 ? -23.658 -10.030 -25.608 1.00 86.69 659 PRO A CA 1
ATOM 4775 C C . PRO A 1 659 ? -24.813 -9.058 -25.361 1.00 86.69 659 PRO A C 1
ATOM 4777 O O . PRO A 1 659 ? -25.246 -8.934 -24.229 1.00 86.69 659 PRO A O 1
ATOM 4780 N N . ASP A 1 660 ? -25.348 -8.392 -26.384 1.00 85.69 660 ASP A N 1
ATOM 4781 C CA . ASP A 1 660 ? -26.403 -7.381 -26.172 1.00 85.69 660 ASP A CA 1
ATOM 4782 C C . ASP A 1 660 ? -27.739 -7.975 -25.674 1.00 85.69 660 ASP A C 1
ATOM 4784 O O . ASP A 1 660 ? -28.617 -7.230 -25.248 1.00 85.69 660 ASP A O 1
ATOM 4788 N N . SER A 1 661 ? -27.917 -9.303 -25.744 1.00 90.06 661 SER A N 1
ATOM 4789 C CA . SER A 1 661 ? -29.087 -10.043 -25.242 1.00 90.06 661 SER A CA 1
ATOM 4790 C C . SER A 1 661 ? -28.802 -11.549 -25.115 1.00 90.06 661 SER A C 1
ATOM 4792 O O . SER A 1 661 ? -27.764 -12.030 -25.577 1.00 90.06 661 SER A O 1
ATOM 4794 N N . GLY A 1 662 ? -29.739 -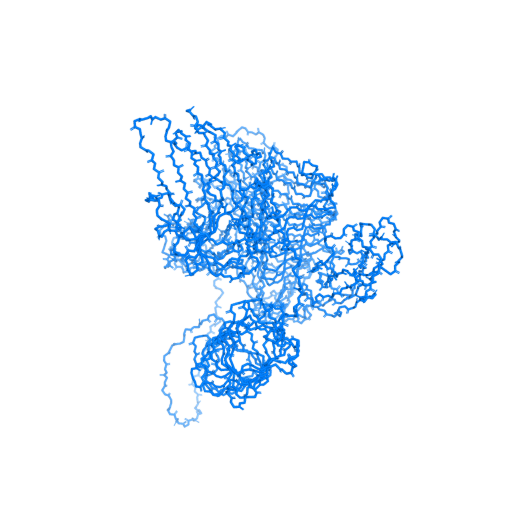12.312 -24.541 1.00 88.25 662 GLY A N 1
ATOM 4795 C CA . GLY A 1 662 ? -29.676 -13.778 -24.470 1.00 88.25 662 GLY A CA 1
ATOM 4796 C C . GLY A 1 662 ? -29.041 -14.324 -23.187 1.00 88.25 662 GLY A C 1
ATOM 4797 O O . GLY A 1 662 ? -28.950 -13.631 -22.178 1.00 88.25 662 GLY A O 1
ATOM 4798 N N . THR A 1 663 ? -28.651 -15.603 -23.193 1.00 92.75 663 THR A N 1
ATOM 4799 C CA . THR A 1 663 ? -28.084 -16.261 -22.005 1.00 92.75 663 THR A CA 1
ATOM 4800 C C . THR A 1 663 ? -26.587 -15.990 -21.877 1.00 92.75 663 THR A C 1
ATOM 4802 O O . THR A 1 663 ? -25.811 -16.319 -22.773 1.00 92.75 663 THR A O 1
ATOM 4805 N N . ILE A 1 664 ? -26.183 -15.449 -20.732 1.00 90.69 664 ILE A N 1
ATOM 4806 C CA . ILE A 1 664 ? -24.800 -15.184 -20.345 1.00 90.69 664 ILE A CA 1
ATOM 4807 C C . ILE A 1 664 ? -24.421 -16.203 -19.278 1.00 90.69 664 ILE A C 1
ATOM 4809 O O . ILE A 1 664 ? -25.008 -16.229 -18.202 1.00 90.69 664 ILE A O 1
ATOM 4813 N N . ASN A 1 665 ? -23.443 -17.054 -19.573 1.00 87.75 665 ASN A N 1
ATOM 4814 C CA . ASN A 1 665 ? -22.937 -18.080 -18.656 1.00 87.75 665 ASN A CA 1
ATOM 4815 C C . ASN A 1 665 ? -21.422 -17.962 -18.393 1.00 87.75 665 ASN A C 1
ATOM 4817 O O . ASN A 1 665 ? -20.791 -18.945 -18.011 1.00 87.75 665 ASN A O 1
ATOM 4821 N N . TRP A 1 666 ? -20.848 -16.770 -18.596 1.00 78.62 666 TRP A N 1
ATOM 4822 C CA . TRP A 1 666 ? -19.439 -16.448 -18.346 1.00 78.62 666 TRP A CA 1
ATOM 4823 C C . TRP A 1 666 ? -19.283 -15.055 -17.711 1.00 78.62 666 TRP A C 1
ATOM 4825 O O . TRP A 1 666 ? -20.254 -14.309 -17.582 1.00 78.62 666 TRP A O 1
ATOM 4835 N N . LEU A 1 667 ? -18.058 -14.708 -17.308 1.00 85.12 667 LEU A N 1
ATOM 4836 C CA . LEU A 1 667 ? -17.698 -13.372 -16.826 1.00 85.12 667 LEU A CA 1
ATOM 4837 C C . LEU A 1 667 ? -17.565 -12.396 -18.000 1.00 85.12 667 LEU A C 1
ATOM 4839 O O . LEU A 1 667 ? -16.715 -12.585 -18.872 1.00 85.12 667 LEU A O 1
ATOM 4843 N N . CYS A 1 668 ? -18.357 -11.333 -18.005 1.00 83.12 668 CYS A N 1
ATOM 4844 C CA . CYS A 1 668 ? -18.307 -10.303 -19.034 1.00 83.12 668 CYS A CA 1
ATOM 4845 C C . CYS A 1 668 ? -18.430 -8.903 -18.425 1.00 83.12 668 CYS A C 1
ATOM 4847 O O . CYS A 1 668 ? -18.948 -8.717 -17.324 1.00 83.12 668 CYS A O 1
ATOM 4849 N N . ASP A 1 669 ? -17.942 -7.908 -19.154 1.00 82.56 669 ASP A N 1
ATOM 4850 C CA . ASP A 1 669 ? -18.057 -6.499 -18.786 1.00 82.56 669 ASP A CA 1
ATOM 4851 C C . ASP A 1 669 ? -18.925 -5.805 -19.830 1.00 82.56 669 ASP A C 1
ATOM 4853 O O . ASP A 1 669 ? -18.638 -5.818 -21.031 1.00 82.56 669 ASP A O 1
ATOM 4857 N N . ASN A 1 670 ? -20.032 -5.241 -19.373 1.00 86.25 670 ASN A N 1
ATOM 4858 C CA . ASN A 1 670 ? -20.996 -4.553 -20.212 1.00 86.25 670 ASN A CA 1
ATOM 4859 C C . ASN A 1 670 ? -20.605 -3.070 -20.425 1.00 86.25 670 ASN A C 1
ATOM 4861 O O . ASN A 1 670 ? -21.199 -2.391 -21.260 1.00 86.25 670 ASN A O 1
ATOM 4865 N N . ARG A 1 671 ? -19.537 -2.577 -19.774 1.00 80.00 671 ARG A N 1
ATOM 4866 C CA . ARG A 1 671 ? -18.906 -1.257 -19.979 1.00 80.00 671 ARG A CA 1
ATOM 4867 C C . ARG A 1 671 ? -19.887 -0.089 -19.890 1.00 80.00 671 ARG A C 1
ATOM 4869 O O . ARG A 1 671 ? -20.429 0.147 -18.829 1.00 80.00 671 ARG A O 1
ATOM 4876 N N . GLU A 1 672 ? -20.119 0.655 -20.973 1.00 78.19 672 GLU A N 1
ATOM 4877 C CA . GLU A 1 672 ? -21.160 1.696 -21.080 1.00 78.19 672 GLU A CA 1
ATOM 4878 C C . GLU A 1 672 ? -22.285 1.275 -22.051 1.00 78.19 672 GLU A C 1
ATOM 4880 O O . GLU A 1 672 ? -23.014 2.110 -22.583 1.00 78.19 672 GLU A O 1
ATOM 4885 N N . ARG A 1 673 ? -22.415 -0.026 -22.346 1.00 84.62 673 ARG A N 1
ATOM 4886 C CA . ARG A 1 673 ? -23.401 -0.567 -23.296 1.00 84.62 673 ARG A CA 1
ATOM 4887 C C . ARG A 1 673 ? -24.695 -0.972 -22.600 1.00 84.62 673 ARG A C 1
ATOM 4889 O O . ARG A 1 673 ? -24.744 -1.100 -21.380 1.00 84.62 673 ARG A O 1
ATOM 4896 N N . THR A 1 674 ? -25.747 -1.174 -23.394 1.00 91.75 674 THR A N 1
ATOM 4897 C CA . THR A 1 674 ? -27.058 -1.620 -22.912 1.00 91.75 674 THR A CA 1
ATOM 4898 C C . THR A 1 674 ? -27.265 -3.108 -23.182 1.00 91.75 674 THR A C 1
ATOM 4900 O O . THR A 1 674 ? -27.425 -3.514 -24.331 1.00 91.75 674 THR A O 1
ATOM 4903 N N . LEU A 1 675 ? -27.320 -3.907 -22.118 1.00 92.88 675 LEU A N 1
ATOM 4904 C CA . LEU A 1 675 ? -27.696 -5.318 -22.158 1.00 92.88 675 LEU A CA 1
ATOM 4905 C C . LEU A 1 675 ? -29.218 -5.433 -22.044 1.00 92.88 675 LEU A C 1
ATOM 4907 O O . LEU A 1 675 ? -29.798 -4.939 -21.079 1.00 92.88 675 LEU A O 1
ATOM 4911 N N . THR A 1 676 ? -29.862 -6.084 -23.011 1.00 94.62 676 THR A N 1
ATOM 4912 C CA . THR A 1 676 ? -31.324 -6.125 -23.134 1.00 94.62 676 THR A CA 1
ATOM 4913 C C . THR A 1 676 ? -31.860 -7.554 -23.085 1.00 94.62 676 THR A C 1
ATOM 4915 O O . THR A 1 676 ? -31.379 -8.402 -23.827 1.00 94.62 676 THR A O 1
ATOM 4918 N N . ASN A 1 677 ? -32.907 -7.823 -22.299 1.00 93.62 677 ASN A N 1
ATOM 4919 C CA . ASN A 1 677 ? -33.609 -9.120 -22.281 1.00 93.62 677 ASN A CA 1
ATOM 4920 C C . ASN A 1 677 ? -32.659 -10.333 -22.128 1.00 93.62 677 ASN A C 1
ATOM 4922 O O . ASN A 1 677 ? -32.570 -11.188 -23.019 1.00 93.62 677 ASN A O 1
ATOM 4926 N N . ALA A 1 678 ? -31.887 -10.366 -21.041 1.00 93.69 678 ALA A N 1
ATOM 4927 C CA . ALA A 1 678 ? -30.801 -11.323 -20.845 1.00 93.69 678 ALA A CA 1
ATOM 4928 C C . ALA A 1 678 ? -31.026 -12.240 -19.639 1.00 93.69 678 ALA A C 1
ATOM 4930 O O . ALA A 1 678 ? -31.593 -11.834 -18.629 1.00 93.69 678 ALA A O 1
ATOM 4931 N N . THR A 1 679 ? -30.521 -13.470 -19.729 1.00 95.75 679 THR A N 1
ATOM 4932 C CA . THR A 1 679 ? -30.499 -14.422 -18.611 1.00 95.75 679 THR A CA 1
ATOM 4933 C C . THR A 1 679 ? -29.062 -14.621 -18.148 1.00 95.75 679 THR A C 1
ATOM 4935 O O . THR A 1 679 ? -28.244 -15.145 -18.900 1.00 95.75 679 THR A O 1
ATOM 4938 N N . VAL A 1 680 ? -28.743 -14.237 -16.919 1.00 95.06 680 VAL A N 1
ATOM 4939 C CA . VAL A 1 680 ? -27.421 -14.396 -16.303 1.00 95.06 680 VAL A CA 1
ATOM 4940 C C . VAL A 1 680 ? -27.414 -15.708 -15.525 1.00 95.06 680 VAL A C 1
ATOM 4942 O O . VAL A 1 680 ? -28.120 -15.843 -14.535 1.00 95.06 680 VAL A O 1
ATOM 4945 N N . ALA A 1 681 ? -26.658 -16.704 -15.978 1.00 89.12 681 ALA A N 1
ATOM 4946 C CA . ALA A 1 681 ? -26.592 -18.011 -15.327 1.00 89.12 681 ALA A CA 1
ATOM 4947 C C . ALA A 1 681 ? -25.839 -17.957 -13.982 1.00 89.12 681 ALA A C 1
ATOM 4949 O O . ALA A 1 681 ? -25.090 -17.024 -13.723 1.00 89.12 681 ALA A O 1
ATOM 4950 N N . GLU A 1 682 ? -25.975 -19.001 -13.159 1.00 84.19 682 GLU A N 1
ATOM 4951 C CA . GLU A 1 682 ? -25.423 -19.073 -11.790 1.00 84.19 682 GLU A CA 1
ATOM 4952 C C . GLU A 1 682 ? -23.906 -18.806 -11.693 1.00 84.19 682 GLU A C 1
ATOM 4954 O O . GLU A 1 682 ? -23.446 -18.159 -10.758 1.00 84.19 682 GLU A O 1
ATOM 4959 N N . ASN A 1 683 ? -23.135 -19.227 -12.703 1.00 76.06 683 ASN A N 1
ATOM 4960 C CA . ASN A 1 683 ? -21.680 -19.022 -12.766 1.00 76.06 683 ASN A CA 1
ATOM 4961 C C . ASN A 1 683 ? -21.260 -17.758 -13.542 1.00 76.06 683 ASN A C 1
ATOM 4963 O O . ASN A 1 683 ? -20.068 -17.537 -13.756 1.00 76.06 683 ASN A O 1
ATOM 4967 N N . ALA A 1 684 ? -22.212 -16.961 -14.033 1.00 83.31 684 ALA A N 1
ATOM 4968 C CA . ALA A 1 684 ? -21.915 -15.733 -14.759 1.00 83.31 684 ALA A CA 1
ATOM 4969 C C . ALA A 1 684 ? -21.727 -14.550 -13.808 1.00 83.31 684 ALA A C 1
ATOM 4971 O O . ALA A 1 684 ? -22.349 -14.461 -12.748 1.00 83.31 684 ALA A O 1
ATOM 4972 N N . SER A 1 685 ? -20.879 -13.614 -14.229 1.00 86.12 685 SER A N 1
ATOM 4973 C CA . SER A 1 685 ? -20.682 -12.344 -13.541 1.00 86.12 685 SER A CA 1
ATOM 4974 C C . SER A 1 685 ? -20.680 -11.217 -14.563 1.00 86.12 685 SER A C 1
ATOM 4976 O O . SER A 1 685 ? -19.951 -11.277 -15.551 1.00 86.12 685 SER A O 1
ATOM 4978 N N . ILE A 1 686 ? -21.497 -10.198 -14.331 1.00 89.56 686 ILE A N 1
ATOM 4979 C CA . ILE A 1 686 ? -21.620 -9.025 -15.196 1.00 89.56 686 ILE A CA 1
ATOM 4980 C C . ILE A 1 686 ? -21.191 -7.798 -14.408 1.00 89.56 686 ILE A C 1
ATOM 4982 O O . ILE A 1 686 ? -21.694 -7.557 -13.311 1.00 89.56 686 ILE A O 1
ATOM 4986 N N . ALA A 1 687 ? -20.281 -7.014 -14.976 1.00 84.94 687 ALA A N 1
ATOM 4987 C CA . ALA A 1 687 ? -19.873 -5.730 -14.420 1.00 84.94 687 ALA A CA 1
ATOM 4988 C C . ALA A 1 687 ? -20.182 -4.584 -15.393 1.00 84.94 687 ALA A C 1
ATOM 4990 O O . ALA A 1 687 ? -20.039 -4.756 -16.601 1.00 84.94 687 ALA A O 1
ATOM 4991 N N . GLY A 1 688 ? -20.570 -3.420 -14.871 1.00 80.38 688 GLY A N 1
ATOM 4992 C CA . GLY A 1 688 ? -20.681 -2.187 -15.655 1.00 80.38 688 GLY A CA 1
ATOM 4993 C C . GLY A 1 688 ? -21.938 -2.073 -16.527 1.00 80.38 688 GLY A C 1
ATOM 4994 O O . GLY A 1 688 ? -22.659 -3.035 -16.780 1.00 80.38 688 GLY A O 1
ATOM 4995 N N . GLY A 1 689 ? -22.194 -0.870 -17.030 1.00 89.81 689 GLY A N 1
ATOM 4996 C CA . GLY A 1 689 ? -23.130 -0.620 -18.129 1.00 89.81 689 GLY A CA 1
ATOM 4997 C C . GLY A 1 689 ? -24.587 -0.452 -17.730 1.00 89.81 689 GLY A C 1
ATOM 4998 O O . GLY A 1 689 ? -24.940 -0.324 -16.558 1.00 89.81 689 GLY A O 1
ATOM 4999 N N . TYR A 1 690 ? -25.436 -0.413 -18.752 1.00 93.31 690 TYR A N 1
ATOM 5000 C CA . TYR A 1 690 ? -26.876 -0.230 -18.640 1.00 93.31 690 TYR A CA 1
ATOM 5001 C C . TYR A 1 690 ? -27.599 -1.562 -18.840 1.00 93.31 690 TYR A C 1
ATOM 5003 O O . TYR A 1 690 ? -27.232 -2.339 -19.722 1.00 93.31 690 TYR A O 1
ATOM 5011 N N . LEU A 1 691 ? -28.652 -1.808 -18.068 1.00 95.69 691 LEU A N 1
ATOM 5012 C CA . LEU A 1 691 ? -29.539 -2.959 -18.243 1.00 95.69 691 LEU A CA 1
ATOM 5013 C C . LEU A 1 691 ? -30.924 -2.485 -18.692 1.00 95.69 691 LEU A C 1
ATOM 5015 O O . LEU A 1 691 ? -31.426 -1.504 -18.143 1.00 95.69 691 LEU A O 1
ATOM 5019 N N . ALA A 1 692 ? -31.510 -3.176 -19.674 1.00 95.81 692 ALA A N 1
ATOM 5020 C CA . ALA A 1 692 ? -32.798 -2.855 -20.285 1.00 95.81 692 ALA A CA 1
ATOM 5021 C C . ALA A 1 692 ? -33.721 -4.081 -20.431 1.00 95.81 692 ALA A C 1
ATOM 5023 O O . ALA A 1 692 ? -33.273 -5.196 -20.707 1.00 95.81 692 ALA A O 1
ATOM 5024 N N . GLY A 1 693 ? -35.034 -3.875 -20.319 1.00 95.19 693 GLY A N 1
ATOM 5025 C CA . GLY A 1 693 ? -36.029 -4.939 -20.501 1.00 95.19 693 GLY A CA 1
ATOM 5026 C C . GLY A 1 693 ? -36.041 -5.963 -19.359 1.00 95.19 693 GLY A C 1
ATOM 5027 O O . GLY A 1 693 ? -35.926 -5.590 -18.198 1.00 95.19 693 GLY A O 1
ATOM 5028 N N . GLU A 1 694 ? -36.206 -7.247 -19.674 1.00 96.50 694 GLU A N 1
ATOM 5029 C CA . GLU A 1 694 ? -36.341 -8.321 -18.678 1.00 96.50 694 GLU A CA 1
ATOM 5030 C C . GLU A 1 694 ? -35.007 -9.048 -18.441 1.00 96.50 694 GLU A C 1
ATOM 5032 O O . GLU A 1 694 ? -34.522 -9.784 -19.302 1.00 96.50 694 GLU A O 1
ATOM 5037 N N . ILE A 1 695 ? -34.403 -8.859 -17.268 1.00 97.75 695 ILE A N 1
ATOM 5038 C CA . ILE A 1 695 ? -33.144 -9.493 -16.865 1.00 97.75 695 ILE A CA 1
ATOM 5039 C C . ILE A 1 695 ? -33.422 -10.584 -15.823 1.00 97.75 695 ILE A C 1
ATOM 5041 O O . ILE A 1 695 ? -33.787 -10.288 -14.687 1.00 97.75 695 ILE A O 1
ATOM 5045 N N . ASP A 1 696 ? -33.210 -11.847 -16.186 1.00 96.69 696 ASP A N 1
ATOM 5046 C CA . ASP A 1 696 ? -33.287 -12.989 -15.262 1.00 96.69 696 ASP A CA 1
ATOM 5047 C C . ASP A 1 696 ? -31.884 -13.319 -14.751 1.00 96.69 696 ASP A C 1
ATOM 5049 O O . ASP A 1 696 ? -31.053 -13.857 -15.481 1.00 96.69 696 ASP A O 1
ATOM 5053 N N . ASN A 1 697 ? -31.588 -12.946 -13.513 1.00 97.19 697 ASN A N 1
ATOM 5054 C CA . ASN A 1 697 ? -30.287 -13.117 -12.897 1.00 97.19 697 ASN A CA 1
ATOM 5055 C C . ASN A 1 697 ? -30.271 -14.310 -11.941 1.00 97.19 697 ASN A C 1
ATOM 5057 O O . ASN A 1 697 ? -31.020 -14.373 -10.976 1.00 97.19 697 ASN A O 1
ATOM 5061 N N . GLN A 1 698 ? -29.338 -15.225 -12.158 1.00 92.88 698 GLN A N 1
ATOM 5062 C CA . GLN A 1 698 ? -28.987 -16.308 -11.241 1.00 92.88 698 GLN A CA 1
ATOM 5063 C C . GLN A 1 698 ? -27.529 -16.184 -10.761 1.00 92.88 698 GLN A C 1
ATOM 5065 O O . GLN A 1 698 ? -27.146 -16.863 -9.813 1.00 92.88 698 GLN A O 1
ATOM 5070 N N . GLY A 1 699 ? -26.727 -15.316 -11.393 1.00 87.44 699 GLY A N 1
ATOM 5071 C CA . GLY A 1 699 ? -25.306 -15.089 -11.114 1.00 87.44 699 GLY A CA 1
ATOM 5072 C C . GLY A 1 699 ? -25.033 -13.802 -10.327 1.00 87.44 699 GLY A C 1
ATOM 5073 O O . GLY A 1 699 ? -25.821 -13.403 -9.463 1.00 87.44 699 GLY A O 1
ATOM 5074 N N . LEU A 1 700 ? -23.897 -13.150 -10.604 1.00 86.69 700 LEU A N 1
ATOM 5075 C CA . LEU A 1 700 ? -23.475 -11.898 -9.961 1.00 86.69 700 LEU A CA 1
ATOM 5076 C C . LEU A 1 700 ? -23.587 -10.706 -10.922 1.00 86.69 700 LEU A C 1
ATOM 5078 O O . LEU A 1 700 ? -23.032 -10.734 -12.015 1.00 86.69 700 LEU A O 1
ATOM 5082 N N . ILE A 1 701 ? -24.236 -9.622 -10.502 1.00 96.25 701 ILE A N 1
ATOM 5083 C CA . ILE A 1 701 ? -24.267 -8.356 -11.250 1.00 96.25 701 ILE A CA 1
ATOM 5084 C C . ILE A 1 701 ? -23.680 -7.239 -10.379 1.00 96.25 701 ILE A C 1
ATOM 5086 O O . ILE A 1 701 ? -24.029 -7.108 -9.203 1.00 96.25 701 ILE A O 1
ATOM 5090 N N . SER A 1 702 ? -22.776 -6.438 -10.948 1.00 88.06 702 SER A N 1
ATOM 5091 C CA . SER A 1 702 ? -22.002 -5.417 -10.236 1.00 88.06 702 SER A CA 1
ATOM 5092 C C . SER A 1 702 ? -21.921 -4.096 -11.002 1.00 88.06 702 SER A C 1
ATOM 5094 O O . SER A 1 702 ? -21.685 -4.091 -12.206 1.00 88.06 702 SER A O 1
ATOM 5096 N N . GLN A 1 703 ? -22.037 -2.969 -10.293 1.00 86.38 703 GLN A N 1
ATOM 5097 C CA . GLN A 1 703 ? -21.766 -1.623 -10.833 1.00 86.38 703 GLN A CA 1
ATOM 5098 C C . GLN A 1 703 ? -22.570 -1.270 -12.103 1.00 86.38 703 GLN A C 1
ATOM 5100 O O . GLN A 1 703 ? -22.013 -0.780 -13.082 1.00 86.38 703 GLN A O 1
ATOM 5105 N N . VAL A 1 704 ? -23.880 -1.532 -12.099 1.00 92.69 704 VAL A N 1
ATOM 5106 C CA . VAL A 1 704 ? -24.762 -1.303 -13.259 1.00 92.69 704 VAL A CA 1
ATOM 5107 C C . VAL A 1 704 ? -25.759 -0.167 -13.028 1.00 92.69 704 VAL A C 1
ATOM 5109 O O . VAL A 1 704 ? -26.116 0.155 -11.892 1.00 92.69 704 VAL A O 1
ATOM 5112 N N . THR A 1 705 ? -26.261 0.397 -14.126 1.00 94.94 705 THR A N 1
ATOM 5113 C CA . THR A 1 705 ? -27.431 1.283 -14.136 1.00 94.94 705 THR A CA 1
ATOM 5114 C C . THR A 1 705 ? -28.633 0.558 -14.740 1.00 94.94 705 THR A C 1
ATOM 5116 O O . THR A 1 705 ? -28.598 0.126 -15.890 1.00 94.94 705 THR A O 1
ATOM 5119 N N . ILE A 1 706 ? -29.721 0.437 -13.986 1.00 97.12 706 ILE A N 1
ATOM 5120 C CA . ILE A 1 706 ? -30.991 -0.121 -14.464 1.00 97.12 706 ILE A CA 1
ATOM 5121 C C . ILE A 1 706 ? -31.770 0.994 -15.152 1.00 97.12 706 ILE A C 1
ATOM 5123 O O . ILE A 1 706 ? -32.031 2.022 -14.527 1.00 97.12 706 ILE A O 1
ATOM 5127 N N . GLN A 1 707 ? -32.131 0.808 -16.420 1.00 96.00 707 GLN A N 1
ATOM 5128 C CA . GLN A 1 707 ? -32.894 1.798 -17.179 1.00 96.00 707 GLN A CA 1
ATOM 5129 C C . GLN A 1 707 ? -34.381 1.815 -16.772 1.00 96.00 707 GLN A C 1
ATOM 5131 O O . GLN A 1 707 ? -34.866 0.871 -16.140 1.00 96.00 707 GLN A O 1
ATOM 5136 N N . PRO A 1 708 ? -35.140 2.866 -17.140 1.00 93.62 708 PRO A N 1
ATOM 5137 C CA . PRO A 1 708 ? -36.588 2.887 -16.950 1.00 93.62 708 PRO A CA 1
ATOM 5138 C C . PRO A 1 708 ? -37.262 1.674 -17.601 1.00 93.62 708 PRO A C 1
ATOM 5140 O O . PRO A 1 708 ? -36.759 1.139 -18.587 1.00 93.62 708 PRO A O 1
ATOM 5143 N N . GLU A 1 709 ? -38.392 1.235 -17.041 1.00 92.44 709 GLU A N 1
ATOM 5144 C CA . GLU A 1 709 ? -39.184 0.089 -17.539 1.00 92.44 709 GLU A CA 1
ATOM 5145 C C . GLU A 1 709 ? -38.438 -1.264 -17.562 1.00 92.44 709 GLU A C 1
ATOM 5147 O O . GLU A 1 709 ? -38.929 -2.237 -18.126 1.00 92.44 709 GLU A O 1
ATOM 5152 N N . THR A 1 710 ? -37.262 -1.345 -16.938 1.00 96.94 710 THR A N 1
ATOM 5153 C CA . THR A 1 710 ? -36.459 -2.574 -16.854 1.00 96.94 710 THR A CA 1
ATOM 5154 C C . THR A 1 710 ? -36.808 -3.348 -15.595 1.00 96.94 710 THR A C 1
ATOM 5156 O O . THR A 1 710 ? -36.882 -2.752 -14.522 1.00 96.94 710 THR A O 1
ATOM 5159 N N . THR A 1 711 ? -36.945 -4.667 -15.701 1.00 97.69 711 THR A N 1
ATOM 5160 C CA . THR A 1 711 ? -37.124 -5.572 -14.561 1.00 97.69 711 THR A CA 1
ATOM 5161 C C . THR A 1 711 ? -35.912 -6.485 -14.458 1.00 97.69 711 THR A C 1
ATOM 5163 O O . THR A 1 711 ? -35.640 -7.254 -15.373 1.00 97.69 711 THR A O 1
ATOM 5166 N N . LEU A 1 712 ? -35.189 -6.444 -13.343 1.00 98.19 712 LEU A N 1
ATOM 5167 C CA . LEU A 1 712 ? -34.142 -7.415 -13.022 1.00 98.19 712 LEU A CA 1
ATOM 5168 C C . LEU A 1 712 ? -34.620 -8.298 -11.881 1.00 98.19 712 LEU A C 1
ATOM 5170 O O . LEU A 1 712 ? -34.933 -7.788 -10.811 1.00 98.19 712 LEU A O 1
ATOM 5174 N N . THR A 1 713 ? -34.637 -9.613 -12.082 1.00 97.75 713 THR A N 1
ATOM 5175 C CA . THR A 1 713 ? -35.096 -10.581 -11.080 1.00 97.75 713 THR A CA 1
ATOM 5176 C C . THR A 1 713 ? -33.993 -11.571 -10.721 1.00 97.75 713 THR A C 1
ATOM 5178 O O . THR A 1 713 ? -33.442 -12.189 -11.619 1.00 97.75 713 THR A O 1
ATOM 5181 N N . GLY A 1 714 ? -33.714 -11.789 -9.433 1.00 92.81 714 GLY A N 1
ATOM 5182 C CA . GLY A 1 714 ? -32.885 -12.904 -8.961 1.00 92.81 714 GLY A CA 1
ATOM 5183 C C . GLY A 1 714 ? -31.398 -12.607 -8.705 1.00 92.81 714 GLY A C 1
ATOM 5184 O O . GLY A 1 714 ? -30.888 -11.505 -8.927 1.00 92.81 714 GLY A O 1
ATOM 5185 N N . GLY A 1 715 ? -30.696 -13.643 -8.232 1.00 93.69 715 GLY A N 1
ATOM 5186 C CA . GLY A 1 715 ? -29.236 -13.705 -8.121 1.00 93.69 715 GLY A CA 1
ATOM 5187 C C . GLY A 1 715 ? -28.628 -12.765 -7.076 1.00 93.69 715 GLY A C 1
ATOM 5188 O O . GLY A 1 715 ? -29.294 -12.318 -6.136 1.00 93.69 715 GLY A O 1
ATOM 5189 N N . ARG A 1 716 ? -27.321 -12.504 -7.207 1.00 91.62 716 ARG A N 1
ATOM 5190 C CA . ARG A 1 716 ? -26.559 -11.626 -6.309 1.00 91.62 716 ARG A CA 1
ATOM 5191 C C . ARG A 1 716 ? -26.268 -10.286 -6.968 1.00 91.62 716 ARG A C 1
ATOM 5193 O O . ARG A 1 716 ? -25.792 -10.231 -8.099 1.00 91.62 716 ARG A O 1
ATOM 5200 N N . LEU A 1 717 ? -26.490 -9.215 -6.219 1.00 96.44 717 LEU A N 1
ATOM 5201 C CA . LEU A 1 717 ? -26.178 -7.846 -6.613 1.00 96.44 717 LEU A CA 1
ATOM 5202 C C . LEU A 1 717 ? -25.062 -7.287 -5.720 1.00 96.44 717 LEU A C 1
ATOM 5204 O O . LEU A 1 717 ? -25.098 -7.456 -4.498 1.00 96.44 717 LEU A O 1
ATOM 5208 N N . THR A 1 718 ? -24.065 -6.627 -6.314 1.00 82.25 718 THR A N 1
ATOM 5209 C CA . THR A 1 718 ? -22.934 -6.032 -5.583 1.00 82.25 718 THR A CA 1
ATOM 5210 C C . THR A 1 718 ? -22.487 -4.677 -6.155 1.00 82.25 718 THR A C 1
ATOM 5212 O O . THR A 1 718 ? -22.991 -4.214 -7.178 1.00 82.25 718 THR A O 1
ATOM 5215 N N . GLY A 1 719 ? -21.552 -4.009 -5.476 1.00 81.69 719 GLY A N 1
ATOM 5216 C CA . GLY A 1 719 ? -21.083 -2.667 -5.828 1.00 81.69 719 GLY A CA 1
ATOM 5217 C C . GLY A 1 719 ? -22.138 -1.580 -5.589 1.00 81.69 719 GLY A C 1
ATOM 5218 O O . GLY A 1 719 ? -22.932 -1.673 -4.649 1.00 81.69 719 GLY A O 1
ATOM 5219 N N . THR A 1 720 ? -22.119 -0.544 -6.431 1.00 86.12 720 THR A N 1
ATOM 5220 C CA . THR A 1 720 ? -23.099 0.553 -6.423 1.00 86.12 720 THR A CA 1
ATOM 5221 C C . THR A 1 720 ? -24.037 0.413 -7.615 1.00 86.12 720 THR A C 1
ATOM 5223 O O . THR A 1 720 ? -23.571 0.375 -8.751 1.00 86.12 720 THR A O 1
ATOM 5226 N N . ILE A 1 721 ? -25.345 0.360 -7.371 1.00 93.31 721 ILE A N 1
ATOM 5227 C CA . ILE A 1 721 ? -26.370 0.209 -8.410 1.00 93.31 721 ILE A CA 1
ATOM 5228 C C . ILE A 1 721 ? -27.230 1.466 -8.457 1.00 93.31 721 ILE A C 1
ATOM 5230 O O . ILE A 1 721 ? -27.781 1.892 -7.441 1.00 93.31 721 ILE A O 1
ATOM 5234 N N . ILE A 1 722 ? -27.364 2.043 -9.648 1.00 94.12 722 ILE A N 1
ATOM 5235 C CA . ILE A 1 722 ? -28.305 3.134 -9.913 1.00 94.12 722 ILE A CA 1
ATOM 5236 C C . ILE A 1 722 ? -29.544 2.503 -10.533 1.00 94.12 722 ILE A C 1
ATOM 5238 O O . ILE A 1 722 ? -29.476 1.945 -11.625 1.00 94.12 722 ILE A O 1
ATOM 5242 N N . ASN A 1 723 ? -30.674 2.557 -9.841 1.00 97.56 723 ASN A N 1
ATOM 5243 C CA . ASN A 1 723 ? -31.896 1.903 -10.270 1.00 97.56 723 ASN A CA 1
ATOM 5244 C C . ASN A 1 723 ? -32.933 2.931 -10.741 1.00 97.56 723 ASN A C 1
ATOM 5246 O O . ASN A 1 723 ? -33.363 3.788 -9.977 1.00 97.56 723 ASN A O 1
ATOM 5250 N N . GLN A 1 724 ? -33.344 2.842 -12.007 1.00 95.88 724 GLN A N 1
ATOM 5251 C CA . GLN A 1 724 ? -34.471 3.602 -12.570 1.00 95.88 724 GLN A CA 1
ATOM 5252 C C . GLN A 1 724 ? -35.638 2.684 -12.977 1.00 95.88 724 GLN A C 1
ATOM 5254 O O . GLN A 1 724 ? -36.663 3.174 -13.447 1.00 95.88 724 GLN A O 1
ATOM 5259 N N . GLY A 1 725 ? -35.484 1.367 -12.799 1.00 96.31 725 GLY A N 1
ATOM 5260 C CA . GLY A 1 725 ? -36.469 0.333 -13.115 1.00 96.31 725 GLY A CA 1
ATOM 5261 C C . GLY A 1 725 ? -36.933 -0.411 -11.861 1.00 96.31 725 GLY A C 1
ATOM 5262 O O . GLY A 1 725 ? -37.108 0.193 -10.802 1.00 96.31 725 GLY A O 1
ATOM 5263 N N . THR A 1 726 ? -37.141 -1.721 -11.982 1.00 98.19 726 THR A N 1
ATOM 5264 C CA . THR A 1 726 ? -37.564 -2.625 -10.905 1.00 98.19 726 THR A CA 1
ATOM 5265 C C . THR A 1 726 ? -36.502 -3.693 -10.646 1.00 98.19 726 THR A C 1
ATOM 5267 O O . THR A 1 726 ? -36.130 -4.432 -11.554 1.00 98.19 726 THR A O 1
ATOM 5270 N N . LEU A 1 727 ? -36.044 -3.820 -9.400 1.00 98.50 727 LEU A N 1
ATOM 5271 C CA . LEU A 1 727 ? -35.189 -4.920 -8.941 1.00 98.50 727 LEU A CA 1
ATOM 5272 C C . LEU A 1 727 ? -36.005 -5.872 -8.062 1.00 98.50 727 LEU A C 1
ATOM 5274 O O . LEU A 1 727 ? -36.617 -5.428 -7.091 1.00 98.50 727 LEU A O 1
ATOM 5278 N N . ALA A 1 728 ? -35.993 -7.169 -8.357 1.00 98.00 728 ALA A N 1
ATOM 5279 C CA . ALA A 1 728 ? -36.826 -8.158 -7.688 1.00 98.00 728 ALA A CA 1
ATOM 5280 C C . ALA A 1 728 ? -36.061 -9.405 -7.219 1.00 98.00 728 ALA A C 1
ATOM 5282 O O . ALA A 1 728 ? -35.161 -9.887 -7.898 1.00 98.00 728 ALA A O 1
ATOM 5283 N N . ASN A 1 729 ? -36.461 -9.980 -6.083 1.00 96.88 729 ASN A N 1
ATOM 5284 C CA . ASN A 1 729 ? -36.047 -11.324 -5.635 1.00 96.88 729 ASN A CA 1
ATOM 5285 C C . ASN A 1 729 ? -34.522 -11.579 -5.562 1.00 96.88 729 ASN A C 1
ATOM 5287 O O . ASN A 1 729 ? -34.064 -12.642 -5.976 1.00 96.88 729 ASN A O 1
ATOM 5291 N N . PHE A 1 730 ? -33.723 -10.626 -5.076 1.00 98.06 730 PHE A N 1
ATOM 5292 C CA . PHE A 1 730 ? -32.254 -10.700 -5.116 1.00 98.06 730 PHE A CA 1
ATOM 5293 C C . PHE A 1 730 ? -31.602 -10.684 -3.725 1.00 98.06 730 PHE A C 1
ATOM 5295 O O . PHE A 1 730 ? -32.174 -10.197 -2.746 1.00 98.06 730 PHE A O 1
ATOM 5302 N N . ASN A 1 731 ? -30.361 -11.179 -3.652 1.00 93.94 731 ASN A N 1
ATOM 5303 C CA . ASN A 1 731 ? -29.489 -11.004 -2.491 1.00 93.94 731 ASN A CA 1
ATOM 5304 C C . ASN A 1 731 ? -28.466 -9.888 -2.752 1.00 93.94 731 ASN A C 1
ATOM 5306 O O . ASN A 1 731 ? -27.684 -9.953 -3.702 1.00 93.94 731 ASN A O 1
ATOM 5310 N N . PHE A 1 732 ? -28.449 -8.874 -1.898 1.00 96.88 732 PHE A N 1
ATOM 5311 C CA . PHE A 1 732 ? -27.509 -7.769 -1.959 1.00 96.88 732 PHE A CA 1
ATOM 5312 C C . PHE A 1 732 ? -26.305 -8.003 -1.048 1.00 96.88 732 PHE A C 1
ATOM 5314 O O . PHE A 1 732 ? -26.453 -8.252 0.147 1.00 96.88 732 PHE A O 1
ATOM 5321 N N . VAL A 1 733 ? -25.107 -7.873 -1.612 1.00 79.38 733 VAL A N 1
ATOM 5322 C CA . VAL A 1 733 ? -23.820 -7.971 -0.898 1.00 79.38 733 VAL A CA 1
ATOM 5323 C C . VAL A 1 733 ? -22.902 -6.776 -1.194 1.00 79.38 733 VAL A C 1
ATOM 5325 O O . VAL A 1 733 ? -21.709 -6.830 -0.917 1.00 79.38 733 VAL A O 1
ATOM 5328 N N . GLY A 1 734 ? -23.451 -5.724 -1.813 1.00 75.12 734 GLY A N 1
ATOM 5329 C CA . GLY A 1 734 ? -22.723 -4.543 -2.280 1.00 75.12 734 GLY A CA 1
ATOM 5330 C C . GLY A 1 734 ? -22.744 -3.362 -1.314 1.00 75.12 734 GLY A C 1
ATOM 5331 O O . GLY A 1 734 ? -23.127 -3.488 -0.152 1.00 75.12 734 GLY A O 1
ATOM 5332 N N . ALA A 1 735 ? -22.351 -2.195 -1.824 1.00 75.44 735 ALA A N 1
ATOM 5333 C CA . ALA A 1 735 ? -22.262 -0.957 -1.055 1.00 75.44 735 ALA A CA 1
ATOM 5334 C C . ALA A 1 735 ? -23.594 -0.192 -1.026 1.00 75.44 735 ALA A C 1
ATOM 5336 O O . ALA A 1 735 ? -24.068 0.181 0.045 1.00 75.44 735 ALA A O 1
ATOM 5337 N N . ARG A 1 736 ? -24.227 0.046 -2.185 1.00 95.31 736 ARG A N 1
ATOM 5338 C CA . ARG A 1 736 ? -25.495 0.792 -2.233 1.00 95.31 736 ARG A CA 1
ATOM 5339 C C . ARG A 1 736 ? -26.364 0.511 -3.459 1.00 95.31 736 ARG A C 1
ATOM 5341 O O . ARG A 1 736 ? -25.837 0.370 -4.559 1.00 95.31 736 ARG A O 1
ATOM 5348 N N . VAL A 1 737 ? -27.687 0.554 -3.293 1.00 96.69 737 VAL A N 1
ATOM 5349 C CA . VAL A 1 737 ? -28.660 0.730 -4.394 1.00 96.69 737 VAL A CA 1
ATOM 5350 C C . VAL A 1 737 ? -29.351 2.083 -4.229 1.00 96.69 737 VAL A C 1
ATOM 5352 O O . VAL A 1 737 ? -29.798 2.391 -3.128 1.00 96.69 737 VAL A O 1
ATOM 5355 N N . VAL A 1 738 ? -29.436 2.889 -5.289 1.00 96.38 738 VAL A N 1
ATOM 5356 C CA . VAL A 1 738 ? -30.092 4.209 -5.261 1.00 96.38 738 VAL A CA 1
ATOM 5357 C C . VAL A 1 738 ? -31.229 4.258 -6.273 1.00 96.38 738 VAL A C 1
ATOM 5359 O O . VAL A 1 738 ? -30.984 4.028 -7.458 1.00 96.38 738 VAL A O 1
ATOM 5362 N N . GLY A 1 739 ? -32.430 4.627 -5.833 1.00 91.69 739 GLY A N 1
ATOM 5363 C CA . GLY A 1 739 ? -33.561 4.901 -6.716 1.00 91.69 739 GLY A CA 1
ATOM 5364 C C . GLY A 1 739 ? -34.400 3.686 -7.124 1.00 91.69 739 GLY A C 1
ATOM 5365 O O . GLY A 1 739 ? -34.113 2.532 -6.793 1.00 91.69 739 GLY A O 1
ATOM 5366 N N . GLY A 1 740 ? -35.447 3.976 -7.898 1.00 96.44 740 GLY A N 1
ATOM 5367 C CA . GLY A 1 740 ? -36.278 2.991 -8.588 1.00 96.44 740 GLY A CA 1
ATOM 5368 C C . GLY A 1 740 ? -37.164 2.157 -7.661 1.00 96.44 740 GLY A C 1
ATOM 5369 O O . GLY A 1 740 ? -37.378 2.493 -6.496 1.00 96.44 740 GLY A O 1
ATOM 5370 N N . THR A 1 741 ? -37.712 1.076 -8.212 1.00 97.94 741 THR A N 1
ATOM 5371 C CA . THR A 1 741 ? -38.623 0.168 -7.510 1.00 97.94 741 THR A CA 1
ATOM 5372 C C . THR A 1 741 ? -37.894 -1.094 -7.058 1.00 97.94 741 THR A C 1
ATOM 5374 O O . THR A 1 741 ? -37.097 -1.670 -7.800 1.00 97.94 741 THR A O 1
ATOM 5377 N N . LEU A 1 742 ? -38.185 -1.541 -5.844 1.00 98.38 742 LEU A N 1
ATOM 5378 C CA . LEU A 1 742 ? -37.760 -2.814 -5.277 1.00 98.38 742 LEU A CA 1
ATOM 5379 C C . LEU A 1 742 ? -38.991 -3.714 -5.097 1.00 98.38 742 LEU A C 1
ATOM 5381 O O . LEU A 1 742 ? -40.017 -3.245 -4.607 1.00 98.38 742 LEU A O 1
ATOM 5385 N N . ALA A 1 743 ? -38.902 -4.987 -5.491 1.00 97.69 743 ALA A N 1
ATOM 5386 C CA . ALA A 1 743 ? -40.030 -5.920 -5.500 1.00 97.69 743 ALA A CA 1
ATOM 5387 C C . ALA A 1 743 ? -39.683 -7.317 -4.945 1.00 97.69 743 ALA A C 1
ATOM 5389 O O . ALA A 1 743 ? -38.560 -7.808 -5.053 1.00 97.69 743 ALA A O 1
ATOM 5390 N N . GLY A 1 744 ? -40.674 -8.013 -4.387 1.00 96.62 744 GLY A N 1
ATOM 5391 C CA . GLY A 1 744 ? -40.515 -9.406 -3.956 1.00 96.62 744 GLY A CA 1
ATOM 5392 C C . GLY A 1 74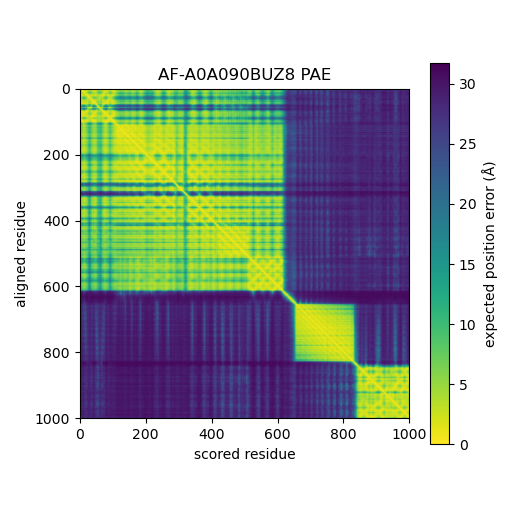4 ? -39.602 -9.578 -2.735 1.00 96.62 744 GLY A C 1
ATOM 5393 O O . GLY A 1 744 ? -39.617 -8.753 -1.824 1.00 96.62 744 GLY A O 1
ATOM 5394 N N . GLN A 1 745 ? -38.849 -10.681 -2.670 1.00 97.12 745 GLN A N 1
ATOM 5395 C CA . GLN A 1 745 ? -38.000 -11.004 -1.513 1.00 97.12 745 GLN A CA 1
ATOM 5396 C C . GLN A 1 745 ? -36.579 -10.469 -1.674 1.00 97.12 745 GLN A C 1
ATOM 5398 O O . GLN A 1 745 ? -35.826 -10.925 -2.528 1.00 97.12 745 GLN A O 1
ATOM 5403 N N . ILE A 1 746 ? -36.185 -9.539 -0.815 1.00 98.25 746 ILE A N 1
ATOM 5404 C CA . ILE A 1 746 ? -34.874 -8.901 -0.861 1.00 98.25 746 ILE A CA 1
ATOM 5405 C C . ILE A 1 746 ? -34.148 -9.193 0.440 1.00 98.25 746 ILE A C 1
ATOM 5407 O O . ILE A 1 746 ? -34.640 -8.915 1.536 1.00 98.25 746 ILE A O 1
ATOM 5411 N N . ILE A 1 747 ? -32.954 -9.755 0.309 1.00 96.06 747 ILE A N 1
ATOM 5412 C CA . ILE A 1 747 ? -32.079 -10.053 1.437 1.00 96.06 747 ILE A CA 1
ATOM 5413 C C . ILE A 1 747 ? -30.833 -9.198 1.269 1.00 96.06 747 ILE A C 1
ATOM 5415 O O . ILE A 1 747 ? -30.199 -9.241 0.222 1.00 96.06 747 ILE A O 1
ATOM 5419 N N . ASN A 1 748 ? -30.469 -8.420 2.278 1.00 94.12 748 ASN A N 1
ATOM 5420 C CA . ASN A 1 748 ? -29.227 -7.665 2.290 1.00 94.12 748 ASN A CA 1
ATOM 5421 C C . ASN A 1 748 ? -28.272 -8.294 3.310 1.00 94.12 748 ASN A C 1
ATOM 5423 O O . ASN A 1 748 ? -28.468 -8.193 4.519 1.00 94.12 748 ASN A O 1
ATOM 5427 N N . THR A 1 749 ? -27.251 -8.975 2.791 1.00 88.19 749 THR A N 1
ATOM 5428 C CA . THR A 1 749 ? -26.190 -9.652 3.556 1.00 88.19 749 THR A CA 1
ATOM 5429 C C . THR A 1 749 ? -24.839 -8.956 3.395 1.00 88.19 749 THR A C 1
ATOM 5431 O O . THR A 1 749 ? -23.789 -9.573 3.573 1.00 88.19 749 THR A O 1
ATOM 5434 N N . SER A 1 750 ? -24.846 -7.670 3.036 1.00 78.38 750 SER A N 1
ATOM 5435 C CA . SER A 1 750 ? -23.628 -6.877 2.902 1.00 78.38 750 SER A CA 1
ATOM 5436 C C . SER A 1 750 ? -22.864 -6.794 4.228 1.00 78.38 750 SER A C 1
ATOM 5438 O O . SER A 1 750 ? -23.421 -6.416 5.256 1.00 78.38 750 SER A O 1
ATOM 5440 N N . GLN A 1 751 ? -21.573 -7.131 4.190 1.00 69.75 751 GLN A N 1
ATOM 5441 C CA . GLN A 1 751 ? -20.666 -7.070 5.345 1.00 69.75 751 GLN A CA 1
ATOM 5442 C C . GLN A 1 751 ? -20.045 -5.679 5.551 1.00 69.75 751 GLN A C 1
ATOM 5444 O O . GLN A 1 751 ? -19.356 -5.458 6.539 1.00 69.75 751 GLN A O 1
ATOM 5449 N N . ILE A 1 752 ? -20.297 -4.751 4.624 1.00 66.69 752 ILE A N 1
ATOM 5450 C CA . ILE A 1 752 ? -19.801 -3.366 4.633 1.00 66.69 752 ILE A CA 1
ATOM 5451 C C . ILE A 1 752 ? -20.934 -2.366 4.909 1.00 66.69 752 ILE A C 1
ATOM 5453 O O . ILE A 1 752 ? -20.932 -1.257 4.384 1.00 66.69 752 ILE A O 1
ATOM 5457 N N . GLU A 1 753 ? -21.953 -2.792 5.660 1.00 78.06 753 GLU A N 1
ATOM 5458 C CA . GLU A 1 753 ? -23.155 -1.997 5.953 1.00 78.06 753 GLU A CA 1
ATOM 5459 C C . GLU A 1 753 ? -23.889 -1.465 4.706 1.00 78.06 753 GLU A C 1
ATOM 5461 O O . GLU A 1 753 ? -24.382 -0.334 4.672 1.00 78.06 753 GLU A O 1
ATOM 5466 N N . GLY A 1 754 ? -23.980 -2.287 3.657 1.00 79.38 754 GLY A N 1
ATOM 5467 C CA . GLY A 1 754 ? -24.644 -1.897 2.418 1.00 79.38 754 GLY A CA 1
ATOM 5468 C C . GLY A 1 754 ? -26.101 -1.470 2.624 1.00 79.38 754 GLY A C 1
ATOM 5469 O O . GLY A 1 754 ? -26.824 -2.060 3.433 1.00 79.38 754 GLY A O 1
ATOM 5470 N N . TYR A 1 755 ? -26.557 -0.465 1.873 1.00 94.44 755 TYR A N 1
ATOM 5471 C CA . TYR A 1 755 ? -27.876 0.142 2.090 1.00 94.44 755 TYR A CA 1
ATOM 5472 C C . TYR A 1 755 ? -28.652 0.455 0.809 1.00 94.44 755 TYR A C 1
ATOM 5474 O O . TYR A 1 755 ? -28.075 0.605 -0.269 1.00 94.44 755 TYR A O 1
ATOM 5482 N N . PHE A 1 756 ? -29.976 0.569 0.922 1.00 97.88 756 PHE A N 1
ATOM 5483 C CA . PHE A 1 756 ? -30.829 1.049 -0.169 1.00 97.88 756 PHE A CA 1
ATOM 5484 C C . PHE A 1 756 ? -31.293 2.475 0.116 1.00 97.88 756 PHE A C 1
ATOM 5486 O O . PHE A 1 756 ? -31.684 2.786 1.241 1.00 97.88 756 PHE A O 1
ATOM 5493 N N . GLN A 1 757 ? -31.218 3.339 -0.892 1.00 97.75 757 GLN A N 1
ATOM 5494 C CA . GLN A 1 757 ? -31.463 4.767 -0.755 1.00 97.75 757 GLN A CA 1
ATOM 5495 C C . GLN A 1 757 ? -32.509 5.259 -1.758 1.00 97.75 757 GLN A C 1
ATOM 5497 O O . GLN A 1 757 ? -32.409 4.947 -2.943 1.00 97.75 757 GLN A O 1
ATOM 5502 N N . ASP A 1 758 ? -33.462 6.067 -1.291 1.00 95.56 758 ASP A N 1
ATOM 5503 C CA . ASP A 1 758 ? -34.459 6.748 -2.133 1.00 95.56 758 ASP A CA 1
ATOM 5504 C C . ASP A 1 758 ? -35.266 5.776 -3.020 1.00 95.56 758 ASP A C 1
ATOM 5506 O O . ASP A 1 758 ? -35.374 5.953 -4.234 1.00 95.56 758 ASP A O 1
ATOM 5510 N N . VAL A 1 759 ? -35.791 4.705 -2.415 1.00 97.25 759 VAL A N 1
ATOM 5511 C CA . VAL A 1 759 ? -36.440 3.584 -3.117 1.00 97.25 759 VAL A CA 1
ATOM 5512 C C . VAL A 1 759 ? -37.957 3.550 -2.915 1.00 97.25 759 VAL A C 1
ATOM 5514 O O . VAL A 1 759 ? -38.479 3.867 -1.844 1.00 97.25 759 VAL A O 1
ATOM 5517 N N . HIS A 1 760 ? -38.667 3.084 -3.942 1.00 98.12 760 HIS A N 1
ATOM 5518 C CA . HIS A 1 760 ? -40.077 2.710 -3.865 1.00 98.12 760 HIS A CA 1
ATOM 5519 C C . HIS A 1 760 ? -40.217 1.186 -3.712 1.00 98.12 760 HIS A C 1
ATOM 5521 O O . HIS A 1 760 ? -39.540 0.429 -4.403 1.00 98.12 760 HIS A O 1
ATOM 5527 N N . LEU A 1 761 ? -41.070 0.710 -2.809 1.00 97.81 761 LEU A N 1
ATOM 5528 C CA . LEU A 1 761 ? -41.273 -0.707 -2.514 1.00 97.81 761 LEU A CA 1
ATOM 5529 C C . LEU A 1 761 ? -42.623 -1.163 -3.075 1.00 97.81 761 LEU A C 1
ATOM 5531 O O . LEU A 1 761 ? -43.677 -0.731 -2.612 1.00 97.81 761 LEU A O 1
ATOM 5535 N N . ALA A 1 762 ? -42.585 -2.068 -4.052 1.00 96.38 762 ALA A N 1
ATOM 5536 C CA . ALA A 1 762 ? -43.782 -2.602 -4.691 1.00 96.38 762 ALA A CA 1
ATOM 5537 C C . ALA A 1 762 ? -44.646 -3.423 -3.716 1.00 96.38 762 ALA A C 1
ATOM 5539 O O . ALA A 1 762 ? -44.207 -3.811 -2.626 1.00 96.38 762 ALA A O 1
ATOM 5540 N N . ALA A 1 763 ? -45.862 -3.752 -4.154 1.00 93.50 763 ALA A N 1
ATOM 5541 C CA . ALA A 1 763 ? -46.788 -4.626 -3.440 1.00 93.50 763 ALA A CA 1
ATOM 5542 C C . ALA A 1 763 ? -46.118 -5.907 -2.903 1.00 93.50 763 ALA A C 1
ATOM 5544 O O . ALA A 1 763 ? -45.397 -6.588 -3.631 1.00 93.50 763 ALA A O 1
ATOM 5545 N N . ASP A 1 764 ? -46.378 -6.231 -1.632 1.00 91.75 764 ASP A N 1
ATOM 5546 C CA . ASP A 1 764 ? -45.911 -7.449 -0.945 1.00 91.75 764 ASP A CA 1
ATOM 5547 C C . ASP A 1 764 ? -44.377 -7.634 -0.869 1.00 91.75 764 ASP A C 1
ATOM 5549 O O . ASP A 1 764 ? -43.886 -8.722 -0.547 1.00 91.75 764 ASP A O 1
ATOM 5553 N N . THR A 1 765 ? -43.600 -6.578 -1.128 1.00 97.69 765 THR A N 1
ATOM 5554 C CA . THR A 1 765 ? -42.134 -6.611 -1.015 1.00 97.69 765 THR A CA 1
ATOM 5555 C C . THR A 1 765 ? -41.704 -6.894 0.421 1.00 97.69 765 THR A C 1
ATOM 5557 O O . THR A 1 765 ? -42.273 -6.351 1.365 1.00 97.69 765 THR A O 1
ATOM 5560 N N . GLN A 1 766 ? -40.677 -7.724 0.604 1.00 97.38 766 GLN A N 1
ATOM 5561 C CA . GLN A 1 766 ? -40.085 -8.019 1.908 1.00 97.38 766 GLN A CA 1
ATOM 5562 C C . GLN A 1 766 ? -38.589 -7.745 1.869 1.00 97.38 766 GLN A C 1
ATOM 5564 O O . GLN A 1 766 ? -37.879 -8.366 1.083 1.00 97.38 766 GLN A O 1
ATOM 5569 N N . ILE A 1 767 ? -38.107 -6.865 2.745 1.00 97.75 767 ILE A N 1
ATOM 5570 C CA . ILE A 1 767 ? -36.676 -6.583 2.894 1.00 97.75 767 ILE A CA 1
ATOM 5571 C C . ILE A 1 767 ? -36.197 -7.124 4.237 1.00 97.75 767 ILE A C 1
ATOM 5573 O O . ILE A 1 767 ? -36.785 -6.814 5.274 1.00 97.75 767 ILE A O 1
ATOM 5577 N N . THR A 1 768 ? -35.133 -7.928 4.218 1.00 96.75 768 THR A N 1
ATOM 5578 C CA . THR A 1 768 ? -34.478 -8.459 5.423 1.00 96.75 768 THR A CA 1
ATOM 5579 C C . THR A 1 768 ? -32.982 -8.145 5.413 1.00 96.75 768 THR A C 1
ATOM 5581 O O . THR A 1 768 ? -32.310 -8.466 4.435 1.00 96.75 768 THR A O 1
ATOM 5584 N N . GLY A 1 769 ? -32.446 -7.580 6.498 1.00 86.75 769 GLY A N 1
ATOM 5585 C CA . GLY A 1 769 ? -31.012 -7.279 6.626 1.00 86.75 769 GLY A CA 1
ATOM 5586 C C . GLY A 1 769 ? -30.601 -5.893 6.110 1.00 86.75 769 GLY A C 1
ATOM 5587 O O . GLY A 1 769 ? -31.333 -5.245 5.360 1.00 86.75 769 GLY A O 1
ATOM 5588 N N . GLY A 1 770 ? -29.400 -5.448 6.491 1.00 93.38 770 GLY A N 1
ATOM 5589 C CA . GLY A 1 770 ? -28.772 -4.215 5.997 1.00 93.38 770 GLY A CA 1
ATOM 5590 C C . GLY A 1 770 ? -29.387 -2.912 6.515 1.00 93.38 770 GLY A C 1
ATOM 5591 O O . GLY A 1 770 ? -29.886 -2.854 7.639 1.00 93.38 770 GLY A O 1
ATOM 5592 N N . GLN A 1 771 ? -29.312 -1.844 5.711 1.00 95.06 771 GLN A N 1
ATOM 5593 C CA . GLN A 1 771 ? -29.841 -0.524 6.080 1.00 95.06 771 GLN A CA 1
ATOM 5594 C C . GLN A 1 771 ? -30.705 0.107 4.968 1.00 95.06 771 GLN A C 1
ATOM 5596 O O . GLN A 1 771 ? -30.536 -0.192 3.783 1.00 95.06 771 GLN A O 1
ATOM 5601 N N . LEU A 1 772 ? -31.603 1.022 5.343 1.00 96.19 772 LEU A N 1
ATOM 5602 C CA . LEU A 1 772 ? -32.349 1.899 4.428 1.00 96.19 772 LEU A CA 1
ATOM 5603 C C . LEU A 1 772 ? -32.068 3.371 4.737 1.00 96.19 772 LEU A C 1
ATOM 5605 O O . LEU A 1 772 ? -31.899 3.731 5.902 1.00 96.19 772 LEU A O 1
ATOM 5609 N N . ALA A 1 773 ? -32.042 4.217 3.707 1.00 94.31 773 ALA A N 1
ATOM 5610 C CA . ALA A 1 773 ? -31.746 5.641 3.832 1.00 94.31 773 ALA A CA 1
ATOM 5611 C C . ALA A 1 773 ? -32.607 6.517 2.907 1.00 94.31 773 ALA A C 1
ATOM 5613 O O . ALA A 1 773 ? -32.925 6.131 1.785 1.00 94.31 773 ALA A O 1
ATOM 5614 N N . GLY A 1 774 ? -32.920 7.737 3.338 1.00 93.94 774 GLY A N 1
ATOM 5615 C CA . GLY A 1 774 ? -33.600 8.724 2.495 1.00 93.94 774 GLY A CA 1
ATOM 5616 C C . GLY A 1 774 ? -35.111 8.497 2.400 1.00 93.94 774 GLY A C 1
ATOM 5617 O O . GLY A 1 774 ? -35.756 8.190 3.404 1.00 93.94 774 GLY A O 1
ATOM 5618 N N . GLN A 1 775 ? -35.688 8.708 1.216 1.00 95.56 775 GLN A N 1
ATOM 5619 C CA . GLN A 1 775 ? -37.136 8.606 0.992 1.00 95.56 775 GLN A CA 1
ATOM 5620 C C . GLN A 1 775 ? -37.547 7.162 0.678 1.00 95.56 775 GLN A C 1
ATOM 5622 O O . GLN A 1 775 ? -37.209 6.638 -0.381 1.00 95.56 775 GLN A O 1
ATOM 5627 N N . ILE A 1 776 ? -38.292 6.522 1.579 1.00 97.75 776 ILE A N 1
ATOM 5628 C CA . ILE A 1 776 ? -38.744 5.135 1.431 1.00 97.75 776 ILE A CA 1
ATOM 5629 C C . ILE A 1 776 ? -40.272 5.110 1.381 1.00 97.75 776 ILE A C 1
ATOM 5631 O O . ILE A 1 776 ? -40.944 5.390 2.373 1.00 97.75 776 ILE A O 1
ATOM 5635 N N . SER A 1 777 ? -40.832 4.735 0.236 1.00 96.19 777 SER A N 1
ATOM 5636 C CA . SER A 1 777 ? -42.287 4.676 0.040 1.00 96.19 777 SER A CA 1
ATOM 5637 C C . SER A 1 777 ? -42.731 3.277 -0.366 1.00 96.19 777 SER A C 1
ATOM 5639 O O . SER A 1 777 ? -42.017 2.607 -1.101 1.00 96.19 777 SER A O 1
ATOM 5641 N N . GLY A 1 778 ? -43.895 2.830 0.097 1.00 95.12 778 GLY A N 1
ATOM 5642 C CA . GLY A 1 778 ? -44.541 1.592 -0.339 1.00 95.12 778 GLY A CA 1
ATOM 5643 C C . GLY A 1 778 ? -45.908 1.819 -0.984 1.00 95.12 778 GLY A C 1
ATOM 5644 O O . GLY A 1 778 ? -46.339 2.953 -1.201 1.00 95.12 778 GLY A O 1
ATOM 5645 N N . GLU A 1 779 ? -46.605 0.724 -1.283 1.00 92.81 779 GLU A N 1
ATOM 5646 C CA . GLU A 1 779 ? -47.942 0.744 -1.884 1.00 92.81 779 GLU A CA 1
ATOM 5647 C C . GLU A 1 779 ? -49.068 0.745 -0.838 1.00 92.81 779 GLU A C 1
ATOM 5649 O O . GLU A 1 779 ? -49.060 -0.020 0.125 1.00 92.81 779 GLU A O 1
ATOM 5654 N N . VAL A 1 780 ? -50.104 1.561 -1.062 1.00 90.31 780 VAL A N 1
ATOM 5655 C CA . VAL A 1 780 ? -51.183 1.809 -0.080 1.00 90.31 780 VAL A CA 1
ATOM 5656 C C . VAL A 1 780 ? -52.008 0.555 0.236 1.00 90.31 780 VAL A C 1
ATOM 5658 O O . VAL A 1 780 ? -52.382 0.319 1.383 1.00 90.31 780 VAL A O 1
ATOM 5661 N N . GLN A 1 781 ? -52.361 -0.224 -0.790 1.00 86.94 781 GLN A N 1
ATOM 5662 C CA . GLN A 1 781 ? -53.290 -1.357 -0.651 1.00 86.94 781 GLN A CA 1
ATOM 5663 C C . GLN A 1 781 ? -52.602 -2.628 -0.140 1.00 86.94 781 GLN A C 1
ATOM 5665 O O . GLN A 1 781 ? -53.246 -3.467 0.487 1.00 86.94 781 GLN A O 1
ATOM 5670 N N . THR A 1 782 ? -51.304 -2.761 -0.408 1.00 91.44 782 THR A N 1
ATOM 5671 C CA . THR A 1 782 ? -50.483 -3.942 -0.103 1.00 91.44 782 THR A CA 1
ATOM 5672 C C . THR A 1 782 ? -49.088 -3.479 0.335 1.00 91.44 782 THR A C 1
ATOM 5674 O O . THR A 1 782 ? -48.152 -3.527 -0.468 1.00 91.44 782 THR A O 1
ATOM 5677 N N . PRO A 1 783 ? -48.950 -2.975 1.577 1.00 92.75 783 PRO A N 1
ATOM 5678 C CA . PRO A 1 783 ? -47.701 -2.394 2.062 1.00 92.75 783 PRO A CA 1
ATOM 5679 C C . PRO A 1 783 ? -46.545 -3.399 2.099 1.00 92.75 783 PRO A C 1
ATOM 5681 O O . PRO A 1 783 ? -46.731 -4.567 2.446 1.00 92.75 783 PRO A O 1
ATOM 5684 N N . ALA A 1 784 ? -45.335 -2.923 1.809 1.00 96.19 784 ALA A N 1
ATOM 5685 C CA . ALA A 1 784 ? -44.113 -3.715 1.929 1.00 96.19 784 ALA A CA 1
ATOM 5686 C C . ALA A 1 784 ? -43.704 -3.922 3.399 1.00 96.19 784 ALA A C 1
ATOM 5688 O O . ALA A 1 784 ? -43.988 -3.081 4.251 1.00 96.19 784 ALA A O 1
ATOM 5689 N N . VAL A 1 785 ? -43.009 -5.023 3.699 1.00 97.38 785 VAL A N 1
ATOM 5690 C CA . VAL A 1 785 ? -42.593 -5.412 5.056 1.00 97.38 785 VAL A CA 1
ATOM 5691 C C . VAL A 1 785 ? -41.076 -5.298 5.228 1.00 97.38 785 VAL A C 1
ATOM 5693 O O . VAL A 1 785 ? -40.308 -5.866 4.452 1.00 97.38 785 VAL A O 1
ATOM 5696 N N . LEU A 1 786 ? -40.637 -4.626 6.292 1.00 97.75 786 LEU A N 1
ATOM 5697 C CA . LEU A 1 786 ? -39.223 -4.468 6.659 1.00 97.75 786 LEU A CA 1
ATOM 5698 C C . LEU A 1 786 ? -38.865 -5.337 7.872 1.00 97.75 786 LEU A C 1
ATOM 5700 O O . LEU A 1 786 ? -39.632 -5.366 8.831 1.00 97.75 786 LEU A O 1
ATOM 5704 N N . LYS A 1 787 ? -37.720 -6.032 7.863 1.00 96.31 787 LYS A N 1
ATOM 5705 C CA . LYS A 1 787 ? -37.258 -6.892 8.972 1.00 96.31 787 LYS A CA 1
ATOM 5706 C C . LYS A 1 787 ? -35.738 -6.832 9.153 1.00 96.31 787 LYS A C 1
ATOM 5708 O O . LYS A 1 787 ? -35.006 -6.740 8.174 1.00 96.31 787 LYS A O 1
ATOM 5713 N N . GLN A 1 788 ? -35.259 -6.970 10.390 1.00 93.50 788 GLN A N 1
ATOM 5714 C CA . GLN A 1 788 ? -33.835 -7.160 10.729 1.00 93.50 788 GLN A CA 1
ATOM 5715 C C . GLN A 1 788 ? -32.886 -6.149 10.059 1.00 93.50 788 GLN A C 1
ATOM 5717 O O . GLN A 1 788 ? -31.829 -6.524 9.559 1.00 93.50 788 GLN A O 1
ATOM 5722 N N . LEU A 1 789 ? -33.285 -4.883 9.987 1.00 96.50 789 LEU A N 1
ATOM 5723 C CA . LEU A 1 789 ? -32.538 -3.839 9.287 1.00 96.50 789 LEU A CA 1
ATOM 5724 C C . LEU A 1 789 ? -32.567 -2.530 10.071 1.00 96.50 789 LEU A C 1
ATOM 5726 O O . LEU A 1 789 ? -33.446 -2.329 10.911 1.00 96.50 789 LEU A O 1
ATOM 5730 N N . ALA A 1 790 ? -31.623 -1.639 9.786 1.00 93.50 790 ALA A N 1
ATOM 5731 C CA . ALA A 1 790 ? -31.570 -0.316 10.402 1.00 93.50 790 ALA A CA 1
ATOM 5732 C C . ALA A 1 790 ? -32.051 0.773 9.435 1.00 93.50 790 ALA A C 1
ATOM 5734 O O . ALA A 1 790 ? -31.663 0.808 8.267 1.00 93.50 790 ALA A O 1
ATOM 5735 N N . ILE A 1 791 ? -32.865 1.702 9.927 1.00 96.19 791 ILE A N 1
ATOM 5736 C CA . ILE A 1 791 ? -33.223 2.918 9.197 1.00 96.19 791 ILE A CA 1
ATOM 5737 C C . ILE A 1 791 ? -32.253 4.032 9.593 1.00 96.19 791 ILE A C 1
ATOM 5739 O O . ILE A 1 791 ? -32.172 4.407 10.767 1.00 96.19 791 ILE A O 1
ATOM 5743 N N . LYS A 1 792 ? -31.518 4.556 8.608 1.00 89.31 792 LYS A N 1
ATOM 5744 C CA . LYS A 1 792 ? -30.489 5.583 8.808 1.00 89.31 792 LYS A CA 1
ATOM 5745 C C . LYS A 1 792 ? -31.094 6.943 9.187 1.00 89.31 792 LYS A C 1
ATOM 5747 O O . LYS A 1 792 ? -32.254 7.205 8.845 1.00 89.31 792 LYS A O 1
ATOM 5752 N N . PRO A 1 793 ? -30.299 7.820 9.828 1.00 84.38 793 PRO A N 1
ATOM 5753 C CA . PRO A 1 793 ? -30.720 9.176 10.156 1.00 84.38 793 PRO A CA 1
ATOM 5754 C C . PRO A 1 793 ? -31.285 9.955 8.960 1.00 84.38 793 PRO A C 1
ATOM 5756 O O . PRO A 1 793 ? -30.863 9.747 7.821 1.00 84.38 793 PRO A O 1
ATOM 5759 N N . GLY A 1 794 ? -32.251 10.833 9.220 1.00 85.12 794 GLY A N 1
ATOM 5760 C CA . GLY A 1 794 ? -32.895 11.704 8.231 1.00 85.12 794 GLY A CA 1
ATOM 5761 C C . GLY A 1 794 ? -33.841 11.009 7.246 1.00 85.12 794 GLY A C 1
ATOM 5762 O O . GLY A 1 794 ? -34.280 11.634 6.280 1.00 85.12 794 GLY A O 1
ATOM 5763 N N . SER A 1 795 ? -34.155 9.727 7.452 1.00 93.75 795 SER A N 1
ATOM 5764 C CA . SER A 1 795 ? -35.025 8.967 6.545 1.00 93.75 795 SER A CA 1
ATOM 5765 C C . SER A 1 795 ? -36.513 9.246 6.780 1.00 93.75 795 SER A C 1
ATOM 5767 O O . SER A 1 795 ? -36.950 9.516 7.904 1.00 93.75 795 SER A O 1
ATOM 5769 N N . HIS A 1 796 ? -37.306 9.129 5.716 1.00 96.38 796 HIS A N 1
ATOM 5770 C CA . HIS A 1 796 ? -38.759 9.294 5.739 1.00 96.38 796 HIS A CA 1
ATOM 5771 C C . HIS A 1 796 ? -39.450 8.050 5.177 1.00 96.38 796 HIS A C 1
ATOM 5773 O O . HIS A 1 796 ? -39.081 7.580 4.101 1.00 96.38 796 HIS A O 1
ATOM 5779 N N . LEU A 1 797 ? -40.412 7.497 5.920 1.00 96.81 797 LEU A N 1
ATOM 5780 C CA . LEU A 1 797 ? -41.103 6.247 5.585 1.00 96.81 797 LEU A CA 1
ATOM 5781 C C . LEU A 1 797 ? -42.597 6.490 5.341 1.00 96.81 797 LEU A C 1
ATOM 5783 O O . LEU A 1 797 ? -43.249 7.094 6.189 1.00 96.81 797 LEU A O 1
ATOM 5787 N N . GLU A 1 798 ? -43.162 5.934 4.265 1.00 96.25 798 GLU A N 1
ATOM 5788 C CA . GLU A 1 798 ? -44.601 6.006 3.941 1.00 96.25 798 GLU A CA 1
ATOM 5789 C C . GLU A 1 798 ? -45.145 4.679 3.387 1.00 96.25 798 GLU A C 1
ATOM 5791 O O . GLU A 1 798 ? -44.503 4.055 2.549 1.00 96.25 798 GLU A O 1
ATOM 5796 N N . HIS A 1 799 ? -46.356 4.274 3.789 1.00 95.62 799 HIS A N 1
ATOM 5797 C CA . HIS A 1 799 ? -47.072 3.082 3.290 1.00 95.62 799 HIS A CA 1
ATOM 5798 C C . HIS A 1 799 ? -46.309 1.748 3.443 1.00 95.62 799 HIS A C 1
ATOM 5800 O O . HIS A 1 799 ? -46.207 0.954 2.508 1.00 95.62 799 HIS A O 1
ATOM 5806 N N . LEU A 1 800 ? -45.779 1.486 4.644 1.00 96.69 800 LEU A N 1
ATOM 5807 C CA . LEU A 1 800 ? -44.955 0.311 4.968 1.00 96.69 800 LEU A CA 1
ATOM 5808 C C . LEU A 1 800 ? -45.441 -0.398 6.233 1.00 96.69 800 LEU A C 1
ATOM 5810 O O . LEU A 1 800 ? -46.039 0.220 7.111 1.00 96.69 800 LEU A O 1
ATOM 5814 N N . ILE A 1 801 ? -45.101 -1.677 6.372 1.00 96.69 801 ILE A N 1
ATOM 5815 C CA . ILE A 1 801 ? -45.214 -2.441 7.614 1.00 96.69 801 ILE A CA 1
ATOM 5816 C C . ILE A 1 801 ? -43.813 -2.650 8.199 1.00 96.69 801 ILE A C 1
ATOM 5818 O O . ILE A 1 801 ? -42.943 -3.281 7.598 1.00 96.69 801 ILE A O 1
ATOM 5822 N N . ILE A 1 802 ? -43.606 -2.158 9.413 1.00 97.00 802 ILE A N 1
ATOM 5823 C CA . ILE A 1 802 ? -42.410 -2.414 10.208 1.00 97.00 802 ILE A CA 1
ATOM 5824 C C . ILE A 1 802 ? -42.570 -3.763 10.910 1.00 97.00 802 ILE A C 1
ATOM 5826 O O . ILE A 1 802 ? -43.450 -3.926 11.757 1.00 97.00 802 ILE A O 1
ATOM 5830 N N . GLY A 1 803 ? -41.735 -4.728 10.542 1.00 92.25 803 GLY A N 1
ATOM 5831 C CA . GLY A 1 803 ? -41.666 -6.055 11.145 1.00 92.25 803 GLY A CA 1
ATOM 5832 C C . GLY A 1 803 ? -40.578 -6.174 12.215 1.00 92.25 803 GLY A C 1
ATOM 5833 O O . GLY A 1 803 ? -40.115 -5.192 12.793 1.00 92.25 803 GLY A O 1
ATOM 5834 N N . ASP A 1 804 ? -40.176 -7.413 12.491 1.00 88.19 804 ASP A N 1
ATOM 5835 C CA . ASP A 1 804 ? -39.302 -7.747 13.617 1.00 88.19 804 ASP A CA 1
ATOM 5836 C C . ASP A 1 804 ? -37.882 -7.174 13.478 1.00 88.19 804 ASP A C 1
ATOM 5838 O O . ASP A 1 804 ? -37.278 -7.222 12.402 1.00 88.19 804 ASP A O 1
ATOM 5842 N N . ALA A 1 805 ? -37.318 -6.719 14.603 1.00 87.56 805 ALA A N 1
ATOM 5843 C CA . ALA A 1 805 ? -35.926 -6.273 14.731 1.00 87.56 805 ALA A CA 1
ATOM 5844 C C . ALA A 1 805 ? -35.512 -5.167 13.739 1.00 87.56 805 ALA A C 1
ATOM 5846 O O . ALA A 1 805 ? -34.364 -5.118 13.299 1.00 87.56 805 ALA A O 1
ATOM 5847 N N . VAL A 1 806 ? -36.447 -4.282 13.388 1.00 94.19 806 VAL A N 1
ATOM 5848 C CA . VAL A 1 806 ? -36.129 -3.030 12.696 1.00 94.19 806 VAL A CA 1
ATOM 5849 C C . VAL A 1 806 ? -35.727 -1.984 13.731 1.00 94.19 806 VAL A C 1
ATOM 5851 O O . VAL A 1 806 ? -36.467 -1.736 14.682 1.00 94.19 806 VAL A O 1
ATOM 5854 N N . THR A 1 807 ? -34.556 -1.378 13.555 1.00 91.38 807 THR A N 1
ATOM 5855 C CA . THR A 1 807 ? -34.066 -0.300 14.422 1.00 91.38 807 THR A CA 1
ATOM 5856 C C . THR A 1 807 ? -34.113 1.039 13.698 1.00 91.38 807 THR A C 1
ATOM 5858 O O . THR A 1 807 ? -33.992 1.114 12.475 1.00 91.38 807 THR A O 1
ATOM 5861 N N . PHE A 1 808 ? -34.300 2.114 14.460 1.00 88.00 808 PHE A N 1
ATOM 5862 C CA . PHE A 1 808 ? -34.446 3.466 13.931 1.00 88.00 808 PHE A CA 1
ATOM 5863 C C . PHE A 1 808 ? -33.413 4.391 14.560 1.00 88.00 808 PHE A C 1
ATOM 5865 O O . PHE A 1 808 ? -33.207 4.359 15.775 1.00 88.00 808 PHE A O 1
ATOM 5872 N N . ALA A 1 809 ? -32.803 5.246 13.743 1.00 81.25 809 ALA A N 1
ATOM 5873 C CA . ALA A 1 809 ? -32.167 6.455 14.246 1.00 81.25 809 ALA A CA 1
ATOM 5874 C C . ALA A 1 809 ? -33.217 7.429 14.824 1.00 81.25 809 ALA A C 1
ATOM 5876 O O . ALA A 1 809 ? -34.402 7.359 14.491 1.00 81.25 809 ALA A O 1
ATOM 5877 N N . ALA A 1 810 ? -32.784 8.331 15.709 1.00 69.19 810 ALA A N 1
ATOM 5878 C CA . ALA A 1 810 ? -33.679 9.196 16.486 1.00 69.19 810 ALA A CA 1
ATOM 5879 C C . ALA A 1 810 ? -34.493 10.204 15.644 1.00 69.19 810 ALA A C 1
ATOM 5881 O O . ALA A 1 810 ? -35.537 10.673 16.086 1.00 69.19 810 ALA A O 1
ATOM 5882 N N . ASP A 1 811 ? -34.030 10.529 14.443 1.00 80.75 811 ASP A N 1
ATOM 5883 C CA . ASP A 1 811 ? -34.565 11.531 13.515 1.00 80.75 811 ASP A CA 1
ATOM 5884 C C . ASP A 1 811 ? -35.294 10.912 12.304 1.00 80.75 811 ASP A C 1
ATOM 5886 O O . ASP A 1 811 ? -35.587 11.597 11.323 1.00 80.75 811 ASP A O 1
ATOM 5890 N N . VAL A 1 812 ? -35.618 9.616 12.366 1.00 87.44 812 VAL A N 1
ATOM 5891 C CA . VAL A 1 812 ? -36.470 8.957 11.368 1.00 87.44 812 VAL A CA 1
ATOM 5892 C C . VAL A 1 812 ? -37.908 9.454 11.496 1.00 87.44 812 VAL A C 1
ATOM 5894 O O . VAL A 1 812 ? -38.487 9.482 12.582 1.00 87.44 812 VAL A O 1
ATOM 5897 N N . THR A 1 813 ? -38.520 9.797 10.364 1.00 91.50 813 THR A N 1
ATOM 5898 C CA . THR A 1 813 ? -39.902 10.285 10.313 1.00 91.50 813 THR A CA 1
ATOM 5899 C C . THR A 1 813 ? -40.839 9.264 9.673 1.00 91.50 813 THR A C 1
ATOM 5901 O O . THR A 1 813 ? -40.509 8.616 8.681 1.00 91.50 813 THR A O 1
ATOM 5904 N N . PHE A 1 814 ? -42.039 9.137 10.241 1.00 92.50 814 PHE A N 1
ATOM 5905 C CA . PHE A 1 814 ? -43.087 8.241 9.752 1.00 92.50 814 PHE A CA 1
ATOM 5906 C C . PHE A 1 814 ? -44.230 9.067 9.161 1.00 92.50 814 PHE A C 1
ATOM 5908 O O . PHE A 1 814 ? -44.922 9.777 9.895 1.00 92.50 814 PHE A O 1
ATOM 5915 N N . GLY A 1 815 ? -44.414 8.981 7.848 1.00 88.81 815 GLY A N 1
ATOM 5916 C CA . GLY A 1 815 ? -45.529 9.577 7.126 1.00 88.81 815 GLY A CA 1
ATOM 5917 C C . GLY A 1 815 ? -46.770 8.680 7.102 1.00 88.81 815 GLY A C 1
ATOM 5918 O O . GLY A 1 815 ? -46.967 7.800 7.952 1.00 88.81 815 GLY A O 1
ATOM 5919 N N . GLU A 1 816 ? -47.655 8.942 6.143 1.00 87.81 816 GLU A N 1
ATOM 5920 C CA . GLU A 1 816 ? -48.941 8.251 6.026 1.00 87.81 816 GLU A CA 1
ATOM 5921 C C . GLU A 1 816 ? -48.753 6.749 5.748 1.00 87.81 816 GLU A C 1
ATOM 5923 O O . GLU A 1 816 ? -47.808 6.319 5.091 1.00 87.81 816 GLU A O 1
ATOM 5928 N N . GLY A 1 817 ? -49.639 5.912 6.295 1.00 88.06 817 GLY A N 1
ATOM 5929 C CA . GLY A 1 817 ? -49.676 4.482 5.979 1.00 88.06 817 GLY A CA 1
ATOM 5930 C C . GLY A 1 817 ? -48.578 3.612 6.600 1.00 88.06 817 GLY A C 1
ATOM 5931 O O . GLY A 1 817 ? -48.578 2.411 6.341 1.00 88.06 817 GLY A O 1
ATOM 5932 N N . VAL A 1 818 ? -47.682 4.152 7.437 1.00 95.56 818 VAL A N 1
ATOM 5933 C CA . VAL A 1 818 ? -46.736 3.320 8.202 1.00 95.56 818 VAL A CA 1
ATOM 5934 C C . VAL A 1 818 ? -47.446 2.602 9.349 1.00 95.56 818 VAL A C 1
ATOM 5936 O O . VAL A 1 818 ? -48.050 3.235 10.222 1.00 95.56 818 VAL A O 1
ATOM 5939 N N . GLN A 1 819 ? -47.324 1.280 9.375 1.00 93.81 819 GLN A N 1
ATOM 5940 C CA . GLN A 1 819 ? -47.892 0.375 10.369 1.00 93.81 819 GLN A CA 1
ATOM 5941 C C . GLN A 1 819 ? -46.780 -0.426 11.048 1.00 93.81 819 GLN A C 1
ATOM 5943 O O . GLN A 1 819 ? -45.766 -0.728 10.430 1.00 93.81 819 GLN A O 1
ATOM 5948 N N . PHE A 1 820 ? -46.980 -0.813 12.304 1.00 93.38 820 PHE A N 1
ATOM 5949 C CA . PHE A 1 820 ? -46.067 -1.702 13.023 1.00 93.38 820 PHE A CA 1
ATOM 5950 C C . PHE A 1 820 ? -46.740 -3.056 13.221 1.00 93.38 820 PHE A C 1
ATOM 5952 O O . PHE A 1 820 ? -47.878 -3.122 13.691 1.00 93.38 820 PHE A O 1
ATOM 5959 N N . GLN A 1 821 ? -46.043 -4.134 12.855 1.00 90.81 821 GLN A N 1
ATOM 5960 C CA . GLN A 1 821 ? -46.526 -5.505 13.021 1.00 90.81 821 GLN A CA 1
ATOM 5961 C C . GLN A 1 821 ? -46.740 -5.835 14.509 1.00 90.81 821 GLN A C 1
ATOM 5963 O O . GLN A 1 821 ? -47.714 -6.503 14.853 1.00 90.81 821 GLN A O 1
ATOM 5968 N N . ASP A 1 822 ? -45.873 -5.312 15.381 1.00 86.75 822 ASP A N 1
ATOM 5969 C CA . ASP A 1 822 ? -46.088 -5.219 16.826 1.00 86.75 822 ASP A CA 1
ATOM 5970 C C . ASP A 1 822 ? -46.338 -3.747 17.210 1.00 86.75 822 ASP A C 1
ATOM 5972 O O . ASP A 1 822 ? -45.394 -2.954 17.235 1.00 86.75 822 ASP A O 1
ATOM 5976 N N . PRO A 1 823 ? -47.585 -3.360 17.544 1.00 84.06 823 PRO A N 1
ATOM 5977 C CA . PRO A 1 823 ? -47.907 -1.988 17.931 1.00 84.06 823 PRO A CA 1
ATOM 5978 C C . PRO A 1 823 ? -47.121 -1.463 19.143 1.00 84.06 823 PRO A C 1
ATOM 5980 O O . PRO A 1 823 ? -47.016 -0.253 19.304 1.00 84.06 823 PRO A O 1
ATOM 5983 N N . SER A 1 824 ? -46.564 -2.329 20.002 1.00 78.56 824 SER A N 1
ATOM 5984 C CA . SER A 1 824 ? -45.727 -1.893 21.133 1.00 78.56 824 SER A CA 1
ATOM 5985 C C . SER A 1 824 ? -44.363 -1.345 20.703 1.00 78.56 824 SER A C 1
ATOM 5987 O O . SER A 1 824 ? -43.739 -0.602 21.457 1.00 78.56 824 SER A O 1
ATOM 5989 N N . GLN A 1 825 ? -43.926 -1.689 19.489 1.00 80.44 825 GLN A N 1
ATOM 5990 C CA . GLN A 1 825 ? -42.699 -1.193 18.874 1.00 80.44 825 GLN A CA 1
ATOM 5991 C C . GLN A 1 825 ? -42.922 0.114 18.105 1.00 80.44 825 GLN A C 1
ATOM 5993 O O . GLN A 1 825 ? -41.950 0.674 17.610 1.00 80.44 825 GLN A O 1
ATOM 5998 N N . ASP A 1 826 ? -44.169 0.597 17.986 1.00 85.00 826 ASP A N 1
ATOM 5999 C CA . ASP A 1 826 ? -44.477 1.858 17.310 1.00 85.00 826 ASP A CA 1
ATOM 6000 C C . ASP A 1 826 ? -44.004 3.041 18.173 1.00 85.00 826 ASP A C 1
ATOM 6002 O O . ASP A 1 826 ? -44.640 3.334 19.194 1.00 85.00 826 ASP A O 1
ATOM 6006 N N . PRO A 1 827 ? -42.949 3.779 17.768 1.00 75.69 827 PRO A N 1
ATOM 6007 C CA . PRO A 1 827 ? -42.413 4.898 18.538 1.00 75.69 827 PRO A CA 1
ATOM 6008 C C . PRO A 1 827 ? -43.438 6.019 18.754 1.00 75.69 827 PRO A C 1
ATOM 6010 O O . PRO A 1 827 ? -43.289 6.822 19.671 1.00 75.69 827 PRO A O 1
ATOM 6013 N N . ARG A 1 828 ? -44.506 6.069 17.941 1.00 82.06 828 ARG A N 1
ATOM 6014 C CA . ARG A 1 828 ? -45.600 7.046 18.048 1.00 82.06 828 ARG A CA 1
ATOM 6015 C C . ARG A 1 828 ? -46.611 6.683 19.139 1.00 82.06 828 ARG A C 1
ATOM 6017 O O . ARG A 1 828 ? -47.319 7.563 19.622 1.00 82.06 828 ARG A O 1
ATOM 6024 N N . LEU A 1 829 ? -46.710 5.401 19.504 1.00 66.69 829 LEU A N 1
ATOM 6025 C CA . LEU A 1 829 ? -47.647 4.886 20.514 1.00 66.69 829 LEU A CA 1
ATOM 6026 C C . LEU A 1 829 ? -47.044 4.823 21.914 1.00 66.69 829 LEU A C 1
ATOM 6028 O O . LEU A 1 829 ? -47.775 4.646 22.890 1.00 66.69 829 LEU A O 1
ATOM 6032 N N . ILE A 1 830 ? -45.736 5.037 22.029 1.00 57.88 830 ILE A N 1
ATOM 6033 C CA . ILE A 1 830 ? -45.054 5.249 23.302 1.00 57.88 830 ILE A CA 1
ATOM 6034 C C . ILE A 1 830 ? -45.379 6.672 23.787 1.00 57.88 830 ILE A C 1
ATOM 6036 O O . ILE A 1 830 ? -44.520 7.541 23.901 1.00 57.88 830 ILE A O 1
ATOM 6040 N N . SER A 1 831 ? -46.663 6.940 24.050 1.00 39.41 831 SER A N 1
ATOM 6041 C CA . SER A 1 831 ? -47.071 8.119 24.800 1.00 39.41 831 SER A CA 1
ATOM 6042 C C . SER A 1 831 ? -46.508 7.972 26.206 1.00 39.41 831 SER A C 1
ATOM 6044 O O . SER A 1 831 ? -46.867 7.041 26.932 1.00 39.41 831 SER A O 1
ATOM 6046 N N . SER A 1 832 ? -45.616 8.886 26.559 1.00 38.91 832 SER A N 1
ATOM 6047 C CA . SER A 1 832 ? -45.059 9.065 27.891 1.00 38.91 832 SER A CA 1
ATOM 6048 C C . SER A 1 832 ? -46.129 8.879 28.981 1.00 38.91 832 SER A C 1
ATOM 6050 O O . SER A 1 832 ? -47.124 9.612 28.999 1.00 38.91 832 SER A O 1
ATOM 6052 N N . PRO A 1 833 ? -45.961 7.924 29.918 1.00 36.88 833 PRO A N 1
ATOM 6053 C CA . PRO A 1 833 ? -46.745 7.944 31.131 1.00 36.88 833 PRO A CA 1
ATOM 6054 C C . PRO A 1 833 ? -46.321 9.169 31.936 1.00 36.88 833 PRO A C 1
ATOM 6056 O O . PRO A 1 833 ? -45.146 9.402 32.203 1.00 36.88 833 PRO A O 1
ATOM 6059 N N . THR A 1 834 ? -47.331 9.951 32.287 1.00 41.31 834 THR A N 1
ATOM 6060 C CA . THR A 1 834 ? -47.327 11.000 33.299 1.00 41.31 834 THR A CA 1
ATOM 6061 C C . THR A 1 834 ? -46.493 10.616 34.521 1.00 41.31 834 THR A C 1
ATOM 6063 O O . THR A 1 834 ? -46.926 9.785 35.320 1.00 41.31 834 THR A O 1
ATOM 6066 N N . GLU A 1 835 ? -45.358 11.283 34.706 1.00 33.19 835 GLU A N 1
ATOM 6067 C CA . GLU A 1 835 ? -44.718 11.428 36.010 1.00 33.19 835 GLU A CA 1
ATOM 6068 C C . GLU A 1 835 ? -44.773 12.907 36.414 1.00 33.19 835 GLU A C 1
ATOM 6070 O O . GLU A 1 835 ? -44.456 13.808 35.635 1.00 33.19 835 GLU A O 1
ATOM 6075 N N . GLU A 1 836 ? -45.270 13.147 37.628 1.00 31.06 836 GLU A N 1
ATOM 6076 C CA . GLU A 1 836 ? -45.191 14.431 38.323 1.00 31.06 836 GLU A CA 1
ATOM 6077 C C . GLU A 1 836 ? -43.733 14.924 38.393 1.00 31.06 836 GLU A C 1
ATOM 6079 O O . GLU A 1 836 ? -42.798 14.125 38.373 1.00 31.06 836 GLU A O 1
ATOM 6084 N N . PRO A 1 837 ? -43.515 16.247 38.475 1.00 37.00 837 PRO A N 1
ATOM 6085 C CA . PRO A 1 837 ? -42.279 16.875 38.045 1.00 37.00 837 PRO A CA 1
ATOM 6086 C C . PRO A 1 837 ? -41.139 16.574 39.017 1.00 37.00 837 PRO A C 1
ATOM 6088 O O . PRO A 1 837 ? -41.014 17.202 40.070 1.00 37.00 837 PRO A O 1
ATOM 6091 N N . THR A 1 838 ? -40.236 15.680 38.630 1.00 35.47 838 THR A N 1
ATOM 6092 C CA . THR A 1 838 ? -38.846 15.798 39.066 1.00 35.47 838 THR A CA 1
ATOM 6093 C C . THR A 1 838 ? -38.187 16.913 38.251 1.00 35.47 838 THR A C 1
ATOM 6095 O O . THR A 1 838 ? -38.358 16.937 37.030 1.00 35.47 838 THR A O 1
ATOM 6098 N N . PRO A 1 839 ? -37.478 17.868 38.883 1.00 35.16 839 PRO A N 1
ATOM 6099 C CA . PRO A 1 839 ? -36.879 18.997 38.175 1.00 35.16 839 PRO A CA 1
ATOM 6100 C C . PRO A 1 839 ? -35.968 18.486 37.051 1.00 35.16 839 PRO A C 1
ATOM 6102 O O . PRO A 1 839 ? -35.318 17.457 37.261 1.00 35.16 839 PRO A O 1
ATOM 6105 N N . PRO A 1 840 ? -35.882 19.176 35.897 1.00 38.97 840 PRO A N 1
ATOM 6106 C CA . PRO A 1 840 ? -34.987 18.762 34.827 1.00 38.97 840 PRO A CA 1
ATOM 6107 C C . PRO A 1 840 ? -33.579 18.612 35.398 1.00 38.97 840 PRO A C 1
ATOM 6109 O O . PRO A 1 840 ? -33.064 19.538 36.032 1.00 38.97 840 PRO A O 1
ATOM 6112 N N . ALA A 1 841 ? -32.973 17.440 35.204 1.00 45.31 841 ALA A N 1
ATOM 6113 C CA . ALA A 1 841 ? -31.554 17.277 35.451 1.00 45.31 841 ALA A CA 1
ATOM 6114 C C . ALA A 1 841 ? -30.831 18.277 34.546 1.00 45.31 841 ALA A C 1
ATOM 6116 O O . ALA A 1 841 ? -30.944 18.222 33.322 1.00 45.31 841 ALA A O 1
ATOM 6117 N N . THR A 1 842 ? -30.158 19.241 35.163 1.00 48.12 842 THR A N 1
ATOM 6118 C CA . THR A 1 842 ? -29.371 20.262 34.483 1.00 48.12 842 THR A CA 1
ATOM 6119 C C . THR A 1 842 ? -28.406 19.565 33.524 1.00 48.12 842 THR A C 1
ATOM 6121 O O . THR A 1 842 ? -27.609 18.743 33.974 1.00 48.12 842 THR A O 1
ATOM 6124 N N . VAL A 1 843 ? -28.469 19.861 32.222 1.00 53.59 843 VAL A N 1
ATOM 6125 C CA . VAL A 1 843 ? -27.513 19.340 31.230 1.00 53.59 843 VAL A CA 1
ATOM 6126 C C . VAL A 1 843 ? -26.132 19.867 31.604 1.00 53.59 843 VAL A C 1
ATOM 6128 O O . VAL A 1 843 ? -25.820 20.999 31.272 1.00 53.59 843 VAL A O 1
ATOM 6131 N N . ILE A 1 844 ? -25.314 19.119 32.348 1.00 59.12 844 ILE A N 1
ATOM 6132 C CA . ILE A 1 844 ? -23.971 19.585 32.715 1.00 59.12 844 ILE A CA 1
ATOM 6133 C C . ILE A 1 844 ? -23.116 19.557 31.451 1.00 59.12 844 ILE A C 1
ATOM 6135 O O . ILE A 1 844 ? -22.880 18.491 30.880 1.00 59.12 844 ILE A O 1
ATOM 6139 N N . CYS A 1 845 ? -22.647 20.726 31.016 1.00 66.38 845 CYS A N 1
ATOM 6140 C CA . CYS A 1 845 ? -21.705 20.814 29.913 1.00 66.38 845 CYS A CA 1
ATOM 6141 C C . CYS A 1 845 ? -20.329 20.340 30.387 1.00 66.38 845 CYS A C 1
ATOM 6143 O O . CYS A 1 845 ? -19.506 21.142 30.816 1.00 66.38 845 CYS A O 1
ATOM 6145 N N . ASP A 1 846 ? -20.117 19.021 30.381 1.00 64.75 846 ASP A N 1
ATOM 6146 C CA . ASP A 1 846 ? -18.837 18.397 30.718 1.00 64.75 846 ASP A CA 1
ATOM 6147 C C . ASP A 1 846 ? -17.803 18.781 29.651 1.00 64.75 846 ASP A C 1
ATOM 6149 O O . ASP A 1 846 ? -17.767 18.218 28.550 1.00 64.75 846 ASP A O 1
ATOM 6153 N N . SER A 1 847 ? -17.084 19.861 29.938 1.00 71.00 847 SER A N 1
ATOM 6154 C CA . SER A 1 847 ? -16.111 20.522 29.083 1.00 71.00 847 SER A CA 1
ATOM 6155 C C . SER A 1 847 ? -15.001 21.066 29.973 1.00 71.00 847 SER A C 1
ATOM 6157 O O . SER A 1 847 ? -15.262 21.585 31.058 1.00 71.00 847 SER A O 1
ATOM 6159 N N . GLU A 1 848 ? -13.762 20.991 29.496 1.00 78.38 848 GLU A N 1
ATOM 6160 C CA . GLU A 1 848 ? -12.609 21.619 30.150 1.00 78.38 848 GLU A CA 1
ATOM 6161 C C . GLU A 1 848 ? -12.643 23.160 30.048 1.00 78.38 848 GLU A C 1
ATOM 6163 O O . GLU A 1 848 ? -11.803 23.844 30.633 1.00 78.38 848 GLU A O 1
ATOM 6168 N N . LEU A 1 849 ? -13.611 23.723 29.309 1.00 88.44 849 LEU A N 1
ATOM 6169 C CA . LEU A 1 849 ? -13.768 25.160 29.096 1.00 88.44 849 LEU A CA 1
ATOM 6170 C C . LEU A 1 849 ? -14.606 25.833 30.207 1.00 88.44 849 LEU A C 1
ATOM 6172 O O . LEU A 1 849 ? -15.551 25.238 30.730 1.00 88.44 849 LEU A O 1
ATOM 6176 N N . PRO A 1 850 ? -14.341 27.113 30.533 1.00 90.81 850 PRO A N 1
ATOM 6177 C CA . PRO A 1 850 ? -15.122 27.866 31.516 1.00 90.81 850 PRO A CA 1
ATOM 6178 C C . PRO A 1 850 ? -16.608 27.990 31.151 1.00 90.81 850 PRO A C 1
ATOM 6180 O O . PRO A 1 850 ? -16.954 28.306 30.016 1.00 90.81 850 PRO A O 1
ATOM 6183 N N . ALA A 1 851 ? -17.509 27.823 32.123 1.00 90.50 851 ALA A N 1
ATOM 6184 C CA . ALA A 1 851 ? -18.948 27.970 31.899 1.00 90.50 851 ALA A CA 1
ATOM 6185 C C . ALA A 1 851 ? -19.353 29.433 31.625 1.00 90.50 851 ALA A C 1
ATOM 6187 O O . ALA A 1 851 ? -19.121 30.333 32.442 1.00 90.50 851 ALA A O 1
ATOM 6188 N N . LEU A 1 852 ? -20.039 29.660 30.504 1.00 92.62 852 LEU A N 1
ATOM 6189 C CA . LEU A 1 852 ? -20.483 30.981 30.047 1.00 92.62 852 LEU A CA 1
ATOM 6190 C C . LEU A 1 852 ? -21.977 31.235 30.289 1.00 92.62 852 LEU A C 1
ATOM 6192 O O . LEU A 1 852 ? -22.403 32.390 30.310 1.00 92.62 852 LEU A O 1
ATOM 6196 N N . GLY A 1 853 ? -22.768 30.182 30.522 1.00 90.06 853 GLY A N 1
ATOM 6197 C CA . GLY A 1 853 ? -24.234 30.265 30.573 1.00 90.06 853 GLY A CA 1
ATOM 6198 C C . GLY A 1 853 ? -24.840 30.533 29.192 1.00 90.06 853 GLY A C 1
ATOM 6199 O O . GLY A 1 853 ? -24.106 30.784 28.242 1.00 90.06 853 GLY A O 1
ATOM 6200 N N . VAL A 1 854 ? -26.167 30.492 29.067 1.00 92.44 854 VAL A N 1
ATOM 6201 C CA . VAL A 1 854 ? -26.866 30.709 27.786 1.00 92.44 854 VAL A CA 1
ATOM 6202 C C . VAL A 1 854 ? -28.018 31.696 27.908 1.00 92.44 854 VAL A C 1
ATOM 6204 O O . VAL A 1 854 ? -28.596 31.877 28.979 1.00 92.44 854 VAL A O 1
ATOM 6207 N N . THR A 1 855 ? -28.363 32.304 26.782 1.00 92.06 855 THR A N 1
ATOM 6208 C CA . THR A 1 855 ? -29.598 33.050 26.554 1.00 92.06 855 THR A CA 1
ATOM 6209 C C . THR A 1 855 ? -30.298 32.475 25.333 1.00 92.06 855 THR A C 1
ATOM 6211 O O . THR A 1 855 ? -29.641 32.259 24.315 1.00 92.06 855 THR A O 1
ATOM 6214 N N . ALA A 1 856 ? -31.613 32.275 25.419 1.00 92.62 856 ALA A N 1
ATOM 6215 C CA . ALA A 1 856 ? -32.440 31.851 24.297 1.00 92.62 856 ALA A CA 1
ATOM 6216 C C . ALA A 1 856 ? -33.535 32.883 24.008 1.00 92.62 856 ALA A C 1
ATOM 6218 O O . ALA A 1 856 ? -34.240 33.333 24.916 1.00 92.62 856 ALA A O 1
ATOM 6219 N N . THR A 1 857 ? -33.686 33.262 22.745 1.00 90.44 857 THR A N 1
ATOM 6220 C CA . THR A 1 857 ? -34.690 34.217 22.264 1.00 90.44 857 THR A CA 1
ATOM 6221 C C . THR A 1 857 ? -35.385 33.652 21.034 1.00 90.44 857 THR A C 1
ATOM 6223 O O . THR A 1 857 ? -34.750 33.075 20.164 1.00 90.44 857 THR A O 1
ATOM 6226 N N . ASN A 1 858 ? -36.707 33.783 20.944 1.00 87.75 858 ASN A N 1
ATOM 6227 C CA . ASN A 1 858 ? -37.427 33.375 19.734 1.00 87.75 858 ASN A CA 1
ATOM 6228 C C . ASN A 1 858 ? -37.302 34.426 18.618 1.00 87.75 858 ASN A C 1
ATOM 6230 O O . ASN A 1 858 ? -36.863 35.552 18.857 1.00 87.75 858 ASN A O 1
ATOM 6234 N N . SER A 1 859 ? -37.821 34.102 17.433 1.00 81.69 859 SER A N 1
ATOM 6235 C CA . SER A 1 859 ? -37.873 34.986 16.255 1.00 81.69 859 SER A CA 1
ATOM 6236 C C . SER A 1 859 ? -38.634 36.308 16.440 1.00 81.69 859 SER A C 1
ATOM 6238 O O . SER A 1 859 ? -38.674 37.129 15.533 1.00 81.69 859 SER A O 1
ATOM 6240 N N . LYS A 1 860 ? -39.252 36.550 17.604 1.00 79.25 860 LYS A N 1
ATOM 6241 C CA . LYS A 1 860 ? -39.902 37.824 17.966 1.00 79.25 860 LYS A CA 1
ATOM 6242 C C . LYS A 1 860 ? -39.130 38.598 19.041 1.00 79.25 860 LYS A C 1
ATOM 6244 O O . LYS A 1 860 ? -39.688 39.514 19.645 1.00 79.25 860 LYS A O 1
ATOM 6249 N N . GLY A 1 861 ? -37.895 38.194 19.344 1.00 77.50 861 GLY A N 1
ATOM 6250 C CA . GLY A 1 861 ? -37.037 38.812 20.358 1.00 77.50 861 GLY A CA 1
ATOM 6251 C C . GLY A 1 861 ? -37.476 38.560 21.805 1.00 77.50 861 GLY A C 1
ATOM 6252 O O . GLY A 1 861 ? -37.011 39.242 22.717 1.00 77.50 861 GLY A O 1
ATOM 6253 N N . LYS A 1 862 ? -38.385 37.607 22.056 1.00 83.44 862 LYS A N 1
ATOM 6254 C CA . LYS A 1 862 ? -38.839 37.268 23.413 1.00 83.44 862 LYS A CA 1
ATOM 6255 C C . LYS A 1 862 ? -37.987 36.135 23.979 1.00 83.44 862 LYS A C 1
ATOM 6257 O O . LYS A 1 862 ? -37.796 35.127 23.304 1.00 83.44 862 LYS A O 1
ATOM 6262 N N . ALA A 1 863 ? -37.535 36.287 25.226 1.00 86.94 863 ALA A N 1
ATOM 6263 C CA . ALA A 1 863 ? -36.802 35.244 25.939 1.00 86.94 863 ALA A CA 1
ATOM 6264 C C . ALA A 1 863 ? -37.614 33.938 26.026 1.00 86.94 863 ALA A C 1
ATOM 6266 O O . ALA A 1 863 ? -38.826 33.967 26.276 1.00 86.94 863 ALA A O 1
ATOM 6267 N N . VAL A 1 864 ? -36.929 32.817 25.818 1.00 88.69 864 VAL A N 1
ATOM 6268 C CA . VAL A 1 864 ? -37.461 31.455 25.907 1.00 88.69 864 VAL A CA 1
ATOM 6269 C C . VAL A 1 864 ? -36.653 30.704 26.960 1.00 88.69 864 VAL A C 1
ATOM 6271 O O . VAL A 1 864 ? -35.450 30.917 27.091 1.00 88.69 864 VAL A O 1
ATOM 6274 N N . GLU A 1 865 ? -37.320 29.854 27.733 1.00 85.75 865 GLU A N 1
ATOM 6275 C CA . GLU A 1 865 ? -36.631 28.951 28.655 1.00 85.75 865 GLU A CA 1
ATOM 6276 C C . GLU A 1 865 ? -35.847 27.908 27.854 1.00 85.75 865 GLU A C 1
ATOM 6278 O O . GLU A 1 865 ? -36.357 27.373 26.871 1.00 85.75 865 GLU A O 1
ATOM 6283 N N . THR A 1 866 ? -34.619 27.615 28.271 1.00 87.50 866 THR A N 1
ATOM 6284 C CA . THR A 1 866 ? -33.811 26.551 27.671 1.00 87.50 866 THR A CA 1
ATOM 6285 C C . THR A 1 866 ? -32.984 25.850 28.735 1.00 87.50 866 THR A C 1
ATOM 6287 O O . THR A 1 866 ? -32.539 26.467 29.706 1.00 87.50 866 THR A O 1
ATOM 6290 N N . THR A 1 867 ? -32.765 24.553 28.542 1.00 88.31 867 THR A N 1
ATOM 6291 C CA . THR A 1 867 ? -31.834 23.761 29.356 1.00 88.31 867 THR A CA 1
ATOM 6292 C C . THR A 1 867 ? -30.437 23.650 28.744 1.00 88.31 867 THR A C 1
ATOM 6294 O O . THR A 1 867 ? -29.565 23.017 29.342 1.00 88.31 867 THR A O 1
ATOM 6297 N N . ALA A 1 868 ? -30.201 24.283 27.589 1.00 89.69 868 ALA A N 1
ATOM 6298 C CA . ALA A 1 868 ? -28.895 24.320 26.947 1.00 89.69 868 ALA A CA 1
ATOM 6299 C C . ALA A 1 868 ? -27.831 24.956 27.861 1.00 89.69 868 ALA A C 1
ATOM 6301 O O . ALA A 1 868 ? -28.123 25.740 28.766 1.00 89.69 868 ALA A O 1
ATOM 6302 N N . GLN A 1 869 ? -26.565 24.641 27.612 1.00 92.50 869 GLN A N 1
ATOM 6303 C CA . GLN A 1 869 ? -25.431 25.275 28.281 1.00 92.50 869 GLN A CA 1
ATOM 6304 C C . GLN A 1 869 ? -24.364 25.678 27.268 1.00 92.50 869 GLN A C 1
ATOM 6306 O O . GLN A 1 869 ? -24.274 25.113 26.183 1.00 92.50 869 GLN A O 1
ATOM 6311 N N . ALA A 1 870 ? -23.535 26.649 27.638 1.00 93.44 870 ALA A N 1
ATOM 6312 C CA . ALA A 1 870 ? -22.380 27.049 26.853 1.00 93.44 870 ALA A CA 1
ATOM 6313 C C . ALA A 1 870 ? -21.152 27.148 27.753 1.00 93.44 870 ALA A C 1
ATOM 6315 O O . ALA A 1 870 ? -21.223 27.684 28.866 1.00 93.44 870 ALA A O 1
ATOM 6316 N N . ALA A 1 871 ? -20.031 26.657 27.243 1.00 94.19 871 ALA A N 1
ATOM 6317 C CA . ALA A 1 871 ? -18.714 26.777 27.844 1.00 94.19 871 ALA A CA 1
ATOM 6318 C C . ALA A 1 871 ? -17.733 27.318 26.802 1.00 94.19 871 ALA A C 1
ATOM 6320 O O . ALA A 1 871 ? -17.851 27.010 25.620 1.00 94.19 871 ALA A O 1
ATOM 6321 N N . GLY A 1 872 ? -16.780 28.146 27.206 1.00 94.69 872 GLY A N 1
ATOM 6322 C CA . GLY A 1 872 ? -15.826 28.747 26.288 1.00 94.69 872 GLY A CA 1
ATOM 6323 C C . GLY A 1 872 ? -14.809 29.630 26.990 1.00 94.69 872 GLY A C 1
ATOM 6324 O O . GLY A 1 872 ? -15.039 30.132 28.089 1.00 94.69 872 GLY A O 1
ATOM 6325 N N . GLY A 1 873 ? -13.666 29.810 26.345 1.00 95.25 873 GLY A N 1
ATOM 6326 C CA . GLY A 1 873 ? -12.574 30.611 26.873 1.00 95.25 873 GLY A CA 1
ATOM 6327 C C . GLY A 1 873 ? -11.526 30.903 25.814 1.00 95.25 873 GLY A C 1
ATOM 6328 O O . GLY A 1 873 ? -11.595 30.408 24.686 1.00 95.25 873 GLY A O 1
ATOM 6329 N N . ALA A 1 874 ? -10.547 31.708 26.201 1.00 95.44 874 ALA A N 1
ATOM 6330 C CA . ALA A 1 874 ? -9.368 32.012 25.414 1.00 95.44 874 ALA A CA 1
ATOM 6331 C C . ALA A 1 874 ? -8.120 31.468 26.121 1.00 95.44 874 ALA A C 1
ATOM 6333 O O . ALA A 1 874 ? -7.983 31.609 27.336 1.00 95.44 874 ALA A O 1
ATOM 6334 N N . ALA A 1 875 ? -7.217 30.861 25.361 1.00 94.12 875 ALA A N 1
ATOM 6335 C CA . ALA A 1 875 ? -5.913 30.398 25.813 1.00 94.12 875 ALA A CA 1
ATOM 6336 C C . ALA A 1 875 ? -4.814 31.227 25.142 1.00 94.12 875 ALA A C 1
ATOM 6338 O O . ALA A 1 875 ? -4.886 31.530 23.951 1.00 94.12 875 ALA A O 1
ATOM 6339 N N . VAL A 1 876 ? -3.784 31.586 25.908 1.00 93.06 876 VAL A N 1
ATOM 6340 C CA . VAL A 1 876 ? -2.648 32.394 25.439 1.00 93.06 876 VAL A CA 1
ATOM 6341 C C . VAL A 1 876 ? -1.415 31.502 25.365 1.00 93.06 876 VAL A C 1
ATOM 6343 O O . VAL A 1 876 ? -1.088 30.841 26.350 1.00 93.06 876 VAL A O 1
ATOM 6346 N N . ASN A 1 877 ? -0.730 31.467 24.219 1.00 83.69 877 ASN A N 1
ATOM 6347 C CA . ASN A 1 877 ? 0.505 30.704 24.001 1.00 83.69 877 ASN A CA 1
ATOM 6348 C C . ASN A 1 877 ? 0.402 29.220 24.435 1.00 83.69 877 ASN A C 1
ATOM 6350 O O . ASN A 1 877 ? 1.331 28.675 25.028 1.00 83.69 877 ASN A O 1
ATOM 6354 N N . SER A 1 878 ? -0.728 28.564 24.126 1.00 79.31 878 SER A N 1
ATOM 6355 C CA . SER A 1 878 ? -1.060 27.171 24.512 1.00 79.31 878 SER A CA 1
ATOM 6356 C C . SER A 1 878 ? -1.258 26.927 26.023 1.00 79.31 878 SER A C 1
ATOM 6358 O O . SER A 1 878 ? -1.042 25.818 26.509 1.00 79.31 878 SER A O 1
ATOM 6360 N N . GLY A 1 879 ? -1.633 27.961 26.784 1.00 84.06 879 GLY A N 1
ATOM 6361 C CA . GLY A 1 879 ? -2.005 27.858 28.201 1.00 84.06 879 GLY A CA 1
ATOM 6362 C C . GLY A 1 879 ? -3.438 27.357 28.451 1.00 84.06 879 GLY A C 1
ATOM 6363 O O . GLY A 1 879 ? -4.116 26.876 27.550 1.00 84.06 879 GLY A O 1
ATOM 6364 N N . SER A 1 880 ? -3.912 27.487 29.693 1.00 87.69 880 SER A N 1
ATOM 6365 C CA . SER A 1 880 ? -5.291 27.142 30.078 1.00 87.69 880 SER A CA 1
ATOM 6366 C C . SER A 1 880 ? -6.318 28.129 29.507 1.00 87.69 880 SER A C 1
ATOM 6368 O O . SER A 1 880 ? -6.023 29.315 29.349 1.00 87.69 880 SER A O 1
ATOM 6370 N N . PHE A 1 881 ? -7.530 27.641 29.227 1.00 93.56 881 PHE A N 1
ATOM 6371 C CA . PHE A 1 881 ? -8.634 28.464 28.733 1.00 93.56 881 PHE A CA 1
ATOM 6372 C C . PHE A 1 881 ? -9.296 29.248 29.868 1.00 93.56 881 PHE A C 1
ATOM 6374 O O . PHE A 1 881 ? -9.834 28.664 30.806 1.00 93.56 881 PHE A O 1
ATOM 6381 N N . GLU A 1 882 ? -9.324 30.572 29.739 1.00 93.75 882 GLU A N 1
ATOM 6382 C CA . GLU A 1 882 ? -9.932 31.488 30.706 1.00 93.75 882 GLU A CA 1
ATOM 6383 C C . GLU A 1 882 ? -11.032 32.331 30.033 1.00 93.75 882 GLU A C 1
ATOM 6385 O O . GLU A 1 882 ? -10.919 32.666 28.850 1.00 93.75 882 GLU A O 1
ATOM 6390 N N . PRO A 1 883 ? -12.105 32.723 30.747 1.00 90.19 883 PRO A N 1
ATOM 6391 C CA . PRO A 1 883 ? -13.190 33.519 30.164 1.00 90.19 883 PRO A CA 1
ATOM 6392 C C . PRO A 1 883 ? -12.759 34.961 29.850 1.00 90.19 883 PRO A C 1
ATOM 6394 O O . PRO A 1 883 ? -13.369 35.617 29.007 1.00 90.19 883 PRO A O 1
ATOM 6397 N N . THR A 1 884 ? -11.699 35.442 30.510 1.00 95.94 884 THR A N 1
ATOM 6398 C CA . THR A 1 884 ? -11.068 36.736 30.244 1.00 95.94 884 THR A CA 1
ATOM 6399 C C . THR A 1 884 ? -9.554 36.581 30.257 1.00 95.94 884 THR A C 1
ATOM 6401 O O . THR A 1 884 ? -8.990 36.187 31.277 1.00 95.94 884 THR A O 1
ATOM 6404 N N . VAL A 1 885 ? -8.885 36.976 29.175 1.00 93.50 885 VAL A N 1
ATOM 6405 C CA . VAL A 1 885 ? -7.417 36.979 29.075 1.00 93.50 885 VAL A CA 1
ATOM 6406 C C . VAL A 1 885 ? -6.886 38.367 28.741 1.00 93.50 885 VAL A C 1
ATOM 6408 O O . VAL A 1 885 ? -7.579 39.198 28.155 1.00 93.50 885 VAL A O 1
ATOM 6411 N N . SER A 1 886 ? -5.644 38.637 29.139 1.00 94.31 886 SER A N 1
ATOM 6412 C CA . SER A 1 886 ? -4.896 39.826 28.722 1.00 94.31 886 SER A CA 1
ATOM 6413 C C . SER A 1 886 ? -3.667 39.383 27.940 1.00 94.31 886 SER A C 1
ATOM 6415 O O . SER A 1 886 ? -2.922 38.532 28.421 1.00 94.31 886 SER A O 1
ATOM 6417 N N . VAL A 1 887 ? -3.493 39.932 26.742 1.00 93.62 887 VAL A N 1
ATOM 6418 C CA . VAL A 1 887 ? -2.518 39.496 25.734 1.00 93.62 887 VAL A CA 1
ATOM 6419 C C . VAL A 1 887 ? -1.792 40.703 25.149 1.00 93.62 887 VAL A C 1
ATOM 6421 O O . VAL A 1 887 ? -2.319 41.814 25.178 1.00 93.62 887 VAL A O 1
ATOM 6424 N N . GLN A 1 888 ? -0.591 40.500 24.627 1.00 90.88 888 GLN A N 1
ATOM 6425 C CA . GLN A 1 888 ? 0.134 41.475 23.810 1.00 90.88 888 GLN A CA 1
ATOM 6426 C C . GLN A 1 888 ? -0.145 41.231 22.321 1.00 90.88 888 GLN A C 1
ATOM 6428 O O . GLN A 1 888 ? -0.516 40.122 21.936 1.00 90.88 888 GLN A O 1
ATOM 6433 N N . LEU A 1 889 ? 0.117 42.220 21.460 1.00 88.12 889 LEU A N 1
ATOM 6434 C CA . LEU A 1 889 ? -0.002 42.078 19.997 1.00 88.12 889 LEU A CA 1
ATOM 6435 C C . LEU A 1 889 ? 0.859 40.959 19.391 1.00 88.12 889 LEU A C 1
ATOM 6437 O O . LEU A 1 889 ? 0.694 40.633 18.225 1.00 88.12 889 LEU A O 1
ATOM 6441 N N . THR A 1 890 ? 1.808 40.401 20.137 1.00 87.12 890 THR A N 1
ATOM 6442 C CA . THR A 1 890 ? 2.661 39.290 19.695 1.00 87.12 890 THR A CA 1
ATOM 6443 C C . THR A 1 890 ? 2.188 37.924 20.182 1.00 87.12 890 THR A C 1
ATOM 6445 O O . THR A 1 890 ? 2.714 36.909 19.728 1.00 87.12 890 THR A O 1
ATOM 6448 N N . ASP A 1 891 ? 1.258 37.879 21.137 1.00 91.81 891 ASP A N 1
ATOM 6449 C CA . ASP A 1 891 ? 0.804 36.623 21.725 1.00 91.81 891 ASP A CA 1
ATOM 6450 C C . ASP A 1 891 ? -0.118 35.880 20.756 1.00 91.81 891 ASP A C 1
ATOM 6452 O O . ASP A 1 891 ? -1.001 36.465 20.124 1.00 91.81 891 ASP A O 1
ATOM 6456 N N . THR A 1 892 ? 0.069 34.564 20.661 1.00 91.50 892 THR A N 1
ATOM 6457 C CA . THR A 1 892 ? -0.863 33.705 19.924 1.00 91.50 892 THR A CA 1
ATOM 6458 C C . THR A 1 892 ? -2.018 33.336 20.842 1.00 91.50 892 THR A C 1
ATOM 6460 O O . THR A 1 892 ? -1.802 32.859 21.959 1.00 91.50 892 THR A O 1
ATOM 6463 N N . VAL A 1 893 ? -3.242 33.549 20.372 1.00 93.56 893 VAL A N 1
ATOM 6464 C CA . VAL A 1 893 ? -4.474 33.316 21.122 1.00 93.56 893 VAL A CA 1
ATOM 6465 C C . VAL A 1 893 ? -5.336 32.303 20.389 1.00 93.56 893 VAL A C 1
ATOM 6467 O O . VAL A 1 893 ? -5.553 32.409 19.182 1.00 93.56 893 VAL A O 1
ATOM 6470 N N . GLU A 1 894 ? -5.859 31.344 21.139 1.00 95.06 894 GLU A N 1
ATOM 6471 C CA . GLU A 1 894 ? -6.873 30.403 20.678 1.00 95.06 894 GLU A CA 1
ATOM 6472 C C . GLU A 1 894 ? -8.158 30.625 21.473 1.00 95.06 894 GLU A C 1
ATOM 6474 O O . GLU A 1 894 ? -8.129 30.669 22.702 1.00 95.06 894 GLU A O 1
ATOM 6479 N N . VAL A 1 895 ? -9.289 30.776 20.786 1.00 95.12 895 VAL A N 1
ATOM 6480 C CA . VAL A 1 895 ? -10.606 30.986 21.395 1.00 95.12 895 VAL A CA 1
ATOM 6481 C C . VAL A 1 895 ? -11.538 29.860 20.968 1.00 95.12 895 VAL A C 1
ATOM 6483 O O . VAL A 1 895 ? -11.820 29.689 19.779 1.00 95.12 895 VAL A O 1
ATOM 6486 N N . ARG A 1 896 ? -12.047 29.107 21.948 1.00 94.50 896 ARG A N 1
ATOM 6487 C CA . ARG A 1 896 ? -12.939 27.960 21.733 1.00 94.50 896 ARG A CA 1
ATOM 6488 C C . ARG A 1 896 ? -14.244 28.115 22.493 1.00 94.50 896 ARG A C 1
ATOM 6490 O O . ARG A 1 896 ? -14.294 28.698 23.576 1.00 94.50 896 ARG A O 1
ATOM 6497 N N . GLY A 1 897 ? -15.285 27.528 21.923 1.00 94.38 897 GLY A N 1
ATOM 6498 C CA . GLY A 1 897 ? -16.619 27.440 22.484 1.00 94.38 897 GLY A CA 1
ATOM 6499 C C . GLY A 1 897 ? -17.187 26.030 22.351 1.00 94.38 897 GLY A C 1
ATOM 6500 O O . GLY A 1 897 ? -16.824 25.264 21.461 1.00 94.38 897 GLY A O 1
ATOM 6501 N N . THR A 1 898 ? -18.079 25.663 23.259 1.00 94.06 898 THR A N 1
ATOM 6502 C CA . THR A 1 898 ? -18.878 24.438 23.225 1.00 94.06 898 THR A CA 1
ATOM 6503 C C . THR A 1 898 ? -20.310 24.777 23.620 1.00 94.06 898 THR A C 1
ATOM 6505 O O . THR A 1 898 ? -20.531 25.348 24.688 1.00 94.06 898 THR A O 1
ATOM 6508 N N . LEU A 1 899 ? -21.272 24.431 22.765 1.00 93.56 899 LEU A N 1
ATOM 6509 C CA . LEU A 1 899 ? -22.707 24.504 23.044 1.00 93.56 899 LEU A CA 1
ATOM 6510 C C . LEU A 1 899 ? -23.192 23.094 23.383 1.00 93.56 899 LEU A C 1
ATOM 6512 O O . LEU A 1 899 ? -23.125 22.193 22.552 1.00 93.56 899 LEU A O 1
ATOM 6516 N N . CYS A 1 900 ? -23.661 22.897 24.606 1.00 90.62 900 CYS A N 1
ATOM 6517 C CA . CYS A 1 900 ? -24.344 21.683 25.023 1.00 90.62 900 CYS A CA 1
ATOM 6518 C C . CYS A 1 900 ? -25.836 21.876 24.763 1.00 90.62 900 CYS A C 1
ATOM 6520 O O . CYS A 1 900 ? -26.492 22.677 25.435 1.00 90.62 900 CYS A O 1
ATOM 6522 N N . VAL A 1 901 ? -26.327 21.211 23.720 1.00 90.62 901 VAL A N 1
ATOM 6523 C CA . VAL A 1 901 ? -27.655 21.442 23.151 1.00 90.62 901 VAL A CA 1
ATOM 6524 C C . VAL A 1 901 ? -28.712 20.808 24.050 1.00 90.62 901 VAL A C 1
ATOM 6526 O O . VAL A 1 901 ? -28.518 19.727 24.607 1.00 90.62 901 VAL A O 1
ATOM 6529 N N . GLU A 1 902 ? -29.830 21.505 24.219 1.00 88.56 902 GLU A N 1
ATOM 6530 C CA . GLU A 1 902 ? -30.980 20.977 24.941 1.00 88.56 902 GLU A CA 1
ATOM 6531 C C . GLU A 1 902 ? -31.502 19.714 24.246 1.00 88.56 902 GLU A C 1
ATOM 6533 O O . GLU A 1 902 ? -31.643 19.682 23.027 1.00 88.56 902 GLU A O 1
ATOM 6538 N N . ALA A 1 903 ? -31.796 18.664 25.018 1.00 80.31 903 ALA A N 1
ATOM 6539 C CA . ALA A 1 903 ? -32.083 17.334 24.477 1.00 80.31 903 ALA A CA 1
ATOM 6540 C C . ALA A 1 903 ? -33.231 17.312 23.449 1.00 80.31 903 ALA A C 1
ATOM 6542 O O . ALA A 1 903 ? -33.197 16.516 22.518 1.00 80.31 903 ALA A O 1
ATOM 6543 N N . SER A 1 904 ? -34.221 18.202 23.584 1.00 81.06 904 SER A N 1
ATOM 6544 C CA . SER A 1 904 ? -35.342 18.322 22.641 1.00 81.06 904 SER A CA 1
ATOM 6545 C C . SER A 1 904 ? -34.982 18.999 21.311 1.00 81.06 904 SER A C 1
ATOM 6547 O O . SER A 1 904 ? -35.798 18.989 20.394 1.00 81.06 904 SER A O 1
ATOM 6549 N N . GLN A 1 905 ? -33.790 19.594 21.201 1.00 86.31 905 GLN A N 1
ATOM 6550 C CA . GLN A 1 905 ? -33.299 20.302 20.014 1.00 86.31 905 GLN A CA 1
ATOM 6551 C C . GLN A 1 905 ? -32.176 19.549 19.282 1.00 86.31 905 GLN A C 1
ATOM 6553 O O . GLN A 1 905 ? -31.784 19.947 18.185 1.00 86.31 905 GLN A O 1
ATOM 6558 N N . VAL A 1 906 ? -31.665 18.455 19.857 1.00 84.12 906 VAL A N 1
ATOM 6559 C CA . VAL A 1 906 ? -30.701 17.566 19.191 1.00 84.12 906 VAL A CA 1
ATOM 6560 C C . VAL A 1 906 ? -31.371 16.915 17.976 1.00 84.12 906 VAL A C 1
ATOM 6562 O O . VAL A 1 906 ? -32.496 16.433 18.062 1.00 84.12 906 VAL A O 1
ATOM 6565 N N . GLY A 1 907 ? -30.683 16.920 16.836 1.00 76.44 907 GLY A N 1
ATOM 6566 C CA . GLY A 1 907 ? -31.177 16.441 15.546 1.00 76.44 907 GLY A CA 1
ATOM 6567 C C . GLY A 1 907 ? -31.863 17.513 14.694 1.00 76.44 907 GLY A C 1
ATOM 6568 O O . GLY A 1 907 ? -32.157 17.261 13.529 1.00 76.44 907 GLY A O 1
ATOM 6569 N N . LEU A 1 908 ? -32.092 18.724 15.218 1.00 86.88 908 LEU A N 1
ATOM 6570 C CA . LEU A 1 908 ? -32.648 19.820 14.420 1.00 86.88 908 LEU A CA 1
ATOM 6571 C C . LEU A 1 908 ? -31.575 20.473 13.541 1.00 86.88 908 LEU A C 1
ATOM 6573 O O . LEU A 1 908 ? -30.429 20.651 13.960 1.00 86.88 908 LEU A O 1
ATOM 6577 N N . ALA A 1 909 ? -31.966 20.880 12.333 1.00 86.56 909 ALA A N 1
ATOM 6578 C CA . ALA A 1 909 ? -31.137 21.724 11.482 1.00 86.56 909 ALA A CA 1
ATOM 6579 C C . ALA A 1 909 ? -31.014 23.133 12.081 1.00 86.56 909 ALA A C 1
ATOM 6581 O O . ALA A 1 909 ? -32.015 23.751 12.462 1.00 86.56 909 ALA A O 1
ATOM 6582 N N . ALA A 1 910 ? -29.785 23.636 12.147 1.00 94.75 910 ALA A N 1
ATOM 6583 C CA . ALA A 1 910 ? -29.475 24.938 12.708 1.00 94.75 910 ALA A CA 1
ATOM 6584 C C . ALA A 1 910 ? -28.278 25.595 12.016 1.00 94.75 910 ALA A C 1
ATOM 6586 O O . ALA A 1 910 ? -27.400 24.940 11.450 1.00 94.75 910 ALA A O 1
ATOM 6587 N N . GLU A 1 911 ? -28.218 26.913 12.125 1.00 96.69 911 GLU A N 1
ATOM 6588 C CA . GLU A 1 911 ? -27.097 27.729 11.679 1.00 96.69 911 GLU A CA 1
ATOM 6589 C C . GLU A 1 911 ? -26.239 28.110 12.884 1.00 96.69 911 GLU A C 1
ATOM 6591 O O . GLU A 1 911 ? -26.734 28.739 13.818 1.00 96.69 911 GLU A O 1
ATOM 6596 N N . ILE A 1 912 ? -24.953 27.756 12.877 1.00 96.56 912 ILE A N 1
ATOM 6597 C CA . ILE A 1 912 ? -23.996 28.241 13.877 1.00 96.56 912 ILE A CA 1
ATOM 6598 C C . ILE A 1 912 ? -23.593 29.665 13.508 1.00 96.56 912 ILE A C 1
ATOM 6600 O O . ILE A 1 912 ? -23.197 29.918 12.371 1.00 96.56 912 ILE A O 1
ATOM 6604 N N . VAL A 1 913 ? -23.636 30.579 14.474 1.00 96.12 913 VAL A N 1
ATOM 6605 C CA . VAL A 1 913 ? -23.240 31.982 14.292 1.00 96.12 913 VAL A CA 1
ATOM 6606 C C . VAL A 1 913 ? -22.174 32.371 15.310 1.00 96.12 913 VAL A C 1
ATOM 6608 O O . VAL A 1 913 ? -22.192 31.910 16.454 1.00 96.12 913 VAL A O 1
ATOM 6611 N N . VAL A 1 914 ? -21.247 33.235 14.895 1.00 96.44 914 VAL A N 1
ATOM 6612 C CA . VAL A 1 914 ? -20.190 33.803 15.743 1.00 96.44 914 VAL A CA 1
ATOM 6613 C C . VAL A 1 914 ? -20.154 35.306 15.521 1.00 96.44 914 VAL A C 1
ATOM 6615 O O . VAL A 1 914 ? -20.145 35.765 14.380 1.00 96.44 914 VAL A O 1
ATOM 6618 N N . TYR A 1 915 ? -20.136 36.070 16.609 1.00 95.75 915 TYR A N 1
ATOM 6619 C CA . TYR A 1 915 ? -20.133 37.527 16.570 1.00 95.75 915 TYR A CA 1
ATOM 6620 C C . TYR A 1 915 ? -19.343 38.117 17.732 1.00 95.75 915 TYR A C 1
ATOM 6622 O O . TYR A 1 915 ? -19.158 37.490 18.775 1.00 95.75 915 TYR A O 1
ATOM 6630 N N . ALA A 1 916 ? -18.845 39.334 17.554 1.00 95.19 916 ALA A N 1
ATOM 6631 C CA . ALA A 1 916 ? -18.002 39.996 18.532 1.00 95.19 916 ALA A CA 1
ATOM 6632 C C . ALA A 1 916 ? -18.283 41.497 18.604 1.00 95.19 916 ALA A C 1
ATOM 6634 O O . ALA A 1 916 ? -18.608 42.136 17.605 1.00 95.19 916 ALA A O 1
ATOM 6635 N N . HIS A 1 917 ? -18.104 42.066 19.792 1.00 95.12 917 HIS A N 1
ATOM 6636 C CA . HIS A 1 917 ? -18.027 43.508 19.999 1.00 95.12 917 HIS A CA 1
ATOM 6637 C C . HIS A 1 917 ? -16.566 43.892 20.229 1.00 95.12 917 HIS A C 1
ATOM 6639 O O . HIS A 1 917 ? -15.911 43.344 21.119 1.00 95.12 917 HIS A O 1
ATOM 6645 N N . TYR A 1 918 ? -16.058 44.826 19.430 1.00 94.44 918 TYR A N 1
ATOM 6646 C CA . TYR A 1 918 ? -14.690 45.316 19.532 1.00 94.44 918 TYR A CA 1
ATOM 6647 C C . TYR A 1 918 ? -14.667 46.761 20.023 1.00 94.44 918 TYR A C 1
ATOM 6649 O O . TYR A 1 918 ? -15.166 47.667 19.357 1.00 94.44 918 TYR A O 1
ATOM 6657 N N . GLN A 1 919 ? -14.017 46.969 21.167 1.00 94.31 919 GLN A N 1
ATOM 6658 C CA . GLN A 1 919 ? -13.775 48.275 21.758 1.00 94.31 919 GLN A CA 1
ATOM 6659 C C . GLN A 1 919 ? -12.285 48.636 21.614 1.00 94.31 919 GLN A C 1
ATOM 6661 O O . GLN A 1 919 ? -11.455 48.084 22.341 1.00 94.31 919 GLN A O 1
ATOM 6666 N N . PRO A 1 920 ? -11.910 49.564 20.717 1.00 90.69 920 PRO A N 1
ATOM 6667 C CA . PRO A 1 920 ? -10.516 49.958 20.545 1.00 90.69 920 PRO A CA 1
ATOM 6668 C C . PRO A 1 920 ? -9.962 50.663 21.790 1.00 90.69 920 PRO A C 1
ATOM 6670 O O . PRO A 1 920 ? -10.691 51.339 22.523 1.00 90.69 920 PRO A O 1
ATOM 6673 N N . MET A 1 921 ? -8.652 50.519 22.019 1.00 86.62 921 MET A N 1
ATOM 6674 C CA . MET A 1 921 ? -7.946 51.208 23.110 1.00 86.62 921 MET A CA 1
ATOM 6675 C C . MET A 1 921 ? -7.775 52.714 22.831 1.00 86.62 921 MET A C 1
ATOM 6677 O O . MET A 1 921 ? -7.746 53.519 23.763 1.00 86.62 921 MET A O 1
ATOM 6681 N N . ASP A 1 922 ? -7.668 53.096 21.554 1.00 83.88 922 ASP A N 1
ATOM 6682 C CA . ASP A 1 922 ? -7.608 54.485 21.092 1.00 83.88 922 ASP A CA 1
ATOM 6683 C C . ASP A 1 922 ? -9.022 55.078 20.995 1.00 83.88 922 ASP A C 1
ATOM 6685 O O . ASP A 1 922 ? -9.851 54.619 20.210 1.00 83.88 922 ASP A O 1
ATOM 6689 N N . SER A 1 923 ? -9.293 56.135 21.766 1.00 74.19 923 SER A N 1
ATOM 6690 C CA . SER A 1 923 ? -10.602 56.801 21.810 1.00 74.19 923 SER A CA 1
ATOM 6691 C C . SER A 1 923 ? -10.969 57.573 20.537 1.00 74.19 923 SER A C 1
ATOM 6693 O O . SER A 1 923 ? -12.085 58.088 20.442 1.00 74.19 923 SER A O 1
ATOM 6695 N N . THR A 1 924 ? -10.059 57.670 19.562 1.00 77.75 924 THR A N 1
ATOM 6696 C CA . THR A 1 924 ? -10.337 58.211 18.224 1.00 77.75 924 THR A CA 1
ATOM 6697 C C . THR A 1 924 ? -10.884 57.162 17.249 1.00 77.75 924 THR A C 1
ATOM 6699 O O . THR A 1 924 ? -11.457 57.536 16.224 1.00 77.75 924 THR A O 1
ATOM 6702 N N . GLN A 1 925 ? -10.755 55.869 17.567 1.00 79.00 925 GLN A N 1
ATOM 6703 C CA . GLN A 1 925 ? -11.349 54.772 16.805 1.00 79.00 925 GLN A CA 1
ATOM 6704 C C . GLN A 1 925 ? -12.763 54.459 17.312 1.00 79.00 925 GLN A C 1
ATOM 6706 O O . GLN A 1 925 ? -13.073 54.588 18.496 1.00 79.00 925 GLN A O 1
ATOM 6711 N N . VAL A 1 926 ? -13.644 54.059 16.396 1.00 82.44 926 VAL A N 1
ATOM 6712 C CA . VAL A 1 926 ? -15.059 53.810 16.698 1.00 82.44 926 VAL A CA 1
ATOM 6713 C C . VAL A 1 926 ? -15.251 52.341 17.077 1.00 82.44 926 VAL A C 1
ATOM 6715 O O . VAL A 1 926 ? -14.746 51.461 16.384 1.00 82.44 926 VAL A O 1
ATOM 6718 N N . SER A 1 927 ? -15.983 52.087 18.167 1.00 89.06 927 SER A N 1
ATOM 6719 C CA . SER A 1 927 ? -16.419 50.732 18.528 1.00 89.06 927 SER A CA 1
ATOM 6720 C C . SER A 1 927 ? -17.325 50.150 17.440 1.00 89.06 927 SER A C 1
ATOM 6722 O O . SER A 1 927 ? -18.166 50.863 16.887 1.00 89.06 927 SER A O 1
ATOM 6724 N N . ALA A 1 928 ? -17.162 48.865 17.135 1.00 90.44 928 ALA A N 1
ATOM 6725 C CA . ALA A 1 928 ? -17.919 48.188 16.091 1.00 90.44 928 ALA A CA 1
ATOM 6726 C C . ALA A 1 928 ? -18.269 46.749 16.482 1.00 90.44 928 ALA A C 1
ATOM 6728 O O . ALA A 1 928 ? -17.593 46.120 17.302 1.00 90.44 928 ALA A O 1
ATOM 6729 N N . HIS A 1 929 ? -19.325 46.234 15.856 1.00 93.88 929 HIS A N 1
ATOM 6730 C CA . HIS A 1 929 ? -19.714 44.836 15.948 1.00 93.88 929 HIS A CA 1
ATOM 6731 C C . HIS A 1 929 ? -19.285 44.094 14.683 1.00 93.88 929 HIS A C 1
ATOM 6733 O O . HIS A 1 929 ? -19.311 44.644 13.580 1.00 93.88 929 HIS A O 1
ATOM 6739 N N . TYR A 1 930 ? -18.899 42.837 14.859 1.00 94.06 930 TYR A N 1
ATOM 6740 C CA . TYR A 1 930 ? -18.442 41.965 13.790 1.00 94.06 930 TYR A CA 1
ATOM 6741 C C . TYR A 1 930 ? -19.115 40.599 13.880 1.00 94.06 930 TYR A C 1
ATOM 6743 O O . TYR A 1 930 ? -19.543 40.186 14.956 1.00 94.06 930 TYR A O 1
ATOM 6751 N N . MET A 1 931 ? -19.163 39.891 12.760 1.00 95.19 931 MET A N 1
ATOM 6752 C CA . MET A 1 931 ? -19.612 38.502 12.653 1.00 95.19 931 MET A CA 1
ATOM 6753 C C . MET A 1 931 ? -18.677 37.707 11.739 1.00 95.19 931 MET A C 1
ATOM 6755 O O . MET A 1 931 ? -17.916 38.307 10.980 1.00 95.19 931 MET A O 1
ATOM 6759 N N . LEU A 1 932 ? -18.720 36.378 11.816 1.00 92.81 932 LEU A N 1
ATOM 6760 C CA . LEU A 1 932 ? -18.000 35.497 10.892 1.00 92.81 932 LEU A CA 1
ATOM 6761 C C . LEU A 1 932 ? -18.955 34.905 9.857 1.00 92.81 932 LEU A C 1
ATOM 6763 O O . LEU A 1 932 ? -20.018 34.404 10.223 1.00 92.81 932 LEU A O 1
ATOM 6767 N N . ASP A 1 933 ? -18.562 34.951 8.587 1.00 91.44 933 ASP A N 1
ATOM 6768 C CA . ASP A 1 933 ? -19.268 34.272 7.496 1.00 91.44 933 ASP A CA 1
ATOM 6769 C C . ASP A 1 933 ? -18.836 32.806 7.326 1.00 91.44 933 ASP A C 1
ATOM 6771 O O . ASP A 1 933 ? -18.018 32.287 8.088 1.00 91.44 933 ASP A O 1
ATOM 6775 N N . SER A 1 934 ? -19.391 32.128 6.317 1.00 89.75 934 SER A N 1
ATOM 6776 C CA . SER A 1 934 ? -19.143 30.708 6.042 1.00 89.75 934 SER A CA 1
ATOM 6777 C C . SER A 1 934 ? -17.708 30.367 5.636 1.00 89.75 934 SER A C 1
ATOM 6779 O O . SER A 1 934 ? -17.328 29.198 5.639 1.00 89.75 934 SER A O 1
ATOM 6781 N N . GLU A 1 935 ? -16.908 31.371 5.284 1.00 85.94 935 GLU A N 1
ATOM 6782 C CA . GLU A 1 935 ? -15.492 31.242 4.929 1.00 85.94 935 GLU A CA 1
ATOM 6783 C C . GLU A 1 935 ? -14.582 31.615 6.115 1.00 85.94 935 GLU A C 1
ATOM 6785 O O . GLU A 1 935 ? -13.354 31.627 5.990 1.00 85.94 935 GLU A O 1
ATOM 6790 N N . GLY A 1 936 ? -15.176 31.924 7.275 1.00 83.44 936 GLY A N 1
ATOM 6791 C CA . GLY A 1 936 ? -14.480 32.362 8.480 1.00 83.44 936 GLY A CA 1
ATOM 6792 C C . GLY A 1 936 ? -13.946 33.794 8.395 1.00 83.44 936 GLY A C 1
ATOM 6793 O O . GLY A 1 936 ? -13.084 34.160 9.197 1.00 83.44 936 GLY A O 1
ATOM 6794 N N . GLN A 1 937 ? -14.414 34.608 7.442 1.00 86.31 937 GLN A N 1
ATOM 6795 C CA . GLN A 1 937 ? -13.975 35.994 7.284 1.00 86.31 937 GLN A CA 1
ATOM 6796 C C . GLN A 1 937 ? -14.758 36.937 8.203 1.00 86.31 937 GLN A C 1
ATOM 6798 O O . GLN A 1 937 ? -15.949 36.760 8.461 1.00 86.31 937 GLN A O 1
ATOM 6803 N N . VAL A 1 938 ? -14.067 37.967 8.700 1.00 89.19 938 VAL A N 1
ATOM 6804 C CA . VAL A 1 938 ? -14.643 38.972 9.600 1.00 89.19 938 VAL A CA 1
ATOM 6805 C C . VAL A 1 938 ? -15.460 39.982 8.797 1.00 89.19 938 VAL A C 1
ATOM 6807 O O . VAL A 1 938 ? -14.910 40.756 8.015 1.00 89.19 938 VAL A O 1
ATOM 6810 N N . GLN A 1 939 ? -16.765 40.018 9.045 1.00 91.19 939 GLN A N 1
ATOM 6811 C CA . GLN A 1 939 ? -17.712 40.947 8.433 1.00 91.19 939 GLN A CA 1
ATOM 6812 C C . GLN A 1 939 ? -18.199 41.977 9.450 1.00 91.19 939 GLN A C 1
ATOM 6814 O O . GLN A 1 939 ? -18.342 41.674 10.636 1.00 91.19 939 GLN A O 1
ATOM 6819 N N . LEU A 1 940 ? -18.480 43.199 8.991 1.00 91.88 940 LEU A N 1
ATOM 6820 C CA . LEU A 1 940 ? -19.137 44.207 9.823 1.00 91.88 940 LEU A CA 1
ATOM 6821 C C . LEU A 1 940 ? -20.583 43.771 10.094 1.00 91.88 940 LEU A C 1
ATOM 6823 O O . LEU A 1 940 ? -21.294 43.379 9.170 1.00 91.88 940 LEU A O 1
ATOM 6827 N N . TRP A 1 941 ? -21.022 43.881 11.342 1.00 93.94 941 TRP A N 1
ATOM 6828 C CA . TRP A 1 941 ? -22.379 43.549 11.761 1.00 93.94 941 TRP A CA 1
ATOM 6829 C C . TRP A 1 941 ? -23.051 44.777 12.384 1.00 93.94 941 TRP A C 1
ATOM 6831 O O . TRP A 1 941 ? -22.403 45.595 13.037 1.00 93.94 941 TRP A O 1
ATOM 6841 N N . ASP A 1 942 ? -24.351 44.939 12.160 1.00 88.25 942 ASP A N 1
ATOM 6842 C CA . ASP A 1 942 ? -25.127 46.098 12.614 1.00 88.25 942 ASP A CA 1
ATOM 6843 C C . ASP A 1 942 ? -25.709 45.943 14.029 1.00 88.25 942 ASP A C 1
ATOM 6845 O O . ASP A 1 942 ? -26.250 46.903 14.576 1.00 88.25 942 ASP A O 1
ATOM 6849 N N . GLY A 1 943 ? -25.546 44.769 14.645 1.00 85.12 943 GLY A N 1
ATOM 6850 C CA . GLY A 1 943 ? -26.062 44.456 15.978 1.00 85.12 943 GLY A CA 1
ATOM 6851 C C . GLY A 1 943 ? -27.448 43.802 15.973 1.00 85.12 943 GLY A C 1
ATOM 6852 O O . GLY A 1 943 ? -27.941 43.434 17.042 1.00 85.12 943 GLY A O 1
ATOM 6853 N N . GLU A 1 944 ? -28.063 43.609 14.801 1.00 86.12 944 GLU A N 1
ATOM 6854 C CA . GLU A 1 944 ? -29.373 42.971 14.663 1.00 86.12 944 GLU A CA 1
ATOM 6855 C C . GLU A 1 944 ? -29.230 41.466 14.384 1.00 86.12 944 GLU A C 1
ATOM 6857 O O . GLU A 1 944 ? -28.578 41.034 13.433 1.00 86.12 944 GLU A O 1
ATOM 6862 N N . TRP A 1 945 ? -29.852 40.631 15.219 1.00 83.38 945 TRP A N 1
ATOM 6863 C CA . TRP A 1 945 ? -29.663 39.170 15.203 1.00 83.38 945 TRP A CA 1
ATOM 6864 C C . TRP A 1 945 ? -30.179 38.504 13.917 1.00 83.38 945 TRP A C 1
ATOM 6866 O O . TRP A 1 945 ? -29.679 37.451 13.518 1.00 83.38 945 TRP A O 1
ATOM 6876 N N . GLU A 1 946 ? -31.159 39.127 13.258 1.00 81.38 946 GLU A N 1
ATOM 6877 C CA . GLU A 1 946 ? -31.712 38.696 11.967 1.00 81.38 946 GLU A CA 1
ATOM 6878 C C . GLU A 1 946 ? -30.689 38.815 10.827 1.00 81.38 946 GLU A C 1
ATOM 6880 O O . GLU A 1 946 ? -30.784 38.096 9.836 1.00 81.38 946 GLU A O 1
ATOM 6885 N N . HIS A 1 947 ? -29.687 39.684 10.981 1.00 89.69 947 HIS A N 1
ATOM 6886 C CA . HIS A 1 947 ? -28.642 39.915 9.984 1.00 89.69 947 HIS A CA 1
ATOM 6887 C C . HIS A 1 947 ? -27.354 39.133 10.260 1.00 89.69 947 HIS A C 1
ATOM 6889 O O . HIS A 1 947 ? -26.411 39.225 9.475 1.00 89.69 947 HIS A O 1
ATOM 6895 N N . LEU A 1 948 ? -27.303 38.347 11.343 1.00 91.62 948 LEU A N 1
ATOM 6896 C CA . LEU A 1 948 ? -26.188 37.433 11.577 1.00 91.62 948 LEU A CA 1
ATOM 6897 C C . LEU A 1 948 ? -26.160 36.364 10.487 1.00 91.62 948 LEU A C 1
ATOM 6899 O O . LEU A 1 948 ? -27.127 35.613 10.318 1.00 91.62 948 LEU A O 1
ATOM 6903 N N . VAL A 1 949 ? -25.037 36.269 9.786 1.00 93.50 949 VAL A N 1
ATOM 6904 C CA . VAL A 1 949 ? -24.788 35.202 8.814 1.00 93.50 949 VAL A CA 1
ATOM 6905 C C . VAL A 1 949 ? -24.294 33.937 9.514 1.00 93.50 949 VAL A C 1
ATOM 6907 O O . VAL A 1 949 ? -23.712 33.990 10.599 1.00 93.50 949 VAL A O 1
ATOM 6910 N N . ALA A 1 950 ? -24.553 32.789 8.895 1.00 93.88 950 ALA A N 1
ATOM 6911 C CA . ALA A 1 950 ? -24.096 31.506 9.403 1.00 93.88 950 ALA A CA 1
ATOM 6912 C C . ALA A 1 950 ? -22.594 31.323 9.137 1.00 93.88 950 ALA A C 1
ATOM 6914 O O . ALA A 1 950 ? -22.153 31.406 7.992 1.00 93.88 950 ALA A O 1
ATOM 6915 N N . LEU A 1 951 ? -21.835 30.978 10.180 1.00 93.06 951 LEU A N 1
ATOM 6916 C CA . LEU A 1 951 ? -20.488 30.414 10.044 1.00 93.06 951 LEU A CA 1
ATOM 6917 C C . LEU A 1 951 ? -20.561 29.021 9.402 1.00 93.06 951 LEU A C 1
ATOM 6919 O O . LEU A 1 951 ? -19.705 28.640 8.615 1.00 93.06 951 LEU A O 1
ATOM 6923 N N . LYS A 1 952 ? -21.585 28.235 9.750 1.00 91.62 952 LYS A N 1
ATOM 6924 C CA . LYS A 1 952 ? -21.910 26.969 9.079 1.00 91.62 952 LYS A CA 1
ATOM 6925 C C . LYS A 1 952 ? -23.352 26.558 9.351 1.00 91.62 952 LYS A C 1
ATOM 6927 O O . LYS A 1 952 ? -23.884 26.841 10.422 1.00 91.62 952 LYS A O 1
ATOM 6932 N N . SER A 1 953 ? -23.954 25.835 8.413 1.00 91.31 953 SER A N 1
ATOM 6933 C CA . SER A 1 953 ? -25.197 25.088 8.648 1.00 91.31 953 SER A CA 1
ATOM 6934 C C . SER A 1 953 ? -24.861 23.675 9.125 1.00 91.31 953 SER A C 1
ATOM 6936 O O . SER A 1 953 ? -23.928 23.062 8.610 1.00 91.31 953 SER A O 1
ATOM 6938 N N . THR A 1 954 ? -25.583 23.161 10.116 1.00 86.88 954 THR A N 1
ATOM 6939 C CA . THR A 1 954 ? -25.344 21.830 10.690 1.00 86.88 954 THR A CA 1
ATOM 6940 C C . THR A 1 954 ? -26.636 21.202 11.201 1.00 86.88 954 THR A C 1
ATOM 6942 O O . THR A 1 954 ? -27.637 21.886 11.409 1.00 86.88 954 THR A O 1
ATOM 6945 N N . ILE A 1 955 ? -26.596 19.898 11.451 1.00 87.75 955 ILE A N 1
ATOM 6946 C CA . ILE A 1 955 ? -27.538 19.243 12.358 1.00 87.75 955 ILE A CA 1
ATOM 6947 C C . ILE A 1 955 ? -26.967 19.349 13.775 1.00 87.75 955 ILE A C 1
ATOM 6949 O O . ILE A 1 955 ? -25.764 19.160 13.974 1.00 87.75 955 ILE A O 1
ATOM 6953 N N . LEU A 1 956 ? -27.797 19.721 14.748 1.00 85.69 956 LEU A N 1
ATOM 6954 C CA . LEU A 1 956 ? -27.364 19.870 16.135 1.00 85.69 956 LEU A CA 1
ATOM 6955 C C . LEU A 1 956 ? -27.141 18.504 16.787 1.00 85.69 956 LEU A C 1
ATOM 6957 O O . LEU A 1 956 ? -28.069 17.729 16.968 1.00 85.69 956 LEU A O 1
ATOM 6961 N N . GLU A 1 957 ? -25.917 18.227 17.208 1.00 87.81 957 GLU A N 1
ATOM 6962 C CA . GLU A 1 957 ? -25.587 17.105 18.098 1.00 87.81 957 GLU A CA 1
ATOM 6963 C C . GLU A 1 957 ? -25.712 17.530 19.571 1.00 87.81 957 GLU A C 1
ATOM 6965 O O . GLU A 1 957 ? -25.793 18.719 19.883 1.00 87.81 957 GLU A O 1
ATOM 6970 N N . SER A 1 958 ? -25.655 16.579 20.510 1.00 84.69 958 SER A N 1
ATOM 6971 C CA . SER A 1 958 ? -25.732 16.871 21.953 1.00 84.69 958 SER A CA 1
ATOM 6972 C C . SER A 1 958 ? -24.640 17.828 22.457 1.00 84.69 958 SER A C 1
ATOM 6974 O O . SER A 1 958 ? -24.840 18.524 23.455 1.00 84.69 958 SER A O 1
ATOM 6976 N N . LYS A 1 959 ? -23.488 17.886 21.775 1.00 89.62 959 LYS A N 1
ATOM 6977 C CA . LYS A 1 959 ? -22.428 18.879 21.993 1.00 89.62 959 LYS A CA 1
ATOM 6978 C C . LYS A 1 959 ? -21.966 19.432 20.646 1.00 89.62 959 LYS A C 1
ATOM 6980 O O . LYS A 1 959 ? -21.714 18.675 19.722 1.00 89.62 959 LYS A O 1
ATOM 6985 N N . GLN A 1 960 ? -21.823 20.747 20.548 1.00 90.38 960 GLN A N 1
ATOM 6986 C CA . GLN A 1 960 ? -21.339 21.444 19.358 1.00 90.38 960 GLN A CA 1
ATOM 6987 C C . GLN A 1 960 ? -20.096 22.252 19.715 1.00 90.38 960 GLN A C 1
ATOM 6989 O O . GLN A 1 960 ? -20.187 23.258 20.420 1.00 90.38 960 GLN A O 1
ATOM 6994 N N . SER A 1 961 ? -18.930 21.819 19.239 1.00 90.75 961 SER A N 1
ATOM 6995 C CA . SER A 1 961 ? -17.681 22.566 19.407 1.00 90.75 961 SER A CA 1
ATOM 6996 C C . SER A 1 961 ? -17.495 23.587 18.286 1.00 90.75 961 SER A C 1
ATOM 6998 O O . SER A 1 961 ? -17.701 23.293 17.108 1.00 90.75 961 SER A O 1
ATOM 7000 N N . VAL A 1 962 ? -17.089 24.799 18.664 1.00 90.81 962 VAL A N 1
ATOM 7001 C CA . VAL A 1 962 ? -16.887 25.937 17.762 1.00 90.81 962 VAL A CA 1
ATOM 7002 C C . VAL A 1 962 ? -15.510 26.539 18.036 1.00 90.81 962 VAL A C 1
ATOM 7004 O O . VAL A 1 962 ? -15.192 26.867 19.179 1.00 90.81 962 VAL A O 1
ATOM 7007 N N . THR A 1 963 ? -14.694 26.699 16.996 1.00 90.81 963 THR A N 1
ATOM 7008 C CA . THR A 1 963 ? -13.455 27.489 17.058 1.00 90.81 963 THR A CA 1
ATOM 7009 C C . THR A 1 963 ? -13.791 28.912 16.635 1.00 90.81 963 THR A C 1
ATOM 7011 O O . THR A 1 963 ? -14.232 29.124 15.509 1.00 90.81 963 THR A O 1
ATOM 7014 N N . LEU A 1 964 ? -13.634 29.880 17.541 1.00 91.69 964 LEU A N 1
ATOM 7015 C CA . LEU A 1 964 ? -14.018 31.273 17.293 1.00 91.69 964 LEU A CA 1
ATOM 7016 C C . LEU A 1 964 ? -12.860 32.086 16.708 1.00 91.69 964 LEU A C 1
ATOM 7018 O O . LEU A 1 964 ? -13.092 33.005 15.929 1.00 91.69 964 LEU A O 1
ATOM 7022 N N . TYR A 1 965 ? -11.624 31.784 17.116 1.00 91.31 965 TYR A N 1
ATOM 7023 C CA . TYR A 1 965 ? -10.421 32.468 16.644 1.00 91.31 965 TYR A CA 1
ATOM 7024 C C . TYR A 1 965 ? -9.168 31.638 16.932 1.00 91.31 965 TYR A C 1
ATOM 7026 O O . TYR A 1 965 ? -9.068 31.031 17.998 1.00 91.31 965 TYR A O 1
ATOM 7034 N N . GLN A 1 966 ? -8.186 31.665 16.032 1.00 90.50 966 GLN A N 1
ATOM 7035 C CA . GLN A 1 966 ? -6.848 31.139 16.291 1.00 90.50 966 GLN A CA 1
ATOM 7036 C C . GLN A 1 966 ? -5.809 31.991 15.558 1.00 90.50 966 GLN A C 1
ATOM 7038 O O . GLN A 1 966 ? -5.855 32.115 14.337 1.00 90.50 966 GLN A O 1
ATOM 7043 N N . GLY A 1 967 ? -4.873 32.587 16.296 1.00 90.38 967 GLY A N 1
ATOM 7044 C CA . GLY A 1 967 ? -3.807 33.404 15.715 1.00 90.38 967 GLY A CA 1
ATOM 7045 C C . GLY A 1 967 ? -3.425 34.598 16.581 1.00 90.38 967 GLY A C 1
ATOM 7046 O O . GLY A 1 967 ? -3.620 34.597 17.793 1.00 90.38 967 GLY A O 1
ATOM 7047 N N . VAL A 1 968 ? -2.870 35.631 15.953 1.00 89.69 968 VAL A N 1
ATOM 7048 C CA . VAL A 1 968 ? -2.411 36.858 16.621 1.00 89.69 968 VAL A CA 1
ATOM 7049 C C . VAL A 1 968 ? -3.383 37.991 16.312 1.00 89.69 968 VAL A C 1
ATOM 7051 O O . VAL A 1 968 ? -3.707 38.201 15.146 1.00 89.69 968 VAL A O 1
ATOM 7054 N N . PHE A 1 969 ? -3.880 38.706 17.324 1.00 87.62 969 PHE A N 1
ATOM 7055 C CA . PHE A 1 969 ? -4.813 39.813 17.090 1.00 87.62 969 PHE A CA 1
ATOM 7056 C C . PHE A 1 969 ? -4.105 41.001 16.416 1.00 87.62 969 PHE A C 1
ATOM 7058 O O . PHE A 1 969 ? -3.077 41.455 16.915 1.00 87.62 969 PHE A O 1
ATOM 7065 N N . PRO A 1 970 ? -4.653 41.556 15.319 1.00 84.19 970 PRO A N 1
ATOM 7066 C CA . PRO A 1 970 ? -4.000 42.634 14.573 1.00 84.19 970 PRO A CA 1
ATOM 7067 C C . PRO A 1 970 ? -4.222 44.036 15.171 1.00 84.19 970 PRO A C 1
ATOM 7069 O O . PRO A 1 970 ? -3.772 45.024 14.592 1.00 84.19 970 PRO A O 1
ATOM 7072 N N . VAL A 1 971 ? -4.947 44.154 16.288 1.00 85.06 971 VAL A N 1
ATOM 7073 C CA . VAL A 1 971 ? -5.411 45.429 16.858 1.00 85.06 971 VAL A CA 1
ATOM 7074 C C . VAL A 1 971 ? -5.302 45.444 18.381 1.00 85.06 971 VAL A C 1
ATOM 7076 O O . VAL A 1 971 ? -5.419 44.403 19.018 1.00 85.06 971 VAL A O 1
ATOM 7079 N N . THR A 1 972 ? -5.126 46.626 18.975 1.00 91.25 972 THR A N 1
ATOM 7080 C CA . THR A 1 972 ? -5.183 46.823 20.435 1.00 91.25 972 THR A CA 1
ATOM 7081 C C . THR A 1 972 ? -6.596 47.193 20.880 1.00 91.25 972 THR A C 1
ATOM 7083 O O . THR A 1 972 ? -7.357 47.809 20.133 1.00 91.25 972 THR A O 1
ATOM 7086 N N . GLY A 1 973 ? -6.974 46.845 22.107 1.00 92.25 973 GLY A N 1
ATOM 7087 C CA . GLY A 1 973 ? -8.329 47.066 22.624 1.00 92.25 973 GLY A CA 1
ATOM 7088 C C . GLY A 1 973 ? -8.927 45.814 23.246 1.00 92.25 973 GLY A C 1
ATOM 7089 O O . GLY A 1 973 ? -8.211 44.906 23.645 1.00 92.25 973 GLY A O 1
ATOM 7090 N N . GLU A 1 974 ? -10.244 45.770 23.363 1.00 95.56 974 GLU A N 1
ATOM 7091 C CA . GLU A 1 974 ? -10.981 44.659 23.956 1.00 95.56 974 GLU A CA 1
ATOM 7092 C C . GLU A 1 974 ? -11.900 44.026 22.909 1.00 95.56 974 GLU A C 1
ATOM 7094 O O . GLU A 1 974 ? -12.702 44.722 22.286 1.00 95.56 974 GLU A O 1
ATOM 7099 N N . VAL A 1 975 ? -11.788 42.711 22.716 1.00 95.25 975 VAL A N 1
ATOM 7100 C CA . VAL A 1 975 ? -12.694 41.925 21.868 1.00 95.25 975 VAL A CA 1
ATOM 7101 C C . VAL A 1 975 ? -13.534 41.029 22.770 1.00 95.25 975 VAL A C 1
ATOM 7103 O O . VAL A 1 975 ? -12.997 40.178 23.478 1.00 95.25 975 VAL A O 1
ATOM 7106 N N . ALA A 1 976 ? -14.851 41.213 22.739 1.00 96.06 976 ALA A N 1
ATOM 7107 C CA . ALA A 1 976 ? -15.818 40.393 23.458 1.00 96.06 976 ALA A CA 1
ATOM 7108 C C . ALA A 1 976 ? -16.546 39.473 22.467 1.00 96.06 976 ALA A C 1
ATOM 7110 O O . ALA A 1 976 ? -17.381 39.942 21.694 1.00 96.06 976 ALA A O 1
ATOM 7111 N N . LEU A 1 977 ? -16.217 38.178 22.472 1.00 96.12 977 LEU A N 1
ATOM 7112 C CA . LEU A 1 977 ? -16.735 37.181 21.531 1.00 96.12 977 LEU A CA 1
ATOM 7113 C C . LEU A 1 977 ? -17.952 36.430 22.082 1.00 96.12 977 LEU A C 1
ATOM 7115 O O . LEU A 1 977 ? -18.013 36.088 23.267 1.00 96.12 977 LEU A O 1
ATOM 7119 N N . SER A 1 978 ? -18.890 36.131 21.187 1.00 95.94 978 SER A N 1
ATOM 7120 C CA . SER A 1 978 ? -20.076 35.308 21.412 1.00 95.94 978 SER A CA 1
ATOM 7121 C C . SER A 1 978 ? -20.313 34.345 20.251 1.00 95.94 978 SER A C 1
ATOM 7123 O O . SER A 1 978 ? -19.870 34.567 19.125 1.00 95.94 978 SER A O 1
ATOM 7125 N N . PHE A 1 979 ? -21.010 33.255 20.538 1.00 96.69 979 PHE A N 1
ATOM 7126 C CA . PHE A 1 979 ? -21.350 32.194 19.607 1.00 96.69 979 PHE A CA 1
ATOM 7127 C C . PHE A 1 979 ? -22.657 31.518 20.031 1.00 96.69 979 PHE A C 1
ATOM 7129 O O . PHE A 1 979 ? -23.023 31.485 21.210 1.00 96.69 979 PHE A O 1
ATOM 7136 N N . GLY A 1 980 ? -23.365 30.967 19.055 1.00 96.31 980 GLY A N 1
ATOM 7137 C CA . GLY A 1 980 ? -24.662 30.348 19.272 1.00 96.31 980 GLY A CA 1
ATOM 7138 C C . GLY A 1 980 ? -25.149 29.563 18.064 1.00 96.31 980 GLY A C 1
ATOM 7139 O O . GLY A 1 980 ? -24.432 29.439 17.070 1.00 96.31 980 GLY A O 1
ATOM 7140 N N . TYR A 1 981 ? -26.376 29.059 18.145 1.00 96.06 981 TYR A N 1
ATOM 7141 C CA . TYR A 1 981 ? -27.082 28.470 17.013 1.00 96.06 981 TYR A CA 1
ATOM 7142 C C . TYR A 1 981 ? -28.478 29.065 16.843 1.00 96.06 981 TYR A C 1
ATOM 7144 O O . TYR A 1 981 ? -29.162 29.381 17.821 1.00 96.06 981 TYR A O 1
ATOM 7152 N N . ARG A 1 982 ? -28.898 29.182 15.584 1.00 95.44 982 ARG A N 1
ATOM 7153 C CA . ARG A 1 982 ? -30.225 29.632 15.170 1.00 95.44 982 ARG A CA 1
ATOM 7154 C C . ARG A 1 982 ? -30.984 28.481 14.517 1.00 95.44 982 ARG A C 1
ATOM 7156 O O . ARG A 1 982 ? -30.504 27.892 13.553 1.00 95.44 982 ARG A O 1
ATOM 7163 N N . LEU A 1 983 ? -32.155 28.157 15.053 1.00 94.06 983 LEU A N 1
ATOM 7164 C CA . LEU A 1 983 ? -33.065 27.145 14.518 1.00 94.06 983 LEU A CA 1
ATOM 7165 C C . LEU A 1 983 ? -33.862 27.692 13.328 1.00 94.06 983 LEU A C 1
ATOM 7167 O O . LEU A 1 983 ? -34.015 28.904 13.164 1.00 94.06 983 LEU A O 1
ATOM 7171 N N . ALA A 1 984 ? -34.436 26.790 12.529 1.00 87.75 984 ALA A N 1
ATOM 7172 C CA . ALA A 1 984 ? -35.242 27.142 11.356 1.00 87.75 984 ALA A CA 1
ATOM 7173 C C . ALA A 1 984 ? -36.484 28.006 11.672 1.00 87.75 984 ALA A C 1
ATOM 7175 O O . ALA A 1 984 ? -36.956 28.746 10.813 1.00 87.75 984 ALA A O 1
ATOM 7176 N N . ASP A 1 985 ? -37.008 27.949 12.901 1.00 87.62 985 ASP A N 1
ATOM 7177 C CA . ASP A 1 985 ? -38.117 28.802 13.363 1.00 87.62 985 ASP A CA 1
ATOM 7178 C C . ASP A 1 985 ? -37.670 30.218 13.802 1.00 87.62 985 ASP A C 1
ATOM 7180 O O . ASP A 1 985 ? -38.489 31.044 14.232 1.00 87.62 985 ASP A O 1
ATOM 7184 N N . GLY A 1 986 ? -36.367 30.497 13.679 1.00 85.50 986 GLY A N 1
ATOM 7185 C CA . GLY A 1 986 ? -35.688 31.730 14.058 1.00 85.50 986 GLY A CA 1
ATOM 7186 C C . GLY A 1 986 ? -35.406 31.859 15.558 1.00 85.50 986 GLY A C 1
ATOM 7187 O O . GLY A 1 986 ? -35.060 32.949 16.011 1.00 85.50 986 GLY A O 1
ATOM 7188 N N . THR A 1 987 ? -35.552 30.785 16.340 1.00 92.19 987 THR A N 1
ATOM 7189 C CA . THR A 1 987 ? -35.107 30.746 17.739 1.00 92.19 987 THR A CA 1
ATOM 7190 C C . THR A 1 987 ? -33.586 30.699 17.806 1.00 92.19 987 THR A C 1
ATOM 7192 O O . THR A 1 987 ? -32.946 29.914 17.114 1.00 92.19 987 THR A O 1
ATOM 7195 N N . MET A 1 988 ? -33.006 31.541 18.650 1.00 93.38 988 MET A N 1
ATOM 7196 C CA . MET A 1 988 ? -31.577 31.776 18.743 1.00 93.38 988 MET A CA 1
ATOM 7197 C C . MET A 1 988 ? -31.077 31.507 20.160 1.00 93.38 988 MET A C 1
ATOM 7199 O O . MET A 1 988 ? -31.587 32.081 21.123 1.00 93.38 988 MET A O 1
ATOM 7203 N N . ILE A 1 989 ? -30.081 30.630 20.281 1.00 95.44 989 ILE A N 1
ATOM 7204 C CA . ILE A 1 989 ? -29.462 30.225 21.545 1.00 95.44 989 ILE A CA 1
ATOM 7205 C C . ILE A 1 989 ? -27.986 30.610 21.480 1.00 95.44 989 ILE A C 1
ATOM 7207 O O . ILE A 1 989 ? -27.260 30.111 20.627 1.00 95.44 989 ILE A O 1
ATOM 7211 N N . ALA A 1 990 ? -27.524 31.469 22.385 1.00 94.88 990 ALA A N 1
ATOM 7212 C CA . ALA A 1 990 ? -26.130 31.919 22.449 1.00 94.88 990 ALA A CA 1
ATOM 7213 C C . ALA A 1 990 ? -25.590 31.926 23.878 1.00 94.88 990 ALA A C 1
ATOM 7215 O O . ALA A 1 990 ? -26.353 31.889 24.846 1.00 94.88 990 ALA A O 1
ATOM 7216 N N . ASN A 1 991 ? -24.267 31.997 24.017 1.00 95.25 991 ASN A N 1
ATOM 7217 C CA . ASN A 1 991 ? -23.615 32.181 25.309 1.00 95.25 991 ASN A CA 1
ATOM 7218 C C . ASN A 1 991 ? -24.045 33.502 25.983 1.00 95.25 991 ASN A C 1
ATOM 7220 O O . ASN A 1 991 ? -24.054 34.563 25.367 1.00 95.25 991 ASN A O 1
ATOM 7224 N N . ALA A 1 992 ? -24.354 33.443 27.280 1.00 92.31 992 ALA A N 1
ATOM 7225 C CA . ALA A 1 992 ? -24.792 34.607 28.054 1.00 92.31 992 ALA A CA 1
ATOM 7226 C C . ALA A 1 992 ? -23.630 35.540 28.426 1.00 92.31 992 ALA A C 1
ATOM 7228 O O . ALA A 1 992 ? -23.781 36.761 28.446 1.00 92.31 992 ALA A O 1
ATOM 7229 N N . LYS A 1 993 ? -22.469 34.967 28.768 1.00 94.19 993 LYS A N 1
ATOM 7230 C CA . LYS A 1 993 ? -21.233 35.706 29.048 1.00 94.19 993 LYS A CA 1
ATOM 7231 C C . LYS A 1 993 ? -20.308 35.635 27.845 1.00 94.19 993 LYS A C 1
ATOM 7233 O O . LYS A 1 993 ? -20.009 34.542 27.372 1.00 94.19 993 LYS A O 1
ATOM 7238 N N . THR A 1 994 ? -19.812 36.783 27.405 1.00 95.44 994 THR A N 1
ATOM 7239 C CA . THR A 1 994 ? -18.808 36.887 26.341 1.00 95.44 994 THR A CA 1
ATOM 7240 C C . THR A 1 994 ? -17.447 36.370 26.799 1.00 95.44 994 THR A C 1
ATOM 7242 O O . THR A 1 994 ? -17.076 36.560 27.959 1.00 95.44 994 THR A O 1
ATOM 7245 N N . ILE A 1 995 ? -16.671 35.809 25.873 1.00 97.12 995 ILE A N 1
ATOM 7246 C CA . ILE A 1 995 ? -15.239 35.552 26.073 1.00 97.12 995 ILE A CA 1
ATOM 7247 C C . ILE A 1 995 ? -14.490 36.853 25.775 1.00 97.12 995 ILE A C 1
ATOM 7249 O O . ILE A 1 995 ? -14.654 37.408 24.690 1.00 97.12 995 ILE A O 1
ATOM 7253 N N . VAL A 1 996 ? -13.700 37.361 26.720 1.00 97.19 996 VAL A N 1
ATOM 7254 C CA . VAL A 1 996 ? -13.077 38.690 26.615 1.00 97.19 996 VAL A CA 1
ATOM 7255 C C . VAL A 1 996 ? -11.566 38.580 26.426 1.00 97.19 996 VAL A C 1
ATOM 7257 O O . VAL A 1 996 ? -10.852 38.065 27.285 1.00 97.19 996 VAL A O 1
ATOM 7260 N N . VAL A 1 997 ? -11.054 39.136 25.331 1.00 96.38 997 VAL A N 1
ATOM 7261 C CA . VAL A 1 997 ? -9.615 39.243 25.059 1.00 96.38 997 VAL A CA 1
ATOM 7262 C C . VAL A 1 997 ? -9.207 40.714 25.131 1.00 96.38 997 VAL A C 1
ATOM 7264 O O . VAL A 1 997 ? -9.642 41.525 24.314 1.00 96.38 997 VAL A O 1
ATOM 7267 N N . LYS A 1 998 ? -8.375 41.071 26.116 1.00 95.94 998 LYS A N 1
ATOM 7268 C CA . LYS A 1 998 ? -7.810 42.421 26.278 1.00 95.94 998 LYS A CA 1
ATOM 7269 C C . LYS A 1 998 ? -6.419 42.473 25.663 1.00 95.94 998 LYS A C 1
ATOM 7271 O O . LYS A 1 998 ? -5.499 41.857 26.189 1.00 95.94 998 LYS A O 1
ATOM 7276 N N . ILE A 1 999 ? -6.271 43.209 24.573 1.00 95.19 999 ILE A N 1
ATOM 7277 C CA . ILE A 1 999 ? -5.062 43.256 23.756 1.00 95.19 999 ILE A CA 1
ATOM 7278 C C . ILE A 1 999 ? -4.325 44.568 24.031 1.00 95.19 999 ILE A C 1
ATOM 7280 O O . ILE A 1 999 ? -4.797 45.655 23.679 1.00 95.19 999 ILE A O 1
ATOM 7284 N N . ALA A 1 1000 ? -3.177 44.456 24.690 1.00 90.94 1000 ALA A N 1
ATOM 7285 C CA . ALA A 1 1000 ? -2.249 45.548 24.938 1.00 90.94 1000 ALA A CA 1
ATOM 7286 C C . ALA A 1 1000 ? -1.236 45.695 23.776 1.00 90.94 1000 ALA A C 1
ATOM 7288 O O . ALA A 1 1000 ? -1.057 44.743 23.011 1.00 90.94 1000 ALA A O 1
ATOM 7289 N N . PRO A 1 1001 ? -0.622 46.886 23.615 1.00 84.19 1001 PRO A N 1
ATOM 7290 C CA . PRO A 1 1001 ? 0.333 47.177 22.542 1.00 84.19 1001 PRO A CA 1
ATOM 7291 C C . PRO A 1 1001 ? 1.568 46.281 22.514 1.00 84.19 1001 PRO A C 1
ATOM 7293 O O . PRO A 1 1001 ? 2.179 46.095 23.589 1.00 84.19 1001 PRO A O 1
#

pLDDT: mean 85.33, std 15.43, range [22.95, 98.62]